Protein 7G2W (pdb70)

InterPro domains:
  IPR001212 Somatomedin B domain [PF01033] (57-95)
  IPR001212 Somatomedin B domain [PF01033] (100-140)
  IPR001212 Somatomedin B domain [PS00524] (73-93)
  IPR001212 Somatomedin B domain [PS00524] (117-137)
  IPR001212 Somatomedin B domain [PS50958] (54-97)
  IPR001212 Somatomedin B domain [PS50958] (98-142)
  IPR001212 Somatomedin B domain [SM00201] (54-97)
  IPR001212 Somatomedin B domain [SM00201] (98-141)
  IPR001604 DNA/RNA non-specific endonuclease/pyrophosphatase/phosphodiesterase domain [PF01223] (635-868)
  IPR001604 DNA/RNA non-specific endonuclease/pyrophosphatase/phosphodiesterase domain [SM00892] (638-869)
  IPR002591 Type I phosphodiesterase/nucleotide pyrophosphatase/phosphate transferase [PF01663] (165-477)
  IPR017850 Alkaline-phosphatase-like, core domain superfamily [G3DSA:3.40.720.10] (144-539)
  IPR017850 Alkaline-phosphatase-like, core domain superfamily [SSF53649] (149-517)
  IPR020436 Somatomedin B domain, chordata [PR00022] (53-66)
  IPR020436 Somatomedin B domain, chordata [PR00022] (71-82)
  IPR020436 Somatomedin B domain, chordata [PR00022] (83-94)
  IPR020821 ENPP1-3/EXOG-like, endonuclease/phosphodiesterase domain [SM00477] (639-869)
  IPR036024 Somatomedin B-like domain superfamily [SSF90188] (56-102)
  IPR036024 Somatomedin B-like domain superfamily [SSF90188] (104-144)
  IPR044925 His-Me finger superfamily [SSF54060] (619-885)

B-factor: mean 22.05, std 11.54, range [8.57, 80.0]

Secondary structure (DSSP, 8-state):
-BTTS--TTTTT-SS---TTB-B-SGGGGGGT-B-TTHHHHHS--BTTT---GGGTTPPP-TTBSSB-STTHHHHT-B-TTHHHHHH-PPPGGGSPP----S----TT-SS--EEEEEETT--TTHHHHTGGG-HHHHHHHHHSEE-S-EE-PSS-SHHHHHHHHHHS--HHHHS---SSEEETTTTEEE-SSSSGGGSGGG--S--HHHHHHHTT--B--S---TTS-HHHHHHHHHHHHTS-TTTS-SEEEEEE-TTHHHHHHH-TT-GGGHHHHHHHHHHHHHHHHHHHHTT-TTT-EEEEEES---EE--TTSEEEGGGT-TTGGGEEEE-BSEEEEEES-TT-TT--HHHHHHHTSS-STT-SEEEEEGGGS-GGG---SSTTS-SEEEEEPTT-EEESSGGGG----EE--S-TTSGGG-B-EEEESTTBPSSEE---EEGGGHHHHHHHHHTPPPPS-SS-TTTTGGGBSS----PPPPPP-SPPB---S---GGG--------HHHHHTTTTHHHH-TT-PPEE-S---EEEEE-SS-EEEEETTTTEEEEEEEEE-TTPPP----HHHHH--B--TTS-GGGS--SHHHHH-SS-EEEESS-GGG--SHHHHHHHTBGGGEEEE-HHHHHHHHHIIIIIHHHHHHHHTSEEEEEEEE--TT-SSSPPPGGG---BSTTSS-BPPSEEEEEEEEESSTTS-GGG--S-EEEEEEEEE--SS-TT-TTTTS-GGGTHHHHHHHTEE-HHHHHHHHTEE---S-SS-HHHHHHHHH-------

Foldseek 3Di:
DPLCDDCVVPAQNFDFDDPPDAGRHQCSVVVVRHRPCNCQQHQAAPPHQDDALVQAQPDDDSRHQAHNHPCRLLQLGHRLCNCVHHVVDDQPLPDDQDDLQAADDDPLDPAFFEEEEEEEAFALCCVPVLVVLQSLVVCLFQWFEWASFAFAAFQLDPPQQVLLLFALAHCQQQQCRDQWWAFVVVRDIHHVDDDRVVDCVRGHGAGPQRLQVVVQAHEGDADGDPPRDLSSLLSSLSSLCSDDSNRRGRYYYHYDHPPVVVCFQANQVRPVRNVRSNVVSVSSSSNLSSCVSNVNNQRHKYKYKYRWHKAFADLVQEAACVVQDPPLVQWDWPKWQKIAIDGPDPPPPPDDVVVSQVSQFLPDVVDFKHKDQQLQAFVQSLNDNHSRGHRIMIQGHTRHMYDHHSVVSVGTGMDGRHDRLDSRTIMIIGIHHNFFDTSHYDYYFYSSQNSLVVCLSVVGDRDDHDHDQLLCQNRTPDSHDDDDDADFDDDADAFDQAADQVQADQPFPAVQVCQFNQVCVCQFAVQDDWGFQDDFYWHWTGGNFWIFTFGLQQQETLKIKGKDFLPFAFADDDVNLLRDQGEDSRDHNNSFHHCVLQVPQPFKDKDFFQQLRRQRDPSRSNVRRHRRGMAIAGPQCCLLVCCCRRPVQNVCNNVQRMKMKMKHFFADQSSSLAGDDLVSQDDARPPDSNGHGQWMKMKIKAAPPSVDHRSGHDDDMAIKMFTAGRDSHPSSFSCSVDRCVVTSVVSRLSGIHFLVSVCRRRSIGTSNHDPDDPSSVSNNRSDTDHVHD

GO terms:
  GO:0004622 phosphatidylcholine lysophospholipase A1 activity (F, IDA)
  GO:0005509 calcium ion binding (F, IDA)
  GO:0034638 phosphatidylcholine catabolic process (P, IDA)
  GO:0005576 extracellular region (C, IDA)
  GO:0008270 zinc ion binding (F, IDA)
  GO:0005576 extracellular region (C, EXP)
  GO:0047391 alkylglycerophosphoethanolamine phosphodiesterase activity (F, EXP)
  GO:0001953 negative regulation of cell-matrix adhesion (P, IDA)
  GO:0044849 estrous cycle (P, IEP)
  GO:1900026 positive regulation of substrate adhesion-dependent cell spreading (P, IDA)
  GO:1903165 response to polycyclic arene (P, IEP)
  GO:0051894 positive regulation of focal adhesion assembly (P, IDA)
  GO:0048714 positive regulation of oligodendrocyte differentiation (P, IDA)
  GO:0071392 cellular response to estradiol stimulus (P, IEP)
  GO:0071276 cellular response to cadmium ion (P, IEP)
  GO:0008284 positive regulation of cell population proliferation (P, IDA)
  GO:0047391 alkylglycerophosphoethanolamine phosphodiesterase activity (F, IDA)
  GO:0004528 phosphodiesterase I activity (F, IMP)
  GO:0060326 cell chemotaxis (P, IMP)

Sequence (789 aa):
TATSGSCKGRCFELQEVGPPDCRCDNNLCKSYSSCCHDFDELCLKTARGWECTKDRCGEVRNEENACHCSEDCLSRGDCCTNYQVVCKGESHWVDDDCCEEIKVPECPAGFVRPPLIIFSSVDGFRASYMKKGSKVMPNIEKLRSSCCGTHAPYMRPVYPTKKTFPNLYTLLATGLYPESHGIVGNSMYDPVFDASFHLRGREKFNHRWWGGQPLWITATTKQGVRAGTFFWSSVSIPHERRILTILQWLSLPDNERPSVYAFYSEQPDFSGHKYGPFGPEMTNPLREIIDKTVGQLMDGLKQLRLHRCVNVIFVVGDHGMEDVTCDRTEFLSNYLTNVDDITLVPGTLGRIRAKSINNSKYDPKTIIAALTCKKPDQHFKPYMKQHLPKRLHYANNRRRIEDIHLLLVDRRRWHVARKKPLDVYFFQGDHGFDNKVNNSMQTVFVGYGPTFKKYRTKKVPPFENIELYNVMCDLLGLKPAPNNGTHGSLNHLLRTNTFRPTMMPDEVSRPNYPGIMMYLQSEFDLGCTCNKRLHTKGSTKERHLLYGRPAVLYRRTSSYDILYHTDFESGYSEIFLMPLWTSYTISKQAEVSSIPEHLTNCVRPDVRVSPGFSQNCLAYKNDKQMSYGFLFPPYLSSSPEAKYDAFLVTNMMVPMYPAFKRVWAYFQRVLVKKKYASSSERNGVNVISGPIFDYNYDGLRDTEDEIKQYVEGSSSIPVPTHYYSIITSCLDFTQPADKCDGPLSVSSFILPPHRRPDNDESCNNSSSEEDESKWVEEELMKMMHTARVRRDIEHLTGLDFYRKTSRSYSSEILTLKTYLHTTYYES

Organism: Rattus norvegicus (NCBI:txid10116)

Radius of gyration: 29.65 Å; Cα contacts (8 Å, |Δi|>4): 1862; chains: 1; bounding box: 95×64×62 Å

Nearest PDB structures (foldseek):
  7g2w-assembly1_A  TM=1.001E+00  e=0.000E+00  Rattus norvegicus
  3wax-assembly1_A  TM=9.882E-01  e=0.000E+00  Mus musculus
  5ijs-assembly1_A  TM=9.884E-01  e=0.000E+00  Rattus norvegicus
  7z3l-assembly1_AAA  TM=9.923E-01  e=0.000E+00  Rattus norvegicus
  5hrt-assembly1_A  TM=9.823E-01  e=0.000E+00  Mus musculus

Structure (mmCIF, N/CA/C/O backbone):
data_7G2W
#
_entry.id   7G2W
#
_cell.length_a   81.950
_cell.length_b   90.580
_cell.length_c   116.490
_cell.angle_alpha   90.000
_cell.angle_beta   90.000
_cell.angle_gamma   90.000
#
_symmetry.space_group_name_H-M   'P 21 21 21'
#
loop_
_entity.id
_entity.type
_entity.pdbx_description
1 polymer 'Isoform 2 of Ectonucleotide pyrophosphatase/phosphodiesterase family member 2'
2 branched alpha-D-mannopyranose-(1-2)-alpha-D-mannopyranose-(1-3)-alpha-D-mannopyranose-(1-6)-[alpha-D-mannopyranose-(1-2)-alpha-D-mannopyranose-(1-3)]beta-D-mannopyranose-(1-4)-2-acetamido-2-deoxy-beta-D-glucopyranose-(1-4)-2-acetamido-2-deoxy-beta-D-glucopyranose
3 non-polymer 4-{3-[(2-tert-butyl-4-chloro-5-methylpheny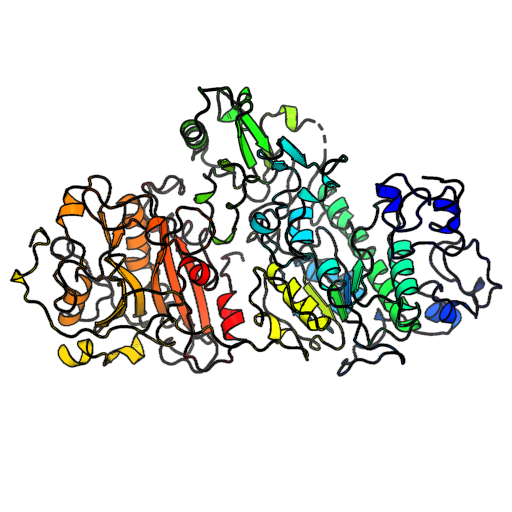l)methoxy]-4,5,7,8-tetrahydropyrazolo[3,4-d]azepine-6(1H)-carbonyl}benzene-1-sulfonamide
4 non-polymer 'CALCIUM ION'
5 non-polymer 'ACETATE ION'
6 non-polymer 'CHLORIDE ION'
7 non-polymer 'POTASSIUM ION'
8 non-polymer 'ZINC ION'
9 non-polymer 'SODIUM ION'
10 water water
#
loop_
_atom_site.group_PDB
_atom_site.id
_atom_site.type_symbol
_atom_site.label_atom_id
_atom_site.label_alt_id
_atom_site.label_comp_id
_atom_site.label_asym_id
_atom_site.label_entity_id
_atom_site.label_seq_id
_atom_site.pdbx_PDB_ins_code
_atom_site.Cartn_x
_atom_site.Cartn_y
_atom_site.Cartn_z
_atom_site.occupancy
_atom_site.B_iso_or_equiv
_atom_site.auth_seq_id
_atom_site.auth_comp_id
_atom_site.auth_asym_id
_atom_site.auth_atom_id
_atom_site.pdbx_PDB_model_num
ATOM 1 N N . THR A 1 25 ? -33.651 113.034 155.132 1.00 53.04 52 THR A N 1
ATOM 2 C CA . THR A 1 25 ? -34.407 111.781 154.747 1.00 40.73 52 THR A CA 1
ATOM 3 C C . THR A 1 25 ? -35.827 111.876 155.386 1.00 40.54 52 THR A C 1
ATOM 4 O O . THR A 1 25 ? -36.045 112.611 156.389 1.00 44.55 52 THR A O 1
ATOM 8 N N . ALA A 1 26 ? -36.777 111.163 154.832 1.00 54.21 53 ALA A N 1
ATOM 9 C CA . ALA A 1 26 ? -38.133 111.045 155.408 1.00 61.44 53 ALA A CA 1
ATOM 10 C C . ALA A 1 26 ? -38.128 110.022 156.535 1.00 68.73 53 ALA A C 1
ATOM 11 O O . ALA A 1 26 ? -38.607 108.887 156.342 1.00 50.49 53 ALA A O 1
ATOM 13 N N . THR A 1 27 ? -37.611 110.453 157.704 1.00 62.66 54 THR A N 1
ATOM 14 C CA . THR A 1 27 ? -37.430 109.583 158.892 1.00 49.68 54 THR A CA 1
ATOM 15 C C . THR A 1 27 ? -38.721 108.983 159.445 1.00 51.44 54 THR A C 1
ATOM 16 O O . THR A 1 27 ? -38.650 108.019 160.258 1.00 29.11 54 THR A O 1
ATOM 20 N N . SER A 1 28 ? -39.861 109.583 159.019 1.00 54.89 55 SER A N 1
ATOM 21 C CA . SER A 1 28 ? -41.207 109.040 159.212 1.00 42.45 55 SER A CA 1
ATOM 22 C C . SER A 1 28 ? -41.445 107.661 158.593 1.00 51.46 55 SER A C 1
ATOM 23 O O . SER A 1 28 ? -42.424 107.013 159.056 1.00 40.70 55 SER A O 1
ATOM 26 N N . GLY A 1 29 ? -40.607 107.221 157.599 1.00 40.88 56 GLY A N 1
ATOM 27 C CA . GLY A 1 29 ? -40.607 105.835 157.148 1.00 34.34 56 GLY A CA 1
ATOM 28 C C . GLY A 1 29 ? -40.260 104.957 158.366 1.00 26.14 56 GLY A C 1
ATOM 29 O O . GLY A 1 29 ? -40.012 105.429 159.456 1.00 27.10 56 GLY A O 1
ATOM 30 N N . SER A 1 30 ? -40.336 103.660 158.184 1.00 25.42 57 SER A N 1
ATOM 31 C CA . SER A 1 30 ? -40.245 102.690 159.240 1.00 23.22 57 SER A CA 1
ATOM 32 C C . SER A 1 30 ? -39.265 101.615 158.879 1.00 20.88 57 SER A C 1
ATOM 33 O O . SER A 1 30 ? -39.177 101.165 157.727 1.00 21.87 57 SER A O 1
ATOM 36 N N . CYS A 1 31 ? -38.569 101.111 159.874 1.00 19.48 58 CYS A N 1
ATOM 37 C CA . CYS A 1 31 ? -37.784 99.885 159.747 1.00 20.57 58 CYS A CA 1
ATOM 38 C C . CYS A 1 31 ? -38.518 98.582 159.875 1.00 19.56 58 CYS A C 1
ATOM 39 O O . CYS A 1 31 ? -37.877 97.534 159.948 1.00 19.70 58 CYS A O 1
ATOM 42 N N . LYS A 1 32 ? -39.855 98.625 159.976 1.00 20.83 59 LYS A N 1
ATOM 43 C CA . LYS A 1 32 ? -40.592 97.339 160.026 1.00 23.24 59 LYS A CA 1
ATOM 44 C C . LYS A 1 32 ? -40.174 96.476 158.802 1.00 20.15 59 LYS A C 1
ATOM 45 O O . LYS A 1 32 ? -40.214 96.923 157.645 1.00 23.65 59 LYS A O 1
ATOM 51 N N . GLY A 1 33 ? -39.891 95.239 159.101 1.00 24.09 60 GLY A N 1
ATOM 52 C CA . GLY A 1 33 ? -39.425 94.265 158.099 1.00 28.04 60 GLY A CA 1
ATOM 53 C C . GLY A 1 33 ? -38.081 94.543 157.413 1.00 23.77 60 GLY A C 1
ATOM 54 O O . GLY A 1 33 ? -37.775 93.906 156.376 1.00 27.53 60 GLY A O 1
ATOM 55 N N . ARG A 1 34 ? -37.288 95.489 157.983 1.00 22.01 61 ARG A N 1
ATOM 56 C CA . ARG A 1 34 ? -36.103 95.973 157.310 1.00 22.34 61 ARG A CA 1
ATOM 57 C C . ARG A 1 34 ? -34.851 96.087 158.212 1.00 19.23 61 ARG A C 1
ATOM 58 O O . ARG A 1 34 ? -33.864 96.647 157.783 1.00 19.44 61 ARG A O 1
ATOM 66 N N . CYS A 1 35 ? -34.892 95.639 159.461 1.00 19.00 62 CYS A N 1
ATOM 67 C CA . CYS A 1 35 ? -33.801 95.866 160.325 1.00 19.60 62 CYS A CA 1
ATOM 68 C C . CYS A 1 35 ? -32.534 95.279 159.753 1.00 19.44 62 CYS A C 1
ATOM 69 O O . CYS A 1 35 ? -32.475 94.091 159.436 1.00 20.80 62 CYS A O 1
ATOM 72 N N . PHE A 1 36 ? -31.448 96.024 159.727 1.00 20.06 63 PHE A N 1
ATOM 73 C CA . PHE A 1 36 ? -30.114 95.596 159.243 1.00 20.02 63 PHE A CA 1
ATOM 74 C C . PHE A 1 36 ? -30.225 95.052 157.829 1.00 19.62 63 PHE A C 1
ATOM 75 O O . PHE A 1 36 ? -29.507 94.130 157.406 1.00 22.63 63 PHE A O 1
ATOM 83 N N . GLU A 1 37 ? -31.077 95.698 157.027 1.00 19.79 64 GLU A N 1
ATOM 84 C CA . GLU A 1 37 ? -31.067 95.463 155.594 1.00 20.35 64 GLU A CA 1
ATOM 85 C C . GLU A 1 37 ? -29.646 95.674 155.055 1.00 20.11 64 GLU A C 1
ATOM 86 O O . GLU A 1 37 ? -28.940 96.553 155.482 1.00 21.54 64 GLU A O 1
ATOM 92 N N . LEU A 1 38 ? -29.232 94.841 154.104 1.00 19.85 65 LEU A N 1
ATOM 93 C CA . LEU A 1 38 ? -27.865 94.883 153.660 1.00 20.02 65 LEU A CA 1
ATOM 94 C C . LEU A 1 38 ? -27.526 96.011 152.755 1.00 23.80 65 LEU A C 1
ATOM 95 O O . LEU A 1 38 ? -26.386 96.552 152.765 1.00 28.54 65 LEU A O 1
ATOM 100 N N . GLN A 1 39 ? -28.482 96.405 151.920 1.00 24.42 66 GLN A N 1
ATOM 101 C CA . GLN A 1 39 ? -28.238 97.485 150.896 1.00 24.89 66 GLN A CA 1
ATOM 102 C C . GLN A 1 39 ? -28.808 98.799 151.374 1.00 27.92 66 GLN A C 1
ATOM 103 O O . GLN A 1 39 ? -30.044 98.942 151.531 1.00 28.92 66 GLN A O 1
ATOM 109 N N . GLU A 1 40 ? -27.941 99.794 151.566 1.00 25.95 67 GLU A N 1
ATOM 110 C CA . GLU A 1 40 ? -28.367 101.135 151.905 1.00 27.63 67 GLU A CA 1
ATOM 111 C C . GLU A 1 40 ? -29.304 101.743 150.844 1.00 25.26 67 GLU A C 1
ATOM 112 O O . GLU A 1 40 ? -29.057 101.562 149.668 1.00 26.00 67 GLU A O 1
ATOM 118 N N . VAL A 1 41 ? -30.317 102.494 151.276 1.00 24.35 68 VAL A N 1
ATOM 119 C CA . VAL A 1 41 ? -31.168 103.248 150.378 1.00 24.92 68 VAL A CA 1
ATOM 120 C C . VAL A 1 41 ? -30.850 104.743 150.555 1.00 23.93 68 VAL A C 1
ATOM 121 O O . VAL A 1 41 ? -30.365 105.197 151.621 1.00 29.02 68 VAL A O 1
ATOM 125 N N . GLY A 1 42 ? -31.141 105.528 149.514 1.00 29.12 69 GLY A N 1
ATOM 126 C CA . GLY A 1 42 ? -30.786 107.001 149.472 1.00 34.86 69 GLY A CA 1
ATOM 127 C C . GLY A 1 42 ? -32.061 107.765 149.783 1.00 43.91 69 GLY A C 1
ATOM 128 O O . GLY A 1 42 ? -33.167 107.135 149.845 1.00 33.34 69 GLY A O 1
ATOM 129 N N . PRO A 1 43 ? -31.956 109.102 149.965 1.00 40.44 70 PRO A N 1
ATOM 130 C CA . PRO A 1 43 ? -33.125 109.911 150.254 1.00 44.42 70 PRO A CA 1
ATOM 131 C C . PRO A 1 43 ? -34.109 109.864 149.060 1.00 38.64 70 PRO A C 1
ATOM 132 O O . PRO A 1 43 ? -33.683 109.627 147.923 1.00 44.11 70 PRO A O 1
ATOM 136 N N . PRO A 1 44 ? -35.396 110.097 149.264 1.00 49.00 71 PRO A N 1
ATOM 137 C CA . PRO A 1 44 ? -35.993 110.496 150.538 1.00 51.12 71 PRO A CA 1
ATOM 138 C C . PRO A 1 44 ? -36.238 109.333 151.505 1.00 49.24 71 PRO A C 1
ATOM 139 O O . PRO A 1 44 ? -36.847 109.531 152.531 1.00 46.20 71 PRO A O 1
ATOM 143 N N . ASP A 1 45 ? -35.809 108.107 151.205 1.00 31.26 72 ASP A N 1
ATOM 144 C CA . ASP A 1 45 ? -36.085 107.016 152.213 1.00 26.47 72 ASP A CA 1
ATOM 145 C C . ASP A 1 45 ? -35.188 107.140 153.407 1.00 23.87 72 ASP A C 1
ATOM 146 O O . ASP A 1 45 ? -34.018 107.545 153.272 1.00 29.82 72 ASP A O 1
ATOM 151 N N . CYS A 1 46 ? -35.722 106.814 154.603 1.00 22.28 73 CYS A N 1
ATOM 152 C CA . CYS A 1 46 ? -34.861 106.654 155.759 1.00 22.99 73 CYS A CA 1
ATOM 153 C C . CYS A 1 46 ? -34.233 105.296 155.734 1.00 21.64 73 CYS A C 1
ATOM 154 O O . CYS A 1 46 ? -34.673 104.378 154.995 1.00 20.16 73 CYS A O 1
ATOM 157 N N . ARG A 1 47 ? -33.177 105.135 156.547 1.00 18.59 74 ARG A N 1
ATOM 158 C CA . ARG A 1 47 ? -32.381 103.893 156.458 1.00 18.02 74 ARG A CA 1
ATOM 159 C C . ARG A 1 47 ? -32.517 102.995 157.633 1.00 19.92 74 ARG A C 1
ATOM 160 O O . ARG A 1 47 ? -32.788 103.451 158.765 1.00 18.59 74 ARG A O 1
ATOM 168 N N . CYS A 1 48 ? -32.273 101.701 157.432 1.00 19.30 75 CYS A N 1
ATOM 169 C CA . CYS A 1 48 ? -32.235 100.728 158.523 1.00 19.24 75 CYS A CA 1
ATOM 170 C C . CYS A 1 48 ? -31.035 99.828 158.475 1.00 20.22 75 CYS A C 1
ATOM 171 O O . CYS A 1 48 ? -30.998 98.807 159.189 1.00 21.14 75 CYS A O 1
ATOM 174 N N . ASP A 1 49 ? -30.116 100.149 157.568 1.00 18.89 76 ASP A N 1
ATOM 175 C CA . ASP A 1 49 ? -28.824 99.435 157.521 1.00 21.40 76 ASP A CA 1
ATOM 176 C C . ASP A 1 49 ? -27.921 99.825 158.697 1.00 23.52 76 ASP A C 1
ATOM 177 O O . ASP A 1 49 ? -28.108 100.880 159.286 1.00 25.72 76 ASP A O 1
ATOM 182 N N . ASN A 1 50 ? -26.847 99.104 158.922 1.00 26.84 77 ASN A N 1
ATOM 183 C CA A ASN A 1 50 ? -26.013 99.398 160.118 0.50 27.88 77 ASN A CA 1
ATOM 184 C CA B ASN A 1 50 ? -25.859 99.379 159.985 0.50 29.01 77 ASN A CA 1
ATOM 185 C C . ASN A 1 50 ? -25.285 100.752 160.038 1.00 30.10 77 ASN A C 1
ATOM 186 O O . ASN A 1 50 ? -24.937 101.278 161.045 1.00 41.26 77 ASN A O 1
ATOM 195 N N . LEU A 1 51 ? -25.067 101.296 158.833 1.00 23.09 78 LEU A N 1
ATOM 196 C CA . LEU A 1 51 ? -24.421 102.628 158.761 1.00 24.94 78 LEU A CA 1
ATOM 197 C C . LEU A 1 51 ? -25.367 103.800 158.962 1.00 25.28 78 LEU A C 1
ATOM 198 O O . LEU A 1 51 ? -24.928 104.933 159.009 1.00 27.79 78 LEU A O 1
ATOM 203 N N . CYS A 1 52 ? -26.657 103.539 159.164 1.00 22.17 79 CYS A N 1
ATOM 204 C CA . CYS A 1 52 ? -27.581 104.649 159.299 1.00 23.21 79 CYS A CA 1
ATOM 205 C C . CYS A 1 52 ? -27.235 105.552 160.465 1.00 23.73 79 CYS A C 1
ATOM 206 O O . CYS A 1 52 ? -27.376 106.783 160.371 1.00 29.44 79 CYS A O 1
ATOM 209 N N . LYS A 1 53 ? -26.796 104.929 161.547 1.00 26.83 80 LYS A N 1
ATOM 210 C CA . LYS A 1 53 ? -26.451 105.620 162.785 1.00 30.58 80 LYS A CA 1
ATOM 211 C C . LYS A 1 53 ? -25.300 106.569 162.543 1.00 38.72 80 LYS A C 1
ATOM 212 O O . LYS A 1 53 ? -25.298 107.706 162.997 1.00 42.49 80 LYS A O 1
ATOM 218 N N . SER A 1 54 ? -24.322 106.092 161.781 1.00 32.38 81 SER A N 1
ATOM 219 C CA . SER A 1 54 ? -23.150 106.894 161.535 1.00 34.25 81 SER A CA 1
ATOM 220 C C . SER A 1 54 ? -23.481 108.117 160.661 1.00 39.93 81 SER A C 1
ATOM 221 O O . SER A 1 54 ? -22.726 109.075 160.644 1.00 48.12 81 SER A O 1
ATOM 224 N N . TYR A 1 55 ? -24.586 108.074 159.914 1.00 35.57 82 TYR A N 1
ATOM 225 C CA . TYR A 1 55 ? -25.027 109.167 159.073 1.00 34.32 82 TYR A CA 1
ATOM 226 C C . TYR A 1 55 ? -26.270 109.889 159.563 1.00 36.10 82 TYR A C 1
ATOM 227 O O . TYR A 1 55 ? -26.941 110.559 158.755 1.00 36.98 82 TYR A O 1
ATOM 236 N N . SER A 1 56 ? -26.611 109.718 160.848 1.00 36.97 83 SER A N 1
ATOM 237 C CA . SER A 1 56 ? -27.855 110.308 161.404 1.00 37.66 83 SER A CA 1
ATOM 238 C C . SER A 1 56 ? -29.124 110.187 160.485 1.00 40.42 83 SER A C 1
ATOM 239 O O . SER A 1 56 ? -29.929 111.074 160.379 1.00 41.23 83 SER A O 1
ATOM 242 N N . SER A 1 57 ? -29.312 109.040 159.856 1.00 30.99 84 SER A N 1
ATOM 243 C CA . SER A 1 57 ? -30.328 108.869 158.804 1.00 29.48 84 SER A CA 1
ATOM 244 C C . SER A 1 57 ? -31.250 107.652 159.077 1.00 22.77 84 SER A C 1
ATOM 245 O O . SER A 1 57 ? -32.003 107.236 158.193 1.00 23.55 84 SER A O 1
ATOM 248 N N . CYS A 1 58 ? -31.217 107.110 160.292 1.00 21.13 85 CYS A N 1
ATOM 249 C CA . CYS A 1 58 ? -32.044 105.933 160.559 1.00 20.56 85 CYS A CA 1
ATOM 250 C C . CYS A 1 58 ? -33.525 106.389 160.634 1.00 18.24 85 CYS A C 1
ATOM 251 O O . CYS A 1 58 ? -33.838 107.509 161.049 1.00 23.07 85 CYS A O 1
ATOM 254 N N . CYS A 1 59 ? -34.436 105.493 160.213 1.00 19.43 86 CYS A N 1
ATOM 255 C CA . CYS A 1 59 ? -35.832 105.724 160.436 1.00 20.55 86 CYS A CA 1
ATOM 256 C C . CYS A 1 59 ? -36.061 105.929 161.920 1.00 22.80 86 CYS A C 1
ATOM 257 O O . CYS A 1 59 ? -35.331 105.427 162.771 1.00 20.17 86 CYS A O 1
ATOM 260 N N . HIS A 1 60 ? -37.143 106.638 162.237 1.00 23.10 87 HIS A N 1
ATOM 261 C CA . HIS A 1 60 ? -37.501 106.933 163.625 1.00 24.18 87 HIS A CA 1
ATOM 262 C C . HIS A 1 60 ? -37.596 105.802 164.560 1.00 21.53 87 HIS A C 1
ATOM 263 O O . HIS A 1 60 ? -37.315 105.954 165.754 1.00 22.91 87 HIS A O 1
ATOM 270 N N . ASP A 1 61 ? -37.983 104.627 164.043 1.00 17.01 88 ASP A N 1
ATOM 271 C CA . ASP A 1 61 ? -38.213 103.472 164.856 1.00 18.60 88 ASP A CA 1
ATOM 272 C C . ASP A 1 61 ? -37.087 102.451 164.871 1.00 15.33 88 ASP A C 1
ATOM 273 O O . ASP A 1 61 ? -37.251 101.319 165.316 1.00 17.50 88 ASP A O 1
ATOM 278 N N . PHE A 1 62 ? -35.916 102.858 164.398 1.00 17.40 89 PHE A N 1
ATOM 279 C CA . PHE A 1 62 ? -34.778 101.948 164.309 1.00 17.80 89 PHE A CA 1
ATOM 280 C C . PHE A 1 62 ? -34.386 101.401 165.675 1.00 16.54 89 PHE A C 1
ATOM 281 O O . PHE A 1 62 ? -34.205 100.176 165.833 1.00 17.02 89 PHE A O 1
ATOM 289 N N . ASP A 1 63 ? -34.237 102.257 166.706 1.00 17.12 90 ASP A N 1
ATOM 290 C CA . ASP A 1 63 ? -33.803 101.731 167.982 1.00 18.09 90 ASP A CA 1
ATOM 291 C C . ASP A 1 63 ? -34.854 100.773 168.560 1.00 18.37 90 ASP A C 1
ATOM 292 O O . ASP A 1 63 ? -34.550 99.669 169.054 1.00 20.39 90 ASP A O 1
ATOM 297 N N . GLU A 1 64 ? -36.133 101.179 168.465 1.00 18.67 91 GLU A N 1
ATOM 298 C CA . GLU A 1 64 ? -37.227 100.361 168.987 1.00 19.74 91 GLU A CA 1
ATOM 299 C C . GLU A 1 64 ? -37.282 98.970 168.351 1.00 17.84 91 GLU A C 1
ATOM 300 O O . GLU A 1 64 ? -37.436 97.952 169.043 1.00 21.69 91 GLU A O 1
ATOM 306 N N . LEU A 1 65 ? -37.082 98.917 167.026 1.00 17.63 92 LEU A N 1
ATOM 307 C CA . LEU A 1 65 ? -37.293 97.640 166.312 1.00 16.19 92 LEU A CA 1
ATOM 308 C C . LEU A 1 65 ? -36.037 96.832 166.116 1.00 16.69 92 LEU A C 1
ATOM 309 O O . LEU A 1 65 ? -36.079 95.555 166.184 1.00 18.98 92 LEU A O 1
ATOM 314 N N . CYS A 1 66 ? -34.924 97.505 165.886 1.00 17.04 93 CYS A N 1
ATOM 315 C CA . CYS A 1 66 ? -33.648 96.898 165.486 1.00 16.40 93 CYS A CA 1
ATOM 316 C C . CYS A 1 66 ? -32.654 96.692 166.593 1.00 18.37 93 CYS A C 1
ATOM 317 O O . CYS A 1 66 ? -31.725 95.911 166.451 1.00 20.42 93 CYS A O 1
ATOM 320 N N . LEU A 1 67 ? -32.820 97.430 167.710 1.00 18.19 94 LEU A N 1
ATOM 321 C CA . LEU A 1 67 ? -31.896 97.274 168.848 1.00 18.92 94 LEU A CA 1
ATOM 322 C C . LEU A 1 67 ? -32.654 96.822 170.081 1.00 20.87 94 LEU A C 1
ATOM 323 O O . LEU A 1 67 ? -32.459 97.358 171.158 1.00 22.35 94 LEU A O 1
ATOM 328 N N . LYS A 1 68 ? -33.460 95.782 169.941 1.00 21.43 95 LYS A N 1
ATOM 329 C CA . LYS A 1 68 ? -34.199 95.214 171.049 1.00 22.19 95 LYS A CA 1
ATOM 330 C C . LYS A 1 68 ? -33.256 94.613 172.038 1.00 22.78 95 LYS A C 1
ATOM 331 O O . LYS A 1 68 ? -32.289 93.962 171.677 1.00 21.05 95 LYS A O 1
ATOM 337 N N . THR A 1 69 ? -33.615 94.780 173.310 1.00 21.89 96 THR A N 1
ATOM 338 C CA . THR A 1 69 ? -32.833 94.198 174.428 1.00 21.92 96 THR A CA 1
ATOM 339 C C . THR A 1 69 ? -33.679 93.427 175.436 1.00 22.03 96 THR A C 1
ATOM 340 O O . THR A 1 69 ? -33.072 92.794 176.337 1.00 22.65 96 THR A O 1
ATOM 344 N N . ALA A 1 70 ? -35.015 93.428 175.258 1.00 22.43 97 ALA A N 1
ATOM 345 C CA . ALA A 1 70 ? -35.858 92.797 176.298 1.00 22.40 97 ALA A CA 1
ATOM 346 C C . ALA A 1 70 ? -35.532 91.370 176.562 1.00 20.65 97 ALA A C 1
ATOM 347 O O . ALA A 1 70 ? -35.391 90.588 175.615 1.00 23.83 97 ALA A O 1
ATOM 349 N N . ARG A 1 71 ? -35.396 91.034 177.864 1.00 24.62 98 ARG A N 1
ATOM 350 C CA . ARG A 1 71 ? -35.141 89.689 178.370 1.00 23.85 98 ARG A CA 1
ATOM 351 C C . ARG A 1 71 ? -33.699 89.213 178.109 1.00 24.20 98 ARG A C 1
ATOM 352 O O . ARG A 1 71 ? -33.357 88.052 178.338 1.00 25.19 98 ARG A O 1
ATOM 360 N N . GLY A 1 72 ? -32.824 90.095 177.572 1.00 24.28 99 GLY A N 1
ATOM 361 C CA . GLY A 1 72 ? -31.394 89.803 177.369 1.00 22.90 99 GLY A CA 1
ATOM 362 C C . GLY A 1 72 ? -31.163 88.761 176.278 1.00 21.00 99 GLY A C 1
ATOM 363 O O . GLY A 1 72 ? -31.921 88.692 175.317 1.00 22.79 99 GLY A O 1
ATOM 364 N N . TRP A 1 73 ? -30.065 88.024 176.372 1.00 19.76 100 TRP A N 1
ATOM 365 C CA . TRP A 1 73 ? -29.506 87.399 175.241 1.00 19.59 100 TRP A CA 1
ATOM 366 C C . TRP A 1 73 ? -29.547 85.892 175.302 1.00 20.78 100 TRP A C 1
ATOM 367 O O . TRP A 1 73 ? -29.006 85.218 174.427 1.00 20.62 100 TRP A O 1
ATOM 378 N N . GLU A 1 74 ? -30.106 85.360 176.361 1.00 20.73 101 GLU A N 1
ATOM 379 C CA . GLU A 1 74 ? -30.047 83.941 176.706 1.00 21.04 101 GLU A CA 1
ATOM 380 C C . GLU A 1 74 ? -31.411 83.343 176.958 1.00 20.86 101 GLU A C 1
ATOM 381 O O . GLU A 1 74 ? -32.130 83.885 177.762 1.00 26.90 101 GLU A O 1
ATOM 387 N N . CYS A 1 75 ? -31.718 82.211 176.334 1.00 22.85 102 CYS A N 1
ATOM 388 C CA . CYS A 1 75 ? -32.865 81.447 176.698 1.00 25.51 102 CYS A CA 1
ATOM 389 C C . CYS A 1 75 ? -32.662 80.894 178.107 1.00 27.91 102 CYS A C 1
ATOM 390 O O . CYS A 1 75 ? -31.519 80.590 178.523 1.00 27.32 102 CYS A O 1
ATOM 393 N N . THR A 1 76 ? -33.770 80.776 178.827 1.00 32.79 103 THR A N 1
ATOM 394 C CA . THR A 1 76 ? -33.829 80.049 180.117 1.00 30.57 103 THR A CA 1
ATOM 395 C C . THR A 1 76 ? -34.916 78.979 180.052 1.00 32.55 103 THR A C 1
ATOM 396 O O . THR A 1 76 ? -35.783 79.020 179.168 1.00 32.91 103 THR A O 1
ATOM 400 N N . LYS A 1 77 ? -34.885 78.025 180.992 1.00 34.89 104 LYS A N 1
ATOM 401 C CA . LYS A 1 77 ? -35.772 76.858 180.856 1.00 39.67 104 LYS A CA 1
ATOM 402 C C . LYS A 1 77 ? -37.255 77.288 180.790 1.00 39.14 104 LYS A C 1
ATOM 403 O O . LYS A 1 77 ? -38.081 76.753 180.015 1.00 45.14 104 LYS A O 1
ATOM 409 N N . ASP A 1 78 ? -37.543 78.330 181.551 1.00 39.29 105 ASP A N 1
ATOM 410 C CA . ASP A 1 78 ? -38.922 78.866 181.644 1.00 46.15 105 ASP A CA 1
ATOM 411 C C . ASP A 1 78 ? -39.412 79.420 180.293 1.00 54.00 105 ASP A C 1
ATOM 412 O O . ASP A 1 78 ? -40.603 79.434 180.052 1.00 46.87 105 ASP A O 1
ATOM 417 N N . ARG A 1 79 ? -38.480 79.881 179.403 1.00 37.49 106 ARG A N 1
ATOM 418 C CA . ARG A 1 79 ? -38.871 80.411 178.068 1.00 28.75 106 ARG A CA 1
ATOM 419 C C . ARG A 1 79 ? -38.974 79.388 176.939 1.00 32.92 106 ARG A C 1
ATOM 420 O O . ARG A 1 79 ? -39.472 79.727 175.829 1.00 33.06 106 ARG A O 1
ATOM 428 N N . CYS A 1 80 ? -38.510 78.134 177.182 1.00 31.84 107 CYS A N 1
ATOM 429 C CA . CYS A 1 80 ? -38.521 77.132 176.122 1.00 42.64 107 CYS A CA 1
ATOM 430 C C . CYS A 1 80 ? -39.952 76.904 175.599 1.00 37.24 107 CYS A C 1
ATOM 431 O O . CYS A 1 80 ? -40.882 76.719 176.334 1.00 44.16 107 CYS A O 1
ATOM 434 N N . GLY A 1 81 ? -40.134 76.939 174.305 1.00 34.70 108 GLY A N 1
ATOM 435 C CA . GLY A 1 81 ? -41.475 76.767 173.778 1.00 39.71 108 GLY A CA 1
ATOM 436 C C . GLY A 1 81 ? -42.414 77.948 173.978 1.00 41.12 108 GLY A C 1
ATOM 437 O O . GLY A 1 81 ? -43.606 77.814 173.740 1.00 45.35 108 GLY A O 1
ATOM 438 N N . GLU A 1 82 ? -41.941 79.094 174.473 1.00 40.61 109 GLU A N 1
ATOM 439 C CA . GLU A 1 82 ? -42.817 80.301 174.569 1.00 40.61 109 GLU A CA 1
ATOM 440 C C . GLU A 1 82 ? -43.569 80.646 173.231 1.00 37.53 109 GLU A C 1
ATOM 441 O O . GLU A 1 82 ? -43.209 80.243 172.089 1.00 35.86 109 GLU A O 1
ATOM 447 N N . VAL A 1 83 ? -44.687 81.335 173.381 1.00 43.79 110 VAL A N 1
ATOM 448 C CA . VAL A 1 83 ? -45.330 81.965 172.271 1.00 38.10 110 VAL A CA 1
ATOM 449 C C . VAL A 1 83 ? -44.410 83.139 171.933 1.00 37.26 110 VAL A C 1
ATOM 450 O O . VAL A 1 83 ? -43.959 83.854 172.852 1.00 44.26 110 VAL A O 1
ATOM 454 N N . ARG A 1 84 ? -44.136 83.332 170.631 1.00 34.78 111 ARG A N 1
ATOM 455 C CA . ARG A 1 84 ? -43.202 84.364 170.165 1.00 32.15 111 ARG A CA 1
ATOM 456 C C . ARG A 1 84 ? -43.708 85.727 170.631 1.00 41.51 111 ARG A C 1
ATOM 457 O O . ARG A 1 84 ? -44.885 86.014 170.486 1.00 42.64 111 ARG A O 1
ATOM 465 N N . ASN A 1 85 ? -42.835 86.482 171.288 1.00 38.26 112 ASN A N 1
ATOM 466 C CA . ASN A 1 85 ? -43.102 87.882 171.583 1.00 33.15 112 ASN A CA 1
ATOM 467 C C . ASN A 1 85 ? -42.111 88.756 170.850 1.00 33.02 112 ASN A C 1
ATOM 468 O O . ASN A 1 85 ? -40.899 88.760 171.211 1.00 33.08 112 ASN A O 1
ATOM 473 N N . GLU A 1 86 ? -42.596 89.473 169.838 1.00 36.69 113 GLU A N 1
ATOM 474 C CA . GLU A 1 86 ? -41.746 90.309 168.998 1.00 38.09 113 GLU A CA 1
ATOM 475 C C . GLU A 1 86 ? -40.924 91.359 169.754 1.00 31.03 113 GLU A C 1
ATOM 476 O O . GLU A 1 86 ? -39.997 91.859 169.222 1.00 34.50 113 GLU A O 1
ATOM 482 N N . GLU A 1 87 ? -41.261 91.682 170.975 1.00 31.54 114 GLU A N 1
ATOM 483 C CA . GLU A 1 87 ? -40.482 92.640 171.719 1.00 32.88 114 GLU A CA 1
ATOM 484 C C . GLU A 1 87 ? -39.148 92.073 172.233 1.00 27.24 114 GLU A C 1
ATOM 485 O O . GLU A 1 87 ? -38.260 92.826 172.618 1.00 26.49 114 GLU A O 1
ATOM 491 N N . ASN A 1 88 ? -39.008 90.748 172.286 1.00 26.48 115 ASN A N 1
ATOM 492 C CA . ASN A 1 88 ? -37.805 90.227 172.897 1.00 22.86 115 ASN A CA 1
ATOM 493 C C . ASN A 1 88 ? -36.570 90.376 171.999 1.00 20.97 115 ASN A C 1
ATOM 494 O O . ASN A 1 88 ? -36.648 90.328 170.790 1.00 22.37 115 ASN A O 1
ATOM 499 N N . ALA A 1 89 ? -35.418 90.457 172.638 1.00 21.32 116 ALA A N 1
ATOM 500 C CA . ALA A 1 89 ? -34.163 90.613 171.912 1.00 18.92 116 ALA A CA 1
ATOM 501 C C . ALA A 1 89 ? -33.841 89.392 171.046 1.00 20.47 116 ALA A C 1
ATOM 502 O O . ALA A 1 89 ? -33.299 89.533 169.931 1.00 19.96 116 ALA A O 1
ATOM 504 N N . CYS A 1 90 ? -34.141 88.199 171.569 1.00 20.68 117 CYS A N 1
ATOM 505 C CA . CYS A 1 90 ? -33.993 87.006 170.784 1.00 19.52 117 CYS A CA 1
ATOM 506 C C . CYS A 1 90 ? -35.027 86.018 171.254 1.00 19.54 117 CYS A C 1
ATOM 507 O O . CYS A 1 90 ? -35.662 86.283 172.286 1.00 22.70 117 CYS A O 1
ATOM 510 N N . HIS A 1 91 ? -35.169 84.856 170.586 1.00 19.97 118 HIS A N 1
ATOM 511 C CA . HIS A 1 91 ? -36.363 84.012 170.793 1.00 23.75 118 HIS A CA 1
ATOM 512 C C . HIS A 1 91 ? -36.034 82.611 171.242 1.00 26.57 118 HIS A C 1
ATOM 513 O O . HIS A 1 91 ? -34.925 82.122 170.986 1.00 24.61 118 HIS A O 1
ATOM 520 N N . CYS A 1 92 ? -37.000 82.003 171.947 1.00 26.17 119 CYS A N 1
ATOM 521 C CA . CYS A 1 92 ? -36.905 80.636 172.450 1.00 25.12 119 CYS A CA 1
ATOM 522 C C . CYS A 1 92 ? -38.171 79.854 172.059 1.00 29.97 119 CYS A C 1
ATOM 523 O O . CYS A 1 92 ? -38.450 78.774 172.657 1.00 34.77 119 CYS A O 1
ATOM 526 N N . SER A 1 93 ? -38.895 80.353 171.023 1.00 31.46 120 SER A N 1
ATOM 527 C CA . SER A 1 93 ? -40.068 79.729 170.485 1.00 39.38 120 SER A CA 1
ATOM 528 C C . SER A 1 93 ? -39.685 78.668 169.458 1.00 37.44 120 SER A C 1
ATOM 529 O O . SER A 1 93 ? -38.593 78.707 168.838 1.00 37.28 120 SER A O 1
ATOM 532 N N . GLU A 1 94 ? -40.636 77.742 169.265 1.00 39.71 121 GLU A N 1
ATOM 533 C CA . GLU A 1 94 ? -40.469 76.584 168.412 1.00 38.93 121 GLU A CA 1
ATOM 534 C C . GLU A 1 94 ? -40.103 77.017 166.995 1.00 33.27 121 GLU A C 1
ATOM 535 O O . GLU A 1 94 ? -39.293 76.381 166.310 1.00 42.73 121 GLU A O 1
ATOM 541 N N . ASP A 1 95 ? -40.649 78.141 166.564 1.00 37.31 122 ASP A N 1
ATOM 542 C CA . ASP A 1 95 ? -40.373 78.691 165.218 1.00 35.10 122 ASP A CA 1
ATOM 543 C C . ASP A 1 95 ? -39.045 79.460 165.027 1.00 35.79 122 ASP A C 1
ATOM 544 O O . ASP A 1 95 ? -38.730 79.899 163.867 1.00 36.15 122 ASP A O 1
ATOM 549 N N . CYS A 1 96 ? -38.246 79.579 166.104 1.00 35.30 123 CYS A N 1
ATOM 550 C CA . CYS A 1 96 ? -37.077 80.508 166.043 1.00 30.20 123 CYS A CA 1
ATOM 551 C C . CYS A 1 96 ? -36.000 80.031 165.055 1.00 32.76 123 CYS A C 1
ATOM 552 O O . CYS A 1 96 ? -35.379 80.866 164.383 1.00 33.52 123 CYS A O 1
ATOM 555 N N . LEU A 1 97 ? -35.772 78.716 164.927 1.00 33.61 124 LEU A N 1
ATOM 556 C CA . LEU A 1 97 ? -34.694 78.242 164.024 1.00 37.98 124 LEU A CA 1
ATOM 557 C C . LEU A 1 97 ? -34.958 78.556 162.551 1.00 38.10 124 LEU A C 1
ATOM 558 O O . LEU A 1 97 ? -34.071 78.990 161.822 1.00 37.91 124 LEU A O 1
ATOM 563 N N . SER A 1 98 ? -36.184 78.327 162.119 1.00 35.26 125 SER A N 1
ATOM 564 C CA . SER A 1 98 ? -36.606 78.661 160.740 1.00 45.04 125 SER A CA 1
ATOM 565 C C . SER A 1 98 ? -36.624 80.174 160.475 1.00 43.43 125 SER A C 1
ATOM 566 O O . SER A 1 98 ? -36.314 80.604 159.382 1.00 45.56 125 SER A O 1
ATOM 569 N N . ARG A 1 99 ? -36.899 80.969 161.519 1.00 41.80 126 ARG A N 1
ATOM 570 C CA . ARG A 1 99 ? -36.857 82.416 161.426 1.00 42.37 126 ARG A CA 1
ATOM 571 C C . ARG A 1 99 ? -35.442 82.938 161.576 1.00 39.24 126 ARG A C 1
ATOM 572 O O . ARG A 1 99 ? -35.225 84.096 161.299 1.00 44.85 126 ARG A O 1
ATOM 580 N N . GLY A 1 100 ? -34.489 82.097 162.021 1.00 36.56 127 GLY A N 1
ATOM 581 C CA . GLY A 1 100 ? -33.074 82.511 162.239 1.00 32.12 127 GLY A CA 1
ATOM 582 C C . GLY A 1 100 ? -32.851 83.514 163.345 1.00 29.84 127 GLY A C 1
ATOM 583 O O . GLY A 1 100 ? -31.871 84.246 163.297 1.00 28.10 127 GLY A O 1
ATOM 584 N N . ASP A 1 101 ? -33.719 83.543 164.338 1.00 28.07 128 ASP A N 1
ATOM 585 C CA . ASP A 1 101 ? -33.626 84.563 165.386 1.00 25.61 128 ASP A CA 1
ATOM 586 C C . ASP A 1 101 ? -33.699 83.992 166.794 1.00 21.07 128 ASP A C 1
ATOM 587 O O . ASP A 1 101 ? -33.999 84.678 167.745 1.00 21.05 128 ASP A O 1
ATOM 592 N N . CYS A 1 102 ? -33.332 82.704 166.956 1.00 21.17 129 CYS A N 1
ATOM 593 C CA . CYS A 1 102 ? -33.249 82.175 168.296 1.00 22.31 129 CYS A CA 1
ATOM 594 C C . CYS A 1 102 ? -32.090 82.843 169.043 1.00 20.28 129 CYS A C 1
ATOM 595 O O . CYS A 1 102 ? -31.035 83.153 168.447 1.00 18.80 129 CYS A O 1
ATOM 598 N N . CYS A 1 103 ? -32.204 82.893 170.350 1.00 17.93 130 CYS A N 1
ATOM 599 C CA . CYS A 1 103 ? -31.000 83.176 171.162 1.00 17.45 130 CYS A CA 1
ATOM 600 C C . CYS A 1 103 ? -29.965 82.107 170.877 1.00 18.24 130 CYS A C 1
ATOM 601 O O . CYS A 1 103 ? -30.332 80.911 170.562 1.00 18.08 130 CYS A O 1
ATOM 604 N N . THR A 1 104 ? -28.658 82.441 170.992 1.00 18.08 131 THR A N 1
ATOM 605 C CA . THR A 1 104 ? -27.653 81.456 170.536 1.00 18.50 131 THR A CA 1
ATOM 606 C C . THR A 1 104 ? -27.659 80.203 171.363 1.00 19.62 131 THR A C 1
ATOM 607 O O . THR A 1 104 ? -27.151 79.187 170.872 1.00 19.86 131 THR A O 1
ATOM 611 N N . ASN A 1 105 ? -28.107 80.271 172.613 1.00 18.52 132 ASN A N 1
ATOM 612 C CA . ASN A 1 105 ? -28.124 79.076 173.455 1.00 19.68 132 ASN A CA 1
ATOM 613 C C . ASN A 1 105 ? -29.441 78.340 173.477 1.00 21.01 132 ASN A C 1
ATOM 614 O O . ASN A 1 105 ? -29.622 77.472 174.317 1.00 22.63 132 ASN A O 1
ATOM 619 N N . TYR A 1 106 ? -30.315 78.611 172.547 1.00 21.07 133 TYR A N 1
ATOM 620 C CA . TYR A 1 106 ? -31.656 77.976 172.506 1.00 23.96 133 TYR A CA 1
ATOM 621 C C . TYR A 1 106 ? -31.581 76.447 172.501 1.00 23.93 133 TYR A C 1
ATOM 622 O O . TYR A 1 106 ? -32.195 75.806 173.339 1.00 25.20 133 TYR A O 1
ATOM 631 N N . GLN A 1 107 ? -30.812 75.871 171.603 1.00 23.36 134 GLN A N 1
ATOM 632 C CA . GLN A 1 107 ? -30.826 74.420 171.499 1.00 24.54 134 GLN A CA 1
ATOM 633 C C . GLN A 1 107 ? -30.186 73.769 172.736 1.00 25.90 134 GLN A C 1
ATOM 634 O O . GLN A 1 107 ? -30.546 72.662 173.120 1.00 27.99 134 GLN A O 1
ATOM 640 N N . VAL A 1 108 ? -29.194 74.414 173.317 1.00 23.47 135 VAL A N 1
ATOM 641 C CA . VAL A 1 108 ? -28.627 73.904 174.581 1.00 25.96 135 VAL A CA 1
ATOM 642 C C . VAL A 1 108 ? -29.664 73.867 175.676 1.00 28.84 135 VAL A C 1
ATOM 643 O O . VAL A 1 108 ? -29.867 72.875 176.325 1.00 28.12 135 VAL A O 1
ATOM 647 N N . VAL A 1 109 ? -30.277 75.011 175.951 1.00 26.86 136 VAL A N 1
ATOM 648 C CA . VAL A 1 109 ? -31.213 75.089 177.057 1.00 29.19 136 VAL A CA 1
ATOM 649 C C . VAL A 1 109 ? -32.517 74.297 176.814 1.00 25.29 136 VAL A C 1
ATOM 650 O O . VAL A 1 109 ? -33.074 73.728 177.743 1.00 31.61 136 VAL A O 1
ATOM 654 N N . CYS A 1 110 ? -33.051 74.327 175.590 1.00 30.39 137 CYS A N 1
ATOM 655 C CA . CYS A 1 110 ? -34.397 73.872 175.326 1.00 30.09 137 CYS A CA 1
ATOM 656 C C . CYS A 1 110 ? -34.437 72.524 174.623 1.00 33.55 137 CYS A C 1
ATOM 657 O O . CYS A 1 110 ? -35.480 71.891 174.624 1.00 37.20 137 CYS A O 1
ATOM 660 N N . LYS A 1 111 ? -33.346 72.109 173.962 1.00 30.33 138 LYS A N 1
ATOM 661 C CA . LYS A 1 111 ? -33.327 70.856 173.220 1.00 31.32 138 LYS A CA 1
ATOM 662 C C . LYS A 1 111 ? -32.249 69.903 173.633 1.00 30.18 138 LYS A C 1
ATOM 663 O O . LYS A 1 111 ? -32.030 68.886 172.925 1.00 42.15 138 LYS A O 1
ATOM 669 N N . GLY A 1 112 ? -31.626 70.154 174.805 1.00 31.81 139 GLY A N 1
ATOM 670 C CA . GLY A 1 112 ? -30.675 69.223 175.392 1.00 33.57 139 GLY A CA 1
ATOM 671 C C . GLY A 1 112 ? -29.365 69.083 174.586 1.00 34.94 139 GLY A C 1
ATOM 672 O O . GLY A 1 112 ? -28.611 68.138 174.817 1.00 32.37 139 GLY A O 1
ATOM 673 N N . GLU A 1 113 ? -29.062 70.056 173.701 1.00 26.75 140 GLU A N 1
ATOM 674 C CA . GLU A 1 113 ? -27.819 70.012 172.946 1.00 26.65 140 GLU A CA 1
ATOM 675 C C . GLU A 1 113 ? -26.636 70.484 173.799 1.00 28.10 140 GLU A C 1
ATOM 676 O O . GLU A 1 113 ? -26.776 71.088 174.857 1.00 27.34 140 GLU A O 1
ATOM 682 N N . SER A 1 114 ? -25.432 70.168 173.327 1.00 27.73 141 SER A N 1
ATOM 683 C CA . SER A 1 114 ? -24.239 70.677 173.959 1.00 21.76 141 SER A CA 1
ATOM 684 C C . SER A 1 114 ? -23.793 72.020 173.338 1.00 20.28 141 SER A C 1
ATOM 685 O O . SER A 1 114 ? -24.028 72.326 172.131 1.00 22.37 141 SER A O 1
ATOM 688 N N . HIS A 1 115 ? -23.136 72.806 174.185 1.00 20.73 142 HIS A N 1
ATOM 689 C CA . HIS A 1 115 ? -22.372 73.951 173.648 1.00 19.45 142 HIS A CA 1
ATOM 690 C C . HIS A 1 115 ? -21.295 73.455 172.713 1.00 18.21 142 HIS A C 1
ATOM 691 O O . HIS A 1 115 ? -20.696 72.431 172.976 1.00 20.22 142 HIS A O 1
ATOM 698 N N . TRP A 1 116 ? -21.040 74.228 171.667 1.00 16.65 143 TRP A N 1
ATOM 699 C CA . TRP A 1 116 ? -19.964 73.872 170.725 1.00 16.36 143 TRP A CA 1
ATOM 700 C C . TRP A 1 116 ? -18.654 73.602 171.405 1.00 16.80 143 TRP A C 1
ATOM 701 O O . TRP A 1 116 ? -17.920 72.632 171.047 1.00 19.50 143 TRP A O 1
ATOM 712 N N . VAL A 1 117 ? -18.324 74.429 172.408 1.00 16.16 144 VAL A N 1
ATOM 713 C CA . VAL A 1 117 ? -16.963 74.299 173.039 1.00 17.82 144 VAL A CA 1
ATOM 714 C C . VAL A 1 117 ? -16.815 72.943 173.758 1.00 18.17 144 VAL A C 1
ATOM 715 O O . VAL A 1 117 ? -15.715 72.509 174.021 1.00 20.03 144 VAL A O 1
ATOM 719 N N . ASP A 1 118 ? -17.942 72.326 174.161 1.00 19.51 145 ASP A N 1
ATOM 720 C CA . ASP A 1 118 ? -17.900 71.092 174.891 1.00 21.38 145 ASP A CA 1
ATOM 721 C C . ASP A 1 118 ? -17.798 69.879 173.980 1.00 21.50 145 ASP A C 1
ATOM 722 O O . ASP A 1 118 ? -17.652 68.773 174.492 1.00 26.66 145 ASP A O 1
ATOM 727 N N . ASP A 1 119 ? -17.923 70.059 172.663 1.00 19.90 146 ASP A N 1
ATOM 728 C CA . ASP A 1 119 ? -17.832 68.950 171.734 1.00 19.76 146 ASP A CA 1
ATOM 729 C C . ASP A 1 119 ? -16.390 68.672 171.381 1.00 22.44 146 ASP A C 1
ATOM 730 O O . ASP A 1 119 ? -15.556 69.577 171.270 1.00 20.98 146 ASP A O 1
ATOM 735 N N . ASP A 1 120 ? -16.044 67.419 171.188 1.00 24.52 147 ASP A N 1
ATOM 736 C CA . ASP A 1 120 ? -14.727 67.098 170.760 1.00 23.35 147 ASP A CA 1
ATOM 737 C C . ASP A 1 120 ? -14.444 67.730 169.377 1.00 22.75 147 ASP A C 1
ATOM 738 O O . ASP A 1 120 ? -15.338 67.883 168.540 1.00 23.84 147 ASP A O 1
ATOM 743 N N . CYS A 1 121 ? -13.174 68.050 169.141 1.00 21.65 148 CYS A N 1
ATOM 744 C CA A CYS A 1 121 ? -12.768 68.423 167.749 0.70 21.79 148 CYS A CA 1
ATOM 745 C CA B CYS A 1 121 ? -12.691 68.448 167.824 0.30 20.34 148 CYS A CA 1
ATOM 746 C C . CYS A 1 121 ? -12.869 67.242 166.839 1.00 19.42 148 CYS A C 1
ATOM 747 O O . CYS A 1 121 ? -12.497 66.130 167.217 1.00 22.32 148 CYS A O 1
ATOM 752 N N . GLU A 1 122 ? -13.495 67.470 165.694 1.00 19.25 149 GLU A N 1
ATOM 753 C CA . GLU A 1 122 ? -13.628 66.472 164.673 1.00 22.11 149 GLU A CA 1
ATOM 754 C C . GLU A 1 122 ? -13.175 67.147 163.376 1.00 17.10 149 GLU A C 1
ATOM 755 O O . GLU A 1 122 ? -13.666 68.256 163.016 1.00 18.89 149 GLU A O 1
ATOM 761 N N . GLU A 1 123 ? -12.262 66.510 162.673 1.00 18.18 150 GLU A N 1
ATOM 762 C CA . GLU A 1 123 ? -11.773 67.094 161.393 1.00 18.00 150 GLU A CA 1
ATOM 763 C C . GLU A 1 123 ? -12.892 67.410 160.472 1.00 17.98 150 GLU A C 1
ATOM 764 O O . GLU A 1 123 ? -13.857 66.646 160.301 1.00 18.46 150 GLU A O 1
ATOM 770 N N . ILE A 1 124 ? -12.777 68.575 159.817 1.00 15.63 151 ILE A N 1
ATOM 771 C CA . ILE A 1 124 ? -13.716 69.032 158.863 1.00 15.70 151 ILE A CA 1
ATOM 772 C C . ILE A 1 124 ? -13.047 68.845 157.504 1.00 15.75 151 ILE A C 1
ATOM 773 O O . ILE A 1 124 ? -12.307 69.714 157.050 1.00 17.73 151 ILE A O 1
ATOM 778 N N . LYS A 1 125 ? -13.252 67.675 156.895 1.00 16.09 152 LYS A N 1
ATOM 779 C CA . LYS A 1 125 ? -12.598 67.323 155.615 1.00 18.26 152 LYS A CA 1
ATOM 780 C C . LYS A 1 125 ? -13.145 68.010 154.412 1.00 19.02 152 LYS A C 1
ATOM 781 O O . LYS A 1 125 ? -12.405 68.225 153.436 1.00 24.78 152 LYS A O 1
ATOM 787 N N . VAL A 1 126 ? -14.462 68.272 154.423 1.00 17.13 153 VAL A N 1
ATOM 788 C CA . VAL A 1 126 ? -15.166 68.905 153.361 1.00 16.25 153 VAL A CA 1
ATOM 789 C C . VAL A 1 126 ? -16.237 69.809 153.975 1.00 16.42 153 VAL A C 1
ATOM 790 O O . VAL A 1 126 ? -16.626 69.611 155.150 1.00 17.29 153 VAL A O 1
ATOM 794 N N . PRO A 1 127 ? -16.686 70.817 153.222 1.00 15.28 154 PRO A N 1
ATOM 795 C CA . PRO A 1 127 ? -17.783 71.628 153.785 1.00 16.25 154 PRO A CA 1
ATOM 796 C C . PRO A 1 127 ? -19.039 70.781 153.970 1.00 17.85 154 PRO A C 1
ATOM 797 O O . PRO A 1 127 ? -19.368 69.972 153.101 1.00 19.21 154 PRO A O 1
ATOM 801 N N . GLU A 1 128 ? -19.661 70.949 155.114 1.00 18.01 155 GLU A N 1
ATOM 802 C CA . GLU A 1 128 ? -20.915 70.306 155.447 1.00 18.48 155 GLU A CA 1
ATOM 803 C C . GLU A 1 128 ? -21.979 71.401 155.607 1.00 20.85 155 GLU A C 1
ATOM 804 O O . GLU A 1 128 ? -22.082 72.007 156.674 1.00 23.12 155 GLU A O 1
ATOM 810 N N . CYS A 1 129 ? -22.651 71.750 154.535 1.00 21.79 156 CYS A N 1
ATOM 811 C CA . CYS A 1 129 ? -23.501 72.925 154.471 1.00 23.30 156 CYS A CA 1
ATOM 812 C C . CYS A 1 129 ? -24.921 72.525 154.079 1.00 24.58 156 CYS A C 1
ATOM 813 O O . CYS A 1 129 ? -25.109 71.537 153.370 1.00 25.16 156 CYS A O 1
ATOM 816 N N . PRO A 1 130 ? -25.889 73.314 154.507 1.00 25.16 157 PRO A N 1
ATOM 817 C CA . PRO A 1 130 ? -27.280 73.196 153.932 1.00 26.15 157 PRO A CA 1
ATOM 818 C C . PRO A 1 130 ? -27.369 73.266 152.452 1.00 26.57 157 PRO A C 1
ATOM 819 O O . PRO A 1 130 ? -26.547 73.898 151.826 1.00 26.90 157 PRO A O 1
ATOM 823 N N . ALA A 1 131 ? -28.396 72.621 151.866 1.00 32.62 158 ALA A N 1
ATOM 824 C CA . ALA A 1 131 ? -28.651 72.801 150.450 1.00 30.03 158 ALA A CA 1
ATOM 825 C C . ALA A 1 131 ? -28.791 74.289 150.132 1.00 31.71 158 ALA A C 1
ATOM 826 O O . ALA A 1 131 ? -29.360 75.110 150.922 1.00 33.61 158 ALA A O 1
ATOM 828 N N . GLY A 1 132 ? -28.278 74.632 148.954 1.00 29.92 159 GLY A N 1
ATOM 829 C CA . GLY A 1 132 ? -28.349 76.019 148.500 1.00 32.79 159 GLY A CA 1
ATOM 830 C C . GLY A 1 132 ? -27.097 76.823 148.724 1.00 32.52 159 GLY A C 1
ATOM 831 O O . GLY A 1 132 ? -26.934 77.952 148.138 1.00 36.78 159 GLY A O 1
ATOM 832 N N . PHE A 1 133 ? -26.225 76.330 149.616 1.00 31.31 160 PHE A N 1
ATOM 833 C CA . PHE A 1 133 ? -24.946 77.019 149.827 1.00 27.13 160 PHE A CA 1
ATOM 834 C C . PHE A 1 133 ? -23.990 76.656 148.672 1.00 27.55 160 PHE A C 1
ATOM 835 O O . PHE A 1 133 ? -23.731 75.479 148.423 1.00 36.52 160 PHE A O 1
ATOM 843 N N . VAL A 1 134 ? -23.487 77.672 147.967 1.00 27.42 161 VAL A N 1
ATOM 844 C CA . VAL A 1 134 ? -22.594 77.377 146.766 1.00 31.95 161 VAL A CA 1
ATOM 845 C C . VAL A 1 134 ? -21.103 77.402 147.095 1.00 25.15 161 VAL A C 1
ATOM 846 O O . VAL A 1 134 ? -20.283 76.990 146.295 1.00 32.82 161 VAL A O 1
ATOM 850 N N . ARG A 1 135 ? -20.740 77.921 148.292 1.00 23.11 162 ARG A N 1
ATOM 851 C CA . ARG A 1 135 ? -19.398 77.923 148.757 1.00 21.80 162 ARG A CA 1
ATOM 852 C C . ARG A 1 135 ? -19.514 78.066 150.309 1.00 17.93 162 ARG A C 1
ATOM 853 O O . ARG A 1 135 ? -20.515 78.630 150.822 1.00 18.94 162 ARG A O 1
ATOM 861 N N . PRO A 1 136 ? -18.501 77.639 151.037 1.00 17.29 163 PRO A N 1
ATOM 862 C CA . PRO A 1 136 ? -18.460 77.934 152.456 1.00 15.11 163 PRO A CA 1
ATOM 863 C C . PRO A 1 136 ? -18.406 79.441 152.714 1.00 14.04 163 PRO A C 1
ATOM 864 O O . PRO A 1 136 ? -17.576 80.143 152.147 1.00 15.22 163 PRO A O 1
ATOM 868 N N . PRO A 1 137 ? -19.288 79.941 153.595 1.00 14.44 164 PRO A N 1
ATOM 869 C CA . PRO A 1 137 ? -19.131 81.339 154.000 1.00 13.93 164 PRO A CA 1
ATOM 870 C C . PRO A 1 137 ? -17.825 81.588 154.745 1.00 12.23 164 PRO A C 1
ATOM 871 O O . PRO A 1 137 ? -17.248 80.642 155.302 1.00 14.16 164 PRO A O 1
ATOM 875 N N . LEU A 1 138 ? -17.371 82.841 154.742 1.00 12.05 165 LEU A N 1
ATOM 876 C CA . LEU A 1 138 ? -16.234 83.274 155.532 1.00 12.36 165 LEU A CA 1
ATOM 877 C C . LEU A 1 138 ? -16.715 84.287 156.563 1.00 11.45 165 LEU A C 1
ATOM 878 O O . LEU A 1 138 ? -17.377 85.280 156.172 1.00 11.87 165 LEU A O 1
ATOM 883 N N . ILE A 1 139 ? -16.341 84.095 157.821 1.00 11.97 166 ILE A N 1
ATOM 884 C CA . ILE A 1 139 ? -16.568 85.106 158.862 1.00 11.80 166 ILE A CA 1
ATOM 885 C C . ILE A 1 139 ? -15.233 85.542 159.407 1.00 11.20 166 ILE A C 1
ATOM 886 O O . ILE A 1 139 ? -14.466 84.710 159.934 1.00 12.81 166 ILE A O 1
ATOM 891 N N . ILE A 1 140 ? -14.989 86.864 159.282 1.00 11.65 167 ILE A N 1
ATOM 892 C CA . ILE A 1 140 ? -13.757 87.471 159.800 1.00 12.06 167 ILE A CA 1
ATOM 893 C C . ILE A 1 140 ? -14.127 88.012 161.160 1.00 12.83 167 ILE A C 1
ATOM 894 O O . ILE A 1 140 ? -14.909 88.962 161.247 1.00 16.38 167 ILE A O 1
ATOM 899 N N . PHE A 1 141 ? -13.510 87.456 162.199 1.00 12.00 168 PHE A N 1
ATOM 900 C CA . PHE A 1 141 ? -13.814 87.847 163.612 1.00 12.27 168 PHE A CA 1
ATOM 901 C C . PHE A 1 141 ? -12.582 88.607 164.078 1.00 11.46 168 PHE A C 1
ATOM 902 O O . PHE A 1 141 ? -11.568 87.992 164.447 1.00 11.92 168 PHE A O 1
ATOM 910 N N . SER A 1 142 ? -12.668 89.967 164.095 1.00 11.48 169 SER A N 1
ATOM 911 C CA A SER A 1 142 ? -11.552 90.828 164.375 0.50 11.69 169 SER A CA 1
ATOM 912 C CA B SER A 1 142 ? -11.526 90.819 164.394 0.50 11.93 169 SER A CA 1
ATOM 913 C C . SER A 1 142 ? -11.634 91.366 165.794 1.00 11.62 169 SER A C 1
ATOM 914 O O . SER A 1 142 ? -12.659 91.878 166.182 1.00 15.00 169 SER A O 1
ATOM 919 N N . VAL A 1 143 ? -10.516 91.249 166.545 1.00 11.11 170 VAL A N 1
ATOM 920 C CA . VAL A 1 143 ? -10.450 91.673 167.930 1.00 11.88 170 VAL A CA 1
ATOM 921 C C . VAL A 1 143 ? -9.365 92.734 168.055 1.00 12.59 170 VAL A C 1
ATOM 922 O O . VAL A 1 143 ? -8.173 92.461 167.846 1.00 16.21 170 VAL A O 1
ATOM 926 N N . ASP A 1 144 ? -9.709 93.929 168.450 1.00 11.03 171 ASP A N 1
ATOM 927 C CA . ASP A 1 144 ? -8.787 95.035 168.541 1.00 11.54 171 ASP A CA 1
ATOM 928 C C . ASP A 1 144 ? -7.844 94.824 169.712 1.00 10.78 171 ASP A C 1
ATOM 929 O O . ASP A 1 144 ? -8.286 94.542 170.848 1.00 11.79 171 ASP A O 1
ATOM 934 N N . GLY A 1 145 ? -6.523 94.962 169.465 1.00 10.75 172 GLY A N 1
ATOM 935 C CA . GLY A 1 145 ? -5.564 94.970 170.533 1.00 10.37 172 GLY A CA 1
ATOM 936 C C . GLY A 1 145 ? -5.312 93.591 171.106 1.00 11.99 172 GLY A C 1
ATOM 937 O O . GLY A 1 145 ? -4.804 93.507 172.246 1.00 13.25 172 GLY A O 1
ATOM 938 N N . PHE A 1 146 ? -5.661 92.501 170.416 1.00 11.46 173 PHE A N 1
ATOM 939 C CA . PHE A 1 146 ? -5.478 91.169 170.938 1.00 11.66 173 PHE A CA 1
ATOM 940 C C . PHE A 1 146 ? -4.014 90.793 170.672 1.00 11.62 173 PHE A C 1
ATOM 941 O O . PHE A 1 146 ? -3.644 90.248 169.628 1.00 11.95 173 PHE A O 1
ATOM 949 N N . ARG A 1 147 ? -3.203 91.029 171.672 1.00 11.57 174 ARG A N 1
ATOM 950 C CA . ARG A 1 147 ? -1.793 90.741 171.616 1.00 11.73 174 ARG A CA 1
ATOM 951 C C . ARG A 1 147 ? -1.540 89.202 171.485 1.00 11.47 174 ARG A C 1
ATOM 952 O O . ARG A 1 147 ? -2.242 88.418 172.086 1.00 12.28 174 ARG A O 1
ATOM 960 N N . ALA A 1 148 ? -0.475 88.870 170.705 1.00 11.20 175 ALA A N 1
ATOM 961 C CA . ALA A 1 148 ? -0.190 87.475 170.425 1.00 12.28 175 ALA A CA 1
ATOM 962 C C . ALA A 1 148 ? -0.136 86.598 171.660 1.00 13.21 175 ALA A C 1
ATOM 963 O O . ALA A 1 148 ? -0.684 85.484 171.679 1.00 13.33 175 ALA A O 1
ATOM 965 N N . SER A 1 149 ? 0.537 87.099 172.705 1.00 12.92 176 SER A N 1
ATOM 966 C CA . SER A 1 149 ? 0.713 86.300 173.909 1.00 12.82 176 SER A CA 1
ATOM 967 C C . SER A 1 149 ? -0.506 86.056 174.727 1.00 13.41 176 SER A C 1
ATOM 968 O O . SER A 1 149 ? -0.509 85.152 175.588 1.00 14.54 176 SER A O 1
ATOM 971 N N . TYR A 1 150 ? -1.623 86.716 174.407 1.00 11.98 177 TYR A N 1
ATOM 972 C CA . TYR A 1 150 ? -2.861 86.348 175.047 1.00 13.81 177 TYR A CA 1
ATOM 973 C C . TYR A 1 150 ? -3.272 84.914 174.804 1.00 12.96 177 TYR A C 1
ATOM 974 O O . TYR A 1 150 ? -4.003 84.346 175.631 1.00 12.99 177 TYR A O 1
ATOM 983 N N . MET A 1 151 ? -2.921 84.345 173.647 1.00 12.81 178 MET A N 1
ATOM 984 C CA . MET A 1 151 ? -3.349 82.974 173.432 1.00 13.88 178 MET A CA 1
ATOM 985 C C . MET A 1 151 ? -2.827 82.019 174.484 1.00 15.06 178 MET A C 1
ATOM 986 O O . MET A 1 151 ? -3.520 81.072 174.854 1.00 19.33 178 MET A O 1
ATOM 991 N N . LYS A 1 152 ? -1.633 82.188 174.945 1.00 14.63 179 LYS A N 1
ATOM 992 C CA . LYS A 1 152 ? -1.125 81.355 176.040 1.00 17.86 179 LYS A CA 1
ATOM 993 C C . LYS A 1 152 ? -1.543 81.898 177.373 1.00 17.72 179 LYS A C 1
ATOM 994 O O . LYS A 1 152 ? -2.070 81.185 178.233 1.00 19.16 179 LYS A O 1
ATOM 1000 N N . LYS A 1 153 ? -1.403 83.199 177.556 1.00 16.37 180 LYS A N 1
ATOM 1001 C CA . LYS A 1 153 ? -1.526 83.815 178.875 1.00 17.37 180 LYS A CA 1
ATOM 1002 C C . LYS A 1 153 ? -2.984 83.841 179.363 1.00 17.11 180 LYS A C 1
ATOM 1003 O O . LYS A 1 153 ? -3.283 83.728 180.567 1.00 19.90 180 LYS A O 1
ATOM 1009 N N . GLY A 1 154 ? -3.929 83.898 178.423 1.00 16.57 181 GLY A N 1
ATOM 1010 C CA . GLY A 1 154 ? -5.321 83.840 178.729 1.00 17.41 181 GLY A CA 1
ATOM 1011 C C . GLY A 1 154 ? -5.986 82.534 178.516 1.00 15.54 181 GLY A C 1
ATOM 1012 O O . GLY A 1 154 ? -7.224 82.498 178.570 1.00 17.08 181 GLY A O 1
ATOM 1013 N N . SER A 1 155 ? -5.256 81.454 178.277 1.00 16.45 182 SER A N 1
ATOM 1014 C CA . SER A 1 155 ? -5.821 80.199 177.836 1.00 18.48 182 SER A CA 1
ATOM 1015 C C . SER A 1 155 ? -6.848 79.643 178.779 1.00 21.58 182 SER A C 1
ATOM 1016 O O . SER A 1 155 ? -7.881 79.181 178.322 1.00 21.28 182 SER A O 1
ATOM 1019 N N . LYS A 1 156 ? -6.641 79.787 180.095 1.00 19.11 183 LYS A N 1
ATOM 1020 C CA . LYS A 1 156 ? -7.565 79.222 181.046 1.00 20.52 183 LYS A CA 1
ATOM 1021 C C . LYS A 1 156 ? -8.927 79.895 181.079 1.00 19.02 183 LYS A C 1
ATOM 1022 O O . LYS A 1 156 ? -9.846 79.357 181.657 1.00 25.01 183 LYS A O 1
ATOM 1028 N N . VAL A 1 157 ? -9.056 81.122 180.534 1.00 18.05 184 VAL A N 1
ATOM 1029 C CA . VAL A 1 157 ? -10.285 81.826 180.550 1.00 17.09 184 VAL A CA 1
ATOM 1030 C C . VAL A 1 157 ? -10.928 81.981 179.158 1.00 15.31 184 VAL A C 1
ATOM 1031 O O . VAL A 1 157 ? -11.931 82.708 179.049 1.00 16.95 184 VAL A O 1
ATOM 1035 N N . MET A 1 158 ? -10.346 81.366 178.128 1.00 14.37 185 MET A N 1
ATOM 1036 C CA . MET A 1 158 ? -10.865 81.485 176.738 1.00 13.62 185 MET A CA 1
ATOM 1037 C C . MET A 1 158 ? -11.056 80.151 176.103 1.00 13.24 185 MET A C 1
ATOM 1038 O O . MET A 1 158 ? -10.445 79.869 175.101 1.00 14.04 185 MET A O 1
ATOM 1043 N N . PRO A 1 159 ? -11.978 79.350 176.626 1.00 14.95 186 PRO A N 1
ATOM 1044 C CA . PRO A 1 159 ? -12.041 77.964 176.113 1.00 15.93 186 PRO A CA 1
ATOM 1045 C C . PRO A 1 159 ? -12.529 77.905 174.649 1.00 13.72 186 PRO A C 1
ATOM 1046 O O . PRO A 1 159 ? -12.058 77.007 173.894 1.00 14.60 186 PRO A O 1
ATOM 1050 N N . ASN A 1 160 ? -13.454 78.782 174.231 1.00 13.59 187 ASN A N 1
ATOM 1051 C CA . ASN A 1 160 ? -13.892 78.750 172.818 1.00 13.22 187 ASN A CA 1
ATOM 1052 C C . ASN A 1 160 ? -12.735 79.091 171.857 1.00 12.53 187 ASN A C 1
ATOM 1053 O O . ASN A 1 160 ? -12.513 78.398 170.834 1.00 13.76 187 ASN A O 1
ATOM 1058 N N . ILE A 1 161 ? -12.031 80.184 172.185 1.00 12.82 188 ILE A N 1
ATOM 1059 C CA . ILE A 1 161 ? -10.889 80.587 171.347 1.00 12.95 188 ILE A CA 1
ATOM 1060 C C . ILE A 1 161 ? -9.787 79.503 171.317 1.00 13.35 188 ILE A C 1
ATOM 1061 O O . ILE A 1 161 ? -9.185 79.228 170.300 1.00 13.25 188 ILE A O 1
ATOM 1066 N N . GLU A 1 162 ? -9.536 78.928 172.503 1.00 13.67 189 GLU A N 1
ATOM 1067 C CA . GLU A 1 162 ? -8.556 77.847 172.575 1.00 14.64 189 GLU A CA 1
ATOM 1068 C C . GLU A 1 162 ? -8.914 76.639 171.739 1.00 14.26 189 GLU A C 1
ATOM 1069 O O . GLU A 1 162 ? -8.023 76.018 171.171 1.00 13.93 189 GLU A O 1
ATOM 1075 N N . LYS A 1 163 ? -10.227 76.356 171.662 1.00 14.10 190 LYS A N 1
ATOM 1076 C CA . LYS A 1 163 ? -10.645 75.251 170.791 1.00 14.17 190 LYS A CA 1
ATOM 1077 C C . LYS A 1 163 ? -10.456 75.583 169.314 1.00 14.75 190 LYS A C 1
ATOM 1078 O O . LYS A 1 163 ? -9.934 74.788 168.579 1.00 14.15 190 LYS A O 1
ATOM 1084 N N . LEU A 1 164 ? -10.822 76.798 168.889 1.00 13.50 191 LEU A N 1
ATOM 1085 C CA . LEU A 1 164 ? -10.564 77.206 167.535 1.00 13.45 191 LEU A CA 1
ATOM 1086 C C . LEU A 1 164 ? -9.075 77.058 167.220 1.00 12.41 191 LEU A C 1
ATOM 1087 O O . LEU A 1 164 ? -8.694 76.546 166.159 1.00 14.23 191 LEU A O 1
ATOM 1092 N N . ARG A 1 165 ? -8.239 77.575 168.114 1.00 12.50 192 ARG A N 1
ATOM 1093 C CA . ARG A 1 165 ? -6.804 77.546 167.906 1.00 13.05 192 ARG A CA 1
ATOM 1094 C C . ARG A 1 165 ? -6.243 76.136 167.830 1.00 13.76 192 ARG A C 1
ATOM 1095 O O . ARG A 1 165 ? -5.436 75.890 166.956 1.00 15.12 192 ARG A O 1
ATOM 1103 N N . SER A 1 166 ? -6.607 75.278 168.790 1.00 13.56 193 SER A N 1
ATOM 1104 C CA A SER A 1 166 ? -6.004 73.953 168.788 0.50 14.59 193 SER A CA 1
ATOM 1105 C CA B SER A 1 166 ? -6.113 73.920 168.856 0.50 14.80 193 SER A CA 1
ATOM 1106 C C . SER A 1 166 ? -6.543 73.044 167.664 1.00 15.53 193 SER A C 1
ATOM 1107 O O . SER A 1 166 ? -5.758 72.252 167.103 1.00 17.88 193 SER A O 1
ATOM 1112 N N . CYS A 1 167 ? -7.821 73.228 167.296 1.00 14.37 194 CYS A N 1
ATOM 1113 C CA A CYS A 1 167 ? -8.436 72.359 166.297 0.70 15.44 194 CYS A CA 1
ATOM 1114 C CA B CYS A 1 167 ? -8.464 72.366 166.328 0.30 14.81 194 CYS A CA 1
ATOM 1115 C C . CYS A 1 167 ? -8.228 72.816 164.883 1.00 14.37 194 CYS A C 1
ATOM 1116 O O . CYS A 1 167 ? -8.233 72.019 163.943 1.00 15.22 194 CYS A O 1
ATOM 1121 N N . GLY A 1 168 ? -8.055 74.146 164.692 1.00 13.72 195 GLY A N 1
ATOM 1122 C CA . GLY A 1 168 ? -7.885 74.722 163.373 1.00 13.69 195 GLY A CA 1
ATOM 1123 C C . GLY A 1 168 ? -6.402 74.855 163.012 1.00 12.61 195 GLY A C 1
ATOM 1124 O O . GLY A 1 168 ? -5.553 74.057 163.440 1.00 12.81 195 GLY A O 1
ATOM 1125 N N . THR A 1 169 ? -6.137 75.934 162.242 1.00 12.52 196 THR A N 1
ATOM 1126 C CA . THR A 1 169 ? -4.800 76.301 161.795 1.00 11.87 196 THR A CA 1
ATOM 1127 C C . THR A 1 169 ? -4.439 77.579 162.547 1.00 12.02 196 THR A C 1
ATOM 1128 O O . THR A 1 169 ? -5.220 78.520 162.541 1.00 14.05 196 THR A O 1
ATOM 1132 N N . HIS A 1 170 ? -3.262 77.599 163.178 1.00 11.74 197 HIS A N 1
ATOM 1133 C CA . HIS A 1 170 ? -2.881 78.812 163.922 1.00 11.60 197 HIS A CA 1
ATOM 1134 C C . HIS A 1 170 ? -1.418 79.140 163.708 1.00 10.78 197 HIS A C 1
ATOM 1135 O O . HIS A 1 170 ? -0.604 78.225 163.445 1.00 12.64 197 HIS A O 1
ATOM 1142 N N . ALA A 1 171 ? -1.095 80.421 163.799 1.00 11.18 198 ALA A N 1
ATOM 1143 C CA . ALA A 1 171 ? 0.286 80.849 163.856 1.00 11.48 198 ALA A CA 1
ATOM 1144 C C . ALA A 1 171 ? 0.634 81.234 165.280 1.00 12.42 198 ALA A C 1
ATOM 1145 O O . ALA A 1 171 ? -0.234 81.681 166.048 1.00 13.76 198 ALA A O 1
ATOM 1147 N N . PRO A 1 172 ? 1.930 81.159 165.668 1.00 11.73 199 PRO A N 1
ATOM 1148 C CA . PRO A 1 172 ? 2.274 81.658 166.983 1.00 13.00 199 PRO A CA 1
ATOM 1149 C C . PRO A 1 172 ? 2.005 83.161 167.168 1.00 12.36 199 PRO A C 1
ATOM 1150 O O . PRO A 1 172 ? 1.738 83.617 168.293 1.00 13.41 199 PRO A O 1
ATOM 1154 N N . TYR A 1 173 ? 2.100 83.936 166.073 1.00 11.22 200 TYR A N 1
ATOM 1155 C CA . TYR A 1 173 ? 1.732 85.328 166.039 1.00 11.13 200 TYR A CA 1
ATOM 1156 C C . TYR A 1 173 ? 1.610 85.701 164.598 1.00 11.42 200 TYR A C 1
ATOM 1157 O O . TYR A 1 173 ? 2.096 85.031 163.688 1.00 11.95 200 TYR A O 1
ATOM 1166 N N . MET A 1 174 ? 0.942 86.838 164.381 1.00 10.82 201 MET A N 1
ATOM 1167 C CA . MET A 1 174 ? 0.826 87.488 163.069 1.00 10.62 201 MET A CA 1
ATOM 1168 C C . MET A 1 174 ? 1.401 88.893 163.207 1.00 10.98 201 MET A C 1
ATOM 1169 O O . MET A 1 174 ? 1.120 89.593 164.192 1.00 10.99 201 MET A O 1
ATOM 1174 N N . ARG A 1 175 ? 2.199 89.259 162.216 1.00 10.26 202 ARG A N 1
ATOM 1175 C CA . ARG A 1 175 ? 2.855 90.571 162.236 1.00 10.26 202 ARG A CA 1
ATOM 1176 C C . ARG A 1 175 ? 1.917 91.619 161.618 1.00 9.89 202 ARG A C 1
ATOM 1177 O O . ARG A 1 175 ? 1.493 91.473 160.444 1.00 11.02 202 ARG A O 1
ATOM 1185 N N . PRO A 1 176 ? 1.625 92.702 162.323 1.00 10.16 203 PRO A N 1
ATOM 1186 C CA . PRO A 1 176 ? 0.807 93.822 161.805 1.00 9.78 203 PRO A CA 1
ATOM 1187 C C . PRO A 1 176 ? 1.648 94.674 160.811 1.00 9.33 203 PRO A C 1
ATOM 1188 O O . PRO A 1 176 ? 2.857 94.429 160.672 1.00 10.01 203 PRO A O 1
ATOM 1192 N N . VAL A 1 177 ? 1.003 95.711 160.238 1.00 9.42 204 VAL A N 1
ATOM 1193 C CA . VAL A 1 177 ? 1.723 96.712 159.524 1.00 10.08 204 VAL A CA 1
ATOM 1194 C C . VAL A 1 177 ? 2.014 97.895 160.466 1.00 9.88 204 VAL A C 1
ATOM 1195 O O . VAL A 1 177 ? 1.316 98.134 161.480 1.00 10.60 204 VAL A O 1
ATOM 1199 N N . TYR A 1 178 ? 3.051 98.662 160.085 1.00 9.99 205 TYR A N 1
ATOM 1200 C CA . TYR A 1 178 ? 3.362 99.946 160.695 1.00 9.93 205 TYR A CA 1
ATOM 1201 C C . TYR A 1 178 ? 2.583 101.069 160.084 1.00 11.03 205 TYR A C 1
ATOM 1202 O O . TYR A 1 178 ? 2.487 101.162 158.881 1.00 11.48 205 TYR A O 1
ATOM 1211 N N . PRO A 1 179 ? 2.081 102.043 160.862 1.00 11.02 206 PRO A N 1
ATOM 1212 C CA . PRO A 1 179 ? 2.031 102.045 162.313 1.00 10.46 206 PRO A CA 1
ATOM 1213 C C . PRO A 1 179 ? 1.058 101.011 162.843 1.00 10.51 206 PRO A C 1
ATOM 1214 O O . PRO A 1 179 ? 0.003 100.778 162.248 1.00 10.67 206 PRO A O 1
ATOM 1218 N N . THR A 1 180 ? 1.384 100.463 164.022 1.00 9.42 207 THR A N 1
ATOM 1219 C CA . THR A 1 180 ? 0.617 99.394 164.620 1.00 10.09 207 THR A CA 1
ATOM 1220 C C . THR A 1 180 ? -0.633 99.886 165.342 1.00 9.86 207 THR A C 1
ATOM 1221 O O . THR A 1 180 ? -0.774 99.722 166.557 1.00 11.11 207 THR A O 1
ATOM 1225 N N . LYS A 1 181 ? -1.472 100.575 164.588 1.00 10.54 208 LYS A N 1
ATOM 1226 C CA A LYS A 1 181 ? -2.712 101.169 165.013 0.50 10.80 208 LYS A CA 1
ATOM 1227 C CA B LYS A 1 181 ? -2.716 101.167 165.004 0.50 10.80 208 LYS A CA 1
ATOM 1228 C C . LYS A 1 181 ? -3.890 100.524 164.272 1.00 10.88 208 LYS A C 1
ATOM 1229 O O . LYS A 1 181 ? -3.713 99.847 163.250 1.00 10.89 208 LYS A O 1
ATOM 1240 N N . THR A 1 182 ? -5.102 100.749 164.798 1.00 11.17 209 THR A N 1
ATOM 1241 C CA . THR A 1 182 ? -6.306 100.088 164.282 1.00 11.43 209 THR A CA 1
ATOM 1242 C C . THR A 1 182 ? -6.606 100.411 162.846 1.00 10.54 209 THR A C 1
ATOM 1243 O O . THR A 1 182 ? -6.816 99.485 162.063 1.00 11.19 209 THR A O 1
ATOM 1247 N N . PHE A 1 183 ? -6.792 101.662 162.478 1.00 10.65 210 PHE A N 1
ATOM 1248 C CA . PHE A 1 183 ? -7.264 101.924 161.144 1.00 11.18 210 PHE A CA 1
ATOM 1249 C C . PHE A 1 183 ? -6.287 101.446 160.042 1.00 9.74 210 PHE A C 1
ATOM 1250 O O . PHE A 1 183 ? -6.708 100.792 159.093 1.00 11.02 210 PHE A O 1
ATOM 1258 N N . PRO A 1 184 ? -4.981 101.704 160.210 1.00 10.18 211 PRO A N 1
ATOM 1259 C CA . PRO A 1 184 ? -4.048 101.198 159.188 1.00 9.87 211 PRO A CA 1
ATOM 1260 C C . PRO A 1 184 ? -4.105 99.686 159.091 1.00 9.56 211 PRO A C 1
ATOM 1261 O O . PRO A 1 184 ? -4.038 99.140 157.958 1.00 10.19 211 PRO A O 1
ATOM 1265 N N . ASN A 1 185 ? -4.226 98.997 160.202 1.00 9.22 212 ASN A N 1
ATOM 1266 C CA . ASN A 1 185 ? -4.194 97.536 160.179 1.00 9.13 212 ASN A CA 1
ATOM 1267 C C . ASN A 1 185 ? -5.488 96.901 159.671 1.00 9.73 212 ASN A C 1
ATOM 1268 O O . ASN A 1 185 ? -5.435 95.939 158.897 1.00 10.52 212 ASN A O 1
ATOM 1273 N N . LEU A 1 186 ? -6.657 97.393 160.124 1.00 10.43 213 LEU A N 1
ATOM 1274 C CA . LEU A 1 186 ? -7.900 96.853 159.603 1.00 10.16 213 LEU A CA 1
ATOM 1275 C C . LEU A 1 186 ? -8.009 97.100 158.107 1.00 10.00 213 LEU A C 1
ATOM 1276 O O . LEU A 1 186 ? -8.523 96.231 157.379 1.00 10.37 213 LEU A O 1
ATOM 1281 N N . TYR A 1 187 ? -7.581 98.291 157.663 1.00 9.68 214 TYR A N 1
ATOM 1282 C CA . TYR A 1 187 ? -7.690 98.529 156.220 1.00 9.57 214 TYR A CA 1
ATOM 1283 C C . TYR A 1 187 ? -6.664 97.748 155.423 1.00 10.21 214 TYR A C 1
ATOM 1284 O O . TYR A 1 187 ? -6.969 97.318 154.300 1.00 10.72 214 TYR A O 1
ATOM 1293 N N . THR A 1 188 ? -5.506 97.439 155.994 1.00 9.14 215 THR A N 1
ATOM 1294 C CA . THR A 1 188 ? -4.593 96.480 155.381 1.00 9.80 215 THR A CA 1
ATOM 1295 C C . THR A 1 188 ? -5.221 95.070 155.289 1.00 9.12 215 THR A C 1
ATOM 1296 O O . THR A 1 188 ? -5.131 94.395 154.253 1.00 10.44 215 THR A O 1
ATOM 1300 N N . LEU A 1 189 ? -5.887 94.655 156.366 1.00 9.59 216 LEU A N 1
ATOM 1301 C CA A LEU A 1 189 ? -6.553 93.335 156.360 0.50 11.31 216 LEU A CA 1
ATOM 1302 C CA B LEU A 1 189 ? -6.524 93.340 156.350 0.50 9.97 216 LEU A CA 1
ATOM 1303 C C . LEU A 1 189 ? -7.526 93.310 155.177 1.00 11.21 216 LEU A C 1
ATOM 1304 O O . LEU A 1 189 ? -7.625 92.319 154.446 1.00 12.09 216 LEU A O 1
ATOM 1313 N N . ALA A 1 190 ? -8.275 94.392 155.010 1.00 11.27 217 ALA A N 1
ATOM 1314 C CA . ALA A 1 190 ? -9.310 94.475 153.969 1.00 10.60 217 ALA A CA 1
ATOM 1315 C C . ALA A 1 190 ? -8.776 94.556 152.554 1.00 10.74 217 ALA A C 1
ATOM 1316 O O . ALA A 1 190 ? -9.535 94.267 151.632 1.00 12.01 217 ALA A O 1
ATOM 1318 N N . THR A 1 191 ? -7.526 95.034 152.334 1.00 10.73 218 THR A N 1
ATOM 1319 C CA . THR A 1 191 ? -7.053 95.355 150.971 1.00 10.21 218 THR A CA 1
ATOM 1320 C C . THR A 1 191 ? -5.807 94.592 150.537 1.00 9.41 218 THR A C 1
ATOM 1321 O O . THR A 1 191 ? -5.472 94.656 149.353 1.00 10.59 218 THR A O 1
ATOM 1325 N N . GLY A 1 192 ? -5.051 94.047 151.502 1.00 9.31 219 GLY A N 1
ATOM 1326 C CA . GLY A 1 192 ? -3.738 93.436 151.156 1.00 10.09 219 GLY A CA 1
ATOM 1327 C C . GLY A 1 192 ? -2.671 94.460 150.858 1.00 9.74 219 GLY A C 1
ATOM 1328 O O . GLY A 1 192 ? -1.595 94.065 150.352 1.00 10.42 219 GLY A O 1
ATOM 1329 N N . LEU A 1 193 ? -2.901 95.749 151.189 1.00 9.55 220 LEU A N 1
ATOM 1330 C CA . LEU A 1 193 ? -1.951 96.777 150.835 1.00 9.66 220 LEU A CA 1
ATOM 1331 C C . LEU A 1 193 ? -1.222 97.316 152.041 1.00 9.56 220 LEU A C 1
ATOM 1332 O O . LEU A 1 193 ? -1.790 97.413 153.143 1.00 10.47 220 LEU A O 1
ATOM 1337 N N . TYR A 1 194 ? 0.006 97.747 151.810 1.00 9.54 221 TYR A N 1
ATOM 1338 C CA . TYR A 1 194 ? 0.674 98.606 152.817 1.00 9.58 221 TYR A CA 1
ATOM 1339 C C . TYR A 1 194 ? -0.094 99.920 153.002 1.00 9.67 221 TYR A C 1
ATOM 1340 O O . TYR A 1 194 ? -0.648 100.465 152.019 1.00 10.02 221 TYR A O 1
ATOM 1349 N N . PRO A 1 195 ? -0.054 100.458 154.226 1.00 9.44 222 PRO A N 1
ATOM 1350 C CA . PRO A 1 195 ? -0.636 101.811 154.426 1.00 9.77 222 PRO A CA 1
ATOM 1351 C C . PRO A 1 195 ? -0.202 102.862 153.422 1.00 10.06 222 PRO A C 1
ATOM 1352 O O . PRO A 1 195 ? -1.054 103.678 153.038 1.00 11.14 222 PRO A O 1
ATOM 1356 N N . GLU A 1 196 ? 1.066 102.869 153.013 1.00 9.74 223 GLU A N 1
ATOM 1357 C CA . GLU A 1 196 ? 1.455 103.879 152.051 1.00 10.51 223 GLU A CA 1
ATOM 1358 C C . GLU A 1 196 ? 0.696 103.785 150.768 1.00 11.49 223 GLU A C 1
ATOM 1359 O O . GLU A 1 196 ? 0.593 104.781 150.035 1.00 11.79 223 GLU A O 1
ATOM 1365 N N . SER A 1 197 ? 0.212 102.606 150.420 1.00 10.53 224 SER A N 1
ATOM 1366 C CA . SER A 1 197 ? -0.567 102.389 149.203 1.00 10.60 224 SER A CA 1
ATOM 1367 C C . SER A 1 197 ? -2.047 102.532 149.435 1.00 11.61 224 SER A C 1
ATOM 1368 O O . SER A 1 197 ? -2.712 103.101 148.521 1.00 13.34 224 SER A O 1
ATOM 1371 N N . HIS A 1 198 ? -2.633 102.017 150.520 1.00 10.05 225 HIS A N 1
ATOM 1372 C CA . HIS A 1 198 ? -4.084 102.189 150.714 1.00 11.23 225 HIS A CA 1
ATOM 1373 C C . HIS A 1 198 ? -4.474 103.592 151.193 1.00 11.01 225 HIS A C 1
ATOM 1374 O O . HIS A 1 198 ? -5.610 103.991 151.031 1.00 12.47 225 HIS A O 1
ATOM 1381 N N . GLY A 1 199 ? -3.502 104.290 151.758 1.00 10.78 226 GLY A N 1
ATOM 1382 C CA . GLY A 1 199 ? -3.659 105.66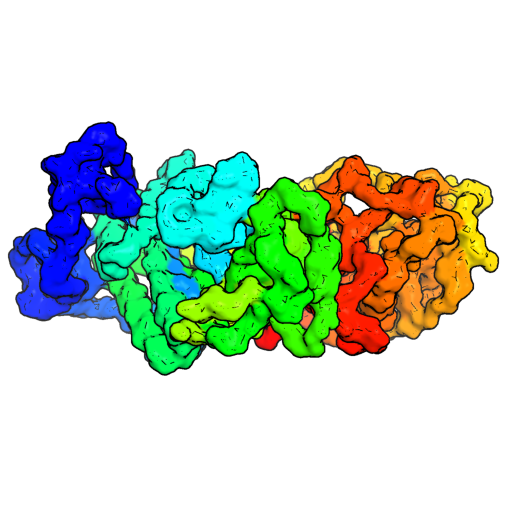7 152.154 1.00 11.03 226 GLY A CA 1
ATOM 1383 C C . GLY A 1 199 ? -3.940 105.934 153.639 1.00 10.53 226 GLY A C 1
ATOM 1384 O O . GLY A 1 199 ? -3.934 107.107 154.068 1.00 11.97 226 GLY A O 1
ATOM 1385 N N . ILE A 1 200 ? -4.307 104.897 154.348 1.00 9.94 227 ILE A N 1
ATOM 1386 C CA . ILE A 1 200 ? -4.623 105.066 155.785 1.00 10.79 227 ILE A CA 1
ATOM 1387 C C . ILE A 1 200 ? -3.302 104.855 156.560 1.00 10.79 227 ILE A C 1
ATOM 1388 O O . ILE A 1 200 ? -3.010 103.787 157.085 1.00 10.98 227 ILE A O 1
ATOM 1393 N N . VAL A 1 201 ? -2.515 105.952 156.614 1.00 10.45 228 VAL A N 1
ATOM 1394 C CA . VAL A 1 201 ? -1.144 105.904 157.082 1.00 10.99 228 VAL A CA 1
ATOM 1395 C C . VAL A 1 201 ? -1.074 106.180 158.609 1.00 10.63 228 VAL A C 1
ATOM 1396 O O . VAL A 1 201 ? -0.023 106.066 159.199 1.00 12.20 228 VAL A O 1
ATOM 1400 N N . GLY A 1 202 ? -2.197 106.494 159.208 1.00 12.08 229 GLY A N 1
ATOM 1401 C CA . GLY A 1 202 ? -2.283 106.688 160.617 1.00 12.38 229 GLY A CA 1
ATOM 1402 C C . GLY A 1 202 ? -3.739 106.770 161.033 1.00 13.66 229 GLY A C 1
ATOM 1403 O O . GLY A 1 202 ? -4.625 106.808 160.196 1.00 15.94 229 GLY A O 1
ATOM 1404 N N . ASN A 1 203 ? -3.951 106.873 162.337 1.00 13.31 230 ASN A N 1
ATOM 1405 C CA . ASN A 1 203 ? -5.278 107.181 162.876 1.00 13.62 230 ASN A CA 1
ATOM 1406 C C . ASN A 1 203 ? -5.575 108.707 162.754 1.00 13.49 230 ASN A C 1
ATOM 1407 O O . ASN A 1 203 ? -6.722 109.071 162.876 1.00 17.37 230 ASN A O 1
ATOM 1412 N N . SER A 1 204 ? -4.549 109.527 162.581 1.00 14.07 231 SER A N 1
ATOM 1413 C CA . SER A 1 204 ? -4.635 111.010 162.387 1.00 16.21 231 SER A CA 1
ATOM 1414 C C . SER A 1 204 ? -3.805 111.240 161.140 1.00 14.82 231 SER A C 1
ATOM 1415 O O . SER A 1 204 ? -2.713 110.621 161.044 1.00 17.41 231 SER A O 1
ATOM 1418 N N . MET A 1 205 ? -4.266 112.080 160.213 1.00 13.51 232 MET A N 1
ATOM 1419 C CA . MET A 1 205 ? -3.474 112.392 159.040 1.00 12.15 232 MET A CA 1
ATOM 1420 C C . MET A 1 205 ? -3.817 113.769 158.517 1.00 13.33 232 MET A C 1
ATOM 1421 O O . MET A 1 205 ? -4.964 114.222 158.672 1.00 15.50 232 MET A O 1
ATOM 1426 N N . TYR A 1 206 ? -2.867 114.360 157.827 1.00 12.58 233 TYR A N 1
ATOM 1427 C CA . TYR A 1 206 ? -3.070 115.574 157.044 1.00 12.26 233 TYR A CA 1
ATOM 1428 C C . TYR A 1 206 ? -2.698 115.257 155.580 1.00 13.14 233 TYR A C 1
ATOM 1429 O O . TYR A 1 206 ? -1.590 114.763 155.297 1.00 13.41 233 TYR A O 1
ATOM 1438 N N . ASP A 1 207 ? -3.641 115.498 154.667 1.00 11.82 234 ASP A N 1
ATOM 1439 C CA . ASP A 1 207 ? -3.425 115.313 153.204 1.00 12.80 234 ASP A CA 1
ATOM 1440 C C . ASP A 1 207 ? -3.173 116.727 152.588 1.00 12.84 234 ASP A C 1
ATOM 1441 O O . ASP A 1 207 ? -4.131 117.495 152.536 1.00 13.92 234 ASP A O 1
ATOM 1446 N N . PRO A 1 208 ? -1.929 117.011 152.192 1.00 12.97 235 PRO A N 1
ATOM 1447 C CA . PRO A 1 208 ? -1.649 118.357 151.661 1.00 14.75 235 PRO A CA 1
ATOM 1448 C C . PRO A 1 208 ? -2.295 118.619 150.332 1.00 17.83 235 PRO A C 1
ATOM 1449 O O . PRO A 1 208 ? -2.503 119.785 149.976 1.00 19.56 235 PRO A O 1
ATOM 1453 N N . VAL A 1 209 ? -2.594 117.616 149.526 1.00 15.82 236 VAL A N 1
ATOM 1454 C CA . VAL A 1 209 ? -3.189 117.888 148.266 1.00 17.60 236 VAL A CA 1
ATOM 1455 C C . VAL A 1 209 ? -4.667 118.311 148.421 1.00 18.94 236 VAL A C 1
ATOM 1456 O O . VAL A 1 209 ? -5.143 119.182 147.731 1.00 17.47 236 VAL A O 1
ATOM 1460 N N . PHE A 1 210 ? -5.377 117.663 149.340 1.00 19.26 237 PHE A N 1
ATOM 1461 C CA . PHE A 1 210 ? -6.768 117.995 149.588 1.00 19.33 237 PHE A CA 1
ATOM 1462 C C . PHE A 1 210 ? -6.928 119.018 150.677 1.00 19.00 237 PHE A C 1
ATOM 1463 O O . PHE A 1 210 ? -8.037 119.508 150.945 1.00 23.82 237 PHE A O 1
ATOM 1471 N N . ASP A 1 211 ? -5.844 119.344 151.367 1.00 18.16 238 ASP A N 1
ATOM 1472 C CA . ASP A 1 211 ? -5.867 120.213 152.500 1.00 17.47 238 ASP A CA 1
ATOM 1473 C C . ASP A 1 211 ? -6.935 119.812 153.485 1.00 19.74 238 ASP A C 1
ATOM 1474 O O . ASP A 1 211 ? -7.790 120.619 153.919 1.00 23.54 238 ASP A O 1
ATOM 1479 N N . ALA A 1 212 ? -6.839 118.537 153.889 1.00 16.44 239 ALA A N 1
ATOM 1480 C CA . ALA A 1 212 ? -7.850 117.963 154.739 1.00 17.22 239 ALA A CA 1
ATOM 1481 C C . ALA A 1 212 ? -7.178 117.092 155.841 1.00 16.48 239 ALA A C 1
ATOM 1482 O O . ALA A 1 212 ? -6.097 116.547 155.640 1.00 14.87 239 ALA A O 1
ATOM 1484 N N . SER A 1 213 ? -7.862 117.024 156.981 1.00 16.36 240 SER A N 1
ATOM 1485 C CA . SER A 1 213 ? -7.371 116.340 158.140 1.00 16.70 240 SER A CA 1
ATOM 1486 C C . SER A 1 213 ? -8.326 115.219 158.532 1.00 16.94 240 SER A C 1
ATOM 1487 O O . SER A 1 213 ? -9.481 115.446 158.766 1.00 22.03 240 SER A O 1
ATOM 1490 N N . PHE A 1 214 ? -7.750 114.021 158.692 1.00 15.19 241 PHE A N 1
ATOM 1491 C CA . PHE A 1 214 ? -8.471 112.850 159.176 1.00 15.59 241 PHE A CA 1
ATOM 1492 C C . PHE A 1 214 ? -8.223 112.702 160.658 1.00 15.51 241 PHE A C 1
ATOM 1493 O O . PHE A 1 214 ? -7.047 112.726 161.117 1.00 15.76 241 PHE A O 1
ATOM 1501 N N . HIS A 1 215 ? -9.290 112.475 161.447 1.00 16.63 242 HIS A N 1
ATOM 1502 C CA . HIS A 1 215 ? -9.208 112.247 162.891 1.00 19.46 242 HIS A CA 1
ATOM 1503 C C . HIS A 1 215 ? -10.157 111.121 163.281 1.00 19.64 242 HIS A C 1
ATOM 1504 O O . HIS A 1 215 ? -11.142 110.877 162.640 1.00 20.53 242 HIS A O 1
ATOM 1511 N N . LEU A 1 216 ? -9.845 110.464 164.376 1.00 21.27 243 LEU A N 1
ATOM 1512 C CA . LEU A 1 216 ? -10.724 109.399 164.884 1.00 25.07 243 LEU A CA 1
ATOM 1513 C C . LEU A 1 216 ? -12.074 109.960 165.202 1.00 24.16 243 LEU A C 1
ATOM 1514 O O . LEU A 1 216 ? -13.090 109.335 164.949 1.00 30.63 243 LEU A O 1
ATOM 1519 N N . ARG A 1 217 ? -12.084 111.188 165.731 1.00 25.30 244 ARG A N 1
ATOM 1520 C CA . ARG A 1 217 ? -13.342 111.894 166.013 1.00 33.85 244 ARG A CA 1
ATOM 1521 C C . ARG A 1 217 ? -13.670 112.768 164.855 1.00 29.30 244 ARG A C 1
ATOM 1522 O O . ARG A 1 217 ? -12.779 113.462 164.382 1.00 32.03 244 ARG A O 1
ATOM 1530 N N . GLY A 1 218 ? -14.906 112.740 164.359 1.00 30.77 245 GLY A N 1
ATOM 1531 C CA . GLY A 1 218 ? -15.376 113.773 163.446 1.00 29.44 245 GLY A CA 1
ATOM 1532 C C . GLY A 1 218 ? -15.752 113.223 162.093 1.00 27.36 245 GLY A C 1
ATOM 1533 O O . GLY A 1 218 ? -15.708 112.032 161.864 1.00 27.43 245 GLY A O 1
ATOM 1534 N N . ARG A 1 219 ? -16.127 114.095 161.195 1.00 26.29 246 ARG A N 1
ATOM 1535 C CA . ARG A 1 219 ? -16.754 113.648 159.968 1.00 28.19 246 ARG A CA 1
ATOM 1536 C C . ARG A 1 219 ? -15.815 113.441 158.769 1.00 21.30 246 ARG A C 1
ATOM 1537 O O . ARG A 1 219 ? -16.204 112.820 157.796 1.00 21.46 246 ARG A O 1
ATOM 1545 N N . GLU A 1 220 ? -14.632 114.057 158.810 1.00 21.55 247 GLU A N 1
ATOM 1546 C CA . GLU A 1 220 ? -13.758 114.000 157.627 1.00 18.88 247 GLU A CA 1
ATOM 1547 C C . GLU A 1 220 ? -13.419 112.548 157.241 1.00 16.74 247 GLU A C 1
ATOM 1548 O O . GLU A 1 220 ? -13.354 112.248 156.076 1.00 18.71 247 GLU A O 1
ATOM 1554 N N . LYS A 1 221 ? -13.253 111.676 158.237 1.00 17.24 248 LYS A N 1
ATOM 1555 C CA . LYS A 1 221 ? -12.883 110.282 157.979 1.00 16.53 248 LYS A CA 1
ATOM 1556 C C . LYS A 1 221 ? -13.948 109.558 157.166 1.00 18.38 248 LYS A C 1
ATOM 1557 O O . LYS A 1 221 ? -13.642 108.513 156.605 1.00 18.39 248 LYS A O 1
ATOM 1563 N N . PHE A 1 222 ? -15.194 110.057 157.108 1.00 18.41 249 PHE A N 1
ATOM 1564 C CA . PHE A 1 222 ? -16.195 109.417 156.289 1.00 19.68 249 PHE A CA 1
ATOM 1565 C C . PHE A 1 222 ? -16.033 109.675 154.814 1.00 20.29 249 PHE A C 1
ATOM 1566 O O . PHE A 1 222 ? -16.666 108.997 153.989 1.00 24.40 249 PHE A O 1
ATOM 1574 N N . ASN A 1 223 ? -15.157 110.627 154.442 1.00 17.71 250 ASN A N 1
ATOM 1575 C CA . ASN A 1 223 ? -14.999 110.927 153.024 1.00 19.86 250 ASN A CA 1
ATOM 1576 C C . ASN A 1 223 ? -14.297 109.733 152.332 1.00 17.59 250 ASN A C 1
ATOM 1577 O O . ASN A 1 223 ? -13.232 109.296 152.767 1.00 16.96 250 ASN A O 1
ATOM 1582 N N . HIS A 1 224 ? -14.851 109.234 151.218 1.00 19.75 251 HIS A N 1
ATOM 1583 C CA . HIS A 1 224 ? -14.309 108.080 150.549 1.00 23.04 251 HIS A CA 1
ATOM 1584 C C . HIS A 1 224 ? -12.896 108.333 150.010 1.00 20.12 251 HIS A C 1
ATOM 1585 O O . HIS A 1 224 ? -12.159 107.372 149.836 1.00 22.82 251 HIS A O 1
ATOM 1592 N N . ARG A 1 225 ? -12.515 109.572 149.798 1.00 20.00 252 ARG A N 1
ATOM 1593 C CA . ARG A 1 225 ? -11.171 109.859 149.244 1.00 21.68 252 ARG A CA 1
ATOM 1594 C C . ARG A 1 225 ? -10.031 109.351 150.131 1.00 19.24 252 ARG A C 1
ATOM 1595 O O . ARG A 1 225 ? -8.895 109.220 149.642 1.00 22.43 252 ARG A O 1
ATOM 1603 N N . TRP A 1 226 ? -10.280 109.132 151.418 1.00 16.43 253 TRP A N 1
ATOM 1604 C CA . TRP A 1 226 ? -9.205 108.656 152.264 1.00 15.41 253 TRP A CA 1
ATOM 1605 C C . TRP A 1 226 ? -8.861 107.207 151.969 1.00 14.09 253 TRP A C 1
ATOM 1606 O O . TRP A 1 226 ? -7.670 106.792 152.158 1.00 14.34 253 TRP A O 1
ATOM 1617 N N . TRP A 1 227 ? -9.844 106.420 151.569 1.00 14.65 254 TRP A N 1
ATOM 1618 C CA . TRP A 1 227 ? -9.782 104.965 151.597 1.00 14.50 254 TRP A CA 1
ATOM 1619 C C . TRP A 1 227 ? -9.508 104.463 150.203 1.00 14.12 254 TRP A C 1
ATOM 1620 O O . TRP A 1 227 ? -10.388 104.329 149.365 1.00 18.15 254 TRP A O 1
ATOM 1631 N N . GLY A 1 228 ? -8.237 104.155 149.936 1.00 14.55 255 GLY A N 1
ATOM 1632 C CA . GLY A 1 228 ? -7.768 103.701 148.623 1.00 15.61 255 GLY A CA 1
ATOM 1633 C C . GLY A 1 228 ? -7.732 102.200 148.441 1.00 14.01 255 GLY A C 1
ATOM 1634 O O . GLY A 1 228 ? -8.311 101.464 149.226 1.00 15.94 255 GLY A O 1
ATOM 1635 N N . GLY A 1 229 ? -7.183 101.760 147.369 1.00 14.74 256 GLY A N 1
ATOM 1636 C CA . GLY A 1 229 ? -7.235 100.341 147.090 1.00 14.26 256 GLY A CA 1
ATOM 1637 C C . GLY A 1 229 ? -8.589 99.801 146.804 1.00 13.73 256 GLY A C 1
ATOM 1638 O O . GLY A 1 229 ? -9.471 100.566 146.474 1.00 16.86 256 GLY A O 1
ATOM 1639 N N . GLN A 1 230 ? -8.786 98.503 146.974 1.00 13.55 257 GL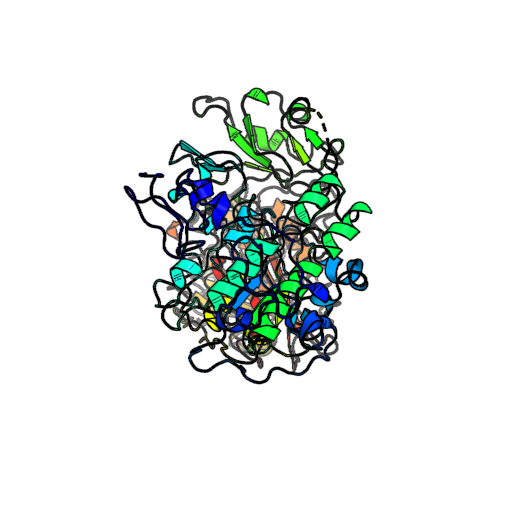N A N 1
ATOM 1640 C CA . GLN A 1 230 ? -10.063 97.854 146.765 1.00 14.20 257 GLN A CA 1
ATOM 1641 C C . GLN A 1 230 ? -10.281 96.891 147.889 1.00 14.93 257 GLN A C 1
ATOM 1642 O O . GLN A 1 230 ? -9.727 95.804 147.975 1.00 14.13 257 GLN A O 1
ATOM 1648 N N . PRO A 1 231 ? -11.140 97.297 148.838 1.00 12.65 258 PRO A N 1
ATOM 1649 C CA . PRO A 1 231 ? -11.375 96.395 150.009 1.00 12.48 258 PRO A CA 1
ATOM 1650 C C . PRO A 1 231 ? -12.204 95.188 149.616 1.00 12.34 258 PRO A C 1
ATOM 1651 O O . PRO A 1 231 ? -12.926 95.162 148.606 1.00 13.18 258 PRO A O 1
ATOM 1655 N N . LEU A 1 232 ? -12.071 94.174 150.466 1.00 12.15 259 LEU A N 1
ATOM 1656 C CA . LEU A 1 232 ? -12.617 92.828 150.205 1.00 12.75 259 LEU A CA 1
ATOM 1657 C C . LEU A 1 232 ? -14.113 92.857 149.853 1.00 12.05 259 LEU A C 1
ATOM 1658 O O . LEU A 1 232 ? -14.538 92.111 149.003 1.00 12.94 259 LEU A O 1
ATOM 1663 N N . TRP A 1 233 ? -14.891 93.721 150.528 1.00 13.35 260 TRP A N 1
ATOM 1664 C CA . TRP A 1 233 ? -16.316 93.743 150.232 1.00 12.45 260 TRP A CA 1
ATOM 1665 C C . TRP A 1 233 ? -16.590 94.228 148.784 1.00 13.57 260 TRP A C 1
ATOM 1666 O O . TRP A 1 233 ? -17.595 93.781 148.185 1.00 16.62 260 TRP A O 1
ATOM 1677 N N . ILE A 1 234 ? -15.730 95.125 148.254 1.00 14.56 261 ILE A N 1
ATOM 1678 C CA . ILE A 1 234 ? -15.828 95.587 146.878 1.00 14.84 261 ILE A CA 1
ATOM 1679 C C . ILE A 1 234 ? -15.386 94.498 145.939 1.00 15.35 261 ILE A C 1
ATOM 1680 O O . ILE A 1 234 ? -16.041 94.226 144.924 1.00 15.97 261 ILE A O 1
ATOM 1685 N N . THR A 1 235 ? -14.236 93.888 146.224 1.00 14.11 262 THR A N 1
ATOM 1686 C CA . THR A 1 235 ? -13.800 92.767 145.410 1.00 14.60 262 THR A CA 1
ATOM 1687 C C . THR A 1 235 ? -14.865 91.696 145.259 1.00 14.10 262 THR A C 1
ATOM 1688 O O . THR A 1 235 ? -15.143 91.181 144.152 1.00 16.06 262 THR A O 1
ATOM 1692 N N . ALA A 1 236 ? -15.496 91.370 146.391 1.00 15.28 263 ALA A N 1
ATOM 1693 C CA . ALA A 1 236 ? -16.565 90.376 146.391 1.00 16.23 263 ALA A CA 1
ATOM 1694 C C . ALA A 1 236 ? -17.743 90.814 145.521 1.00 16.14 263 ALA A C 1
ATOM 1695 O O . ALA A 1 236 ? -18.180 90.074 144.649 1.00 17.62 263 ALA A O 1
ATOM 1697 N N . THR A 1 237 ? -18.242 91.994 145.818 1.00 15.47 264 THR A N 1
ATOM 1698 C CA A THR A 1 237 ? -19.466 92.471 145.175 0.50 18.29 264 THR A CA 1
ATOM 1699 C CA B THR A 1 237 ? -19.483 92.416 145.164 0.50 18.22 264 THR A CA 1
ATOM 1700 C C . THR A 1 237 ? -19.324 92.599 143.633 1.00 19.46 264 THR A C 1
ATOM 1701 O O . THR A 1 237 ? -20.179 92.242 142.806 1.00 24.70 264 THR A O 1
ATOM 1708 N N . LYS A 1 238 ? -18.142 93.055 143.250 1.00 20.46 265 LYS A N 1
ATOM 1709 C CA . LYS A 1 238 ? -17.844 93.223 141.792 1.00 20.53 265 LYS A CA 1
ATOM 1710 C C . LYS A 1 238 ? -17.747 91.894 141.063 1.00 20.52 265 LYS A C 1
ATOM 1711 O O . LYS A 1 238 ? -17.996 91.865 139.872 1.00 25.47 265 LYS A O 1
ATOM 1717 N N . GLN A 1 239 ? -17.543 90.826 141.782 1.00 18.91 266 GLN A N 1
ATOM 1718 C CA . GLN A 1 239 ? -17.433 89.471 141.299 1.00 19.12 266 GLN A CA 1
ATOM 1719 C C . GLN A 1 239 ? -18.636 88.595 141.598 1.00 19.02 266 GLN A C 1
ATOM 1720 O O . GLN A 1 239 ? -18.614 87.364 141.490 1.00 21.35 266 GLN A O 1
ATOM 1726 N N . GLY A 1 240 ? -19.706 89.242 142.031 1.00 19.95 267 GLY A N 1
ATOM 1727 C CA . GLY A 1 240 ? -20.956 88.556 142.238 1.00 22.35 267 GLY A CA 1
ATOM 1728 C C . GLY A 1 240 ? -21.108 87.820 143.552 1.00 22.22 267 GLY A C 1
ATOM 1729 O O . GLY A 1 240 ? -22.001 86.985 143.707 1.00 24.16 267 GLY A O 1
ATOM 1730 N N . VAL A 1 241 ? -20.287 88.192 144.546 1.00 18.76 268 VAL A N 1
ATOM 1731 C CA . VAL A 1 241 ? -20.359 87.556 145.843 1.00 18.97 268 VAL A CA 1
ATOM 1732 C C . VAL A 1 241 ? -20.783 88.637 146.860 1.00 18.72 268 VAL A C 1
ATOM 1733 O O . VAL A 1 241 ? -20.175 89.698 146.918 1.00 21.67 268 VAL A O 1
ATOM 1737 N N . ARG A 1 242 ? -21.835 88.328 147.585 1.00 17.14 269 ARG A N 1
ATOM 1738 C CA . ARG A 1 242 ? -22.430 89.267 148.515 1.00 18.32 269 ARG A CA 1
ATOM 1739 C C . ARG A 1 242 ? -21.658 89.326 149.861 1.00 15.60 269 ARG A C 1
ATOM 1740 O O . ARG A 1 242 ? -21.172 88.285 150.332 1.00 16.16 269 ARG A O 1
ATOM 1748 N N . ALA A 1 243 ? -21.648 90.522 150.430 1.00 15.37 270 ALA A N 1
ATOM 1749 C CA . ALA A 1 243 ? -20.966 90.813 151.684 1.00 14.36 270 ALA A CA 1
ATOM 1750 C C . ALA A 1 243 ? -21.911 91.363 152.735 1.00 15.86 270 ALA A C 1
ATOM 1751 O O . ALA A 1 243 ? -22.810 92.165 152.424 1.00 17.08 270 ALA A O 1
ATOM 1753 N N . GLY A 1 244 ? -21.668 90.992 153.956 1.00 14.46 271 GLY A N 1
ATOM 1754 C CA . GLY A 1 244 ? -22.169 91.713 155.100 1.00 14.32 271 GLY A CA 1
ATOM 1755 C C . GLY A 1 244 ? -21.450 92.994 155.368 1.00 15.21 271 GLY A C 1
ATOM 1756 O O . GLY A 1 244 ? -20.493 93.318 154.683 1.00 16.16 271 GLY A O 1
ATOM 1757 N N . THR A 1 245 ? -21.933 93.819 156.328 1.00 16.12 272 THR A N 1
ATOM 1758 C CA . THR A 1 245 ? -21.229 94.993 156.730 1.00 17.35 272 THR A CA 1
ATOM 1759 C C . THR A 1 245 ? -19.883 94.632 157.281 1.00 16.14 272 THR A C 1
ATOM 1760 O O . THR A 1 245 ? -19.637 93.500 157.795 1.00 19.25 272 THR A O 1
ATOM 1764 N N . PHE A 1 246 ? -18.929 95.535 157.141 1.00 15.57 273 PHE A N 1
ATOM 1765 C CA . PHE A 1 246 ? -17.681 95.376 157.889 1.00 16.47 273 PHE A CA 1
ATOM 1766 C C . PHE A 1 246 ? -17.654 96.329 159.107 1.00 15.63 273 PHE A C 1
ATOM 1767 O O . PHE A 1 246 ? -17.348 95.869 160.225 1.00 16.38 273 PHE A O 1
ATOM 1775 N N . PHE A 1 247 ? -17.969 97.606 158.909 1.00 17.30 274 PHE A N 1
ATOM 1776 C CA . PHE A 1 247 ? -18.089 98.512 160.033 1.00 15.01 274 PHE A CA 1
ATOM 1777 C C . PHE A 1 247 ? -19.342 98.246 160.880 1.00 17.10 274 PHE A C 1
ATOM 1778 O O . PHE A 1 247 ? -20.462 98.136 160.399 1.00 22.36 274 PHE A O 1
ATOM 1786 N N . TRP A 1 248 ? -19.124 98.186 162.192 1.00 14.81 275 TRP A N 1
ATOM 1787 C CA . TRP A 1 248 ? -20.146 98.118 163.207 1.00 17.31 275 TRP A CA 1
ATOM 1788 C C . TRP A 1 248 ? -20.155 99.357 164.064 1.00 19.05 275 TRP A C 1
ATOM 1789 O O . TRP A 1 248 ? -19.129 99.709 164.627 1.00 18.89 275 TRP A O 1
ATOM 1800 N N . SER A 1 249 ? -21.294 100.014 164.151 1.00 22.19 276 SER A N 1
ATOM 1801 C CA A SER A 1 249 ? -21.464 101.198 164.991 0.50 22.47 276 SER A CA 1
ATOM 1802 C CA B SER A 1 249 ? -21.455 101.195 164.952 0.50 22.19 276 SER A CA 1
ATOM 1803 C C . SER A 1 249 ? -21.223 100.842 166.433 1.00 21.82 276 SER A C 1
ATOM 1804 O O . SER A 1 249 ? -21.591 99.754 166.929 1.00 21.78 276 SER A O 1
ATOM 1809 N N . VAL A 1 250 ? -20.562 101.760 167.125 1.00 27.72 277 VAL A N 1
ATOM 1810 C CA . VAL A 1 250 ? -20.080 101.466 168.454 1.00 36.92 277 VAL A CA 1
ATOM 1811 C C . VAL A 1 250 ? -21.204 101.118 169.442 1.00 36.55 277 VAL A C 1
ATOM 1812 O O . VAL A 1 250 ? -20.992 100.369 170.378 1.00 40.52 277 VAL A O 1
ATOM 1816 N N . SER A 1 251 ? -22.378 101.707 169.203 1.00 32.73 278 SER A N 1
ATOM 1817 C CA . SER A 1 251 ? -23.486 101.573 170.073 1.00 44.39 278 SER A CA 1
ATOM 1818 C C . SER A 1 251 ? -24.282 100.290 169.857 1.00 40.27 278 SER A C 1
ATOM 1819 O O . SER A 1 251 ? -25.098 100.024 170.748 1.00 45.52 278 SER A O 1
ATOM 1822 N N . ILE A 1 252 ? -24.016 99.504 168.776 1.00 26.09 279 ILE A N 1
ATOM 1823 C CA . ILE A 1 252 ? -24.657 98.215 168.563 1.00 22.79 279 ILE A CA 1
ATOM 1824 C C . ILE A 1 252 ? -23.963 97.207 169.460 1.00 20.57 279 ILE A C 1
ATOM 1825 O O . ILE A 1 252 ? -22.773 96.996 169.243 1.00 21.10 279 ILE A O 1
ATOM 1830 N N . PRO A 1 253 ? -24.592 96.645 170.495 1.00 19.71 280 PRO A N 1
ATOM 1831 C CA . PRO A 1 253 ? -23.908 95.727 171.356 1.00 22.23 280 PRO A CA 1
ATOM 1832 C C . PRO A 1 253 ? -23.419 94.417 170.669 1.00 17.58 280 PRO A C 1
ATOM 1833 O O . PRO A 1 253 ? -23.957 94.031 169.634 1.00 17.88 280 PRO A O 1
ATOM 1837 N N . HIS A 1 254 ? -22.327 93.861 171.188 1.00 17.29 281 HIS A N 1
ATOM 1838 C CA . HIS A 1 254 ? -21.732 92.676 170.520 1.00 17.23 281 HIS A CA 1
ATOM 1839 C C . HIS A 1 254 ? -22.700 91.550 170.310 1.00 16.79 281 HIS A C 1
ATOM 1840 O O . HIS A 1 254 ? -22.651 90.895 169.268 1.00 18.04 281 HIS A O 1
ATOM 1847 N N . GLU A 1 255 ? -23.607 91.321 171.264 1.00 17.33 282 GLU A N 1
ATOM 1848 C CA . GLU A 1 255 ? -24.546 90.252 171.143 1.00 15.87 282 GLU A CA 1
ATOM 1849 C C . GLU A 1 255 ? -25.489 90.480 169.964 1.00 14.69 282 GLU A C 1
ATOM 1850 O O . GLU A 1 255 ? -25.856 89.511 169.282 1.00 16.98 282 GLU A O 1
ATOM 1856 N N . ARG A 1 256 ? -25.837 91.743 169.686 1.00 14.84 283 ARG A N 1
ATOM 1857 C CA . ARG A 1 256 ? -26.654 92.132 168.529 1.00 16.34 283 ARG A CA 1
ATOM 1858 C C . ARG A 1 256 ? -25.896 91.984 167.218 1.00 14.99 283 ARG A C 1
ATOM 1859 O O . ARG A 1 256 ? -26.444 91.582 166.211 1.00 16.34 283 ARG A O 1
ATOM 1867 N N . ARG A 1 257 ? -24.598 92.290 167.236 1.00 14.94 284 ARG A N 1
ATOM 1868 C CA . ARG A 1 257 ? -23.762 92.073 166.051 1.00 14.22 284 ARG A CA 1
ATOM 1869 C C . ARG A 1 257 ? -23.795 90.589 165.674 1.00 15.13 284 ARG A C 1
ATOM 1870 O O . ARG A 1 257 ? -23.946 90.265 164.492 1.00 15.32 284 ARG A O 1
ATOM 1878 N N . ILE A 1 258 ? -23.565 89.706 166.641 1.00 13.73 285 ILE A N 1
ATOM 1879 C CA . ILE A 1 258 ? -23.599 88.253 166.437 1.00 13.77 285 ILE A CA 1
ATOM 1880 C C . ILE A 1 258 ? -24.981 87.813 165.909 1.00 13.77 285 ILE A C 1
ATOM 1881 O O . ILE A 1 258 ? -25.056 87.029 164.922 1.00 14.68 285 ILE A O 1
ATOM 1886 N N . LEU A 1 259 ? -26.026 88.238 166.582 1.00 15.00 286 LEU A N 1
ATOM 1887 C CA . LEU A 1 259 ? -27.382 87.835 166.172 1.00 15.21 286 LEU A CA 1
ATOM 1888 C C . LEU A 1 259 ? -27.661 88.317 164.738 1.00 13.88 286 LEU A C 1
ATOM 1889 O O . LEU A 1 259 ? -28.340 87.595 163.977 1.00 15.81 286 LEU A O 1
ATOM 1894 N N . THR A 1 260 ? -27.176 89.495 164.373 1.00 14.14 287 THR A N 1
ATOM 1895 C CA . THR A 1 260 ? -27.350 90.022 163.035 1.00 14.72 287 THR A CA 1
ATOM 1896 C C . THR A 1 260 ? -26.679 89.141 161.963 1.00 14.04 287 THR A C 1
ATOM 1897 O O . THR A 1 260 ? -27.262 88.855 160.917 1.00 15.48 287 THR A O 1
ATOM 1901 N N . ILE A 1 261 ? -25.437 88.767 162.242 1.00 14.11 288 ILE A N 1
ATOM 1902 C CA . ILE A 1 261 ? -24.706 87.882 161.346 1.00 13.90 288 ILE A CA 1
ATOM 1903 C C . ILE A 1 261 ? -25.450 86.563 161.160 1.00 14.43 288 ILE A C 1
ATOM 1904 O O . ILE A 1 261 ? -25.612 86.059 160.049 1.00 14.10 288 ILE A O 1
ATOM 1909 N N . LEU A 1 262 ? -25.916 85.981 162.252 1.00 14.35 289 LEU A N 1
ATOM 1910 C CA . LEU A 1 262 ? -26.668 84.746 162.210 1.00 14.92 289 LEU A CA 1
ATOM 1911 C C . LEU A 1 262 ? -28.011 84.904 161.446 1.00 15.53 289 LEU A C 1
ATOM 1912 O O . LEU A 1 262 ? -28.373 84.015 160.686 1.00 18.45 289 LEU A O 1
ATOM 1917 N N . GLN A 1 263 ? -28.671 86.036 161.569 1.00 17.17 290 GLN A N 1
ATOM 1918 C CA . GLN A 1 263 ? -29.912 86.267 160.777 1.00 18.04 290 GLN A CA 1
ATOM 1919 C C . GLN A 1 263 ? -29.575 86.400 159.273 1.00 16.95 290 GLN A C 1
ATOM 1920 O O . GLN A 1 263 ? -30.288 85.900 158.422 1.00 19.69 290 GLN A O 1
ATOM 1926 N N . TRP A 1 264 ? -28.480 87.087 158.973 1.00 15.62 291 TRP A N 1
ATOM 1927 C CA . TRP A 1 264 ? -28.066 87.203 157.592 1.00 16.74 291 TRP A CA 1
ATOM 1928 C C . TRP A 1 264 ? -27.760 85.811 156.999 1.00 16.14 291 TRP A C 1
ATOM 1929 O O . TRP A 1 264 ? -28.115 85.520 155.854 1.00 18.13 291 TRP A O 1
ATOM 1940 N N . LEU A 1 265 ? -27.131 84.959 157.749 1.00 15.96 292 LEU A N 1
ATOM 1941 C CA . LEU A 1 265 ? -26.804 83.562 157.359 1.00 17.19 292 LEU A CA 1
ATOM 1942 C C . LEU A 1 265 ? -28.061 82.748 157.073 1.00 19.67 292 LEU A C 1
ATOM 1943 O O . LEU A 1 265 ? -27.954 81.705 156.428 1.00 21.27 292 LEU A O 1
ATOM 1948 N N . SER A 1 266 ? -29.207 83.195 157.625 1.00 19.96 293 SER A N 1
ATOM 1949 C CA . SER A 1 266 ? -30.515 82.575 157.363 1.00 22.26 293 SER A CA 1
ATOM 1950 C C . SER A 1 266 ? -31.266 83.158 156.177 1.00 22.58 293 SER A C 1
ATOM 1951 O O . SER A 1 266 ? -32.431 82.700 155.912 1.00 27.76 293 SER A O 1
ATOM 1954 N N . LEU A 1 267 ? -30.738 84.141 155.482 1.00 21.92 294 LEU A N 1
ATOM 1955 C CA . LEU A 1 267 ? -31.408 84.748 154.339 1.00 23.62 294 LEU A CA 1
ATOM 1956 C C . LEU A 1 267 ? -31.526 83.790 153.171 1.00 25.01 294 LEU A C 1
ATOM 1957 O O . LEU A 1 267 ? -30.790 82.782 153.140 1.00 23.56 294 LEU A O 1
ATOM 1962 N N . PRO A 1 268 ? -32.495 84.103 152.202 1.00 26.71 295 PRO A N 1
ATOM 1963 C CA . PRO A 1 268 ? -32.556 83.308 151.000 1.00 27.81 295 PRO A CA 1
ATOM 1964 C C . PRO A 1 268 ? -31.215 83.238 150.258 1.00 27.20 295 PRO A C 1
ATOM 1965 O O . PRO A 1 268 ? -30.419 84.165 150.333 1.00 24.57 295 PRO A O 1
ATOM 1969 N N . ASP A 1 269 ? -31.086 82.238 149.435 1.00 28.16 296 ASP A N 1
ATOM 1970 C CA . ASP A 1 269 ? -29.853 81.988 148.736 1.00 27.80 296 ASP A CA 1
ATOM 1971 C C . ASP A 1 269 ? -29.315 83.123 147.912 1.00 28.53 296 ASP A C 1
ATOM 1972 O O . ASP A 1 269 ? -28.126 83.331 147.938 1.00 34.85 296 ASP A O 1
ATOM 1977 N N . ASN A 1 270 ? -30.162 83.897 147.252 1.00 24.50 297 ASN A N 1
ATOM 1978 C CA . ASN A 1 270 ? -29.729 84.989 146.395 1.00 26.10 297 ASN A CA 1
ATOM 1979 C C . ASN A 1 270 ? -29.619 86.272 147.130 1.00 23.90 297 ASN A C 1
ATOM 1980 O O . ASN A 1 270 ? -29.360 87.308 146.525 1.00 28.11 297 ASN A O 1
ATOM 1985 N N . GLU A 1 271 ? -29.843 86.239 148.455 1.00 24.19 298 GLU A N 1
ATOM 1986 C CA . GLU A 1 271 ? -29.735 87.473 149.274 1.00 24.42 298 GLU A CA 1
ATOM 1987 C C . GLU A 1 271 ? -28.615 87.328 150.302 1.00 21.60 298 GLU A C 1
ATOM 1988 O O . GLU A 1 271 ? -28.128 88.312 150.820 1.00 26.41 298 GLU A O 1
ATOM 1994 N N . ARG A 1 272 ? -28.338 86.128 150.687 1.00 18.43 299 ARG A N 1
ATOM 1995 C CA . ARG A 1 272 ? -27.384 85.808 151.795 1.00 19.26 299 ARG A CA 1
ATOM 1996 C C . ARG A 1 272 ? -25.961 86.106 151.437 1.00 19.70 299 ARG A C 1
ATOM 1997 O O . ARG A 1 272 ? -25.445 85.620 150.400 1.00 19.93 299 ARG A O 1
ATOM 2005 N N . PRO A 1 273 ? -25.264 86.846 152.297 1.00 16.62 300 PRO A N 1
ATOM 2006 C CA . PRO A 1 273 ? -23.835 87.047 151.998 1.00 15.51 300 PRO A CA 1
ATOM 2007 C C . PRO A 1 273 ? -22.997 85.787 152.126 1.00 14.27 300 PRO A C 1
ATOM 2008 O O . PRO A 1 273 ? -23.353 84.859 152.830 1.00 15.43 300 PRO A O 1
ATOM 2012 N N . SER A 1 274 ? -21.878 85.827 151.415 1.00 13.97 301 SER A N 1
ATOM 2013 C CA . SER A 1 274 ? -20.835 84.838 151.589 1.00 14.39 301 SER A CA 1
ATOM 2014 C C . SER A 1 274 ? -19.685 85.269 152.489 1.00 12.94 301 SER A C 1
ATOM 2015 O O . SER A 1 274 ? -18.952 84.407 152.926 1.00 14.26 301 SER A O 1
ATOM 2018 N N . VAL A 1 275 ? -19.541 86.572 152.697 1.00 12.50 302 VAL A N 1
ATOM 2019 C CA . VAL A 1 275 ? -18.457 87.102 153.547 1.00 12.97 302 VAL A CA 1
ATOM 2020 C C . VAL A 1 275 ? -19.027 88.028 154.586 1.00 12.57 302 VAL A C 1
ATOM 2021 O O . VAL A 1 275 ? -19.887 88.865 154.253 1.00 13.87 302 VAL A O 1
ATOM 2025 N N . TYR A 1 276 ? -18.570 87.844 155.797 1.00 12.48 303 TYR A N 1
ATOM 2026 C CA . TYR A 1 276 ? -19.040 88.592 156.957 1.00 12.70 303 TYR A CA 1
ATOM 2027 C C . TYR A 1 276 ? -17.832 89.038 157.794 1.00 12.80 303 TYR A C 1
ATOM 2028 O O . TYR A 1 276 ? -16.776 88.419 157.763 1.00 13.13 303 TYR A O 1
ATOM 2037 N N . ALA A 1 277 ? -18.059 90.131 158.532 1.00 12.59 304 ALA A N 1
ATOM 2038 C CA . ALA A 1 277 ? -17.081 90.592 159.490 1.00 11.31 304 ALA A CA 1
ATOM 2039 C C . ALA A 1 277 ? -17.742 90.883 160.807 1.00 12.45 304 ALA A C 1
ATOM 2040 O O . ALA A 1 277 ? -18.860 91.455 160.830 1.00 13.04 304 ALA A O 1
ATOM 2042 N N . PHE A 1 278 ? -17.041 90.608 161.886 1.00 12.77 305 PHE A N 1
ATOM 2043 C CA . PHE A 1 278 ? -17.344 91.034 163.227 1.00 13.34 305 PHE A CA 1
ATOM 2044 C C . PHE A 1 278 ? -16.136 91.847 163.707 1.00 11.96 305 PHE A C 1
ATOM 2045 O O . PHE A 1 278 ? -15.009 91.487 163.403 1.00 13.80 305 PHE A O 1
ATOM 2053 N N . TYR A 1 279 ? -16.395 92.878 164.477 1.00 12.28 306 TYR A N 1
ATOM 2054 C CA . TYR A 1 279 ? -15.334 93.671 165.108 1.00 12.19 306 TYR A CA 1
ATOM 2055 C C . TYR A 1 279 ? -15.700 93.848 166.587 1.00 11.88 306 TYR A C 1
ATOM 2056 O O . TYR A 1 279 ? -16.842 94.138 166.905 1.00 13.51 306 TYR A O 1
ATOM 2065 N N . SER A 1 280 ? -14.662 93.671 167.413 1.00 12.14 307 SER A N 1
ATOM 2066 C CA . SER A 1 280 ? -14.680 93.976 168.840 1.00 12.66 307 SER A CA 1
ATOM 2067 C C . SER A 1 280 ? -13.648 94.997 169.175 1.00 12.18 307 SER A C 1
ATOM 2068 O O . SER A 1 280 ? -12.463 94.823 168.848 1.00 12.65 307 SER A O 1
ATOM 2071 N N . GLU A 1 281 ? -14.093 96.044 169.885 1.00 12.47 308 GLU A N 1
ATOM 2072 C CA . GLU A 1 281 ? -13.211 97.074 170.408 1.00 12.97 308 GLU A CA 1
ATOM 2073 C C . GLU A 1 281 ? -12.374 96.613 171.623 1.00 12.18 308 GLU A C 1
ATOM 2074 O O . GLU A 1 281 ? -11.468 97.312 172.039 1.00 13.23 308 GLU A O 1
ATOM 2080 N N . GLN A 1 282 ? -12.712 95.457 172.159 1.00 12.25 309 GLN A N 1
ATOM 2081 C CA . GLN A 1 2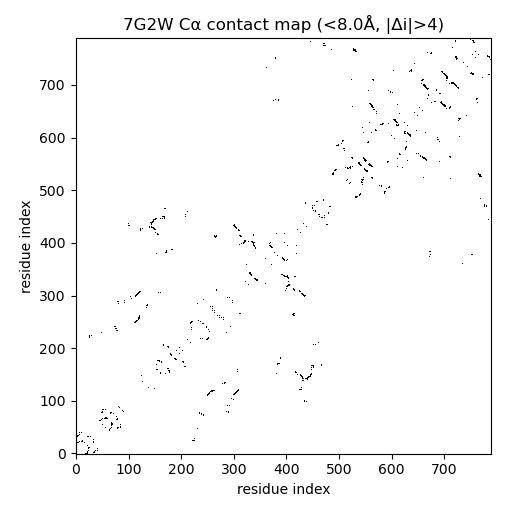82 ? -11.949 94.780 173.223 1.00 12.42 309 GLN A CA 1
ATOM 2082 C C . GLN A 1 282 ? -11.080 93.663 172.640 1.00 11.67 309 GLN A C 1
ATOM 2083 O O . GLN A 1 282 ? -11.464 93.028 171.635 1.00 13.95 309 GLN A O 1
ATOM 2089 N N . PRO A 1 283 ? -9.928 93.409 173.226 1.00 12.30 310 PRO A N 1
ATOM 2090 C CA . PRO A 1 283 ? -9.495 93.933 174.521 1.00 11.71 310 PRO A CA 1
ATOM 2091 C C . PRO A 1 283 ? -8.785 95.287 174.479 1.00 11.96 310 PRO A C 1
ATOM 2092 O O . PRO A 1 283 ? -8.409 95.777 175.532 1.00 12.49 310 PRO A O 1
ATOM 2096 N N . ASP A 1 284 ? -8.615 95.872 173.308 1.00 12.04 311 ASP A N 1
ATOM 2097 C CA . ASP A 1 284 ? -7.950 97.163 173.188 1.00 11.83 311 ASP A CA 1
ATOM 2098 C C . ASP A 1 284 ? -8.452 98.218 174.153 1.00 11.89 311 ASP A C 1
ATOM 2099 O O . ASP A 1 284 ? -7.630 98.905 174.784 1.00 12.30 311 ASP A O 1
ATOM 2104 N N . PHE A 1 285 ? -9.768 98.383 174.253 1.00 12.44 312 PHE A N 1
ATOM 2105 C CA . PHE A 1 285 ? -10.287 99.504 175.076 1.00 12.75 312 PHE A CA 1
ATOM 2106 C C . PHE A 1 285 ? -9.763 99.360 176.506 1.00 14.01 312 PHE A C 1
ATOM 2107 O O . PHE A 1 285 ? -9.314 100.317 177.098 1.00 14.22 312 PHE A O 1
ATOM 2115 N N . SER A 1 286 ? -9.890 98.156 177.080 1.00 12.97 313 SER A N 1
ATOM 2116 C CA . SER A 1 286 ? -9.406 97.973 178.447 1.00 13.95 313 SER A CA 1
ATOM 2117 C C . SER A 1 286 ? -7.855 97.994 178.535 1.00 13.41 313 SER A C 1
ATOM 2118 O O . SER A 1 286 ? -7.281 98.510 179.497 1.00 14.41 313 SER A O 1
ATOM 2121 N N . GLY A 1 287 ? -7.195 97.480 177.498 1.00 12.65 314 GLY A N 1
ATOM 2122 C CA . GLY A 1 287 ? -5.741 97.508 177.464 1.00 12.53 314 GLY A CA 1
ATOM 2123 C C . GLY A 1 287 ? -5.166 98.921 177.539 1.00 11.41 314 GLY A C 1
ATOM 2124 O O . GLY A 1 287 ? -4.120 99.137 178.192 1.00 12.59 314 GLY A O 1
ATOM 2125 N N . HIS A 1 288 ? -5.805 99.921 176.910 1.00 12.33 315 HIS A N 1
ATOM 2126 C CA . HIS A 1 288 ? -5.324 101.233 177.045 1.00 11.74 315 HIS A CA 1
ATOM 2127 C C . HIS A 1 288 ? -5.427 101.722 178.498 1.00 12.67 315 HIS A C 1
ATOM 2128 O O . HIS A 1 288 ? -4.491 102.401 178.973 1.00 13.63 315 HIS A O 1
ATOM 2135 N N . LYS A 1 289 ? -6.501 101.366 179.172 1.00 13.10 316 LYS A N 1
ATOM 2136 C CA . LYS A 1 289 ? -6.701 101.845 180.542 1.00 14.33 316 LYS A CA 1
ATOM 2137 C C . LYS A 1 289 ? -5.773 101.123 181.527 1.00 15.03 316 LYS A C 1
ATOM 2138 O O . LYS A 1 289 ? -5.285 101.778 182.498 1.00 16.80 316 LYS A O 1
ATOM 2144 N N . TYR A 1 290 ? -5.544 99.819 181.354 1.00 14.14 317 TYR A N 1
ATOM 2145 C CA . TYR A 1 290 ? -4.960 98.989 182.347 1.00 13.80 317 TYR A CA 1
ATOM 2146 C C . TYR A 1 290 ? -3.606 98.383 182.048 1.00 14.19 317 TYR A C 1
ATOM 2147 O O . TYR A 1 290 ? -3.022 97.721 182.912 1.00 16.14 317 TYR A O 1
ATOM 2156 N N . GLY A 1 291 ? -3.114 98.584 180.822 1.00 13.23 318 GLY A N 1
ATOM 2157 C CA . GLY A 1 291 ? -1.952 97.917 180.340 1.00 12.96 318 GLY A CA 1
ATOM 2158 C C . GLY A 1 291 ? -2.255 96.523 179.792 1.00 13.68 318 GLY A C 1
ATOM 2159 O O . GLY A 1 291 ? -3.311 95.989 180.091 1.00 13.66 318 GLY A O 1
ATOM 2160 N N . PRO A 1 292 ? -1.345 95.960 179.012 1.00 13.13 319 PRO A N 1
ATOM 2161 C CA . PRO A 1 292 ? -1.668 94.687 178.370 1.00 12.88 319 PRO A CA 1
ATOM 2162 C C . PRO A 1 292 ? -2.014 93.561 179.274 1.00 12.60 319 PRO A C 1
ATOM 2163 O O . PRO A 1 292 ? -2.836 92.719 178.944 1.00 12.87 319 PRO A O 1
ATOM 2167 N N . PHE A 1 293 ? -1.409 93.540 180.487 1.00 12.36 320 PHE A N 1
ATOM 2168 C CA . PHE A 1 293 ? -1.598 92.410 181.394 1.00 12.69 320 PHE A CA 1
ATOM 2169 C C . PHE A 1 293 ? -2.132 92.864 182.742 1.00 13.49 320 PHE A C 1
ATOM 2170 O O . PHE A 1 293 ? -1.959 92.144 183.719 1.00 14.11 320 PHE A O 1
ATOM 2178 N N . GLY A 1 294 ? -2.742 94.035 182.778 1.00 13.08 321 GLY A N 1
ATOM 2179 C CA . GLY A 1 294 ? -3.351 94.471 184.020 1.00 13.57 321 GLY A CA 1
ATOM 2180 C C . GLY A 1 294 ? -4.343 93.435 184.524 1.00 14.97 321 GLY A C 1
ATOM 2181 O O . GLY A 1 294 ? -4.972 92.727 183.752 1.00 14.33 321 GLY A O 1
ATOM 2182 N N . PRO A 1 295 ? -4.538 93.331 185.871 1.00 15.06 322 PRO A N 1
ATOM 2183 C CA . PRO A 1 295 ? -5.494 92.344 186.364 1.00 15.81 322 PRO A CA 1
ATOM 2184 C C . PRO A 1 295 ? -6.909 92.501 185.856 1.00 14.83 322 PRO A C 1
ATOM 2185 O O . PRO A 1 295 ? -7.662 91.530 185.764 1.00 16.95 322 PRO A O 1
ATOM 2189 N N . GLU A 1 296 ? -7.217 93.741 185.488 1.00 14.68 323 GLU A N 1
ATOM 2190 C CA . GLU A 1 296 ? -8.495 94.071 184.918 1.00 15.02 323 GLU A CA 1
ATOM 2191 C C . GLU A 1 296 ? -8.696 93.442 183.535 1.00 14.20 323 GLU A C 1
ATOM 2192 O O . GLU A 1 296 ? -9.830 93.528 183.022 1.00 17.62 323 GLU A O 1
ATOM 2198 N N . MET A 1 297 ? -7.653 92.887 182.903 1.00 13.53 324 MET A N 1
ATOM 2199 C CA . MET A 1 297 ? -7.778 92.369 181.559 1.00 13.69 324 MET A CA 1
ATOM 2200 C C . MET A 1 297 ? -8.419 90.996 181.484 1.00 13.06 324 MET A C 1
ATOM 2201 O O . MET A 1 297 ? -8.821 90.549 180.400 1.00 14.83 324 MET A O 1
ATOM 2206 N N . THR A 1 298 ? -8.480 90.291 182.597 1.00 13.02 325 THR A N 1
ATOM 2207 C CA . THR A 1 298 ? -9.061 88.979 182.534 1.00 13.64 325 THR A CA 1
ATOM 2208 C C . THR A 1 298 ? -10.514 88.996 182.078 1.00 14.51 325 THR A C 1
ATOM 2209 O O . THR A 1 298 ? -10.950 88.194 181.245 1.00 14.98 325 THR A O 1
ATOM 2213 N N . ASN A 1 299 ? -11.274 89.892 182.686 1.00 16.27 326 ASN A N 1
ATOM 2214 C CA . ASN A 1 299 ? -12.682 89.975 182.346 1.00 16.86 326 ASN A CA 1
ATOM 2215 C C . ASN A 1 299 ? -12.983 90.250 180.897 1.00 16.26 326 ASN A C 1
ATOM 2216 O O . ASN A 1 299 ? -13.811 89.548 180.301 1.00 14.94 326 ASN A O 1
ATOM 2221 N N . PRO A 1 300 ? -12.333 91.254 180.288 1.00 15.26 327 PRO A N 1
ATOM 2222 C CA . PRO A 1 300 ? -12.483 91.413 178.820 1.00 15.03 327 PRO A CA 1
ATOM 2223 C C . PRO A 1 300 ? -12.193 90.187 178.003 1.00 13.66 327 PRO A C 1
ATOM 2224 O O . PRO A 1 300 ? -12.863 89.951 176.979 1.00 15.12 327 PRO A O 1
ATOM 2228 N N . LEU A 1 301 ? -11.121 89.474 178.346 1.00 14.19 328 LEU A N 1
ATOM 2229 C CA . LEU A 1 301 ? -10.821 88.258 177.606 1.00 13.87 328 LEU A CA 1
ATOM 2230 C C . LEU A 1 301 ? -11.909 87.218 177.782 1.00 13.59 328 LEU A C 1
ATOM 2231 O O . LEU A 1 301 ? -12.317 86.558 176.833 1.00 14.10 328 LEU A O 1
ATOM 2236 N N . ARG A 1 302 ? -12.445 87.077 178.979 1.00 13.49 329 ARG A N 1
ATOM 2237 C CA . ARG A 1 302 ? -13.578 86.152 179.209 1.00 14.75 329 ARG A CA 1
ATOM 2238 C C . ARG A 1 302 ? -14.787 86.583 178.362 1.00 12.79 329 ARG A C 1
ATOM 2239 O O . ARG A 1 302 ? -15.471 85.714 177.800 1.00 14.75 329 ARG A O 1
ATOM 2247 N N . GLU A 1 303 ? -15.027 87.877 178.279 1.00 12.80 330 GLU A N 1
ATOM 2248 C CA . GLU A 1 303 ? -16.175 88.397 177.573 1.00 13.99 330 GLU A CA 1
ATOM 2249 C C . GLU A 1 303 ? -16.072 88.118 176.060 1.00 14.74 330 GLU A C 1
ATOM 2250 O O . GLU A 1 303 ? -17.034 87.706 175.429 1.00 14.91 330 GLU A O 1
ATOM 2256 N N . ILE A 1 304 ? -14.874 88.368 175.527 1.00 12.87 331 ILE A N 1
ATOM 2257 C CA A ILE A 1 304 ? -14.705 88.048 174.098 0.70 13.59 331 ILE A CA 1
ATOM 2258 C CA B ILE A 1 304 ? -14.721 88.066 174.109 0.30 13.61 331 ILE A CA 1
ATOM 2259 C C . ILE A 1 304 ? -14.919 86.541 173.775 1.00 13.74 331 ILE A C 1
ATOM 2260 O O . ILE A 1 304 ? -15.464 86.103 172.782 1.00 15.09 331 ILE A O 1
ATOM 2269 N N . ASP A 1 305 ? -14.361 85.735 174.669 1.00 13.65 332 ASP A N 1
ATOM 2270 C CA . ASP A 1 305 ? -14.537 84.310 174.519 1.00 13.49 332 ASP A CA 1
ATOM 2271 C C . ASP A 1 305 ? -16.017 83.912 174.548 1.00 14.30 332 ASP A C 1
ATOM 2272 O O . ASP A 1 305 ? -16.436 83.053 173.757 1.00 14.55 332 ASP A O 1
ATOM 2277 N N . LYS A 1 306 ? -16.767 84.552 175.426 1.00 13.75 333 LYS A N 1
ATOM 2278 C CA . LYS A 1 306 ? -18.204 84.311 175.479 1.00 14.17 333 LYS A CA 1
ATOM 2279 C C . LYS A 1 306 ? -18.871 84.645 174.139 1.00 14.34 333 LYS A C 1
ATOM 2280 O O . LYS A 1 306 ? -19.742 83.918 173.660 1.00 15.04 333 LYS A O 1
ATOM 2286 N N . THR A 1 307 ? -18.450 85.775 173.561 1.00 13.45 334 THR A N 1
ATOM 2287 C CA . THR A 1 307 ? -18.990 86.129 172.271 1.00 12.92 334 THR A CA 1
ATOM 2288 C C . THR A 1 307 ? -18.636 85.097 171.161 1.00 13.86 334 THR A C 1
ATOM 2289 O O . THR A 1 307 ? -19.479 84.740 170.310 1.00 14.43 334 THR A O 1
ATOM 2293 N N . VAL A 1 308 ? -17.363 84.623 171.150 1.00 12.58 335 VAL A N 1
ATOM 2294 C CA . VAL A 1 308 ? -17.041 83.555 170.230 1.00 13.52 335 VAL A CA 1
ATOM 2295 C C . VAL A 1 308 ? -17.952 82.343 170.432 1.00 13.73 335 VAL A C 1
ATOM 2296 O O . VAL A 1 308 ? -18.378 81.703 169.474 1.00 14.55 335 VAL A O 1
ATOM 2300 N N . GLY A 1 309 ? -18.177 81.993 171.692 1.00 13.26 336 GLY A N 1
ATOM 2301 C CA . GLY A 1 309 ? -19.066 80.887 171.965 1.00 13.93 336 GLY A CA 1
ATOM 2302 C C . GLY A 1 309 ? -20.525 81.072 171.480 1.00 13.71 336 GLY A C 1
ATOM 2303 O O . GLY A 1 309 ? -21.147 80.138 171.019 1.00 15.54 336 GLY A O 1
ATOM 2304 N N . GLN A 1 310 ? -21.022 82.290 171.641 1.00 13.56 337 GLN A N 1
ATOM 2305 C CA . GLN A 1 310 ? -22.300 82.643 171.081 1.00 14.62 337 GLN A CA 1
ATOM 2306 C C . GLN A 1 310 ? -22.345 82.418 169.571 1.00 14.40 337 GLN A C 1
ATOM 2307 O O . GLN A 1 310 ? -23.289 81.849 169.036 1.00 15.01 337 GLN A O 1
ATOM 2313 N N . LEU A 1 311 ? -21.308 82.884 168.894 1.00 14.24 338 LEU A N 1
ATOM 2314 C CA . LEU A 1 311 ? -21.268 82.714 167.445 1.00 13.67 338 LEU A CA 1
ATOM 2315 C C . LEU A 1 311 ? -21.222 81.209 167.115 1.00 13.60 338 LEU A C 1
ATOM 2316 O O . LEU A 1 311 ? -21.981 80.756 166.228 1.00 13.79 338 LEU A O 1
ATOM 2321 N N . MET A 1 312 ? -20.368 80.451 167.786 1.00 12.92 339 MET A N 1
ATOM 2322 C CA . MET A 1 312 ? -20.222 79.022 167.441 1.00 13.61 339 MET A CA 1
ATOM 2323 C C . MET A 1 312 ? -21.462 78.193 167.744 1.00 15.36 339 MET A C 1
ATOM 2324 O O . MET A 1 312 ? -21.878 77.344 166.953 1.00 15.44 339 MET A O 1
ATOM 2329 N N . ASP A 1 313 ? -22.066 78.465 168.908 1.00 15.47 340 ASP A N 1
ATOM 2330 C CA . ASP A 1 313 ? -23.342 77.867 169.249 1.00 14.95 340 ASP A CA 1
ATOM 2331 C C . ASP A 1 313 ? -24.395 78.215 168.208 1.00 14.14 340 ASP A C 1
ATOM 2332 O O . ASP A 1 313 ? -25.244 77.358 167.843 1.00 16.40 340 ASP A O 1
ATOM 2337 N N . GLY A 1 314 ? -24.452 79.492 167.838 1.00 14.78 341 GLY A N 1
ATOM 2338 C CA . GLY A 1 314 ? -25.411 79.928 166.840 1.00 15.52 341 GLY A CA 1
ATOM 2339 C C . GLY A 1 314 ? -25.236 79.287 165.514 1.00 15.90 341 GLY A C 1
ATOM 2340 O O . GLY A 1 314 ? -26.214 78.944 164.824 1.00 16.79 341 GLY A O 1
ATOM 2341 N N . LEU A 1 315 ? -23.977 79.131 165.085 1.00 14.60 342 LEU A N 1
ATOM 2342 C CA . LEU A 1 315 ? -23.705 78.392 163.855 1.00 14.88 342 LEU A CA 1
ATOM 2343 C C . LEU A 1 315 ? -24.113 76.930 163.988 1.00 15.54 342 LEU A C 1
ATOM 2344 O O . LEU A 1 315 ? -24.701 76.367 163.081 1.00 16.58 342 LEU A O 1
ATOM 2349 N N . LYS A 1 316 ? -23.800 76.303 165.142 1.00 15.25 343 LYS A N 1
ATOM 2350 C CA . LYS A 1 316 ? -24.125 74.877 165.291 1.00 16.52 343 LYS A CA 1
ATOM 2351 C C . LYS A 1 316 ? -25.670 74.673 165.189 1.00 16.64 343 LYS A C 1
ATOM 2352 O O . LYS A 1 316 ? -26.142 73.721 164.544 1.00 19.63 343 LYS A O 1
ATOM 2358 N N . GLN A 1 317 ? -26.436 75.556 165.834 1.00 18.06 344 GLN A N 1
ATOM 2359 C CA . GLN A 1 317 ? -27.936 75.488 165.714 1.00 21.49 344 GLN A CA 1
ATOM 2360 C C . GLN A 1 317 ? -28.450 75.607 164.309 1.00 19.62 344 GLN A C 1
ATOM 2361 O O . GLN A 1 317 ? -29.442 74.971 163.968 1.00 24.93 344 GLN A O 1
ATOM 2367 N N . LEU A 1 318 ? -27.757 76.401 163.498 1.00 18.60 345 LEU A N 1
ATOM 2368 C CA . LEU A 1 318 ? -28.096 76.618 162.108 1.00 18.47 345 LEU A CA 1
ATOM 2369 C C . LEU A 1 318 ? -27.468 75.508 161.183 1.00 18.66 345 LEU A C 1
ATOM 2370 O O . LEU A 1 318 ? -27.606 75.561 159.945 1.00 19.94 345 LEU A O 1
ATOM 2375 N N . ARG A 1 319 ? -26.772 74.577 161.804 1.00 17.63 346 ARG A N 1
ATOM 2376 C CA . ARG A 1 319 ? -26.115 73.533 161.047 1.00 19.73 346 ARG A CA 1
ATOM 2377 C C . ARG A 1 319 ? -24.987 74.051 160.095 1.00 20.21 346 ARG A C 1
ATOM 2378 O O . ARG A 1 319 ? -24.723 73.490 159.051 1.00 21.05 346 ARG A O 1
ATOM 2386 N N . LEU A 1 320 ? -24.319 75.111 160.573 1.00 16.76 347 LEU A N 1
ATOM 2387 C CA . LEU A 1 320 ? -23.252 75.767 159.846 1.00 16.02 347 LEU A CA 1
ATOM 2388 C C . LEU A 1 320 ? -21.880 75.690 160.462 1.00 15.36 347 LEU A C 1
ATOM 2389 O O . LEU A 1 320 ? -20.911 76.221 159.893 1.00 15.79 347 LEU A O 1
ATOM 2394 N N . HIS A 1 321 ? -21.764 75.006 161.590 1.00 14.53 348 HIS A N 1
ATOM 2395 C CA . HIS A 1 321 ? -20.492 74.938 162.328 1.00 14.97 348 HIS A CA 1
ATOM 2396 C C . HIS A 1 321 ? -19.410 74.068 161.649 1.00 15.37 348 HIS A C 1
ATOM 2397 O O . HIS A 1 321 ? -18.257 74.188 162.037 1.00 14.94 348 HIS A O 1
ATOM 2404 N N . ARG A 1 322 ? -19.794 73.276 160.638 1.00 15.31 349 ARG A N 1
ATOM 2405 C CA . ARG A 1 322 ? -18.868 72.535 159.793 1.00 14.05 349 ARG A CA 1
ATOM 2406 C C . ARG A 1 322 ? -18.933 72.972 158.343 1.00 14.75 349 ARG A C 1
ATOM 2407 O O . ARG A 1 322 ? -18.524 72.254 157.451 1.00 17.60 349 ARG A O 1
ATOM 2415 N N . CYS A 1 323 ? -19.461 74.156 158.105 1.00 15.07 350 CYS A N 1
ATOM 2416 C CA . CYS A 1 323 ? -19.659 74.793 156.838 1.00 15.73 350 CYS A CA 1
ATOM 2417 C C . CYS A 1 323 ? -18.829 76.072 156.669 1.00 15.47 350 CYS A C 1
ATOM 2418 O O . CYS A 1 323 ? -18.117 76.254 155.718 1.00 19.16 350 CYS A O 1
ATOM 2421 N N . VAL A 1 324 ? -18.861 76.943 157.653 1.00 15.39 351 VAL A N 1
ATOM 2422 C CA . VAL A 1 324 ? -18.242 78.270 157.560 1.00 13.80 351 VAL A CA 1
ATOM 2423 C C . VAL A 1 324 ? -16.753 78.202 157.913 1.00 15.40 351 VAL A C 1
ATOM 2424 O O . VAL A 1 324 ? -16.339 77.468 158.793 1.00 17.73 351 VAL A O 1
ATOM 2428 N N . ASN A 1 325 ? -15.940 78.989 157.232 1.00 12.80 352 ASN A N 1
ATOM 2429 C CA . ASN A 1 325 ? -14.589 79.219 157.627 1.00 12.02 352 ASN A CA 1
ATOM 2430 C C . ASN A 1 325 ? -14.564 80.476 158.494 1.00 12.67 352 ASN A C 1
ATOM 2431 O O . ASN A 1 325 ? -15.119 81.526 158.160 1.00 13.74 352 ASN A O 1
ATOM 2436 N N . VAL A 1 326 ? -13.970 80.362 159.689 1.00 11.71 353 VAL A N 1
ATOM 2437 C CA . VAL A 1 326 ? -13.855 81.445 160.670 1.00 13.05 353 VAL A CA 1
ATOM 2438 C C . VAL A 1 326 ? -12.352 81.849 160.699 1.00 11.80 353 VAL A C 1
ATOM 2439 O O . VAL A 1 326 ? -11.501 81.010 160.916 1.00 14.51 353 VAL A O 1
ATOM 2443 N N . ILE A 1 327 ? -12.120 83.154 160.540 1.00 11.64 354 ILE A N 1
ATOM 2444 C CA . ILE A 1 327 ? -10.789 83.692 160.794 1.00 12.92 354 ILE A CA 1
ATOM 2445 C C . ILE A 1 327 ? -10.860 84.530 162.032 1.00 13.73 354 ILE A C 1
ATOM 2446 O O . ILE A 1 327 ? -11.661 85.483 162.109 1.00 16.68 354 ILE A O 1
ATOM 2451 N N . PHE A 1 328 ? -10.094 84.174 163.070 1.00 11.92 355 PHE A N 1
ATOM 2452 C CA . PHE A 1 328 ? -9.993 84.951 164.340 1.00 12.28 355 PHE A CA 1
ATOM 2453 C C . PHE A 1 328 ? -8.680 85.661 164.240 1.00 10.62 355 PHE A C 1
ATOM 2454 O O . PHE A 1 328 ? -7.610 85.058 164.178 1.00 11.63 355 PHE A O 1
ATOM 2462 N N . VAL A 1 329 ? -8.760 87.012 164.188 1.00 10.86 356 VAL A N 1
ATOM 2463 C CA A VAL A 1 329 ? -7.582 87.832 163.869 0.50 11.25 356 VAL A CA 1
ATOM 2464 C CA B VAL A 1 329 ? -7.569 87.839 163.912 0.50 11.35 356 VAL A CA 1
ATOM 2465 C C . VAL A 1 329 ? -7.595 89.111 164.690 1.00 12.79 356 VAL A C 1
ATOM 2466 O O . VAL A 1 329 ? -8.670 89.703 164.926 1.00 15.27 356 VAL A O 1
ATOM 2473 N N . GLY A 1 330 ? -6.378 89.540 165.099 1.00 12.05 357 GLY A N 1
ATOM 2474 C CA . GLY A 1 330 ? -6.291 90.848 165.660 1.00 12.33 357 GLY A CA 1
ATOM 2475 C C . GLY A 1 330 ? -5.630 91.821 164.713 1.00 12.37 357 GLY A C 1
ATOM 2476 O O . GLY A 1 330 ? -5.138 91.461 163.679 1.00 14.24 357 GLY A O 1
ATOM 2477 N N . ASP A 1 331 ? -5.652 93.093 165.128 1.00 11.87 358 ASP A N 1
ATOM 2478 C CA . ASP A 1 331 ? -5.078 94.171 164.362 1.00 11.44 358 ASP A CA 1
ATOM 2479 C C . ASP A 1 331 ? -3.730 94.634 164.816 1.00 11.02 358 ASP A C 1
ATOM 2480 O O . ASP A 1 331 ? -2.951 95.146 164.028 1.00 13.56 358 ASP A O 1
ATOM 2485 N N . HIS A 1 332 ? -3.394 94.447 166.081 1.00 10.82 359 HIS A N 1
ATOM 2486 C CA . HIS A 1 332 ? -2.117 94.858 166.661 1.00 10.64 359 HIS A CA 1
ATOM 2487 C C . HIS A 1 332 ? -2.174 94.411 168.135 1.00 9.74 359 HIS A C 1
ATOM 2488 O O . HIS A 1 332 ? -3.210 94.035 168.661 1.00 10.58 359 HIS A O 1
ATOM 2495 N N . GLY A 1 333 ? -1.009 94.440 168.769 1.00 10.35 360 GLY A N 1
ATOM 2496 C CA . GLY A 1 333 ? -0.930 94.168 170.195 1.00 10.75 360 GLY A CA 1
ATOM 2497 C C . GLY A 1 333 ? -1.041 95.407 171.067 1.00 10.81 360 GLY A C 1
ATOM 2498 O O . GLY A 1 333 ? -1.799 96.331 170.773 1.00 11.36 360 GLY A O 1
ATOM 2499 N N . MET A 1 334 ? -0.338 95.361 172.215 1.00 10.47 361 MET A N 1
ATOM 2500 C CA . MET A 1 334 ? -0.517 96.391 173.257 1.00 10.19 361 MET A CA 1
ATOM 2501 C C . MET A 1 334 ? 0.732 96.350 174.147 1.00 10.26 361 MET A C 1
ATOM 2502 O O . MET A 1 334 ? 1.162 95.224 174.532 1.00 10.39 361 MET A O 1
ATOM 2507 N N . GLU A 1 335 ? 1.263 97.525 174.464 1.00 10.93 362 GLU A N 1
ATOM 2508 C CA . GLU A 1 335 ? 2.481 97.643 175.250 1.00 11.47 362 GLU A CA 1
ATOM 2509 C C . GLU A 1 335 ? 2.160 98.478 176.507 1.00 12.27 362 GLU A C 1
ATOM 2510 O O . GLU A 1 335 ? 1.204 99.220 176.533 1.00 12.23 362 GLU A O 1
ATOM 2516 N N . ASP A 1 336 ? 3.004 98.322 177.551 1.00 11.99 363 ASP A N 1
ATOM 2517 C CA . ASP A 1 336 ? 2.933 99.195 178.737 1.00 13.07 363 ASP A CA 1
ATOM 2518 C C . ASP A 1 336 ? 3.509 100.587 178.378 1.00 12.62 363 ASP A C 1
ATOM 2519 O O . ASP A 1 336 ? 4.673 100.690 178.019 1.00 13.40 363 ASP A O 1
ATOM 2524 N N . VAL A 1 337 ? 2.672 101.610 178.550 1.00 13.49 364 VAL A N 1
ATOM 2525 C CA . VAL A 1 337 ? 3.075 102.960 178.252 1.00 14.64 364 VAL A CA 1
ATOM 2526 C C . VAL A 1 337 ? 2.378 103.835 179.220 1.00 20.20 364 VAL A C 1
ATOM 2527 O O . VAL A 1 337 ? 1.086 103.713 179.277 1.00 24.14 364 VAL A O 1
ATOM 2531 N N . THR A 1 338 ? 3.108 104.766 179.870 1.00 17.49 365 THR A N 1
ATOM 2532 C CA . THR A 1 338 ? 2.559 105.642 180.917 1.00 20.32 365 THR A CA 1
ATOM 2533 C C . THR A 1 338 ? 2.869 107.138 180.548 1.00 19.60 365 THR A C 1
ATOM 2534 O O . THR A 1 338 ? 3.792 107.414 179.825 1.00 21.27 365 THR A O 1
ATOM 2538 N N . CYS A 1 339 ? 2.157 108.086 181.146 1.00 22.27 366 CYS A N 1
ATOM 2539 C CA . CYS A 1 339 ? 2.248 109.547 180.912 1.00 24.84 366 CYS A CA 1
ATOM 2540 C C . CYS A 1 339 ? 3.677 109.982 181.246 1.00 24.38 366 CYS A C 1
ATOM 2541 O O . CYS A 1 339 ? 4.244 110.817 180.533 1.00 25.55 366 CYS A O 1
ATOM 2544 N N . ASP A 1 340 ? 4.339 109.372 182.241 1.00 23.41 367 ASP A N 1
ATOM 2545 C CA . ASP A 1 340 ? 5.675 109.805 182.602 1.00 25.57 367 ASP A CA 1
ATOM 2546 C C . ASP A 1 340 ? 6.727 109.446 181.619 1.00 23.49 367 ASP A C 1
ATOM 2547 O O . ASP A 1 340 ? 7.786 110.115 181.556 1.00 30.11 367 ASP A O 1
ATOM 2552 N N . ARG A 1 341 ? 6.467 108.381 180.858 1.00 16.58 368 ARG A N 1
ATOM 2553 C CA . ARG A 1 341 ? 7.423 107.992 179.806 1.00 16.83 368 ARG A CA 1
ATOM 2554 C C . ARG A 1 341 ? 7.101 108.699 178.488 1.00 17.98 368 ARG A C 1
ATOM 2555 O O . ARG A 1 341 ? 6.726 108.074 177.481 1.00 17.65 368 ARG A O 1
ATOM 2563 N N . THR A 1 342 ? 7.244 110.027 178.508 1.00 16.65 369 THR A N 1
ATOM 2564 C CA . THR A 1 342 ? 6.993 110.851 177.377 1.00 16.35 369 THR A CA 1
ATOM 2565 C C . THR A 1 342 ? 8.226 111.707 177.183 1.00 17.30 369 THR A C 1
ATOM 2566 O O . THR A 1 342 ? 8.657 112.378 178.148 1.00 19.08 369 THR A O 1
ATOM 2570 N N . GLU A 1 343 ? 8.746 111.735 175.954 1.00 14.85 370 GLU A N 1
ATOM 2571 C CA . GLU A 1 343 ? 9.782 112.661 175.517 1.00 17.07 370 GLU A CA 1
ATOM 2572 C C . GLU A 1 343 ? 9.055 113.872 174.941 1.00 16.08 370 GLU A C 1
ATOM 2573 O O . GLU A 1 343 ? 8.054 113.768 174.235 1.00 16.38 370 GLU A O 1
ATOM 2579 N N . PHE A 1 344 ? 9.626 115.078 175.212 1.00 13.92 371 PHE A N 1
ATOM 2580 C CA . PHE A 1 344 ? 9.038 116.312 174.793 1.00 14.70 371 PHE A CA 1
ATOM 2581 C C . PHE A 1 344 ? 9.924 117.019 173.814 1.00 14.62 371 PHE A C 1
ATOM 2582 O O . PHE A 1 344 ? 11.102 117.337 174.149 1.00 16.29 371 PHE A O 1
ATOM 2590 N N . LEU A 1 345 ? 9.394 117.383 172.631 1.00 14.68 372 LEU A N 1
ATOM 2591 C CA . LEU A 1 345 ? 10.220 118.060 171.647 1.00 15.69 372 LEU A CA 1
ATOM 2592 C C . LEU A 1 345 ? 10.687 119.462 172.126 1.00 15.67 372 LEU A C 1
ATOM 2593 O O . LEU A 1 345 ? 11.758 119.937 171.690 1.00 17.69 372 LEU A O 1
ATOM 2598 N N . SER A 1 346 ? 9.956 120.057 173.069 1.00 15.12 373 SER A N 1
ATOM 2599 C CA . SER A 1 346 ? 10.349 121.333 173.618 1.00 17.20 373 SER A CA 1
ATOM 2600 C C . SER A 1 346 ? 11.653 121.225 174.418 1.00 17.61 373 SER A C 1
ATOM 2601 O O . SER A 1 346 ? 12.252 122.301 174.740 1.00 20.84 373 SER A O 1
ATOM 2604 N N . ASN A 1 347 ? 12.077 120.025 174.779 1.00 16.90 374 ASN A N 1
ATOM 2605 C CA . ASN A 1 347 ? 13.381 119.840 175.388 1.00 18.73 374 ASN A CA 1
ATOM 2606 C C . ASN A 1 347 ? 14.525 119.798 174.373 1.00 19.67 374 ASN A C 1
ATOM 2607 O O . ASN A 1 347 ? 15.684 119.768 174.790 1.00 24.86 374 ASN A O 1
ATOM 2612 N N . TYR A 1 348 ? 14.217 119.771 173.077 1.00 18.95 375 TYR A N 1
ATOM 2613 C CA . TYR A 1 348 ? 15.202 119.650 172.041 1.00 18.15 375 TYR A CA 1
ATOM 2614 C C . TYR A 1 348 ? 15.266 120.832 171.093 1.00 20.71 375 TYR A C 1
ATOM 2615 O O . TYR A 1 348 ? 16.355 121.197 170.610 1.00 23.24 375 TYR A O 1
ATOM 2624 N N . LEU A 1 349 ? 14.108 121.337 170.745 1.00 21.01 376 LEU A N 1
ATOM 2625 C CA . LEU A 1 349 ? 13.953 122.393 169.760 1.00 21.72 376 LEU A CA 1
ATOM 2626 C C . LEU A 1 349 ? 13.724 123.736 170.426 1.00 30.73 376 LEU A C 1
ATOM 2627 O O . LEU A 1 349 ? 12.893 123.868 171.265 1.00 35.08 376 LEU A O 1
ATOM 2632 N N . THR A 1 350 ? 14.444 124.724 169.996 1.00 30.70 377 THR A N 1
ATOM 2633 C CA . THR A 1 350 ? 14.119 126.110 170.439 1.00 33.62 377 THR A CA 1
ATOM 2634 C C . THR A 1 350 ? 12.862 126.668 169.749 1.00 31.70 377 THR A C 1
ATOM 2635 O O . THR A 1 350 ? 12.098 127.432 170.311 1.00 46.76 377 THR A O 1
ATOM 2639 N N . ASN A 1 351 ? 12.673 126.249 168.498 1.00 33.01 378 ASN A N 1
ATOM 2640 C CA . ASN A 1 351 ? 11.589 126.703 167.605 1.00 37.42 378 ASN A CA 1
ATOM 2641 C C . ASN A 1 351 ? 10.382 125.722 167.699 1.00 29.98 378 ASN A C 1
ATOM 2642 O O . ASN A 1 351 ? 9.707 125.491 166.690 1.00 27.58 378 ASN A O 1
ATOM 2647 N N . VAL A 1 352 ? 10.029 125.208 168.885 1.00 29.00 379 VAL A N 1
ATOM 2648 C CA . VAL A 1 352 ? 8.918 124.149 168.876 1.00 25.07 379 VAL A CA 1
ATOM 2649 C C . VAL A 1 352 ? 7.509 124.646 168.406 1.00 22.31 379 VAL A C 1
ATOM 2650 O O . VAL A 1 352 ? 6.699 123.914 167.904 1.00 22.87 379 VAL A O 1
ATOM 2654 N N . ASP A 1 353 ? 7.277 125.954 168.500 1.00 22.53 380 ASP A N 1
ATOM 2655 C CA . ASP A 1 353 ? 6.034 126.526 168.069 1.00 23.41 380 ASP A CA 1
ATOM 2656 C C . ASP A 1 353 ? 5.915 126.648 166.525 1.00 21.34 380 ASP A C 1
ATOM 2657 O O . ASP A 1 353 ? 4.874 127.015 166.049 1.00 26.86 380 ASP A O 1
ATOM 2662 N N . ASP A 1 354 ? 6.988 126.390 165.811 1.00 19.64 381 ASP A N 1
ATOM 2663 C CA . ASP A 1 354 ? 6.977 126.479 164.358 1.00 23.15 381 ASP A CA 1
ATOM 2664 C C . ASP A 1 354 ? 6.703 125.117 163.741 1.00 20.28 381 ASP A C 1
ATOM 2665 O O . ASP A 1 354 ? 6.688 125.028 162.499 1.00 22.86 381 ASP A O 1
ATOM 2670 N N . ILE A 1 355 ? 6.509 124.060 164.532 1.00 20.53 382 ILE A N 1
ATOM 2671 C CA . ILE A 1 355 ? 6.238 122.696 164.019 1.00 19.30 382 ILE A CA 1
ATOM 2672 C C . ILE A 1 355 ? 4.873 122.246 164.429 1.00 18.36 382 ILE A C 1
ATOM 2673 O O . ILE A 1 355 ? 4.307 122.647 165.450 1.00 20.23 382 ILE A O 1
ATOM 2678 N N . THR A 1 356 ? 4.309 121.382 163.594 1.00 17.26 383 THR A N 1
ATOM 2679 C CA . THR A 1 356 ? 3.154 120.529 163.936 1.00 17.40 383 THR A CA 1
ATOM 2680 C C . THR A 1 356 ? 3.656 119.093 164.073 1.00 18.13 383 THR A C 1
ATOM 2681 O O . THR A 1 356 ? 4.406 118.609 163.240 1.00 17.52 383 THR A O 1
ATOM 2685 N N . LEU A 1 357 ? 3.272 118.476 165.177 1.00 16.44 384 LEU A N 1
ATOM 2686 C CA . LEU A 1 357 ? 3.597 117.069 165.453 1.00 14.90 384 LEU A CA 1
ATOM 2687 C C . LEU A 1 357 ? 2.365 116.227 165.510 1.00 14.90 384 LEU A C 1
ATOM 2688 O O . LEU A 1 357 ? 1.431 116.515 166.280 1.00 16.86 384 LEU A O 1
ATOM 2693 N N . VAL A 1 358 ? 2.388 115.093 164.811 1.00 14.02 385 VAL A N 1
ATOM 2694 C CA . VAL A 1 358 ? 1.451 114.000 165.056 1.00 14.53 385 VAL A CA 1
ATOM 2695 C C . VAL A 1 358 ? 2.177 113.143 166.073 1.00 13.53 385 VAL A C 1
ATOM 2696 O O . VAL A 1 358 ? 3.255 112.638 165.821 1.00 13.84 385 VAL A O 1
ATOM 2700 N N . PRO A 1 359 ? 1.619 113.079 167.313 1.00 14.33 386 PRO A N 1
ATOM 2701 C CA . PRO A 1 359 ? 2.357 112.593 168.465 1.00 14.65 386 PRO A CA 1
ATOM 2702 C C . PRO A 1 359 ? 2.015 111.137 168.842 1.00 14.88 386 PRO A C 1
ATOM 2703 O O . PRO A 1 359 ? 1.153 110.499 168.224 1.00 15.51 386 PRO A O 1
ATOM 2707 N N . GLY A 1 360 ? 2.632 110.664 169.921 1.00 13.50 387 GLY A N 1
ATOM 2708 C CA . GLY A 1 360 ? 2.289 109.384 170.525 1.00 13.84 387 GLY A CA 1
ATOM 2709 C C . GLY A 1 360 ? 3.376 108.354 170.409 1.00 13.58 387 GLY A C 1
ATOM 2710 O O . GLY A 1 360 ? 4.536 108.592 170.727 1.00 13.99 387 GLY A O 1
ATOM 2711 N N . THR A 1 361 ? 2.977 107.175 169.953 1.00 12.26 388 THR A N 1
ATOM 2712 C CA . THR A 1 361 ? 3.855 106.065 169.780 1.00 12.07 388 THR A CA 1
ATOM 2713 C C . THR A 1 361 ? 4.633 106.109 168.449 1.00 12.29 388 THR A C 1
ATOM 2714 O O . THR A 1 361 ? 5.401 105.179 168.180 1.00 12.71 388 THR A O 1
ATOM 2718 N N . LEU A 1 362 ? 4.425 107.163 167.696 1.00 12.58 389 LEU A N 1
ATOM 2719 C CA . LEU A 1 362 ? 5.195 107.555 166.539 1.00 11.73 389 LEU A CA 1
ATOM 2720 C C . LEU A 1 362 ? 5.201 109.085 166.532 1.00 13.17 389 LEU A C 1
ATOM 2721 O O . LEU A 1 362 ? 4.348 109.684 167.156 1.00 16.86 389 LEU A O 1
ATOM 2726 N N . GLY A 1 363 ? 6.129 109.684 165.808 1.00 11.71 390 GLY A N 1
ATOM 2727 C CA . GLY A 1 363 ? 6.082 111.092 165.590 1.00 12.44 390 GLY A CA 1
ATOM 2728 C C . GLY A 1 363 ? 6.138 111.409 164.095 1.00 12.47 390 GLY A C 1
ATOM 2729 O O . GLY A 1 363 ? 6.941 110.819 163.378 1.00 12.79 390 GLY A O 1
ATOM 2730 N N . ARG A 1 364 ? 5.329 112.376 163.663 1.00 12.13 391 ARG A N 1
ATOM 2731 C CA . ARG A 1 364 ? 5.427 112.866 162.307 1.00 11.70 391 ARG A CA 1
ATOM 2732 C C . ARG A 1 364 ? 5.431 114.398 162.415 1.00 12.98 391 ARG A C 1
ATOM 2733 O O . ARG A 1 364 ? 4.564 114.972 163.044 1.00 14.59 391 ARG A O 1
ATOM 2741 N N . ILE A 1 365 ? 6.452 115.037 161.823 1.00 13.25 392 ILE A N 1
ATOM 2742 C CA . ILE A 1 365 ? 6.656 116.500 161.948 1.00 13.61 392 ILE A CA 1
ATOM 2743 C C . ILE A 1 365 ? 6.504 117.160 160.628 1.00 16.19 392 ILE A C 1
ATOM 2744 O O . ILE A 1 365 ? 7.113 116.708 159.680 1.00 15.46 392 ILE A O 1
ATOM 2749 N N . ARG A 1 366 ? 5.831 118.301 160.602 1.00 16.53 393 ARG A N 1
ATOM 2750 C CA . ARG A 1 366 ? 5.859 119.188 159.433 1.00 17.17 393 ARG A CA 1
ATOM 2751 C C . ARG A 1 366 ? 5.861 120.625 159.924 1.00 18.02 393 ARG A C 1
ATOM 2752 O O . ARG A 1 366 ? 5.618 120.867 161.117 1.00 16.96 393 ARG A O 1
ATOM 2760 N N . ALA A 1 367 ? 6.072 121.571 159.020 1.00 18.10 394 ALA A N 1
ATOM 2761 C CA . ALA A 1 367 ? 5.955 122.986 159.373 1.00 18.94 394 ALA A CA 1
ATOM 2762 C C . ALA A 1 367 ? 4.559 123.330 159.792 1.00 19.20 394 ALA A C 1
ATOM 2763 O O . ALA A 1 367 ? 3.577 122.956 159.164 1.00 19.18 394 ALA A O 1
ATOM 2765 N N . LYS A 1 368 ? 4.441 124.185 160.846 1.00 20.40 395 LYS A N 1
ATOM 2766 C CA . LYS A 1 368 ? 3.166 124.719 161.203 1.00 20.88 395 LYS A CA 1
ATOM 2767 C C . LYS A 1 368 ? 2.659 125.616 160.102 1.00 20.63 395 LYS A C 1
ATOM 2768 O O . LYS A 1 368 ? 1.444 125.601 159.844 1.00 24.55 395 LYS A O 1
ATOM 2774 N N . SER A 1 369 ? 3.540 126.401 159.473 1.00 20.68 396 SER A N 1
ATOM 2775 C CA . SER A 1 369 ? 3.141 127.265 158.375 1.00 23.18 396 SER A CA 1
ATOM 2776 C C . SER A 1 369 ? 4.036 127.015 157.177 1.00 22.15 396 SER A C 1
ATOM 2777 O O . SER A 1 369 ? 5.279 127.101 157.253 1.00 21.96 396 SER A O 1
ATOM 2780 N N . ILE A 1 370 ? 3.402 126.777 155.992 1.00 22.63 397 ILE A N 1
ATOM 2781 C CA . ILE A 1 370 ? 4.200 126.596 154.740 1.00 25.45 397 ILE A CA 1
ATOM 2782 C C . ILE A 1 370 ? 4.782 127.927 154.249 1.00 24.70 397 ILE A C 1
ATOM 2783 O O . ILE A 1 370 ? 5.583 127.913 153.329 1.00 28.64 397 ILE A O 1
ATOM 2788 N N . ASN A 1 371 ? 4.395 129.050 154.883 1.00 23.53 398 ASN A N 1
ATOM 2789 C CA . ASN A 1 371 ? 4.912 130.376 154.574 1.00 24.85 398 ASN A CA 1
ATOM 2790 C C . ASN A 1 371 ? 6.118 130.730 155.430 1.00 28.73 398 ASN A C 1
ATOM 2791 O O . ASN A 1 371 ? 6.637 131.783 155.300 1.00 30.98 398 ASN A O 1
ATOM 2796 N N . ASN A 1 372 ? 6.564 129.838 156.304 1.00 25.58 399 ASN A N 1
ATOM 2797 C CA . ASN A 1 372 ? 7.662 130.141 157.198 1.00 24.98 399 ASN A CA 1
ATOM 2798 C C . ASN A 1 372 ? 8.971 129.691 156.468 1.00 28.91 399 ASN A C 1
ATOM 2799 O O . ASN A 1 372 ? 9.334 128.480 156.476 1.00 32.95 399 ASN A O 1
ATOM 2804 N N . SER A 1 373 ? 9.708 130.684 155.916 1.00 34.58 400 SER A N 1
ATOM 2805 C CA . SER A 1 373 ? 10.928 130.384 155.102 1.00 35.61 400 SER A CA 1
ATOM 2806 C C . SER A 1 373 ? 12.138 129.981 155.979 1.00 42.33 400 SER A C 1
ATOM 2807 O O . SER A 1 373 ? 13.160 129.537 155.435 1.00 45.45 400 SER A O 1
ATOM 2810 N N . LYS A 1 374 ? 11.996 130.161 157.312 1.00 36.32 401 LYS A N 1
ATOM 2811 C CA . LYS A 1 374 ? 13.030 129.781 158.307 1.00 38.34 401 LYS A CA 1
ATOM 2812 C C . LYS A 1 374 ? 12.930 128.311 158.718 1.00 36.48 401 LYS A C 1
ATOM 2813 O O . LYS A 1 374 ? 13.872 127.775 159.256 1.00 41.00 401 LYS A O 1
ATOM 2819 N N . TYR A 1 375 ? 11.776 127.669 158.567 1.00 39.34 402 TYR A N 1
ATOM 2820 C CA . TYR A 1 375 ? 11.704 126.191 158.804 1.00 30.81 402 TYR A CA 1
ATOM 2821 C C . TYR A 1 375 ? 12.720 125.497 157.919 1.00 27.07 402 TYR A C 1
ATOM 2822 O O . TYR A 1 375 ? 12.757 125.727 156.692 1.00 38.98 402 TYR A O 1
ATOM 2831 N N . ASP A 1 376 ? 13.468 124.548 158.511 1.00 27.04 403 ASP A N 1
ATOM 2832 C CA . ASP A 1 376 ? 14.558 123.827 157.825 1.00 28.50 403 ASP A CA 1
ATOM 2833 C C . ASP A 1 376 ? 14.573 122.424 158.427 1.00 26.99 403 ASP A C 1
ATOM 2834 O O . ASP A 1 376 ? 14.947 122.241 159.595 1.00 25.13 403 ASP A O 1
ATOM 2839 N N . PRO A 1 377 ? 14.146 121.443 157.652 1.00 24.04 404 PRO A N 1
ATOM 2840 C CA . PRO A 1 377 ? 14.165 120.060 158.070 1.00 22.27 404 PRO A CA 1
ATOM 2841 C C . PRO A 1 377 ? 15.536 119.599 158.585 1.00 23.14 404 PRO A C 1
ATOM 2842 O O . PRO A 1 377 ? 15.614 118.797 159.544 1.00 22.52 404 PRO A O 1
ATOM 2846 N N . LYS A 1 378 ? 16.623 120.110 157.966 1.00 23.85 405 LYS A N 1
ATOM 2847 C CA . LYS A 1 378 ? 17.930 119.595 158.349 1.00 24.80 405 LYS A CA 1
ATOM 2848 C C . LYS A 1 378 ? 18.269 119.994 159.754 1.00 23.27 405 LYS A C 1
ATOM 2849 O O . LYS A 1 378 ? 18.869 119.242 160.505 1.00 24.48 405 LYS A O 1
ATOM 2855 N N . THR A 1 379 ? 17.903 121.228 160.093 1.00 23.04 406 THR A N 1
ATOM 2856 C CA . THR A 1 379 ? 18.165 121.760 161.429 1.00 23.89 406 THR A CA 1
ATOM 2857 C C . THR A 1 379 ? 17.324 121.054 162.468 1.00 22.94 406 THR A C 1
ATOM 2858 O O . THR A 1 379 ? 17.837 120.764 163.557 1.00 22.01 406 THR A O 1
ATOM 2862 N N . ILE A 1 380 ? 16.092 120.683 162.086 1.00 21.79 407 ILE A N 1
ATOM 2863 C CA . ILE A 1 380 ? 15.242 119.952 162.990 1.00 19.02 407 ILE A CA 1
ATOM 2864 C C . ILE A 1 380 ? 15.814 118.537 163.249 1.00 18.82 407 ILE A C 1
ATOM 2865 O O . ILE A 1 380 ? 15.975 118.164 164.415 1.00 18.27 407 ILE A O 1
ATOM 2870 N N . ILE A 1 381 ? 16.136 117.814 162.166 1.00 17.90 408 ILE A N 1
ATOM 2871 C CA . ILE A 1 381 ? 16.731 116.536 162.350 1.00 19.55 408 ILE A CA 1
ATOM 2872 C C . ILE A 1 381 ? 17.975 116.604 163.239 1.00 18.37 408 ILE A C 1
ATOM 2873 O O . ILE A 1 381 ? 18.154 115.834 164.166 1.00 16.90 408 ILE A O 1
ATOM 2878 N N . ALA A 1 382 ? 18.861 117.591 162.967 1.00 18.97 409 ALA A N 1
ATOM 2879 C CA . ALA A 1 382 ? 20.106 117.657 163.727 1.00 20.33 409 ALA A CA 1
ATOM 2880 C C . ALA A 1 382 ? 19.809 117.900 165.211 1.00 20.42 409 ALA A C 1
ATOM 2881 O O . ALA A 1 382 ? 20.455 117.305 166.066 1.00 19.68 409 ALA A O 1
ATOM 2883 N N . ALA A 1 383 ? 18.841 118.768 165.505 1.00 17.97 410 ALA A N 1
ATOM 2884 C CA . ALA A 1 383 ? 18.524 119.007 166.917 1.00 18.92 410 ALA A CA 1
ATOM 2885 C C . ALA A 1 383 ? 17.897 117.842 167.635 1.00 18.11 410 ALA A C 1
ATOM 2886 O O . ALA A 1 383 ? 17.813 117.848 168.854 1.00 18.29 410 ALA A O 1
ATOM 2888 N N . LEU A 1 384 ? 17.419 116.861 166.897 1.00 16.65 411 LEU A N 1
ATOM 2889 C CA . LEU A 1 384 ? 16.811 115.701 167.460 1.00 16.14 411 LEU A CA 1
ATOM 2890 C C . LEU A 1 384 ? 17.711 114.482 167.514 1.00 15.80 411 LEU A C 1
ATOM 2891 O O . LEU A 1 384 ? 17.250 113.418 167.890 1.00 16.33 411 LEU A O 1
ATOM 2896 N N . THR A 1 385 ? 18.952 114.603 166.989 1.00 17.04 412 THR A N 1
ATOM 2897 C CA . THR A 1 385 ? 19.838 113.439 166.780 1.00 17.20 412 THR A CA 1
ATOM 2898 C C . THR A 1 385 ? 20.825 113.205 167.947 1.00 16.64 412 THR A C 1
ATOM 2899 O O . THR A 1 385 ? 21.668 114.065 168.210 1.00 20.52 412 THR A O 1
ATOM 2903 N N . CYS A 1 386 ? 20.622 112.135 168.697 1.00 16.89 413 CYS A N 1
ATOM 2904 C CA . CYS A 1 386 ? 21.546 111.638 169.711 1.00 18.52 413 CYS A CA 1
ATOM 2905 C C . CYS A 1 386 ? 21.945 112.782 170.702 1.00 19.81 413 CYS A C 1
ATOM 2906 O O . CYS A 1 386 ? 23.092 112.983 171.006 1.00 21.35 413 CYS A O 1
ATOM 2909 N N . LYS A 1 387 ? 20.940 113.452 171.237 1.00 19.54 414 LYS A N 1
ATOM 2910 C CA . LYS A 1 387 ? 21.148 114.585 172.112 1.00 19.03 414 LYS A CA 1
ATOM 2911 C C . LYS A 1 387 ? 21.178 114.251 173.531 1.00 21.81 414 LYS A C 1
ATOM 2912 O O . LYS A 1 387 ? 21.792 115.042 174.305 1.00 27.77 414 LYS A O 1
ATOM 2918 N N . LYS A 1 388 ? 20.534 113.171 173.940 1.00 24.69 415 LYS A N 1
ATOM 2919 C CA . LYS A 1 388 ? 20.469 112.688 175.366 1.00 29.94 415 LYS A CA 1
ATOM 2920 C C . LYS A 1 388 ? 20.897 111.253 175.365 1.00 30.88 415 LYS A C 1
ATOM 2921 O O . LYS A 1 388 ? 20.465 110.529 174.528 1.00 23.73 415 LYS A O 1
ATOM 2927 N N . PRO A 1 389 ? 21.735 110.816 176.318 1.00 36.12 416 PRO A N 1
ATOM 2928 C CA . PRO A 1 389 ? 22.186 109.431 176.174 1.00 37.77 416 PRO A CA 1
ATOM 2929 C C . PRO A 1 389 ? 21.085 108.364 176.168 1.00 37.05 416 PRO A C 1
ATOM 2930 O O . PRO A 1 389 ? 21.190 107.361 175.466 1.00 42.55 416 PRO A O 1
ATOM 2934 N N . ASP A 1 390 ? 20.020 108.566 176.912 1.00 31.20 417 ASP A N 1
ATOM 2935 C CA . ASP A 1 390 ? 18.996 107.513 176.901 1.00 33.49 417 ASP A CA 1
ATOM 2936 C C . ASP A 1 390 ? 17.871 107.839 175.951 1.00 29.51 417 ASP A C 1
ATOM 2937 O O . ASP A 1 390 ? 16.826 107.256 176.075 1.00 29.98 417 ASP A O 1
ATOM 2942 N N . GLN A 1 391 ? 18.085 108.689 174.945 1.00 23.95 418 GLN A N 1
ATOM 2943 C CA . GLN A 1 391 ? 16.970 109.259 174.197 1.00 18.85 418 GLN A CA 1
ATOM 2944 C C . GLN A 1 391 ? 16.048 108.172 173.693 1.00 16.49 418 GLN A C 1
ATOM 2945 O O . GLN A 1 391 ? 16.514 107.209 173.049 1.00 20.26 418 GLN A O 1
ATOM 2951 N N . HIS A 1 392 ? 14.742 108.334 173.822 1.00 14.59 419 HIS A N 1
ATOM 2952 C CA . HIS A 1 392 ? 13.778 107.240 173.590 1.00 14.14 419 HIS A CA 1
ATOM 2953 C C . HIS A 1 392 ? 13.008 107.373 172.275 1.00 13.36 419 HIS A C 1
ATOM 2954 O O . HIS A 1 392 ? 11.945 106.803 172.090 1.00 15.47 419 HIS A O 1
ATOM 2961 N N . PHE A 1 393 ? 13.576 108.113 171.351 1.00 14.56 420 PHE A N 1
ATOM 2962 C CA . PHE A 1 393 ? 13.126 108.162 169.962 1.00 12.39 420 PHE A CA 1
ATOM 2963 C C . PHE A 1 393 ? 14.296 108.435 169.059 1.00 13.30 420 PHE A C 1
ATOM 2964 O O . PHE A 1 393 ? 15.341 108.939 169.531 1.00 14.76 420 PHE A O 1
ATOM 2972 N N . LYS A 1 394 ? 14.135 108.162 167.760 1.00 12.65 421 LYS A N 1
ATOM 2973 C CA . LYS A 1 394 ? 15.178 108.436 166.785 1.00 12.84 421 LYS A CA 1
ATOM 2974 C C . LYS A 1 394 ? 14.522 109.127 165.586 1.00 13.76 421 LYS A C 1
ATOM 2975 O O . LYS A 1 394 ? 13.542 108.588 165.028 1.00 13.00 421 LYS A O 1
ATOM 2981 N N . PRO A 1 395 ? 15.074 110.251 165.127 1.00 13.14 422 PRO A N 1
ATOM 2982 C CA . PRO A 1 395 ? 14.555 110.921 163.961 1.00 12.91 422 PRO A CA 1
ATOM 2983 C C . PRO A 1 395 ? 15.078 110.308 162.664 1.00 12.65 422 PRO A C 1
ATOM 2984 O O . PRO A 1 395 ? 16.248 109.912 162.603 1.00 13.58 422 PRO A O 1
ATOM 2988 N N . TYR A 1 396 ? 14.194 110.363 161.674 1.00 12.10 423 TYR A N 1
ATOM 2989 C CA . TYR A 1 396 ? 14.521 109.913 160.287 1.00 12.87 423 TYR A CA 1
ATOM 2990 C C . TYR A 1 396 ? 13.875 110.847 159.308 1.00 12.71 423 TYR A C 1
ATOM 2991 O O . TYR A 1 396 ? 12.693 111.168 159.484 1.00 15.36 423 TYR A O 1
ATOM 3000 N N . MET A 1 397 ? 14.528 111.126 158.207 1.00 13.33 424 MET A N 1
ATOM 3001 C CA . MET A 1 397 ? 13.780 111.500 157.026 1.00 12.93 424 MET A CA 1
ATOM 3002 C C . MET A 1 397 ? 13.097 110.220 156.533 1.00 11.04 424 MET A C 1
ATOM 3003 O O . MET A 1 397 ? 13.678 109.095 156.628 1.00 13.17 424 MET A O 1
ATOM 3008 N N . LYS A 1 398 ? 11.853 110.298 156.027 1.00 11.99 425 LYS A N 1
ATOM 3009 C CA . LYS A 1 398 ? 11.101 109.043 155.781 1.00 12.16 425 LYS A CA 1
ATOM 3010 C C . LYS A 1 398 ? 11.789 108.104 154.827 1.00 12.09 425 LYS A C 1
ATOM 3011 O O . LYS A 1 398 ? 11.621 106.881 154.970 1.00 12.48 425 LYS A O 1
ATOM 3017 N N . GLN A 1 399 ? 12.546 108.622 153.841 1.00 12.48 426 GLN A N 1
ATOM 3018 C CA . GLN A 1 399 ? 13.256 107.728 152.940 1.00 13.02 426 GLN A CA 1
ATOM 3019 C C . GLN A 1 399 ? 14.349 106.900 153.589 1.00 12.85 426 GLN A C 1
ATOM 3020 O O . GLN A 1 399 ? 14.799 105.881 153.032 1.00 13.78 426 GLN A O 1
ATOM 3026 N N . HIS A 1 400 ? 14.749 107.300 154.790 1.00 12.36 427 HIS A N 1
ATOM 3027 C CA . HIS A 1 400 ? 15.782 106.598 155.532 1.00 12.75 427 HIS A CA 1
ATOM 3028 C C . HIS A 1 400 ? 15.234 105.568 156.558 1.00 12.04 427 HIS A C 1
ATOM 3029 O O . HIS A 1 400 ? 15.985 104.831 157.173 1.00 11.99 427 HIS A O 1
ATOM 3036 N N . LEU A 1 401 ? 13.902 105.554 156.735 1.00 11.18 428 LEU A N 1
ATOM 3037 C CA . LEU A 1 401 ? 13.314 104.518 157.549 1.00 11.80 428 LEU A CA 1
ATOM 3038 C C . LEU A 1 401 ? 13.663 103.135 157.014 1.00 10.80 428 LEU A C 1
ATOM 3039 O O . LEU A 1 401 ? 13.731 102.953 155.797 1.00 11.60 428 LEU A O 1
ATOM 3044 N N . PRO A 1 402 ? 13.759 102.165 157.903 1.00 10.35 429 PRO A N 1
ATOM 3045 C CA . PRO A 1 402 ? 13.900 100.786 157.416 1.00 10.18 429 PRO A CA 1
ATOM 3046 C C . PRO A 1 402 ? 12.921 100.427 156.326 1.00 9.95 429 PRO A C 1
ATOM 3047 O O . PRO A 1 402 ? 11.718 100.665 156.456 1.00 10.20 429 PRO A O 1
ATOM 3051 N N . LYS A 1 403 ? 13.433 99.828 155.269 1.00 10.12 430 LYS A N 1
ATOM 3052 C CA . LYS A 1 403 ? 12.606 99.558 154.101 1.00 10.70 430 LYS A CA 1
ATOM 3053 C C . LYS A 1 403 ? 11.496 98.555 154.379 1.00 9.63 430 LYS A C 1
ATOM 3054 O O . LYS A 1 403 ? 10.442 98.640 153.720 1.00 11.60 430 LYS A O 1
ATOM 3060 N N . ARG A 1 404 ? 11.760 97.669 155.341 1.00 10.37 431 ARG A N 1
ATOM 3061 C CA . ARG A 1 404 ? 10.730 96.734 155.717 1.00 11.04 431 ARG A CA 1
ATOM 3062 C C . ARG A 1 404 ? 9.436 97.358 156.215 1.00 11.04 431 ARG A C 1
ATOM 3063 O O . ARG A 1 404 ? 8.379 96.698 156.217 1.00 12.81 431 ARG A O 1
ATOM 3071 N N . LEU A 1 405 ? 9.499 98.633 156.667 1.00 10.23 432 LEU A N 1
ATOM 3072 C CA . LEU A 1 405 ? 8.286 99.290 157.134 1.00 10.83 432 LEU A CA 1
ATOM 3073 C C . LEU A 1 405 ? 7.421 99.761 155.992 1.00 10.62 432 LEU A C 1
ATOM 3074 O O . LEU A 1 405 ? 6.256 100.074 156.188 1.00 12.20 432 LEU A O 1
ATOM 3079 N N . HIS A 1 406 ? 7.997 99.909 154.777 1.00 9.83 433 HIS A N 1
ATOM 3080 C CA . HIS A 1 406 ? 7.270 100.356 153.607 1.00 10.63 433 HIS A CA 1
ATOM 3081 C C . HIS A 1 406 ? 6.436 101.611 153.886 1.00 11.33 433 HIS A C 1
ATOM 3082 O O . HIS A 1 406 ? 5.257 101.667 153.539 1.00 11.68 433 HIS A O 1
ATOM 3089 N N . TYR A 1 407 ? 7.080 102.572 154.549 1.00 10.72 434 TYR A N 1
ATOM 3090 C CA . TYR A 1 407 ? 6.356 103.700 155.097 1.00 10.58 434 TYR A CA 1
ATOM 3091 C C . TYR A 1 407 ? 6.932 105.045 154.609 1.00 11.13 434 TYR A C 1
ATOM 3092 O O . TYR A 1 407 ? 7.515 105.827 155.361 1.00 12.08 434 TYR A O 1
ATOM 3101 N N . ALA A 1 408 ? 6.754 105.308 153.334 1.00 10.87 435 ALA A N 1
ATOM 3102 C CA . ALA A 1 408 ? 7.238 106.571 152.771 1.00 11.47 435 ALA A CA 1
ATOM 3103 C C . ALA A 1 408 ? 6.493 107.077 151.592 1.00 11.00 435 ALA A C 1
ATOM 3104 O O . ALA A 1 408 ? 6.428 108.326 151.395 1.00 11.92 435 ALA A O 1
ATOM 3106 N N . ASN A 1 409 ? 5.961 106.221 150.716 1.00 11.36 436 ASN A N 1
ATOM 3107 C CA . ASN A 1 409 ? 5.464 106.692 149.380 1.00 10.94 436 ASN A CA 1
ATOM 3108 C C . ASN A 1 409 ? 3.976 107.096 149.466 1.00 11.32 436 ASN A C 1
ATOM 3109 O O . ASN A 1 409 ? 3.133 106.546 148.807 1.00 11.87 436 ASN A O 1
ATOM 3114 N N . ASN A 1 410 ? 3.738 108.153 150.223 1.00 11.49 437 ASN A N 1
ATOM 3115 C CA . ASN A 1 410 ? 2.419 108.759 150.323 1.00 10.24 437 ASN A CA 1
ATOM 3116 C C . ASN A 1 410 ? 2.656 110.209 150.832 1.00 11.18 437 ASN A C 1
ATOM 3117 O O . ASN A 1 410 ? 3.387 110.414 151.789 1.00 11.61 437 ASN A O 1
ATOM 3122 N N . ARG A 1 411 ? 1.950 111.129 150.171 1.00 11.53 438 ARG A N 1
ATOM 3123 C CA A ARG A 1 411 ? 2.047 112.538 150.584 0.70 12.10 438 ARG A CA 1
ATOM 3124 C CA B ARG A 1 411 ? 2.068 112.514 150.599 0.30 12.13 438 ARG A CA 1
ATOM 3125 C C . ARG A 1 411 ? 1.479 112.857 151.987 1.00 12.55 438 ARG A C 1
ATOM 3126 O O . ARG A 1 411 ? 1.715 113.890 152.580 1.00 13.74 438 ARG A O 1
ATOM 3141 N N . ARG A 1 412 ? 0.683 111.867 152.479 1.00 11.59 439 ARG A N 1
ATOM 3142 C CA . ARG A 1 412 ? 0.182 111.927 153.849 1.00 12.20 439 ARG A CA 1
ATOM 3143 C C . ARG A 1 412 ? 1.172 111.548 154.886 1.00 12.92 439 ARG A C 1
ATOM 3144 O O . ARG A 1 412 ? 0.931 111.755 156.082 1.00 13.51 439 ARG A O 1
ATOM 3152 N N . ILE A 1 413 ? 2.357 111.056 154.505 1.00 11.81 440 ILE A N 1
ATOM 3153 C CA . ILE A 1 413 ? 3.396 110.755 155.432 1.00 11.38 440 ILE A CA 1
ATOM 3154 C C . ILE A 1 413 ? 4.422 111.909 155.402 1.00 12.14 440 ILE A C 1
ATOM 3155 O O . ILE A 1 413 ? 5.079 112.177 154.368 1.00 12.63 440 ILE A O 1
ATOM 3160 N N . GLU A 1 414 ? 4.501 112.616 156.513 1.00 12.52 441 GLU A N 1
ATOM 3161 C CA . GLU A 1 414 ? 5.447 113.743 156.600 1.00 12.52 441 GLU A CA 1
ATOM 3162 C C . GLU A 1 414 ? 6.863 113.319 156.369 1.00 13.49 441 GLU A C 1
ATOM 3163 O O . GLU A 1 414 ? 7.284 112.201 156.686 1.00 13.02 441 GLU A O 1
ATOM 3169 N N . ASP A 1 415 ? 7.652 114.254 155.843 1.00 14.18 442 ASP A N 1
ATOM 3170 C CA . ASP A 1 415 ? 9.037 113.930 155.522 1.00 13.83 442 ASP A CA 1
ATOM 3171 C C . ASP A 1 415 ? 9.824 113.543 156.784 1.00 12.77 442 ASP A C 1
ATOM 3172 O O . ASP A 1 415 ? 10.761 112.739 156.695 1.00 14.45 442 ASP A O 1
ATOM 3177 N N . ILE A 1 416 ? 9.561 114.192 157.919 1.00 12.57 443 ILE A N 1
ATOM 3178 C CA . ILE A 1 416 ? 10.242 113.925 159.157 1.00 12.69 443 ILE A CA 1
ATOM 3179 C C . ILE A 1 416 ? 9.460 112.914 160.034 1.00 12.21 443 ILE A C 1
ATOM 3180 O O . ILE A 1 416 ? 8.302 113.152 160.308 1.00 13.03 443 ILE A O 1
ATOM 3185 N N . HIS A 1 417 ? 10.125 111.822 160.425 1.00 12.16 444 HIS A N 1
ATOM 3186 C CA . HIS A 1 417 ? 9.533 110.799 161.204 1.00 11.08 444 HIS A CA 1
ATOM 3187 C C . HIS A 1 417 ? 10.340 110.537 162.445 1.00 13.12 444 HIS A C 1
ATOM 3188 O O . HIS A 1 417 ? 11.550 110.589 162.406 1.00 14.51 444 HIS A O 1
ATOM 3195 N N . LEU A 1 418 ? 9.653 110.248 163.529 1.00 12.53 445 LEU A N 1
ATOM 3196 C CA . LEU A 1 418 ? 10.296 109.845 164.797 1.00 12.29 445 LEU A CA 1
ATOM 3197 C C . LEU A 1 418 ? 9.876 108.395 165.072 1.00 11.97 445 LEU A C 1
ATOM 3198 O O . LEU A 1 418 ? 8.672 108.143 165.280 1.00 12.40 445 LEU A O 1
ATOM 3203 N N . LEU A 1 419 ? 10.831 107.486 165.088 1.00 11.09 446 LEU A N 1
ATOM 3204 C CA A LEU A 1 419 ? 10.603 106.097 165.489 0.70 10.92 446 LEU A CA 1
ATOM 3205 C CA B LEU A 1 419 ? 10.587 106.119 165.463 0.30 10.14 446 LEU A CA 1
ATOM 3206 C C . LEU A 1 419 ? 10.773 106.089 166.994 1.00 11.25 446 LEU A C 1
ATOM 3207 O O . LEU A 1 419 ? 11.866 106.336 167.537 1.00 13.27 446 LEU A O 1
ATOM 3216 N N . VAL A 1 420 ? 9.698 105.796 167.709 1.00 11.05 447 VAL A N 1
ATOM 3217 C CA . VAL A 1 420 ? 9.663 105.846 169.180 1.00 11.37 447 VAL A CA 1
ATOM 3218 C C . VAL A 1 420 ? 9.956 104.521 169.801 1.00 11.71 447 VAL A C 1
ATOM 3219 O O . VAL A 1 420 ? 9.449 103.470 169.362 1.00 12.98 447 VAL A O 1
ATOM 3223 N N . ASP A 1 421 ? 10.788 104.481 170.839 1.00 13.15 448 ASP A N 1
ATOM 3224 C CA . ASP A 1 421 ? 11.058 103.226 171.507 1.00 13.43 448 ASP A CA 1
ATOM 3225 C C . ASP A 1 421 ? 9.785 102.669 172.158 1.00 12.46 448 ASP A C 1
ATOM 3226 O O . ASP A 1 421 ? 8.946 103.362 172.687 1.00 12.67 448 ASP A O 1
ATOM 3231 N N . ARG A 1 422 ? 9.685 101.312 172.122 1.00 12.45 449 ARG A N 1
ATOM 3232 C CA . ARG A 1 422 ? 8.636 100.661 172.834 1.00 12.48 449 ARG A CA 1
ATOM 3233 C C . ARG A 1 422 ? 8.591 101.154 174.300 1.00 12.74 449 ARG A C 1
ATOM 3234 O O . ARG A 1 422 ? 9.639 101.389 174.905 1.00 13.87 449 ARG A O 1
ATOM 3242 N N . ARG A 1 423 ? 7.379 101.299 174.795 1.00 11.82 450 ARG A N 1
ATOM 3243 C CA A ARG A 1 423 ? 7.085 101.755 176.180 0.70 13.18 450 ARG A CA 1
ATOM 3244 C CA B ARG A 1 423 ? 7.051 101.756 176.162 0.30 12.50 450 ARG A CA 1
ATOM 3245 C C . ARG A 1 423 ? 7.027 103.258 176.328 1.00 13.10 450 ARG A C 1
ATOM 3246 O O . ARG A 1 423 ? 6.691 103.750 177.410 1.00 13.62 450 ARG A O 1
ATOM 3261 N N . TRP A 1 424 ? 7.333 104.033 175.269 1.00 12.71 451 TRP A N 1
ATOM 3262 C CA . TRP A 1 424 ? 7.425 105.514 175.284 1.00 12.30 451 TRP A CA 1
ATOM 3263 C C . TRP A 1 424 ? 6.418 106.191 174.405 1.00 12.69 451 TRP A C 1
ATOM 3264 O O . TRP A 1 424 ? 5.894 105.566 173.464 1.00 13.29 451 TRP A O 1
ATOM 3275 N N . HIS A 1 425 ? 6.248 107.507 174.654 1.00 13.71 452 HIS A N 1
ATOM 3276 C CA . HIS A 1 425 ? 5.555 108.389 173.778 1.00 13.52 452 HIS A CA 1
ATOM 3277 C C . HIS A 1 425 ? 6.446 109.573 173.446 1.00 12.74 452 HIS A C 1
ATOM 3278 O O . HIS A 1 425 ? 7.392 109.861 174.238 1.00 15.18 452 HIS A O 1
ATOM 3285 N N . VAL A 1 426 ? 6.125 110.254 172.351 1.00 13.13 453 VAL A N 1
ATOM 3286 C CA . VAL A 1 426 ? 6.661 111.604 172.123 1.00 13.74 453 VAL A CA 1
ATOM 3287 C C . VAL A 1 426 ? 5.486 112.582 172.035 1.00 14.22 453 VAL A C 1
ATOM 3288 O O . VAL A 1 426 ? 4.417 112.309 171.535 1.00 14.81 453 VAL A O 1
ATOM 3292 N N . ALA A 1 427 ? 5.757 113.802 172.529 1.00 13.59 454 ALA A N 1
ATOM 3293 C CA . ALA A 1 427 ? 4.806 114.873 172.518 1.00 14.47 454 ALA A CA 1
ATOM 3294 C C . ALA A 1 427 ? 5.561 116.150 172.236 1.00 14.15 454 ALA A C 1
ATOM 3295 O O . ALA A 1 427 ? 6.797 116.225 172.369 1.00 14.09 454 ALA A O 1
ATOM 3297 N N . ARG A 1 428 ? 4.829 117.193 171.840 1.00 13.84 455 ARG A N 1
ATOM 3298 C CA . ARG A 1 428 ? 5.455 118.474 171.476 1.00 15.68 455 ARG A CA 1
ATOM 3299 C C . ARG A 1 428 ? 5.889 119.235 172.735 1.00 14.95 455 ARG A C 1
ATOM 3300 O O . ARG A 1 428 ? 7.031 119.650 172.834 1.00 16.57 455 ARG A O 1
ATOM 3308 N N . LYS A 1 429 ? 4.940 119.366 173.670 1.00 15.49 456 LYS A N 1
ATOM 3309 C CA A LYS A 1 429 ? 5.109 120.097 174.920 0.70 16.56 456 LYS A CA 1
ATOM 3310 C CA B LYS A 1 429 ? 5.284 119.962 174.937 0.30 15.51 456 LYS A CA 1
ATOM 3311 C C . LYS A 1 429 ? 4.473 119.373 176.072 1.00 16.19 456 LYS A C 1
ATOM 3312 O O . LYS A 1 429 ? 3.474 118.701 175.850 1.00 18.79 456 LYS A O 1
ATOM 3323 N N . PRO A 1 430 ? 4.942 119.600 177.292 1.00 18.24 457 PRO A N 1
ATOM 3324 C CA . PRO A 1 430 ? 4.288 118.928 178.439 1.00 19.24 457 PRO A CA 1
ATOM 3325 C C . PRO A 1 430 ? 2.848 119.244 178.598 1.00 19.71 457 PRO A C 1
ATOM 3326 O O . PRO A 1 430 ? 2.083 118.307 178.963 1.00 22.80 457 PRO A O 1
ATOM 3330 N N . LEU A 1 431 ? 2.384 120.460 178.248 1.00 18.17 458 LEU A N 1
ATOM 3331 C CA . LEU A 1 431 ? 0.945 120.724 178.377 1.00 20.82 458 LEU A CA 1
ATOM 3332 C C . LEU A 1 431 ? 0.090 119.868 177.537 1.00 24.03 458 LEU A C 1
ATOM 3333 O O . LEU A 1 431 ? -1.097 119.740 177.870 1.00 25.20 458 LEU A O 1
ATOM 3338 N N . ASP A 1 432 ? 0.596 119.226 176.466 1.00 21.85 459 ASP A N 1
ATOM 3339 C CA . ASP A 1 432 ? -0.240 118.325 175.635 1.00 22.11 459 ASP A CA 1
ATOM 3340 C C . ASP A 1 432 ? -0.613 117.035 176.334 1.00 22.63 459 ASP A C 1
ATOM 3341 O O . ASP A 1 432 ? -1.626 116.378 175.976 1.00 28.63 459 ASP A O 1
ATOM 3346 N N . VAL A 1 433 ? 0.119 116.678 177.375 1.00 23.69 460 VAL A N 1
ATOM 3347 C CA . VAL A 1 433 ? -0.026 115.422 178.052 1.00 29.61 460 VAL A CA 1
ATOM 3348 C C . VAL A 1 433 ? -0.946 115.599 179.314 1.00 39.68 460 VAL A C 1
ATOM 3349 O O . VAL A 1 433 ? -1.316 114.598 179.854 1.00 46.10 460 VAL A O 1
ATOM 3353 N N . TYR A 1 434 ? -1.299 116.866 179.727 1.00 40.95 461 TYR A N 1
ATOM 3354 C CA . TYR A 1 434 ? -2.475 117.189 180.675 1.00 48.76 461 TYR A CA 1
ATOM 3355 C C . TYR A 1 434 ? -3.841 118.135 180.230 1.00 46.46 461 TYR A C 1
ATOM 3356 O O . TYR A 1 434 ? -4.921 118.190 180.877 1.00 53.06 461 TYR A O 1
ATOM 3365 N N . PHE A 1 442 ? -3.699 108.735 182.997 1.00 53.22 469 PHE A N 1
ATOM 3366 C CA . PHE A 1 442 ? -4.905 108.107 182.488 1.00 50.40 469 PHE A CA 1
ATOM 3367 C C . PHE A 1 442 ? -4.573 106.664 181.949 1.00 47.88 469 PHE A C 1
ATOM 3368 O O . PHE A 1 442 ? -4.936 105.647 182.542 1.00 67.59 469 PHE A O 1
ATOM 3376 N N . PHE A 1 443 ? -3.822 106.617 180.908 1.00 30.38 470 PHE A N 1
ATOM 3377 C CA . PHE A 1 443 ? -3.629 105.331 180.131 1.00 25.25 470 PHE A CA 1
ATOM 3378 C C . PHE A 1 443 ? -2.406 104.649 180.674 1.00 20.23 470 PHE A C 1
ATOM 3379 O O . PHE A 1 443 ? -1.406 105.274 181.089 1.00 27.39 470 PHE A O 1
ATOM 3387 N N . GLN A 1 444 ? -2.429 103.355 180.601 1.00 14.62 471 GLN A N 1
ATOM 3388 C CA . GLN A 1 444 ? -1.380 102.507 180.960 1.00 14.18 471 GLN A CA 1
ATOM 3389 C C . GLN A 1 444 ? -0.919 101.570 179.794 1.00 13.31 471 GLN A C 1
ATOM 3390 O O . GLN A 1 444 ? 0.096 100.854 179.926 1.00 13.68 471 GLN A O 1
ATOM 3396 N N . GLY A 1 445 ? -1.638 101.605 178.691 1.00 13.61 472 GLY A N 1
ATOM 3397 C CA . GLY A 1 445 ? -1.242 100.781 177.550 1.00 13.24 472 GLY A CA 1
ATOM 3398 C C . GLY A 1 445 ? -1.354 101.620 176.279 1.00 13.10 472 GLY A C 1
ATOM 3399 O O . GLY A 1 445 ? -2.215 102.514 176.172 1.00 13.66 472 GLY A O 1
ATOM 3400 N N . ASP A 1 446 ? -0.491 101.304 175.301 1.00 11.24 473 ASP A N 1
ATOM 3401 C CA . ASP A 1 446 ? -0.675 101.884 173.968 1.00 10.92 473 ASP A CA 1
ATOM 3402 C C . ASP A 1 446 ? 0.085 101.016 172.951 1.00 10.33 473 ASP A C 1
ATOM 3403 O O . ASP A 1 446 ? 0.763 100.049 173.290 1.00 11.37 473 ASP A O 1
ATOM 3408 N N . HIS A 1 447 ? -0.079 101.397 171.702 1.00 10.02 474 HIS A N 1
ATOM 3409 C CA . HIS A 1 447 ? 0.488 100.639 170.573 1.00 10.53 474 HIS A CA 1
ATOM 3410 C C . HIS A 1 447 ? 0.682 101.643 169.454 1.00 10.45 474 HIS A C 1
ATOM 3411 O O . HIS A 1 447 ? 0.238 102.778 169.518 1.00 10.66 474 HIS A O 1
ATOM 3418 N N . GLY A 1 448 ? 1.379 101.191 168.397 1.00 11.05 475 GLY A N 1
ATOM 3419 C CA . GLY A 1 448 ? 1.724 102.029 167.256 1.00 10.91 475 GLY A CA 1
ATOM 3420 C C . GLY A 1 448 ? 3.175 101.871 166.801 1.00 9.58 475 GLY A C 1
ATOM 3421 O O . GLY A 1 448 ? 3.516 102.225 165.665 1.00 11.64 475 GLY A O 1
ATOM 3422 N N . PHE A 1 449 ? 4.000 101.323 167.722 1.00 9.77 476 PHE A N 1
ATOM 3423 C CA . PHE A 1 449 ? 5.433 101.131 167.504 1.00 9.56 476 PHE A CA 1
ATOM 3424 C C . PHE A 1 449 ? 5.742 100.233 166.262 1.00 9.48 476 PHE A C 1
ATOM 3425 O O . PHE A 1 449 ? 4.859 99.515 165.749 1.00 10.88 476 PHE A O 1
ATOM 3433 N N . ASP A 1 450 ? 6.994 100.264 165.903 1.00 9.28 477 ASP A N 1
ATOM 3434 C CA . ASP A 1 450 ? 7.600 99.423 164.904 1.00 10.27 477 ASP A CA 1
ATOM 3435 C C . ASP A 1 450 ? 6.974 97.995 164.924 1.00 10.67 477 ASP A C 1
ATOM 3436 O O . ASP A 1 450 ? 6.849 97.381 165.983 1.00 10.71 477 ASP A O 1
ATOM 3441 N N . ASN A 1 451 ? 6.551 97.539 163.742 1.00 10.26 478 ASN A N 1
ATOM 3442 C CA . ASN A 1 451 ? 5.839 96.312 163.666 1.00 10.70 478 ASN A CA 1
ATOM 3443 C C . ASN A 1 451 ? 6.612 95.054 163.922 1.00 10.22 478 ASN A C 1
ATOM 3444 O O . ASN A 1 451 ? 5.988 93.980 163.895 1.00 11.94 478 ASN A O 1
ATOM 3449 N N . LYS A 1 452 ? 7.938 95.141 164.134 1.00 10.27 479 LYS A N 1
ATOM 3450 C CA . LYS A 1 452 ? 8.685 93.939 164.581 1.00 12.50 479 LYS A CA 1
ATOM 3451 C C . LYS A 1 452 ? 8.758 93.786 166.084 1.00 11.43 479 LYS A C 1
ATOM 3452 O O . LYS A 1 452 ? 9.234 92.759 166.578 1.00 14.65 479 LYS A O 1
ATOM 3458 N N . VAL A 1 453 ? 8.295 94.805 166.827 1.00 11.97 480 VAL A N 1
ATOM 3459 C CA . VAL A 1 453 ? 8.335 94.791 168.311 1.00 11.92 480 VAL A CA 1
ATOM 3460 C C . VAL A 1 453 ? 7.402 93.689 168.857 1.00 11.37 480 VAL A C 1
ATOM 3461 O O . VAL A 1 453 ? 6.251 93.613 168.445 1.00 11.67 480 VAL A O 1
ATOM 3465 N N . ASN A 1 454 ? 7.915 92.798 169.727 1.00 12.42 481 ASN A N 1
ATOM 3466 C CA A ASN A 1 454 ? 7.090 91.668 170.142 0.50 13.44 481 ASN A CA 1
ATOM 3467 C CA B ASN A 1 454 ? 7.128 91.698 170.189 0.50 13.40 481 ASN A CA 1
ATOM 3468 C C . ASN A 1 454 ? 5.731 92.057 170.748 1.00 11.55 481 ASN A C 1
ATOM 3469 O O . ASN A 1 454 ? 4.726 91.358 170.478 1.00 12.46 481 ASN A O 1
ATOM 3478 N N . SER A 1 455 ? 5.701 93.126 171.543 1.00 11.15 482 SER A N 1
ATOM 3479 C CA . SER A 1 455 ? 4.438 93.521 172.169 1.00 10.97 482 SER A CA 1
ATOM 3480 C C . SER A 1 455 ? 3.363 93.947 171.131 1.00 10.05 482 SER A C 1
ATOM 3481 O O . SER A 1 455 ? 2.176 93.941 171.465 1.00 11.03 482 SER A O 1
ATOM 3484 N N . MET A 1 456 ? 3.805 94.292 169.921 1.00 10.37 483 MET A N 1
ATOM 3485 C CA . MET A 1 456 ? 2.857 94.681 168.870 1.00 10.06 483 MET A CA 1
ATOM 3486 C C . MET A 1 456 ? 2.297 93.505 168.070 1.00 9.37 483 MET A C 1
ATOM 3487 O O . MET A 1 456 ? 1.342 93.702 167.308 1.00 10.45 483 MET A O 1
ATOM 3492 N N . GLN A 1 457 ? 2.835 92.308 168.241 1.00 10.04 484 GLN A N 1
ATOM 3493 C CA . GLN A 1 457 ? 2.336 91.199 167.459 1.00 10.28 484 GLN A CA 1
ATOM 3494 C C . GLN A 1 457 ? 0.900 90.849 167.846 1.00 10.00 484 GLN A C 1
ATOM 3495 O O . GLN A 1 457 ? 0.522 91.008 169.025 1.00 10.52 484 GLN A O 1
ATOM 3501 N N . THR A 1 458 ? 0.169 90.232 166.912 1.00 10.42 485 THR A N 1
ATOM 3502 C CA . THR A 1 458 ? -1.177 89.836 167.151 1.00 9.95 485 THR A CA 1
ATOM 3503 C C . THR A 1 458 ? -1.417 88.400 166.761 1.00 10.38 485 THR A C 1
ATOM 3504 O O . THR A 1 458 ? -0.475 87.645 166.712 1.00 11.83 485 THR A O 1
ATOM 3508 N N . VAL A 1 459 ? -2.682 88.081 166.558 1.00 10.86 486 VAL A N 1
ATOM 3509 C CA . VAL A 1 459 ? -3.124 86.646 166.422 1.00 12.13 486 VAL A CA 1
ATOM 3510 C C . VAL A 1 459 ? -3.708 86.355 165.073 1.00 10.91 486 VAL A C 1
ATOM 3511 O O . VAL A 1 459 ? -4.315 87.212 164.415 1.00 11.79 486 VAL A O 1
ATOM 3515 N N . PHE A 1 460 ? -3.590 85.042 164.763 1.00 10.88 487 PHE A N 1
ATOM 3516 C CA . PHE A 1 460 ? -4.314 84.445 163.653 1.00 10.62 487 PHE A CA 1
ATOM 3517 C C . PHE A 1 460 ? -4.673 83.006 163.954 1.00 11.13 487 PHE A C 1
ATOM 3518 O O . PHE A 1 460 ? -3.812 82.209 164.283 1.00 11.43 487 PHE A O 1
ATOM 3526 N N . VAL A 1 461 ? -5.974 82.717 163.791 1.00 10.78 488 VAL A N 1
ATOM 3527 C CA . VAL A 1 461 ? -6.457 81.335 163.727 1.00 10.86 488 VAL A CA 1
ATOM 3528 C C . VAL A 1 461 ? -7.421 81.293 162.556 1.00 11.06 488 VAL A C 1
ATOM 3529 O O . VAL A 1 461 ? -8.273 82.161 162.334 1.00 11.99 488 VAL A O 1
ATOM 3533 N N . GLY A 1 462 ? -7.334 80.174 161.807 1.00 11.25 489 GLY A N 1
ATOM 3534 C CA . GLY A 1 462 ? -8.290 79.833 160.797 1.00 12.32 489 GLY A CA 1
ATOM 3535 C C . GLY A 1 462 ? -8.937 78.509 161.116 1.00 11.58 489 GLY A C 1
ATOM 3536 O O . GLY A 1 462 ? -8.203 77.537 161.323 1.00 13.48 489 GLY A O 1
ATOM 3537 N N . TYR A 1 463 ? -10.289 78.449 161.109 1.00 12.21 490 TYR A N 1
ATOM 3538 C CA . TYR A 1 463 ? -10.978 77.237 161.456 1.00 11.60 490 TYR A CA 1
ATOM 3539 C C . TYR A 1 463 ? -12.092 77.005 160.457 1.00 12.34 490 TYR A C 1
ATOM 3540 O O . TYR A 1 463 ? -12.897 77.893 160.220 1.00 13.82 490 TYR A O 1
ATOM 3549 N N . GLY A 1 464 ? -12.174 75.772 159.910 1.00 12.26 491 GLY A N 1
ATOM 3550 C CA . GLY A 1 464 ? -13.249 75.456 158.985 1.00 12.56 491 GLY A CA 1
ATOM 3551 C C . GLY A 1 464 ? -12.801 74.456 157.915 1.00 12.65 491 GLY A C 1
ATOM 3552 O O . GLY A 1 464 ? -11.653 74.015 157.938 1.00 13.96 491 GLY A O 1
ATOM 3553 N N . PRO A 1 465 ? -13.681 74.171 156.988 1.00 13.04 492 PRO A N 1
ATOM 3554 C CA . PRO A 1 465 ? -13.376 73.118 155.984 1.00 13.86 492 PRO A CA 1
ATOM 3555 C C . PRO A 1 465 ? -12.158 73.467 155.112 1.00 14.19 492 PRO A C 1
ATOM 3556 O O . PRO A 1 465 ? -11.489 72.533 154.636 1.00 16.19 492 PRO A O 1
ATOM 3560 N N . THR A 1 466 ? -11.895 74.772 154.859 1.00 12.76 493 THR A N 1
ATOM 3561 C CA . THR A 1 466 ? -10.850 75.056 153.907 1.00 14.03 493 THR A CA 1
ATOM 3562 C C . THR A 1 466 ? -9.480 75.228 154.576 1.00 12.71 493 THR A C 1
ATOM 3563 O O . THR A 1 466 ? -8.449 75.154 153.900 1.00 15.22 493 THR A O 1
ATOM 3567 N N . PHE A 1 467 ? -9.485 75.427 155.879 1.00 12.86 494 PHE A N 1
ATOM 3568 C CA . PHE A 1 467 ? -8.227 75.464 156.616 1.00 13.28 494 PHE A CA 1
ATOM 3569 C C . PHE A 1 467 ? -7.809 74.074 157.019 1.00 13.53 494 PHE A C 1
ATOM 3570 O O . PHE A 1 467 ? -8.603 73.144 156.967 1.00 16.87 494 PHE A O 1
ATOM 3578 N N . LYS A 1 468 ? -6.544 73.898 157.330 1.00 13.59 495 LYS A N 1
ATOM 3579 C CA A LYS A 1 468 ? -6.042 72.624 157.828 0.70 14.16 495 LYS A CA 1
ATOM 3580 C CA B LYS A 1 468 ? -6.025 72.627 157.831 0.30 14.11 495 LYS A CA 1
ATOM 3581 C C . LYS A 1 468 ? -6.489 72.325 159.252 1.00 14.68 495 LYS A C 1
ATOM 3582 O O . LYS A 1 468 ? -6.978 73.175 160.001 1.00 15.49 495 LYS A O 1
ATOM 3593 N N . TYR A 1 469 ? -6.365 71.062 159.627 1.00 14.21 496 TYR A N 1
ATOM 3594 C CA . TYR A 1 469 ? -6.754 70.502 160.951 1.00 15.42 496 TYR A CA 1
ATOM 3595 C C . TYR A 1 469 ? -5.570 70.418 161.891 1.00 15.30 496 TYR A C 1
ATOM 3596 O O . TYR A 1 469 ? -4.514 69.883 161.499 1.00 15.54 496 TYR A O 1
ATOM 3605 N N . ARG A 1 470 ? -5.678 70.920 163.118 1.00 13.68 497 ARG A N 1
ATOM 3606 C CA . ARG A 1 470 ? -4.673 70.823 164.132 1.00 15.13 497 ARG A CA 1
ATOM 3607 C C . ARG A 1 470 ? -3.277 71.133 163.606 1.00 14.74 497 ARG A C 1
ATOM 3608 O O . ARG A 1 470 ? -2.330 70.348 163.818 1.00 17.80 497 ARG A O 1
ATOM 3616 N N . THR A 1 471 ? -3.165 72.283 162.938 1.00 13.94 498 THR A N 1
ATOM 3617 C CA . THR A 1 471 ? -1.926 72.631 162.256 1.00 13.23 498 THR A CA 1
ATOM 3618 C C . THR A 1 471 ? -1.369 73.955 162.718 1.00 12.86 498 THR A C 1
ATOM 3619 O O . THR A 1 471 ? -2.107 74.944 162.789 1.00 14.37 498 THR A O 1
ATOM 3623 N N A LYS A 1 472 ? -0.081 73.970 162.997 0.50 13.02 499 LYS A N 1
ATOM 3624 N N B LYS A 1 472 ? -0.082 73.972 163.032 0.50 13.08 499 LYS A N 1
ATOM 3625 C CA A LYS A 1 472 ? 0.645 75.151 163.313 0.50 13.04 499 LYS A CA 1
ATOM 3626 C CA B LYS A 1 472 ? 0.671 75.159 163.351 0.50 13.20 499 LYS A CA 1
ATOM 3627 C C A LYS A 1 472 ? 1.369 75.584 162.076 0.50 13.53 499 LYS A C 1
ATOM 3628 C C B LYS A 1 472 ? 1.435 75.597 162.137 0.50 13.23 499 LYS A C 1
ATOM 3629 O O A LYS A 1 472 ? 1.953 74.742 161.368 0.50 16.19 499 LYS A O 1
ATOM 3630 O O B LYS A 1 472 ? 2.146 74.772 161.528 0.50 15.72 499 LYS A O 1
ATOM 3641 N N . VAL A 1 473 ? 1.333 76.885 161.826 1.00 12.93 500 VAL A N 1
ATOM 3642 C CA . VAL A 1 473 ? 2.080 77.489 160.694 1.00 13.66 500 VAL A CA 1
ATOM 3643 C C . VAL A 1 473 ? 3.006 78.550 161.265 1.00 12.58 500 VAL A C 1
ATOM 3644 O O . VAL A 1 473 ? 2.724 79.132 162.339 1.00 13.34 500 VAL A O 1
ATOM 3648 N N . PRO A 1 474 ? 4.104 78.867 160.569 1.00 13.73 501 PRO A N 1
ATOM 3649 C CA . PRO A 1 474 ? 4.964 79.932 161.053 1.00 14.02 501 PRO A CA 1
ATOM 3650 C C . PRO A 1 474 ? 4.301 81.316 161.080 1.00 11.99 501 PRO A C 1
ATOM 3651 O O . PRO A 1 474 ? 3.350 81.552 160.322 1.00 12.32 501 PRO A O 1
ATOM 3655 N N . PRO A 1 475 ? 4.856 82.218 161.858 1.00 12.27 502 PRO A N 1
ATOM 3656 C CA . PRO A 1 475 ? 4.360 83.606 161.790 1.00 11.00 502 PRO A CA 1
ATOM 3657 C C . PRO A 1 475 ? 4.388 84.172 160.399 1.00 11.18 502 PRO A C 1
ATOM 3658 O O . PRO A 1 475 ? 5.302 83.853 159.585 1.00 12.32 502 PRO A O 1
ATOM 3662 N N . PHE A 1 476 ? 3.413 85.037 160.117 1.00 10.52 503 PHE A N 1
ATOM 3663 C CA . PHE A 1 476 ? 3.311 85.632 158.814 1.00 10.87 503 PHE A CA 1
ATOM 3664 C C . PHE A 1 476 ? 2.730 87.061 158.968 1.00 10.22 503 PHE A C 1
ATOM 3665 O O . PHE A 1 476 ? 2.268 87.402 160.075 1.00 10.79 503 PHE A O 1
ATOM 3673 N N . GLU A 1 477 ? 2.724 87.838 157.891 1.00 10.21 504 GLU A N 1
ATOM 3674 C CA . GLU A 1 477 ? 2.280 89.216 157.918 1.00 9.89 504 GLU A CA 1
ATOM 3675 C C . GLU A 1 477 ? 0.810 89.332 157.482 1.00 10.12 504 GLU A C 1
ATOM 3676 O O . GLU A 1 477 ? 0.336 88.661 156.553 1.00 10.14 504 GLU A O 1
ATOM 3682 N N . ASN A 1 478 ? 0.127 90.299 158.111 1.00 10.23 505 ASN A N 1
ATOM 3683 C CA . ASN A 1 478 ? -1.248 90.530 157.793 1.00 10.43 505 ASN A CA 1
ATOM 3684 C C . ASN A 1 478 ? -1.552 90.972 156.365 1.00 10.11 505 ASN A C 1
ATOM 3685 O O . ASN A 1 478 ? -2.667 90.777 155.897 1.00 11.15 505 ASN A O 1
ATOM 3690 N N . ILE A 1 479 ? -0.547 91.501 155.656 1.00 9.86 506 ILE A N 1
ATOM 3691 C CA . ILE A 1 479 ? -0.721 91.848 154.250 1.00 9.72 506 ILE A CA 1
ATOM 3692 C C . ILE A 1 479 ? -1.066 90.653 153.357 1.00 9.91 506 ILE A C 1
ATOM 3693 O O . ILE A 1 479 ? -1.566 90.845 152.261 1.00 10.56 506 ILE A O 1
ATOM 3698 N N . GLU A 1 480 ? -0.770 89.467 153.877 1.00 9.63 507 GLU A N 1
ATOM 3699 C CA . GLU A 1 480 ? -0.972 88.236 153.099 1.00 10.53 507 GLU A CA 1
ATOM 3700 C C . GLU A 1 480 ? -2.427 87.733 153.079 1.00 10.23 507 GLU A C 1
ATOM 3701 O O . GLU A 1 480 ? -2.795 86.870 152.327 1.00 11.00 507 GLU A O 1
ATOM 3707 N N . LEU A 1 481 ? -3.197 88.215 154.060 1.00 10.15 508 LEU A N 1
ATOM 3708 C CA . LEU A 1 481 ? -4.528 87.620 154.278 1.00 11.37 508 LEU A CA 1
ATOM 3709 C C . LEU A 1 481 ? -5.552 87.948 153.241 1.00 10.36 508 LEU A C 1
ATOM 3710 O O . LEU A 1 481 ? -6.367 87.067 152.950 1.00 11.84 508 LEU A O 1
ATOM 3715 N N . TYR A 1 482 ? -5.494 89.136 152.629 1.00 10.37 509 TYR A N 1
ATOM 3716 C CA . TYR A 1 482 ? -6.475 89.454 151.613 1.00 10.32 509 TYR A CA 1
ATOM 3717 C C . TYR A 1 482 ? -6.503 88.370 150.525 1.00 10.83 509 TYR A C 1
ATOM 3718 O O . TYR A 1 482 ? -7.570 87.940 150.079 1.00 11.80 509 TYR A O 1
ATOM 3727 N N . ASN A 1 483 ? -5.334 88.005 150.019 1.00 11.25 510 ASN A N 1
ATOM 3728 C CA . ASN A 1 483 ? -5.285 86.970 148.982 1.00 11.30 510 ASN A CA 1
ATOM 3729 C C . ASN A 1 483 ? -5.927 85.678 149.444 1.00 11.85 510 ASN A C 1
ATOM 3730 O O . ASN A 1 483 ? -6.640 85.013 148.681 1.00 13.82 510 ASN A O 1
ATOM 3735 N N . VAL A 1 484 ? -5.646 85.271 150.670 1.00 11.20 511 VAL A N 1
ATOM 3736 C CA . VAL A 1 484 ? -6.178 84.040 151.224 1.00 11.80 511 VAL A CA 1
ATOM 3737 C C . VAL A 1 484 ? -7.722 84.145 151.336 1.00 12.81 511 VAL A C 1
ATOM 3738 O O . VAL A 1 484 ? -8.427 83.180 151.020 1.00 14.94 511 VAL A O 1
ATOM 3742 N N . MET A 1 485 ? -8.209 85.286 151.805 1.00 11.70 512 MET A N 1
ATOM 3743 C CA . MET A 1 485 ? -9.722 85.459 151.887 1.00 11.54 512 MET A CA 1
ATOM 3744 C C . MET A 1 485 ? -10.317 85.411 150.524 1.00 12.51 512 MET A C 1
ATOM 3745 O O . MET A 1 485 ? -11.372 84.830 150.350 1.00 14.14 512 MET A O 1
ATOM 3750 N N . CYS A 1 486 ? -9.628 86.001 149.545 1.00 12.51 513 CYS A N 1
ATOM 3751 C CA . CYS A 1 486 ? -10.103 85.869 148.149 1.00 13.32 513 CYS A CA 1
ATOM 3752 C C . CYS A 1 486 ? -10.105 84.383 147.693 1.00 14.05 513 CYS A C 1
ATOM 3753 O O . CYS A 1 486 ? -11.090 83.918 147.150 1.00 17.15 513 CYS A O 1
ATOM 3756 N N . ASP A 1 487 ? -9.048 83.635 148.058 1.00 14.66 514 ASP A N 1
ATOM 3757 C CA . ASP A 1 487 ? -9.014 82.198 147.718 1.00 15.43 514 ASP A CA 1
ATOM 3758 C C . ASP A 1 487 ? -10.188 81.451 148.384 1.00 16.72 514 ASP A C 1
ATOM 3759 O O . ASP A 1 487 ? -10.853 80.603 147.716 1.00 19.55 514 ASP A O 1
ATOM 3764 N N . LEU A 1 488 ? -10.501 81.779 149.610 1.00 15.17 515 LEU A N 1
ATOM 3765 C CA . LEU A 1 488 ? -11.593 81.156 150.399 1.00 15.83 515 LEU A CA 1
ATOM 3766 C C . LEU A 1 488 ? -12.940 81.439 149.738 1.00 17.31 515 LEU A C 1
ATOM 3767 O O . LEU A 1 488 ? -13.858 80.690 149.996 1.00 22.59 515 LEU A O 1
ATOM 3772 N N . LEU A 1 489 ? -13.094 82.543 149.016 1.00 15.78 516 LEU A N 1
ATOM 3773 C CA . LEU A 1 489 ? -14.315 83.022 148.418 1.00 16.13 516 LEU A CA 1
ATOM 3774 C C . LEU A 1 489 ? -14.424 82.811 146.933 1.00 19.03 516 LEU A C 1
ATOM 3775 O O . LEU A 1 489 ? -15.434 83.194 146.317 1.00 20.86 516 LEU A O 1
ATOM 3780 N N . GLY A 1 490 ? -13.361 82.277 146.309 1.00 17.40 517 GLY A N 1
ATOM 3781 C CA . GLY A 1 490 ? -13.308 82.071 144.804 1.00 20.57 517 GLY A CA 1
ATOM 3782 C C . GLY A 1 490 ? -13.152 83.378 144.051 1.00 19.04 517 GLY A C 1
ATOM 3783 O O . GLY A 1 490 ? -13.601 83.499 142.909 1.00 22.10 517 GLY A O 1
ATOM 3784 N N . LEU A 1 491 ? -12.533 84.358 144.679 1.00 16.22 518 LEU A N 1
ATOM 3785 C CA . LEU A 1 491 ? -12.363 85.660 144.081 1.00 16.21 518 LEU A CA 1
ATOM 3786 C C . LEU A 1 491 ? -10.953 85.868 143.526 1.00 15.80 518 LEU A C 1
ATOM 3787 O O . LEU A 1 491 ? -9.986 85.365 144.075 1.00 17.81 518 LEU A O 1
ATOM 3792 N N . LYS A 1 492 ? -10.873 86.650 142.461 1.00 15.38 519 LYS A N 1
ATOM 3793 C CA . LYS A 1 492 ? -9.600 87.167 141.972 1.00 15.88 519 LYS A CA 1
ATOM 3794 C C . LYS A 1 492 ? -9.229 88.374 142.809 1.00 14.02 519 LYS A C 1
ATOM 3795 O O . LYS A 1 492 ? -9.933 89.385 142.775 1.00 15.38 519 LYS A O 1
ATOM 3801 N N . PRO A 1 493 ? -8.057 88.348 143.467 1.00 13.68 520 PRO A N 1
ATOM 3802 C CA . PRO A 1 493 ? -7.678 89.544 144.230 1.00 13.43 520 PRO A CA 1
ATOM 3803 C C . PRO A 1 493 ? -7.316 90.753 143.386 1.00 14.35 520 PRO A C 1
ATOM 3804 O O . PRO A 1 493 ? -6.672 90.606 142.358 1.00 15.67 520 PRO A O 1
ATOM 3808 N N . ALA A 1 494 ? -7.675 91.957 143.817 1.00 12.66 521 ALA A N 1
ATOM 3809 C CA . ALA A 1 494 ? -7.110 93.158 143.249 1.00 12.73 521 ALA A CA 1
ATOM 3810 C C . ALA A 1 494 ? -5.606 93.193 143.492 1.00 13.10 521 ALA A C 1
ATOM 3811 O O . ALA A 1 494 ? -5.128 92.507 144.380 1.00 12.98 521 ALA A O 1
ATOM 3813 N N . PRO A 1 495 ? -4.879 93.950 142.694 1.00 12.98 522 PRO A N 1
ATOM 3814 C CA . PRO A 1 495 ? -3.465 93.969 142.867 1.00 11.97 522 PRO A CA 1
ATOM 3815 C C . PRO A 1 495 ? -3.068 94.410 144.277 1.00 12.24 522 PRO A C 1
ATOM 3816 O O . PRO A 1 495 ? -3.585 95.427 144.771 1.00 12.43 522 PRO A O 1
ATOM 3820 N N . ASN A 1 496 ? -2.182 93.687 144.941 1.00 11.03 523 ASN A N 1
ATOM 3821 C CA . ASN A 1 496 ? -1.886 93.974 146.314 1.00 10.12 523 ASN A CA 1
ATOM 3822 C C . ASN A 1 496 ? -0.495 93.538 146.721 1.00 10.37 523 ASN A C 1
ATOM 3823 O O . ASN A 1 496 ? 0.310 93.132 145.857 1.00 12.15 523 ASN A O 1
ATOM 3828 N N . ASN A 1 497 ? -0.136 93.762 147.970 1.00 10.03 524 ASN A N 1
ATOM 3829 C CA . ASN A 1 497 ? 1.227 93.566 148.406 1.00 9.80 524 ASN A CA 1
ATOM 3830 C C . ASN A 1 497 ? 1.510 92.215 149.019 1.00 9.91 524 ASN A C 1
ATOM 3831 O O . ASN A 1 497 ? 2.648 91.936 149.382 1.00 10.26 524 ASN A O 1
ATOM 3836 N N . GLY A 1 498 ? 0.494 91.365 149.154 1.00 10.51 525 GLY A N 1
ATOM 3837 C CA . GLY A 1 498 ? 0.758 89.977 149.483 1.00 9.60 525 GLY A CA 1
ATOM 3838 C C . GLY A 1 498 ? 1.596 89.324 148.370 1.00 10.83 525 GLY A C 1
ATOM 3839 O O . GLY A 1 498 ? 1.734 89.830 147.286 1.00 12.27 525 GLY A O 1
ATOM 3840 N N . THR A 1 499 ? 2.007 88.114 148.671 1.00 10.67 526 THR A N 1
ATOM 3841 C CA . THR A 1 499 ? 2.711 87.251 147.713 1.00 11.39 526 THR A CA 1
ATOM 3842 C C . THR A 1 499 ? 1.824 86.020 147.616 1.00 11.11 526 THR A C 1
ATOM 3843 O O . THR A 1 499 ? 1.790 85.169 148.505 1.00 11.83 526 THR A O 1
ATOM 3847 N N . HIS A 1 500 ? 1.024 85.971 146.541 1.00 10.82 527 HIS A N 1
ATOM 3848 C CA . HIS A 1 500 ? -0.071 85.025 146.450 1.00 10.95 527 HIS A CA 1
ATOM 3849 C C . HIS A 1 500 ? 0.491 83.612 146.264 1.00 11.58 527 HIS A C 1
ATOM 3850 O O . HIS A 1 500 ? 1.202 83.365 145.265 1.00 12.54 527 HIS A O 1
ATOM 3857 N N . GLY A 1 501 ? 0.193 82.726 147.199 1.00 11.36 528 GLY A N 1
ATOM 3858 C CA . GLY A 1 501 ? 0.726 81.388 147.290 1.00 11.28 528 GLY A CA 1
ATOM 3859 C C . GLY A 1 501 ? 1.611 81.192 148.456 1.00 12.63 528 GLY A C 1
ATOM 3860 O O . GLY A 1 501 ? 1.856 80.072 148.895 1.00 12.58 528 GLY A O 1
ATOM 3861 N N . SER A 1 502 ? 2.052 82.278 149.067 1.00 11.27 529 SER A N 1
ATOM 3862 C CA . SER A 1 502 ? 2.912 82.173 150.244 1.00 11.25 529 SER A CA 1
ATOM 3863 C C . SER A 1 502 ? 2.212 81.624 151.470 1.00 12.10 529 SER A C 1
ATOM 3864 O O . SER A 1 502 ? 2.908 81.207 152.400 1.00 12.60 529 SER A O 1
ATOM 3867 N N . LEU A 1 503 ? 0.888 81.648 151.499 1.00 11.09 530 LEU A N 1
ATOM 3868 C CA . LEU A 1 503 ? 0.091 81.060 152.583 1.00 11.93 530 LEU A CA 1
ATOM 3869 C C . LEU A 1 503 ? -0.644 79.802 152.187 1.00 11.37 530 LEU A C 1
ATOM 3870 O O . LEU A 1 503 ? -1.556 79.406 152.890 1.00 12.28 530 LEU A O 1
ATOM 3875 N N . ASN A 1 504 ? -0.250 79.177 151.082 1.00 12.04 531 ASN A N 1
ATOM 3876 C CA . ASN A 1 504 ? -0.897 77.927 150.681 1.00 12.45 531 ASN A CA 1
ATOM 3877 C C . ASN A 1 504 ? -0.857 76.867 151.738 1.00 12.08 531 ASN A C 1
ATOM 3878 O O . ASN A 1 504 ? -1.770 76.025 151.806 1.00 14.65 531 ASN A O 1
ATOM 3883 N N . HIS A 1 505 ? 0.173 76.865 152.577 1.00 13.37 532 HIS A N 1
ATOM 3884 C CA . HIS A 1 505 ? 0.344 75.875 153.603 1.00 14.16 532 HIS A CA 1
ATOM 3885 C C . HIS A 1 505 ? -0.673 75.992 154.736 1.00 13.52 532 HIS A C 1
ATOM 3886 O O . HIS A 1 505 ? -0.659 75.174 155.657 1.00 14.78 532 HIS A O 1
ATOM 3893 N N . LEU A 1 506 ? -1.460 77.066 154.754 1.00 12.60 533 LEU A N 1
ATOM 3894 C CA . LEU A 1 506 ? -2.578 77.187 155.734 1.00 12.98 533 LEU A CA 1
ATOM 3895 C C . LEU A 1 506 ? -3.815 76.373 155.266 1.00 13.89 533 LEU A C 1
ATOM 3896 O O . LEU A 1 506 ? -4.720 76.207 156.084 1.00 13.52 533 LEU A O 1
ATOM 3901 N N . LEU A 1 507 ? -3.865 75.997 153.973 1.00 13.76 534 LEU A N 1
ATOM 3902 C CA . LEU A 1 507 ? -5.101 75.606 153.378 1.00 13.81 534 LEU A CA 1
ATOM 3903 C C . LEU A 1 507 ? -5.099 74.113 153.055 1.00 13.92 534 LEU A C 1
ATOM 3904 O O . LEU A 1 507 ? -4.146 73.563 152.599 1.00 16.14 534 LEU A O 1
ATOM 3909 N N . ARG A 1 508 ? -6.279 73.509 153.246 1.00 15.51 535 ARG A N 1
ATOM 3910 C CA . ARG A 1 508 ? -6.585 72.163 152.779 1.00 15.98 535 ARG A CA 1
ATOM 3911 C C . ARG A 1 508 ? -6.812 72.145 151.291 1.00 16.93 535 ARG A C 1
ATOM 3912 O O . ARG A 1 508 ? -6.507 71.131 150.659 1.00 22.05 535 ARG A O 1
ATOM 3920 N N . THR A 1 509 ? -7.543 73.134 150.785 1.00 18.15 536 THR A N 1
ATOM 3921 C CA . THR A 1 509 ? -7.987 73.221 149.403 1.00 19.83 536 THR A CA 1
ATOM 3922 C C . THR A 1 509 ? -7.935 74.715 148.997 1.00 19.50 536 THR A C 1
ATOM 3923 O O . THR A 1 509 ? -7.710 75.588 149.783 1.00 19.37 536 THR A O 1
ATOM 3927 N N . ASN A 1 510 ? -8.239 75.008 147.732 1.00 21.21 537 ASN A N 1
ATOM 3928 C CA . ASN A 1 510 ? -8.351 76.389 147.197 1.00 21.51 537 ASN A CA 1
ATOM 3929 C C . ASN A 1 510 ? -7.002 77.054 147.220 1.00 21.37 537 ASN A C 1
ATOM 3930 O O . ASN A 1 510 ? -6.923 78.305 147.178 1.00 20.87 537 ASN A O 1
ATOM 3935 N N . THR A 1 511 ? -5.927 76.262 147.178 1.00 19.34 538 THR A N 1
ATOM 3936 C CA . THR A 1 511 ? -4.609 76.853 146.955 1.00 18.94 538 THR A CA 1
ATOM 3937 C C . THR A 1 511 ? -4.502 77.594 145.645 1.00 19.07 538 THR A C 1
ATOM 3938 O O . THR A 1 511 ? -5.129 77.294 144.641 1.00 23.33 538 THR A O 1
ATOM 3942 N N . PHE A 1 512 ? -3.596 78.568 145.660 1.00 16.98 539 PHE A N 1
ATOM 3943 C CA . PHE A 1 512 ? -3.260 79.336 144.519 1.00 17.81 539 PHE A CA 1
ATOM 3944 C C . PHE A 1 512 ? -1.945 78.922 143.987 1.00 21.29 539 PHE A C 1
ATOM 3945 O O . PHE A 1 512 ? -0.901 79.189 144.706 1.00 23.26 539 PHE A O 1
ATOM 3953 N N . ARG A 1 513 ? -1.899 78.501 142.683 1.00 16.39 540 ARG A N 1
ATOM 3954 C CA . ARG A 1 513 ? -0.703 77.959 142.149 1.00 17.80 540 ARG A CA 1
ATOM 3955 C C . ARG A 1 513 ? -0.053 78.794 141.134 1.00 18.12 540 ARG A C 1
ATOM 3956 O O . ARG A 1 513 ? -0.305 78.607 139.962 1.00 19.76 540 ARG A O 1
ATOM 3964 N N . PRO A 1 514 ? 0.788 79.795 141.518 1.00 19.47 541 PRO A N 1
ATOM 3965 C CA . PRO A 1 514 ? 1.298 80.647 140.434 1.00 22.68 541 PRO A CA 1
ATOM 3966 C C . PRO A 1 514 ? 2.496 80.104 139.769 1.00 17.64 541 PRO A C 1
ATOM 3967 O O . PRO A 1 514 ? 2.988 79.001 140.185 1.00 18.15 541 PRO A O 1
ATOM 3971 N N . THR A 1 515 ? 2.848 80.711 138.618 1.00 23.30 542 THR A N 1
ATOM 3972 C CA . THR A 1 515 ? 3.987 80.402 137.865 1.00 19.96 542 THR A CA 1
ATOM 3973 C C . THR A 1 515 ? 5.062 81.426 138.224 1.00 18.82 542 THR A C 1
ATOM 3974 O O . THR A 1 515 ? 4.764 82.585 138.605 1.00 19.73 542 THR A O 1
ATOM 3978 N N . MET A 1 516 ? 6.289 80.956 138.185 1.00 15.36 543 MET A N 1
ATOM 3979 C CA A MET A 1 516 ? 7.384 81.899 138.346 0.50 14.42 543 MET A CA 1
ATOM 3980 C CA B MET A 1 516 ? 7.376 81.906 138.375 0.50 14.42 543 MET A CA 1
ATOM 3981 C C . MET A 1 516 ? 7.352 82.972 137.246 1.00 16.70 543 MET A C 1
ATOM 3982 O O . MET A 1 516 ? 6.984 82.707 136.088 1.00 19.26 543 MET A O 1
ATOM 3991 N N . PRO A 1 517 ? 7.677 84.245 137.637 1.00 15.12 544 PRO A N 1
ATOM 3992 C CA . PRO A 1 517 ? 7.652 85.239 136.602 1.00 15.96 544 PRO A CA 1
ATOM 3993 C C . PRO A 1 517 ? 8.615 84.959 135.503 1.00 17.64 544 PRO A C 1
ATOM 3994 O O . PRO A 1 517 ? 9.709 84.460 135.709 1.00 17.80 544 PRO A O 1
ATOM 3998 N N . ASP A 1 518 ? 8.212 85.306 134.258 1.00 19.76 545 ASP A N 1
ATOM 3999 C CA . ASP A 1 518 ? 9.125 85.159 133.123 1.00 21.92 545 ASP A CA 1
ATOM 4000 C C . ASP A 1 518 ? 10.357 86.092 133.152 1.00 18.69 545 ASP A C 1
ATOM 4001 O O . ASP A 1 518 ? 10.248 87.262 133.416 1.00 19.49 545 ASP A O 1
ATOM 4006 N N . GLU A 1 519 ? 11.500 85.520 132.803 1.00 20.09 546 GLU A N 1
ATOM 4007 C CA . GLU A 1 519 ? 12.720 86.208 132.641 1.00 20.83 546 GLU A CA 1
ATOM 4008 C C . GLU A 1 519 ? 12.564 87.080 131.428 1.00 17.91 546 GLU A C 1
ATOM 4009 O O . GLU A 1 519 ? 12.131 86.628 130.368 1.00 22.81 546 GLU A O 1
ATOM 4015 N N . VAL A 1 520 ? 12.869 88.365 131.598 1.00 17.26 547 VAL A N 1
ATOM 4016 C CA . VAL A 1 520 ? 12.719 89.296 130.529 1.00 17.41 547 VAL A CA 1
ATOM 4017 C C . VAL A 1 520 ? 13.996 89.530 129.744 1.00 20.99 547 VAL A C 1
ATOM 4018 O O . VAL A 1 520 ? 13.950 89.621 128.509 1.00 25.15 547 VAL A O 1
ATOM 4022 N N . SER A 1 521 ? 15.118 89.674 130.452 1.00 18.95 548 SER A N 1
ATOM 4023 C CA . SER A 1 521 ? 16.374 89.907 129.858 1.00 18.60 548 SER A CA 1
ATOM 4024 C C . SER A 1 521 ? 17.215 88.652 129.991 1.00 18.68 548 SER A C 1
ATOM 4025 O O . SER A 1 521 ? 17.475 88.214 131.053 1.00 24.25 548 SER A O 1
ATOM 4028 N N . ARG A 1 522 ? 17.747 88.174 128.872 1.00 20.13 549 ARG A N 1
ATOM 4029 C CA . ARG A 1 522 ? 18.696 87.078 128.943 1.00 21.76 549 ARG A CA 1
ATOM 4030 C C . ARG A 1 522 ? 20.130 87.605 129.081 1.00 19.41 549 ARG A C 1
ATOM 4031 O O . ARG A 1 522 ? 20.457 88.609 128.469 1.00 21.71 549 ARG A O 1
ATOM 4039 N N . PRO A 1 523 ? 20.932 86.912 129.879 1.00 19.69 550 PRO A N 1
ATOM 4040 C CA . PRO A 1 523 ? 22.300 87.321 130.040 1.00 20.40 550 PRO A CA 1
ATOM 4041 C C . PRO A 1 523 ? 23.155 87.155 128.828 1.00 19.31 550 PRO A C 1
ATOM 4042 O O . PRO A 1 523 ? 22.943 86.217 128.056 1.00 20.18 550 PRO A O 1
ATOM 4046 N N . ASN A 1 524 ? 24.151 88.007 128.675 1.00 19.48 551 ASN A N 1
ATOM 4047 C CA . ASN A 1 524 ? 25.320 87.721 127.849 1.00 17.14 551 ASN A CA 1
ATOM 4048 C C . ASN A 1 524 ? 26.360 86.955 128.688 1.00 17.23 551 ASN A C 1
ATOM 4049 O O . ASN A 1 524 ? 26.456 87.147 129.905 1.00 16.51 551 ASN A O 1
ATOM 4054 N N . TYR A 1 525 ? 27.189 86.151 128.036 1.00 17.27 552 TYR A N 1
ATOM 4055 C CA . TYR A 1 525 ? 28.242 85.393 128.657 1.00 16.06 552 TYR A CA 1
ATOM 4056 C C . TYR A 1 525 ? 29.569 85.776 127.994 1.00 19.12 552 TYR A C 1
ATOM 4057 O O . TYR A 1 525 ? 30.119 85.016 127.177 1.00 20.07 552 TYR A O 1
ATOM 4066 N N . PRO A 1 526 ? 30.099 86.959 128.340 1.00 15.92 553 PRO A N 1
ATOM 4067 C CA . PRO A 1 526 ? 31.278 87.405 127.567 1.00 17.09 553 PRO A CA 1
ATOM 4068 C C . PRO A 1 526 ? 32.515 86.625 127.882 1.00 17.97 553 PRO A C 1
ATOM 4069 O O . PRO A 1 526 ? 32.764 86.223 129.012 1.00 18.34 553 PRO A O 1
ATOM 4073 N N . GLY A 1 527 ? 33.338 86.453 126.856 1.00 19.12 554 GLY A N 1
ATOM 4074 C CA . GLY A 1 527 ? 34.692 85.898 127.035 1.00 17.27 554 GLY A CA 1
ATOM 4075 C C . GLY A 1 527 ? 35.707 87.029 127.115 1.00 16.28 554 GLY A C 1
ATOM 4076 O O . GLY A 1 527 ? 35.350 88.200 127.277 1.00 17.20 554 GLY A O 1
ATOM 4077 N N . ILE A 1 528 ? 36.957 86.677 126.923 1.00 16.65 555 ILE A N 1
ATOM 4078 C CA . ILE A 1 528 ? 38.051 87.602 127.007 1.00 16.39 555 ILE A CA 1
ATOM 4079 C C . ILE A 1 528 ? 38.095 88.385 125.702 1.00 14.18 555 ILE A C 1
ATOM 4080 O O . ILE A 1 528 ? 38.360 87.834 124.639 1.00 16.02 555 ILE A O 1
ATOM 4085 N N . MET A 1 529 ? 37.785 89.684 125.790 1.00 15.90 556 MET A N 1
ATOM 4086 C CA A MET A 1 529 ? 37.534 90.534 124.615 0.50 17.55 556 MET A CA 1
ATOM 4087 C CA B MET A 1 529 ? 37.555 90.542 124.600 0.50 17.81 556 MET A CA 1
ATOM 4088 C C . MET A 1 529 ? 38.314 91.838 124.549 1.00 16.99 556 MET A C 1
ATOM 4089 O O . MET A 1 529 ? 38.248 92.521 123.574 1.00 18.37 556 MET A O 1
ATOM 4098 N N . TYR A 1 530 ? 39.027 92.187 125.646 1.00 15.46 557 TYR A N 1
ATOM 4099 C CA . TYR A 1 530 ? 39.700 93.478 125.716 1.00 15.19 557 TYR A CA 1
ATOM 4100 C C . TYR A 1 530 ? 41.119 93.281 126.237 1.00 15.55 557 TYR A C 1
ATOM 4101 O O . TYR A 1 530 ? 41.333 92.457 127.124 1.00 18.28 557 TYR A O 1
ATOM 4110 N N . LEU A 1 531 ? 42.062 94.060 125.723 1.00 15.44 558 LEU A N 1
ATOM 4111 C CA . LEU A 1 531 ? 43.414 94.109 126.279 1.00 15.40 558 LEU A CA 1
ATOM 4112 C C . LEU A 1 531 ? 43.545 95.173 127.388 1.00 17.61 558 LEU A C 1
ATOM 4113 O O . LEU A 1 531 ? 42.862 96.167 127.349 1.00 16.73 558 LEU A O 1
ATOM 4118 N N . GLN A 1 532 ? 44.394 94.882 128.368 1.00 16.87 559 GLN A N 1
ATOM 4119 C CA . GLN A 1 532 ? 44.646 95.731 129.577 1.00 18.05 559 GLN A CA 1
ATOM 4120 C C . GLN A 1 532 ? 44.856 97.177 129.104 1.00 17.33 559 GLN A C 1
ATOM 4121 O O . GLN A 1 532 ? 44.372 98.095 129.728 1.00 17.70 559 GLN A O 1
ATOM 4127 N N . SER A 1 533 ? 45.607 97.400 128.029 1.00 17.68 560 SER A N 1
ATOM 4128 C CA . SER A 1 533 ? 45.989 98.773 127.654 1.00 18.42 560 SER A CA 1
ATOM 4129 C C . SER A 1 533 ? 44.858 99.548 127.028 1.00 16.69 560 SER A C 1
ATOM 4130 O O . SER A 1 533 ? 44.959 100.777 126.869 1.00 20.44 560 SER A O 1
ATOM 4133 N N . GLU A 1 534 ? 43.712 98.884 126.770 1.00 17.40 561 GLU A N 1
ATOM 4134 C CA . GLU A 1 534 ? 42.513 99.629 126.301 1.00 17.97 561 GLU A CA 1
ATOM 4135 C C . GLU A 1 534 ? 41.875 100.439 127.457 1.00 17.61 561 GLU A C 1
ATOM 4136 O O . GLU A 1 534 ? 41.042 101.322 127.195 1.00 19.33 561 GLU A O 1
ATOM 4142 N N . PHE A 1 535 ? 42.257 100.127 128.701 1.00 16.78 562 PHE A N 1
ATOM 4143 C CA . PHE A 1 535 ? 41.628 100.785 129.845 1.00 17.35 562 PHE A CA 1
ATOM 4144 C C . PHE A 1 535 ? 42.455 101.955 130.333 1.00 18.63 562 PHE A C 1
ATOM 4145 O O . PHE A 1 535 ? 43.687 102.014 130.109 1.00 21.35 562 PHE A O 1
ATOM 4153 N N . ASP A 1 536 ? 41.788 102.910 130.935 1.00 19.64 563 ASP A N 1
ATOM 4154 C CA . ASP A 1 536 ? 42.517 104.006 131.612 1.00 22.89 563 ASP A CA 1
ATOM 4155 C C . ASP A 1 536 ? 41.778 104.239 132.928 1.00 19.11 563 ASP A C 1
ATOM 4156 O O . ASP A 1 536 ? 40.981 105.180 133.055 1.00 23.40 563 ASP A O 1
ATOM 4161 N N . LEU A 1 537 ? 42.016 103.372 133.870 1.00 20.50 564 LEU A N 1
ATOM 4162 C CA . LEU A 1 537 ? 41.246 103.441 135.147 1.00 18.48 564 LEU A CA 1
ATOM 4163 C C . LEU A 1 537 ? 41.745 104.502 136.091 1.00 17.25 564 LEU A C 1
ATOM 4164 O O . LEU A 1 537 ? 41.031 104.903 136.984 1.00 18.86 564 LEU A O 1
ATOM 4169 N N . GLY A 1 538 ? 43.001 104.918 135.961 1.00 19.51 565 GLY A N 1
ATOM 4170 C CA . GLY A 1 538 ? 43.549 105.873 136.882 1.00 21.74 565 GLY A CA 1
ATOM 4171 C C . GLY A 1 538 ? 43.825 105.359 138.282 1.00 21.44 565 GLY A C 1
ATOM 4172 O O . GLY A 1 538 ? 43.873 106.186 139.209 1.00 25.72 565 GLY A O 1
ATOM 4173 N N . CYS A 1 539 ? 44.049 104.092 138.463 1.00 21.81 566 CYS A N 1
ATOM 4174 C CA . CYS A 1 539 ? 44.323 103.514 139.758 1.00 24.44 566 CYS A CA 1
ATOM 4175 C C . CYS A 1 539 ? 45.801 103.592 140.085 1.00 31.79 566 CYS A C 1
ATOM 4176 O O . CYS A 1 539 ? 46.632 103.623 139.190 1.00 36.40 566 CYS A O 1
ATOM 4179 N N . THR A 1 540 ? 46.121 103.638 141.371 1.00 36.42 567 THR A N 1
ATOM 4180 C CA . THR A 1 540 ? 47.515 103.609 141.861 1.00 40.17 567 THR A CA 1
ATOM 4181 C C . THR A 1 540 ? 47.921 102.135 141.961 1.00 39.63 567 THR A C 1
ATOM 4182 O O . THR A 1 540 ? 47.357 101.394 142.756 1.00 38.91 567 THR A O 1
ATOM 4186 N N . CYS A 1 541 ? 48.865 101.731 141.116 1.00 33.44 568 CYS A N 1
ATOM 4187 C CA . CYS A 1 541 ? 49.330 100.346 141.000 1.00 36.41 568 CYS A CA 1
ATOM 4188 C C . CYS A 1 541 ? 50.856 100.402 141.018 1.00 59.79 568 CYS A C 1
ATOM 4189 O O . CYS A 1 541 ? 51.332 99.956 142.026 1.00 54.67 568 CYS A O 1
ATOM 4192 N N . ASN A 1 555 ? 43.506 75.887 134.815 1.00 76.03 582 ASN A N 1
ATOM 4193 C CA . ASN A 1 555 ? 42.440 75.803 135.828 1.00 78.23 582 ASN A CA 1
ATOM 4194 C C . ASN A 1 555 ? 41.742 77.153 136.199 1.00 72.76 582 ASN A C 1
ATOM 4195 O O . ASN A 1 555 ? 40.538 77.182 136.568 1.00 72.03 582 ASN A O 1
ATOM 4200 N N . LYS A 1 556 ? 42.512 78.244 136.144 1.00 73.03 583 LYS A N 1
ATOM 4201 C CA . LYS A 1 556 ? 41.965 79.612 135.980 1.00 72.78 583 LYS A CA 1
ATOM 4202 C C . LYS A 1 556 ? 40.893 79.753 134.831 1.00 71.13 583 LYS A C 1
ATOM 4203 O O . LYS A 1 556 ? 39.880 80.458 134.971 1.00 56.42 583 LYS A O 1
ATOM 4209 N N . ARG A 1 557 ? 41.123 79.080 133.699 1.00 66.86 584 ARG A N 1
ATOM 4210 C CA . ARG A 1 557 ? 40.171 79.121 132.558 1.00 73.92 584 ARG A CA 1
ATOM 4211 C C . ARG A 1 557 ? 38.872 78.322 132.855 1.00 73.09 584 ARG A C 1
ATOM 4212 O O . ARG A 1 557 ? 37.788 78.714 132.395 1.00 68.97 584 ARG A O 1
ATOM 4220 N N . LEU A 1 558 ? 38.990 77.237 133.644 1.00 60.40 585 LEU A N 1
ATOM 4221 C CA . LEU A 1 558 ? 37.840 76.408 134.052 1.00 66.48 585 LEU A CA 1
ATOM 4222 C C . LEU A 1 558 ? 36.961 77.211 134.997 1.00 64.22 585 LEU A C 1
ATOM 4223 O O . LEU A 1 558 ? 35.734 77.191 134.854 1.00 56.87 585 LEU A O 1
ATOM 4228 N N . HIS A 1 559 ? 37.595 77.921 135.940 1.00 67.20 586 HIS A N 1
ATOM 4229 C CA . HIS A 1 559 ? 36.870 78.795 136.891 1.00 58.30 586 HIS A CA 1
ATOM 4230 C C . HIS A 1 559 ? 36.214 79.994 136.191 1.00 52.12 586 HIS A C 1
ATOM 4231 O O . HIS A 1 559 ? 35.190 80.436 136.663 1.00 45.09 586 HIS A O 1
ATOM 4238 N N . THR A 1 560 ? 36.802 80.498 135.082 1.00 47.21 587 THR A N 1
ATOM 4239 C CA . THR A 1 560 ? 36.180 81.586 134.276 1.00 43.27 587 THR A CA 1
ATOM 4240 C C . THR A 1 560 ? 35.059 81.144 133.329 1.00 48.68 587 THR A C 1
ATOM 4241 O O . THR A 1 560 ? 34.322 82.037 132.854 1.00 33.53 587 THR A O 1
ATOM 4245 N N . LYS A 1 561 ? 34.943 79.845 133.000 1.00 47.96 588 LYS A N 1
ATOM 4246 C CA . LYS A 1 561 ? 33.786 79.331 132.235 1.00 45.74 588 LYS A CA 1
ATOM 4247 C C . LYS A 1 561 ? 32.733 78.723 133.184 1.00 44.17 588 LYS A C 1
ATOM 4248 O O . LYS A 1 561 ? 31.738 78.143 132.722 1.00 54.14 588 LYS A O 1
ATOM 4254 N N . GLY A 1 562 ? 32.956 78.841 134.503 1.00 41.35 589 GLY A N 1
ATOM 4255 C CA . GLY A 1 562 ? 31.940 78.475 135.491 1.00 43.70 589 GLY A CA 1
ATOM 4256 C C . GLY A 1 562 ? 32.021 77.126 136.152 1.00 49.14 589 GLY A C 1
ATOM 4257 O O . GLY A 1 562 ? 30.971 76.615 136.576 1.00 46.33 589 GLY A O 1
ATOM 4258 N N . SER A 1 563 ? 33.234 76.571 136.314 1.00 54.08 590 SER A N 1
ATOM 4259 C CA . SER A 1 563 ? 33.417 75.230 136.923 1.00 37.58 590 SER A CA 1
ATOM 4260 C C . SER A 1 563 ? 33.163 75.097 138.427 1.00 47.25 590 SER A C 1
ATOM 4261 O O . SER A 1 563 ? 32.902 74.005 138.877 1.00 50.77 590 SER A O 1
ATOM 4264 N N . THR A 1 564 ? 33.288 76.161 139.229 1.00 46.85 591 THR A N 1
ATOM 4265 C CA . THR A 1 564 ? 32.815 76.095 140.644 1.00 49.54 591 THR A CA 1
ATOM 4266 C C . THR A 1 564 ? 31.434 76.767 140.801 1.00 46.60 591 THR A C 1
ATOM 4267 O O . THR A 1 564 ? 30.965 77.043 141.947 1.00 36.24 591 THR A O 1
ATOM 4271 N N . LYS A 1 565 ? 30.747 77.026 139.670 1.00 44.07 592 LYS A N 1
ATOM 4272 C CA . LYS A 1 565 ? 29.480 77.785 139.708 1.00 49.43 592 LYS A CA 1
ATOM 4273 C C . LYS A 1 565 ? 28.460 77.014 140.533 1.00 46.69 592 LYS A C 1
ATOM 4274 O O . LYS A 1 565 ? 27.661 77.640 141.241 1.00 36.50 592 LYS A O 1
ATOM 4280 N N . GLU A 1 566 ? 28.521 75.660 140.501 1.00 42.14 593 GLU A N 1
ATOM 4281 C CA . GLU A 1 566 ? 27.577 74.847 141.280 1.00 39.80 593 GLU A CA 1
ATOM 4282 C C . GLU A 1 566 ? 27.691 75.144 142.784 1.00 30.50 593 GLU A C 1
ATOM 4283 O O . GLU A 1 566 ? 26.694 75.050 143.514 1.00 44.50 593 GLU A O 1
ATOM 4289 N N . ARG A 1 567 ? 28.877 75.506 143.237 1.00 26.57 594 ARG A N 1
ATOM 4290 C CA . ARG A 1 567 ? 29.115 75.715 144.609 1.00 27.52 594 ARG A CA 1
ATOM 4291 C C . ARG A 1 567 ? 28.638 77.135 145.036 1.00 21.30 594 ARG A C 1
ATOM 4292 O O . ARG A 1 567 ? 28.055 77.314 146.135 1.00 25.78 594 ARG A O 1
ATOM 4300 N N . HIS A 1 568 ? 28.793 78.102 144.146 1.00 19.06 595 HIS A N 1
ATOM 4301 C CA . HIS A 1 568 ? 28.522 79.480 144.478 1.00 18.77 595 HIS A CA 1
ATOM 4302 C C . HIS A 1 568 ? 27.202 80.001 144.109 1.00 16.24 595 HIS A C 1
ATOM 4303 O O . HIS A 1 568 ? 26.784 81.030 144.702 1.00 18.22 595 HIS A O 1
ATOM 4310 N N . LEU A 1 569 ? 26.502 79.392 143.188 1.00 18.73 596 LEU A N 1
ATOM 4311 C CA . LEU A 1 569 ? 25.184 79.708 142.797 1.00 18.22 596 LEU A CA 1
ATOM 4312 C C . LEU A 1 569 ? 24.278 78.508 143.104 1.00 19.05 596 LEU A C 1
ATOM 4313 O O . LEU A 1 569 ? 24.120 77.639 142.287 1.00 29.10 596 LEU A O 1
ATOM 4318 N N . LEU A 1 570 ? 23.731 78.492 144.296 1.00 18.04 597 LEU A N 1
ATOM 4319 C CA . LEU A 1 570 ? 23.132 77.268 144.781 1.00 15.90 597 LEU A CA 1
ATOM 4320 C C . LEU A 1 570 ? 21.661 77.079 144.410 1.00 18.36 597 LEU A C 1
ATOM 4321 O O . LEU A 1 570 ? 21.154 75.966 144.457 1.00 19.84 597 LEU A O 1
ATOM 4326 N N . TYR A 1 571 ? 21.000 78.186 144.005 1.00 16.49 598 TYR A N 1
ATOM 4327 C CA . TYR A 1 571 ? 19.575 78.221 143.776 1.00 16.12 598 TYR A CA 1
ATOM 4328 C C . TYR A 1 571 ? 19.206 78.703 142.407 1.00 16.97 598 TYR A C 1
ATOM 4329 O O . TYR A 1 571 ? 18.092 79.204 142.207 1.00 18.04 598 TYR A O 1
ATOM 4338 N N . GLY A 1 572 ? 20.134 78.588 141.461 1.00 19.22 599 GLY A N 1
ATOM 4339 C CA . GLY A 1 572 ? 19.943 79.142 140.134 1.00 21.15 599 GLY A CA 1
ATOM 4340 C C . GLY A 1 572 ? 20.302 80.622 140.006 1.00 17.98 599 GLY A C 1
ATOM 4341 O O . GLY A 1 572 ? 20.355 81.341 141.012 1.00 18.35 599 GLY A O 1
ATOM 4342 N N . ARG A 1 573 ? 20.509 81.076 138.775 1.00 19.17 600 ARG A N 1
ATOM 4343 C CA . ARG A 1 573 ? 20.757 82.493 138.612 1.00 18.33 600 ARG A CA 1
ATOM 4344 C C . ARG A 1 573 ? 19.462 83.213 138.915 1.00 14.41 600 ARG A C 1
ATOM 4345 O O . ARG A 1 573 ? 18.370 82.760 138.582 1.00 17.10 600 ARG A O 1
ATOM 4353 N N . PRO A 1 574 ? 19.542 84.357 139.535 1.00 16.21 601 PRO A N 1
ATOM 4354 C CA . PRO A 1 574 ? 18.377 85.185 139.653 1.00 15.76 601 PRO A CA 1
ATOM 4355 C C . PRO A 1 574 ? 17.813 85.525 138.255 1.00 15.18 601 PRO A C 1
ATOM 4356 O O . PRO A 1 574 ? 18.612 85.738 137.328 1.00 19.10 601 PRO A O 1
ATOM 4360 N N . ALA A 1 575 ? 16.532 85.679 138.100 1.00 13.93 602 ALA A N 1
ATOM 4361 C CA . ALA A 1 575 ? 15.983 86.144 136.813 1.00 15.07 602 ALA A CA 1
ATOM 4362 C C . ALA A 1 575 ? 15.809 87.656 136.849 1.00 13.49 602 ALA A C 1
ATOM 4363 O O . ALA A 1 575 ? 15.353 88.197 137.856 1.00 15.75 602 ALA A O 1
ATOM 4365 N N . VAL A 1 576 ? 16.151 88.290 135.801 1.00 12.82 603 VAL A N 1
ATOM 4366 C CA . VAL A 1 576 ? 16.011 89.724 135.602 1.00 12.47 603 VAL A CA 1
ATOM 4367 C C . VAL A 1 576 ? 14.662 89.956 134.921 1.00 13.46 603 VAL A C 1
ATOM 4368 O O . VAL A 1 576 ? 14.424 89.538 133.779 1.00 15.99 603 VAL A O 1
ATOM 4372 N N . LEU A 1 577 ? 13.790 90.654 135.616 1.00 13.09 604 LEU A N 1
ATOM 4373 C CA . LEU A 1 577 ? 12.354 90.801 135.231 1.00 13.74 604 LEU A CA 1
ATOM 4374 C C . LEU A 1 577 ? 12.032 92.128 134.489 1.00 14.48 604 LEU A C 1
ATOM 4375 O O . LEU A 1 577 ? 10.872 92.588 134.421 1.00 19.50 604 LEU A O 1
ATOM 4380 N N . TYR A 1 578 ? 13.066 92.741 133.944 1.00 13.67 605 TYR A N 1
ATOM 4381 C CA . TYR A 1 578 ? 12.916 93.986 133.176 1.00 14.58 605 TYR A CA 1
ATOM 4382 C C . TYR A 1 578 ? 13.952 93.974 132.031 1.00 14.27 605 TYR A C 1
ATOM 4383 O O . TYR A 1 578 ? 14.851 93.108 132.047 1.00 15.16 605 TYR A O 1
ATOM 4392 N N . ARG A 1 579 ? 13.744 94.851 131.081 1.00 16.84 606 ARG A N 1
ATOM 4393 C CA A ARG A 1 579 ? 14.638 94.953 129.926 0.50 16.71 606 ARG A CA 1
ATOM 4394 C CA B ARG A 1 579 ? 14.628 94.930 129.921 0.50 16.82 606 ARG A CA 1
ATOM 4395 C C . ARG A 1 579 ? 15.939 95.690 130.268 1.00 15.74 606 ARG A C 1
ATOM 4396 O O . ARG A 1 579 ? 15.927 96.867 130.690 1.00 17.58 606 ARG A O 1
ATOM 4411 N N . THR A 1 580 ? 17.066 94.956 130.088 1.00 16.00 607 THR A N 1
ATOM 4412 C CA . THR A 1 580 ? 18.362 95.583 130.328 1.00 16.37 607 THR A CA 1
ATOM 4413 C C . THR A 1 580 ? 19.444 94.763 129.652 1.00 16.48 607 THR A C 1
ATOM 4414 O O . THR A 1 580 ? 19.179 93.702 129.100 1.00 19.21 607 THR A O 1
ATOM 4418 N N . SER A 1 581 ? 20.676 95.232 129.776 1.00 15.47 608 SER A N 1
ATOM 4419 C CA A SER A 1 581 ? 21.817 94.621 129.201 0.50 16.66 608 SER A CA 1
ATOM 4420 C CA B SER A 1 581 ? 21.832 94.608 129.207 0.50 16.56 608 SER A CA 1
ATOM 4421 C C . SER A 1 581 ? 22.751 94.220 130.335 1.00 15.77 608 SER A C 1
ATOM 4422 O O . SER A 1 581 ? 23.292 95.119 131.038 1.00 15.34 608 SER A O 1
ATOM 4427 N N . TYR A 1 582 ? 22.959 92.916 130.507 1.00 13.91 609 TYR A N 1
ATOM 4428 C CA . TYR A 1 582 ? 23.826 92.458 131.599 1.00 14.30 609 TYR A CA 1
ATOM 4429 C C . TYR A 1 582 ? 24.631 91.252 131.226 1.00 14.01 609 TYR A C 1
ATOM 4430 O O . TYR A 1 582 ? 24.228 90.536 130.275 1.00 15.41 609 TYR A O 1
ATOM 4439 N N . ASP A 1 583 ? 25.710 91.025 131.969 1.00 14.32 610 ASP A N 1
ATOM 4440 C CA . ASP A 1 583 ? 26.644 89.944 131.692 1.00 14.46 610 ASP A CA 1
ATOM 4441 C C . ASP A 1 583 ? 26.771 88.997 132.863 1.00 13.21 610 ASP A C 1
ATOM 4442 O O . ASP A 1 583 ? 26.931 89.472 133.991 1.00 16.94 610 ASP A O 1
ATOM 4447 N N . ILE A 1 584 ? 26.816 87.706 132.644 1.00 12.75 611 ILE A N 1
ATOM 4448 C CA . ILE A 1 584 ? 27.154 86.758 133.711 1.00 12.87 611 ILE A CA 1
ATOM 4449 C C . ILE A 1 584 ? 28.708 86.617 133.706 1.00 12.19 611 ILE A C 1
ATOM 4450 O O . ILE A 1 584 ? 29.323 86.391 132.674 1.00 15.23 611 ILE A O 1
ATOM 4455 N N . LEU A 1 585 ? 29.299 86.829 134.875 1.00 13.50 612 LEU A N 1
ATOM 4456 C CA . LEU A 1 585 ? 30.743 86.729 135.081 1.00 12.95 612 LEU A CA 1
ATOM 4457 C C . LEU A 1 585 ? 31.032 85.684 136.117 1.00 12.91 612 LEU A C 1
ATOM 4458 O O . LEU A 1 585 ? 30.559 85.725 137.256 1.00 13.72 612 LEU A O 1
ATOM 4463 N N . TYR A 1 586 ? 31.839 84.676 135.711 1.00 13.96 613 TYR A N 1
ATOM 4464 C CA . TYR A 1 586 ? 32.179 83.608 136.544 1.00 14.34 613 TYR A CA 1
ATOM 4465 C C . TYR A 1 586 ? 33.567 83.831 137.143 1.00 14.10 613 TYR A C 1
ATOM 4466 O O . TYR A 1 586 ? 34.459 84.342 136.486 1.00 15.18 613 TYR A O 1
ATOM 4475 N N . HIS A 1 587 ? 33.771 83.318 138.341 1.00 13.97 614 HIS A N 1
ATOM 4476 C CA . HIS A 1 587 ? 35.056 83.355 139.035 1.00 14.39 614 HIS A CA 1
ATOM 4477 C C . HIS A 1 587 ? 35.170 82.168 139.996 1.00 15.06 614 HIS A C 1
ATOM 4478 O O . HIS A 1 587 ? 34.168 81.519 140.385 1.00 16.59 614 HIS A O 1
ATOM 4485 N N . THR A 1 588 ? 36.401 81.846 140.413 1.00 15.50 615 THR A N 1
ATOM 4486 C CA . THR A 1 588 ? 36.580 80.745 141.331 1.00 16.30 615 THR A CA 1
ATOM 4487 C C . THR A 1 588 ? 35.729 80.867 142.576 1.00 15.68 615 THR A C 1
ATOM 4488 O O . THR A 1 588 ? 35.184 79.855 143.062 1.00 17.37 615 THR A O 1
ATOM 4492 N N . ASP A 1 589 ? 35.606 82.074 143.129 1.00 15.44 616 ASP A N 1
ATOM 4493 C CA . ASP A 1 589 ? 34.936 82.211 144.443 1.00 16.37 616 ASP A CA 1
ATOM 4494 C C . ASP A 1 589 ? 33.514 82.813 144.371 1.00 15.25 616 ASP A C 1
ATOM 4495 O O . ASP A 1 589 ? 32.856 82.889 145.392 1.00 14.82 616 ASP A O 1
ATOM 4500 N N . PHE A 1 590 ? 33.102 83.300 143.230 1.00 13.42 617 PHE A N 1
ATOM 4501 C CA . PHE A 1 590 ? 31.810 84.023 143.165 1.00 14.15 617 PHE A CA 1
ATOM 4502 C C . PHE A 1 590 ? 31.397 84.140 141.737 1.00 13.23 617 PHE A C 1
ATOM 4503 O O . PHE A 1 590 ? 32.200 84.055 140.781 1.00 14.93 617 PHE A O 1
ATOM 4511 N N . GLU A 1 591 ? 30.086 84.354 141.541 1.00 14.02 618 GLU A N 1
ATOM 4512 C CA . GLU A 1 591 ? 29.498 84.619 140.258 1.00 14.28 618 GLU A CA 1
ATOM 4513 C C . GLU A 1 591 ? 28.708 85.917 140.356 1.00 12.44 618 GLU A C 1
ATOM 4514 O O . GLU A 1 591 ? 28.149 86.203 141.414 1.00 14.80 618 GLU A O 1
ATOM 4520 N N . SER A 1 592 ? 28.632 86.675 139.284 1.00 11.58 619 SER A N 1
ATOM 4521 C CA . SER A 1 592 ? 27.904 87.911 139.285 1.00 11.47 619 SER A CA 1
ATOM 4522 C C . SER A 1 592 ? 27.101 88.142 138.006 1.00 12.31 619 SER A C 1
ATOM 4523 O O . SER A 1 592 ? 27.432 87.615 136.941 1.00 12.97 619 SER A O 1
ATOM 4526 N N . GLY A 1 593 ? 26.036 88.940 138.144 1.00 12.83 620 GLY A N 1
ATOM 4527 C CA . GLY A 1 593 ? 25.277 89.454 137.015 1.00 12.37 620 GLY A CA 1
ATOM 4528 C C . GLY A 1 593 ? 25.582 90.921 136.894 1.00 12.82 620 GLY A C 1
ATOM 4529 O O . GLY A 1 593 ? 25.132 91.714 137.757 1.00 13.39 620 GLY A O 1
ATOM 4530 N N . TYR A 1 594 ? 26.393 91.318 135.942 1.00 12.65 621 TYR A N 1
ATOM 4531 C CA . TYR A 1 594 ? 26.973 92.630 135.840 1.00 12.58 621 TYR A CA 1
ATOM 4532 C C . TYR A 1 594 ? 26.212 93.511 134.896 1.00 13.16 621 TYR A C 1
ATOM 4533 O O . TYR A 1 594 ? 26.095 93.159 133.720 1.00 13.83 621 TYR A O 1
ATOM 4542 N N . SER A 1 595 ? 25.698 94.641 135.391 1.00 12.64 622 SER A N 1
ATOM 4543 C CA . SER A 1 595 ? 24.908 95.494 134.554 1.00 13.18 622 SER A CA 1
ATOM 4544 C C . SER A 1 595 ? 25.758 96.450 133.739 1.00 14.04 622 SER A C 1
ATOM 4545 O O . SER A 1 595 ? 26.522 97.260 134.313 1.00 13.84 622 SER A O 1
ATOM 4548 N N . GLU A 1 596 ? 25.599 96.415 132.381 1.00 13.80 623 GLU A N 1
ATOM 4549 C CA . GLU A 1 596 ? 26.294 97.373 131.560 1.00 15.07 623 GLU A CA 1
ATOM 4550 C C . GLU A 1 596 ? 25.699 98.772 131.600 1.00 15.37 623 GLU A C 1
ATOM 4551 O O . GLU A 1 596 ? 26.341 99.723 131.155 1.00 20.57 623 GLU A O 1
ATOM 4557 N N . ILE A 1 597 ? 24.494 98.881 132.121 1.00 14.68 624 ILE A N 1
ATOM 4558 C CA . ILE A 1 597 ? 23.786 100.136 132.212 1.00 15.26 624 ILE A CA 1
ATOM 4559 C C . ILE A 1 597 ? 24.137 100.858 133.546 1.00 17.30 624 ILE A C 1
ATOM 4560 O O . ILE A 1 597 ? 24.440 102.060 133.547 1.00 19.45 624 ILE A O 1
ATOM 4565 N N . PHE A 1 598 ? 24.206 100.113 134.644 1.00 14.93 625 PHE A N 1
ATOM 4566 C CA . PHE A 1 598 ? 24.554 100.697 135.953 1.00 14.03 625 PHE A CA 1
ATOM 4567 C C . PHE A 1 598 ? 26.020 100.611 136.299 1.00 13.50 625 PHE A C 1
ATOM 4568 O O . PHE A 1 598 ? 26.426 101.093 137.336 1.00 14.61 625 PHE A O 1
ATOM 4576 N N . LEU A 1 599 ? 26.799 99.903 135.465 1.00 13.14 626 LEU A N 1
ATOM 4577 C CA . LEU A 1 599 ? 28.236 99.802 135.621 1.00 13.31 626 LEU A CA 1
ATOM 4578 C C . LEU A 1 599 ? 28.672 99.099 136.898 1.00 12.88 626 LEU A C 1
ATOM 4579 O O . LEU A 1 599 ? 29.740 99.340 137.436 1.00 14.01 626 LEU A O 1
ATOM 4584 N N . MET A 1 600 ? 27.856 98.119 137.311 1.00 11.94 627 MET A N 1
ATOM 4585 C CA . MET A 1 600 ? 28.172 97.348 138.520 1.00 11.72 627 MET A CA 1
ATOM 4586 C C . MET A 1 600 ? 27.278 96.117 138.508 1.00 11.30 627 MET A C 1
ATOM 4587 O O . MET A 1 600 ? 26.286 96.063 137.791 1.00 12.63 627 MET A O 1
ATOM 4592 N N . PRO A 1 601 ? 27.569 95.158 139.412 1.00 11.28 628 PRO A N 1
ATOM 4593 C CA . PRO A 1 601 ? 26.675 94.001 139.518 1.00 11.61 628 PRO A CA 1
ATOM 4594 C C . PRO A 1 601 ? 25.287 94.370 140.026 1.00 11.53 628 PRO A C 1
ATOM 4595 O O . PRO A 1 601 ? 25.146 95.216 140.902 1.00 11.94 628 PRO A O 1
ATOM 4599 N N . LEU A 1 602 ? 24.277 93.696 139.468 1.00 10.92 629 LEU A N 1
ATOM 4600 C CA . LEU A 1 602 ? 22.959 93.664 140.047 1.00 11.16 629 LEU A CA 1
ATOM 4601 C C . LEU A 1 602 ? 22.928 92.713 141.248 1.00 11.12 629 LEU A C 1
ATOM 4602 O O . LEU A 1 602 ? 22.108 92.870 142.163 1.00 11.39 629 LEU A O 1
ATOM 4607 N N . TRP A 1 603 ? 23.719 91.653 141.168 1.00 11.02 630 TRP A N 1
ATOM 4608 C CA . TRP A 1 603 ? 23.847 90.615 142.168 1.00 11.09 630 TRP A CA 1
ATOM 4609 C C . TRP A 1 603 ? 25.233 89.989 142.066 1.00 10.77 630 TRP A C 1
ATOM 4610 O O . TRP A 1 603 ? 25.763 89.876 140.953 1.00 11.81 630 TRP A O 1
ATOM 4621 N N . THR A 1 604 ? 25.699 89.523 143.237 1.00 10.75 631 THR A N 1
ATOM 4622 C CA . THR A 1 604 ? 26.952 88.772 143.379 1.00 10.79 631 THR A CA 1
ATOM 4623 C C . THR A 1 604 ? 26.670 87.659 144.326 1.00 10.95 631 THR A C 1
ATOM 4624 O O . THR A 1 604 ? 26.206 87.905 145.446 1.00 12.34 631 THR A O 1
ATOM 4628 N N . SER A 1 605 ? 26.925 86.421 143.922 1.00 11.86 632 SER A N 1
ATOM 4629 C CA . SER A 1 605 ? 26.624 85.211 144.659 1.00 12.28 632 SER A CA 1
ATOM 4630 C C . SER A 1 605 ? 27.862 84.411 145.015 1.00 11.92 632 SER A C 1
ATOM 4631 O O . SER A 1 605 ? 28.679 84.160 144.140 1.00 13.51 632 SER A O 1
ATOM 4634 N N . TYR A 1 606 ? 27.971 84.021 146.274 1.00 12.57 633 TYR A N 1
ATOM 4635 C CA . TYR A 1 606 ? 29.119 83.272 146.729 1.00 13.14 633 TYR A CA 1
ATOM 4636 C C . TYR A 1 606 ? 28.763 82.436 147.923 1.00 13.26 633 TYR A C 1
ATOM 4637 O O . TYR A 1 606 ? 27.910 82.793 148.735 1.00 13.99 633 TYR A O 1
ATOM 4646 N N . THR A 1 607 ? 29.441 81.290 148.086 1.00 14.25 634 THR A N 1
ATOM 4647 C CA . THR A 1 607 ? 29.235 80.411 149.205 1.00 14.74 634 THR A CA 1
ATOM 4648 C C . THR A 1 607 ? 30.494 80.375 150.060 1.00 14.06 634 THR A C 1
ATOM 4649 O O . THR A 1 607 ? 31.626 80.261 149.543 1.00 16.31 634 THR A O 1
ATOM 4653 N N . ILE A 1 608 ? 30.292 80.460 151.359 1.00 15.08 635 ILE A N 1
ATOM 4654 C CA . ILE A 1 608 ? 31.343 80.448 152.364 1.00 15.44 635 ILE A CA 1
ATOM 4655 C C . ILE A 1 608 ? 31.091 79.254 153.296 1.00 17.20 635 ILE A C 1
ATOM 4656 O O . ILE A 1 608 ? 30.053 79.207 153.988 1.00 18.77 635 ILE A O 1
ATOM 4661 N N . SER A 1 609 ? 32.007 78.277 153.302 1.00 19.70 636 SER A N 1
ATOM 4662 C CA . SER A 1 609 ? 31.825 77.097 154.180 1.00 21.51 636 SER A CA 1
ATOM 4663 C C . SER A 1 609 ? 32.164 77.434 155.622 1.00 22.48 636 SER A C 1
ATOM 4664 O O . SER A 1 609 ? 32.803 78.449 155.927 1.00 21.70 636 SER A O 1
ATOM 4667 N N . LYS A 1 610 ? 31.715 76.570 156.519 1.00 22.18 637 LYS A N 1
ATOM 4668 C CA . LYS A 1 610 ? 32.025 76.711 157.900 1.00 24.26 637 LYS A CA 1
ATOM 4669 C C . LYS A 1 610 ? 33.570 76.787 158.195 1.00 25.83 637 LYS A C 1
ATOM 4670 O O . LYS A 1 610 ? 34.006 77.431 159.119 1.00 29.97 637 LYS A O 1
ATOM 4676 N N . GLN A 1 611 ? 34.358 76.171 157.344 1.00 27.06 638 GLN A N 1
ATOM 4677 C CA . GLN A 1 611 ? 35.823 76.125 157.465 1.00 30.39 638 GLN A CA 1
ATOM 4678 C C . GLN A 1 611 ? 36.599 77.214 156.717 1.00 29.64 638 GLN A C 1
ATOM 4679 O O . GLN A 1 611 ? 37.819 77.176 156.677 1.00 34.93 638 GLN A O 1
ATOM 4685 N N . ALA A 1 612 ? 35.936 78.199 156.139 1.00 29.74 639 ALA A N 1
ATOM 4686 C CA . ALA A 1 612 ? 36.588 79.213 155.319 1.00 29.39 639 ALA A CA 1
ATOM 4687 C C . ALA A 1 612 ? 37.571 80.006 156.149 1.00 33.61 639 ALA A C 1
ATOM 4688 O O . ALA A 1 612 ? 37.334 80.285 157.338 1.00 34.68 639 ALA A O 1
ATOM 4690 N N . GLU A 1 613 ? 38.656 80.387 155.503 1.00 29.52 640 GLU A N 1
ATOM 4691 C CA . GLU A 1 613 ? 39.654 81.248 156.146 1.00 30.71 640 GLU A CA 1
ATOM 4692 C C . GLU A 1 613 ? 39.440 82.708 155.767 1.00 27.33 640 GLU A C 1
ATOM 4693 O O . GLU A 1 613 ? 39.033 82.974 154.646 1.00 28.69 640 GLU A O 1
ATOM 4699 N N . VAL A 1 614 ? 39.643 83.635 156.712 1.00 32.29 641 VAL A N 1
ATOM 4700 C CA . VAL A 1 614 ? 39.606 85.108 156.473 1.00 31.70 641 VAL A CA 1
ATOM 4701 C C . VAL A 1 614 ? 41.049 85.613 156.378 1.00 28.89 641 VAL A C 1
ATOM 4702 O O . VAL A 1 614 ? 41.876 85.272 157.249 1.00 35.70 641 VAL A O 1
ATOM 4706 N N . SER A 1 615 ? 41.314 86.471 155.376 1.00 25.49 642 SER A N 1
ATOM 4707 C CA . SER A 1 615 ? 42.640 87.016 155.098 1.00 23.59 642 SER A CA 1
ATOM 4708 C C . SER A 1 615 ? 42.633 88.565 155.172 1.00 26.43 642 SER A C 1
ATOM 4709 O O . SER A 1 615 ? 41.540 89.216 155.262 1.00 26.78 642 SER A O 1
ATOM 4712 N N . SER A 1 616 ? 43.849 89.132 155.277 1.00 32.25 643 SER A N 1
ATOM 4713 C CA . SER A 1 616 ? 44.050 90.584 155.359 1.00 30.93 643 SER A CA 1
ATOM 4714 C C . SER A 1 616 ? 43.835 91.206 153.963 1.00 28.50 643 SER A C 1
ATOM 4715 O O . SER A 1 616 ? 43.972 90.528 152.904 1.00 36.43 643 SER A O 1
ATOM 4718 N N . ILE A 1 617 ? 43.546 92.503 153.941 1.00 29.26 644 ILE A N 1
ATOM 4719 C CA . ILE A 1 617 ? 43.441 93.219 152.709 1.00 29.69 644 ILE A CA 1
ATOM 4720 C C . ILE A 1 617 ? 44.358 94.358 152.704 1.00 28.91 644 ILE A C 1
ATOM 4721 O O . ILE A 1 617 ? 43.970 95.452 153.154 1.00 26.58 644 ILE A O 1
ATOM 4726 N N . PRO A 1 618 ? 45.592 94.134 152.295 1.00 32.63 645 PRO A N 1
ATOM 4727 C CA . PRO A 1 618 ? 46.441 95.318 152.303 1.00 32.96 645 PRO A CA 1
ATOM 4728 C C . PRO A 1 618 ? 45.922 96.472 151.351 1.00 31.24 645 PRO A C 1
ATOM 4729 O O . PRO A 1 618 ? 45.350 96.225 150.286 1.00 28.12 645 PRO A O 1
ATOM 4733 N N . GLU A 1 619 ? 46.155 97.718 151.693 1.00 19.75 646 GLU A N 1
ATOM 4734 C CA . GLU A 1 619 ? 45.601 98.807 150.918 1.00 19.50 646 GLU A CA 1
ATOM 4735 C C . GLU A 1 619 ? 46.180 98.921 149.520 1.00 22.62 646 GLU A C 1
ATOM 4736 O O . GLU A 1 619 ? 45.487 99.410 148.578 1.00 23.21 646 GLU A O 1
ATOM 4742 N N . HIS A 1 620 ? 47.396 98.411 149.297 1.00 21.76 647 HIS A N 1
ATOM 4743 C CA . HIS A 1 620 ? 47.899 98.420 147.927 1.00 21.57 647 HIS A CA 1
ATOM 4744 C C . HIS A 1 620 ? 47.074 97.579 146.962 1.00 25.52 647 HIS A C 1
ATOM 4745 O O . HIS A 1 620 ? 46.905 97.990 145.797 1.00 26.41 647 HIS A O 1
ATOM 4752 N N . LEU A 1 621 ? 46.408 96.528 147.475 1.00 26.89 648 LEU A N 1
ATOM 4753 C CA . LEU A 1 621 ? 45.542 95.779 146.633 1.00 26.73 648 LEU A CA 1
ATOM 4754 C C . LEU A 1 621 ? 44.231 96.546 146.316 1.00 29.43 648 LEU A C 1
ATOM 4755 O O . LEU A 1 621 ? 43.750 96.556 145.193 1.00 28.59 648 LEU A O 1
ATOM 4760 N N . THR A 1 622 ? 43.660 97.164 147.335 1.00 24.39 649 THR A N 1
ATOM 4761 C CA . THR A 1 622 ? 42.422 97.925 147.215 1.00 24.56 649 THR A CA 1
ATOM 4762 C C . THR A 1 622 ? 42.624 99.044 146.279 1.00 23.61 649 THR A C 1
ATOM 4763 O O . THR A 1 622 ? 41.704 99.400 145.566 1.00 24.78 649 THR A O 1
ATOM 4767 N N . ASN A 1 623 ? 43.843 99.627 146.256 1.00 21.19 650 ASN A N 1
ATOM 4768 C CA . ASN A 1 623 ? 44.111 100.790 145.416 1.00 21.92 650 ASN A CA 1
ATOM 4769 C C . ASN A 1 623 ? 44.232 100.351 143.974 1.00 26.76 650 ASN A C 1
ATOM 4770 O O . ASN A 1 623 ? 43.819 101.089 143.091 1.00 25.69 650 ASN A O 1
ATOM 4775 N N . CYS A 1 624 ? 44.717 99.134 143.729 1.00 23.83 651 CYS A N 1
ATOM 4776 C CA . CYS A 1 624 ? 45.026 98.700 142.347 1.00 29.99 651 CYS A CA 1
ATOM 4777 C C . CYS A 1 624 ? 43.864 97.827 141.834 1.00 27.31 651 CYS A C 1
ATOM 4778 O O . CYS A 1 624 ? 43.928 96.592 141.719 1.00 28.70 651 CYS A O 1
ATOM 4781 N N . VAL A 1 625 ? 42.798 98.517 141.468 1.00 20.04 652 VAL A N 1
ATOM 4782 C CA . VAL A 1 625 ? 41.639 97.869 140.924 1.00 16.88 652 VAL A CA 1
ATOM 4783 C C . VAL A 1 625 ? 42.049 97.476 139.498 1.00 19.11 652 VAL A C 1
ATOM 4784 O O . VAL A 1 625 ? 42.693 98.273 138.833 1.00 21.31 652 VAL A O 1
ATOM 4788 N N . ARG A 1 626 ? 41.683 96.254 139.070 1.00 16.13 653 ARG A N 1
ATOM 4789 C CA . ARG A 1 626 ? 42.133 95.726 137.811 1.00 17.88 653 ARG A CA 1
ATOM 4790 C C . ARG A 1 626 ? 41.030 95.751 136.751 1.00 16.25 653 ARG A C 1
ATOM 4791 O O . ARG A 1 626 ? 39.876 95.430 137.041 1.00 16.58 653 ARG A O 1
ATOM 4799 N N . PRO A 1 627 ? 41.383 96.060 135.468 1.00 14.98 654 PRO A N 1
ATOM 4800 C CA . PRO A 1 627 ? 40.401 95.876 134.403 1.00 14.74 654 PRO A CA 1
ATOM 4801 C C . PRO A 1 627 ? 39.926 94.430 134.296 1.00 13.45 654 PRO A C 1
ATOM 4802 O O . PRO A 1 627 ? 40.702 93.511 134.514 1.00 14.86 654 PRO A O 1
ATOM 4806 N N . ASP A 1 628 ? 38.629 94.312 133.954 1.00 13.96 655 ASP A N 1
ATOM 4807 C CA . ASP A 1 628 ? 38.029 93.053 133.640 1.00 14.27 655 ASP A CA 1
ATOM 4808 C C . ASP A 1 628 ? 38.061 92.899 132.151 1.00 14.42 655 ASP A C 1
ATOM 4809 O O . ASP A 1 628 ? 37.326 93.545 131.448 1.00 13.74 655 ASP A O 1
ATOM 4814 N N . VAL A 1 629 ? 38.888 91.988 131.670 1.00 13.26 656 VAL A N 1
ATOM 4815 C CA . VAL A 1 629 ? 39.058 91.826 130.202 1.00 15.22 656 VAL A CA 1
ATOM 4816 C C . VAL A 1 629 ? 37.831 91.283 129.452 1.00 14.15 656 VAL A C 1
ATOM 4817 O O . VAL A 1 629 ? 37.863 91.201 128.216 1.00 14.85 656 VAL A O 1
ATOM 4821 N N . ARG A 1 630 ? 36.797 90.890 130.215 1.00 13.43 657 ARG A N 1
ATOM 4822 C CA . ARG A 1 630 ? 35.508 90.494 129.641 1.00 13.75 657 ARG A CA 1
ATOM 4823 C C . ARG A 1 630 ? 34.574 91.667 129.354 1.00 14.90 657 ARG A C 1
ATOM 4824 O O . ARG A 1 630 ? 33.577 91.494 128.694 1.00 16.66 657 ARG A O 1
ATOM 4832 N N . VAL A 1 631 ? 34.855 92.824 129.940 1.00 14.10 658 VAL A N 1
ATOM 4833 C CA . VAL A 1 631 ? 33.902 93.952 129.962 1.00 14.40 658 VAL A CA 1
ATOM 4834 C C . VAL A 1 631 ? 34.564 95.231 129.447 1.00 15.75 658 VAL A C 1
ATOM 4835 O O . VAL A 1 631 ? 35.661 95.575 129.875 1.00 16.16 658 VAL A O 1
ATOM 4839 N N . SER A 1 632 ? 33.912 95.917 128.505 1.00 14.10 659 SER A N 1
ATOM 4840 C CA . SER A 1 632 ? 34.552 97.057 127.860 1.00 15.92 659 SER A CA 1
ATOM 4841 C C . SER A 1 632 ? 34.927 98.187 128.818 1.00 16.73 659 SER A C 1
ATOM 4842 O O . SER A 1 632 ? 34.211 98.371 129.813 1.00 16.12 659 SER A O 1
ATOM 4845 N N . PRO A 1 633 ? 35.953 98.938 128.492 1.00 16.14 660 PRO A N 1
ATOM 4846 C CA . PRO A 1 633 ? 36.215 100.169 129.232 1.00 16.28 660 PRO A CA 1
ATOM 4847 C C . PRO A 1 633 ? 34.974 101.023 129.404 1.00 17.05 660 PRO A C 1
ATOM 4848 O O . PRO A 1 633 ? 34.742 101.590 130.497 1.00 19.31 660 PRO A O 1
ATOM 4852 N N . GLY A 1 634 ? 34.199 101.165 128.349 1.00 17.27 661 GLY A N 1
ATOM 4853 C CA . GLY A 1 634 ? 33.049 102.061 128.315 1.00 20.12 661 GLY A CA 1
ATOM 4854 C C . GLY A 1 634 ? 31.948 101.643 129.273 1.00 17.77 661 GLY A C 1
ATOM 4855 O O . GLY A 1 634 ? 31.073 102.411 129.626 1.00 21.10 661 GLY A O 1
ATOM 4856 N N . PHE A 1 635 ? 31.906 100.349 129.603 1.00 15.83 662 PHE A N 1
ATOM 4857 C CA . PHE A 1 635 ? 30.907 99.784 130.485 1.00 17.13 662 PHE A CA 1
ATOM 4858 C C . PHE A 1 635 ? 31.497 99.452 131.873 1.00 15.62 662 PHE A C 1
ATOM 4859 O O . PHE A 1 635 ? 30.893 98.628 132.576 1.00 16.60 662 PHE A O 1
ATOM 4867 N N . SER A 1 636 ? 32.671 100.031 132.197 1.00 14.73 663 SER A N 1
ATOM 4868 C CA . SER A 1 636 ? 33.329 99.792 133.442 1.00 15.59 663 SER A CA 1
ATOM 4869 C C . SER A 1 636 ? 33.414 101.130 134.232 1.00 15.70 663 SER A C 1
ATOM 4870 O O . SER A 1 636 ? 33.429 102.234 133.647 1.00 16.91 663 SER A O 1
ATOM 4873 N N . GLN A 1 637 ? 33.586 101.000 135.546 1.00 14.95 664 GLN A N 1
ATOM 4874 C CA . GLN A 1 637 ? 33.952 102.085 136.414 1.00 14.86 664 GLN A CA 1
ATOM 4875 C C . GLN A 1 637 ? 35.459 102.416 136.238 1.00 16.36 664 GLN A C 1
ATOM 4876 O O . GLN A 1 637 ? 36.121 101.975 135.332 1.00 16.56 664 GLN A O 1
ATOM 4882 N N . ASN A 1 638 ? 35.922 103.353 137.060 1.00 18.90 665 ASN A N 1
ATOM 4883 C CA . ASN A 1 638 ? 37.347 103.729 137.070 1.00 18.09 665 ASN A CA 1
ATOM 4884 C C . ASN A 1 638 ? 37.754 104.236 138.461 1.00 19.49 665 ASN A C 1
ATOM 4885 O O . ASN A 1 638 ? 36.864 104.347 139.329 1.00 25.22 665 ASN A O 1
ATOM 4890 N N . CYS A 1 639 ? 39.045 104.325 138.775 1.00 18.98 666 CYS A N 1
ATOM 4891 C CA . CYS A 1 639 ? 39.449 104.873 140.030 1.00 17.32 666 CYS A CA 1
ATOM 4892 C C . CYS A 1 639 ? 39.470 106.398 140.030 1.00 16.01 666 CYS A C 1
ATOM 4893 O O . CYS A 1 639 ? 39.280 106.974 141.101 1.00 17.99 666 CYS A O 1
ATOM 4896 N N . LEU A 1 640 ? 39.712 107.028 138.889 1.00 18.32 667 LEU A N 1
ATOM 4897 C CA . LEU A 1 640 ? 39.822 108.452 138.874 1.00 19.24 667 LEU A CA 1
ATOM 4898 C C . LEU A 1 640 ? 38.569 109.190 139.424 1.00 19.29 667 LEU A C 1
ATOM 4899 O O . LEU A 1 640 ? 38.710 110.205 140.144 1.00 19.25 667 LEU A O 1
ATOM 4904 N N . ALA A 1 641 ? 37.372 108.738 139.074 1.00 18.00 668 ALA A N 1
ATOM 4905 C CA . ALA A 1 641 ? 36.171 109.366 139.532 1.00 19.34 668 ALA A CA 1
ATOM 4906 C C . ALA A 1 641 ? 36.152 109.329 141.051 1.00 17.81 668 ALA A C 1
ATOM 4907 O O . ALA A 1 641 ? 35.739 110.307 141.663 1.00 19.34 668 ALA A O 1
ATOM 4909 N N . TYR A 1 642 ? 36.542 108.199 141.666 1.00 16.20 669 TYR A N 1
ATOM 4910 C CA . TYR A 1 642 ? 36.630 108.113 143.127 1.00 16.92 669 TYR A CA 1
ATOM 4911 C C . TYR A 1 642 ? 37.679 109.016 143.740 1.00 16.43 669 TYR A C 1
ATOM 4912 O O . TYR A 1 642 ? 37.461 109.522 144.849 1.00 18.67 669 TYR A O 1
ATOM 4921 N N . LYS A 1 643 ? 38.798 109.150 143.059 1.00 18.03 670 LYS A N 1
ATOM 4922 C CA . LYS A 1 643 ? 39.851 110.037 143.569 1.00 18.73 670 LYS A CA 1
ATOM 4923 C C . LYS A 1 643 ? 39.351 111.481 143.531 1.00 20.20 670 LYS A C 1
ATOM 4924 O O . LYS A 1 643 ? 39.520 112.249 144.516 1.00 23.18 670 LYS A O 1
ATOM 4930 N N . ASN A 1 644 ? 38.646 111.840 142.456 1.00 19.79 671 ASN A N 1
ATOM 4931 C CA . ASN A 1 644 ? 38.122 113.192 142.339 1.00 22.26 671 ASN A CA 1
ATOM 4932 C C . ASN A 1 644 ? 36.969 113.481 143.295 1.00 21.38 671 ASN A C 1
ATOM 4933 O O . ASN A 1 644 ? 36.823 114.638 143.769 1.00 22.42 671 ASN A O 1
ATOM 4938 N N . ASP A 1 645 ? 36.133 112.451 143.543 1.00 18.89 672 ASP A N 1
ATOM 4939 C CA . ASP A 1 645 ? 34.958 112.672 144.409 1.00 19.04 672 ASP A CA 1
ATOM 4940 C C . ASP A 1 645 ? 35.425 112.615 145.878 1.00 19.57 672 ASP A C 1
ATOM 4941 O O . ASP A 1 645 ? 35.683 111.553 146.415 1.00 19.98 672 ASP A O 1
ATOM 4946 N N . LYS A 1 646 ? 35.506 113.775 146.549 1.00 21.25 673 LYS A N 1
ATOM 4947 C CA . LYS A 1 646 ? 35.966 113.791 147.881 1.00 21.57 673 LYS A CA 1
ATOM 4948 C C . LYS A 1 646 ? 35.069 113.192 148.913 1.00 21.68 673 LYS A C 1
ATOM 4949 O O . LYS A 1 646 ? 35.582 112.802 149.925 1.00 26.28 673 LYS A O 1
ATOM 4955 N N . GLN A 1 647 ? 33.796 112.957 148.583 1.00 18.57 674 GLN A N 1
ATOM 4956 C CA . GLN A 1 647 ? 32.891 112.388 149.507 1.00 19.45 674 GLN A CA 1
ATOM 4957 C C . GLN A 1 647 ? 32.733 110.854 149.305 1.00 17.48 674 GLN A C 1
ATOM 4958 O O . GLN A 1 647 ? 32.377 110.169 150.250 1.00 19.25 674 GLN A O 1
ATOM 4964 N N . MET A 1 648 ? 32.979 110.342 148.104 1.00 17.41 675 MET A N 1
ATOM 4965 C CA . MET A 1 648 ? 32.705 108.964 147.727 1.00 15.56 675 MET A CA 1
ATOM 4966 C C . MET A 1 648 ? 33.973 108.145 147.639 1.00 16.34 675 MET A C 1
ATOM 4967 O O . MET A 1 648 ? 34.943 108.568 146.988 1.00 18.11 675 MET A O 1
ATOM 4972 N N . SER A 1 649 ? 33.931 106.948 148.200 1.00 15.15 676 SER A N 1
ATOM 4973 C CA . SER A 1 649 ? 34.957 105.933 148.041 1.00 14.82 676 SER A CA 1
ATOM 4974 C C . SER A 1 649 ? 34.319 104.702 147.397 1.00 13.78 676 SER A C 1
ATOM 4975 O O . SER A 1 649 ? 33.265 104.856 146.742 1.00 14.10 676 SER A O 1
ATOM 4978 N N . TYR A 1 650 ? 34.932 103.554 147.595 1.00 13.82 677 TYR A N 1
ATOM 4979 C CA . TYR A 1 650 ? 34.414 102.324 146.992 1.00 13.65 677 TYR A CA 1
ATOM 4980 C C . TYR A 1 650 ? 34.706 101.129 147.871 1.00 15.09 677 TYR A C 1
ATOM 4981 O O . TYR A 1 650 ? 35.662 101.127 148.662 1.00 16.06 677 TYR A O 1
ATOM 4990 N N . GLY A 1 651 ? 33.869 100.103 147.718 1.00 13.74 678 GLY A N 1
ATOM 4991 C CA . GLY A 1 651 ? 34.015 98.797 148.342 1.00 14.39 678 GLY A CA 1
ATOM 4992 C C . GLY A 1 651 ? 33.807 97.745 147.271 1.00 13.17 678 GLY A C 1
ATOM 4993 O O . GLY A 1 651 ? 33.753 98.085 146.074 1.00 14.13 678 GLY A O 1
ATOM 4994 N N . PHE A 1 652 ? 33.725 96.514 147.735 1.00 12.77 679 PHE A N 1
ATOM 4995 C CA . PHE A 1 652 ? 33.626 95.371 146.858 1.00 13.05 679 PHE A CA 1
ATOM 4996 C C . PHE A 1 652 ? 32.445 94.476 147.252 1.00 13.21 679 PHE A C 1
ATOM 4997 O O . PHE A 1 652 ? 32.169 94.280 148.453 1.00 12.99 679 PHE A O 1
ATOM 5005 N N . LEU A 1 653 ? 31.750 93.883 146.286 1.00 13.38 680 LEU A N 1
ATOM 5006 C CA . LEU A 1 653 ? 30.605 93.018 146.600 1.00 12.00 680 LEU A CA 1
ATOM 5007 C C . LEU A 1 653 ? 31.007 91.646 147.084 1.00 14.19 680 LEU A C 1
ATOM 5008 O O . LEU A 1 653 ? 30.563 91.195 148.122 1.00 14.82 680 LEU A O 1
ATOM 5013 N N . PHE A 1 654 ? 31.861 90.953 146.318 1.00 13.72 681 PHE A N 1
ATOM 5014 C CA . PHE A 1 654 ? 32.465 89.772 146.871 1.00 15.45 681 PHE A CA 1
ATOM 5015 C C . PHE A 1 654 ? 33.591 90.213 147.794 1.00 15.82 681 PHE A C 1
ATOM 5016 O O . PHE A 1 654 ? 34.439 90.993 147.339 1.00 15.69 681 PHE A O 1
ATOM 5024 N N . PRO A 1 655 ? 33.589 89.729 149.035 1.00 15.39 682 PRO A N 1
ATOM 5025 C CA . PRO A 1 655 ? 34.538 90.197 150.028 1.00 18.55 682 PRO A CA 1
ATOM 5026 C C . PRO A 1 655 ? 35.973 89.697 149.793 1.00 17.22 682 PRO A C 1
ATOM 5027 O O . PRO A 1 655 ? 36.219 88.489 149.898 1.00 16.78 682 PRO A O 1
ATOM 5031 N N . PRO A 1 656 ? 36.929 90.602 149.522 1.00 19.95 683 PRO A N 1
ATOM 5032 C CA . PRO A 1 656 ? 38.308 90.173 149.272 1.00 20.82 683 PRO A CA 1
ATOM 5033 C C . PRO A 1 656 ? 38.886 89.369 150.456 1.00 18.71 683 PRO A C 1
ATOM 5034 O O . PRO A 1 656 ? 39.672 88.448 150.238 1.00 19.88 683 PRO A O 1
ATOM 5038 N N . TYR A 1 657 ? 38.443 89.656 151.663 1.00 18.08 684 TYR A N 1
ATOM 5039 C CA . TYR A 1 657 ? 38.810 88.985 152.910 1.00 17.89 684 TYR A CA 1
ATOM 5040 C C . TYR A 1 657 ? 38.603 87.471 152.815 1.00 17.83 684 TYR A C 1
ATOM 5041 O O . TYR A 1 657 ? 39.238 86.690 153.549 1.00 21.17 684 TYR A O 1
ATOM 5050 N N . LEU A 1 658 ? 37.635 87.031 152.018 1.00 15.91 685 LEU A N 1
ATOM 5051 C CA . LEU A 1 658 ? 37.270 85.618 151.985 1.00 16.95 685 LEU A CA 1
ATOM 5052 C C . LEU A 1 658 ? 37.702 84.916 150.711 1.00 18.62 685 LEU A C 1
ATOM 5053 O O . LEU A 1 658 ? 37.271 83.767 150.421 1.00 20.16 685 LEU A O 1
ATOM 5058 N N . SER A 1 659 ? 38.653 85.515 150.007 1.00 17.98 686 SER A N 1
ATOM 5059 C CA . SER A 1 659 ? 39.209 84.864 148.823 1.00 19.08 686 SER A CA 1
ATOM 5060 C C . SER A 1 659 ? 39.862 83.522 149.181 1.00 19.15 686 SER A C 1
ATOM 5061 O O . SER A 1 659 ? 40.480 83.426 150.238 1.00 23.22 686 SER A O 1
ATOM 5064 N N . SER A 1 660 ? 39.691 82.508 148.325 1.00 19.10 687 SER A N 1
ATOM 5065 C CA . SER A 1 660 ? 40.140 81.160 148.663 1.00 23.01 687 SER A CA 1
ATOM 5066 C C . SER A 1 660 ? 41.609 80.841 148.305 1.00 21.98 687 SER A C 1
ATOM 5067 O O . SER A 1 660 ? 42.120 79.837 148.776 1.00 26.66 687 SER A O 1
ATOM 5070 N N . SER A 1 661 ? 42.235 81.626 147.473 1.00 23.99 688 SER A N 1
ATOM 5071 C CA . SER A 1 661 ? 43.564 81.242 146.873 1.00 25.60 688 SER A CA 1
ATOM 5072 C C . SER A 1 661 ? 44.099 82.472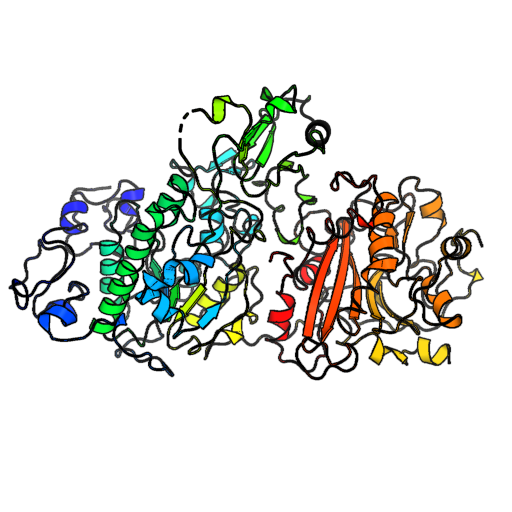 146.241 1.00 31.28 688 SER A C 1
ATOM 5073 O O . SER A 1 661 ? 43.351 83.493 146.084 1.00 26.16 688 SER A O 1
ATOM 5076 N N . PRO A 1 662 ? 45.400 82.439 145.873 1.00 32.21 689 PRO A N 1
ATOM 5077 C CA . PRO A 1 662 ? 46.053 83.615 145.259 1.00 40.31 689 PRO A CA 1
ATOM 5078 C C . PRO A 1 662 ? 45.449 84.008 143.957 1.00 33.63 689 PRO A C 1
ATOM 5079 O O . PRO A 1 662 ? 45.027 85.164 143.819 1.00 32.66 689 PRO A O 1
ATOM 5083 N N . GLU A 1 663 ? 45.261 82.997 143.072 1.00 39.08 690 GLU A N 1
ATOM 5084 C CA . GLU A 1 663 ? 44.581 83.160 141.796 1.00 47.34 690 GLU A CA 1
ATOM 5085 C C . GLU A 1 663 ? 43.261 83.857 142.092 1.00 35.99 690 GLU A C 1
ATOM 5086 O O . GLU A 1 663 ? 42.878 84.827 141.428 1.00 48.10 690 GLU A O 1
ATOM 5092 N N . ALA A 1 664 ? 42.572 83.409 143.150 1.00 35.64 691 ALA A N 1
ATOM 5093 C CA . ALA A 1 664 ? 41.238 83.882 143.366 1.00 28.82 691 ALA A CA 1
ATOM 5094 C C . ALA A 1 664 ? 41.123 85.341 143.865 1.00 27.89 691 ALA A C 1
ATOM 5095 O O . ALA A 1 664 ? 40.234 86.056 143.492 1.00 35.27 691 ALA A O 1
ATOM 5097 N N . LYS A 1 665 ? 42.075 85.762 144.672 1.00 24.93 692 LYS A N 1
ATOM 5098 C CA . LYS A 1 665 ? 42.083 87.025 145.238 1.00 24.15 692 LYS A CA 1
ATOM 5099 C C . LYS A 1 665 ? 42.179 88.138 144.204 1.00 23.49 692 LYS A C 1
ATOM 5100 O O . LYS A 1 665 ? 41.611 89.192 144.393 1.00 26.94 692 LYS A O 1
ATOM 5106 N N . TYR A 1 666 ? 42.940 87.912 143.133 1.00 22.33 693 TYR A N 1
ATOM 5107 C CA . TYR A 1 666 ? 43.023 88.882 142.056 1.00 24.31 693 TYR A CA 1
ATOM 5108 C C . TYR A 1 666 ? 41.628 89.229 141.548 1.00 19.55 693 TYR A C 1
ATOM 5109 O O . TYR A 1 666 ? 41.313 90.409 141.300 1.00 21.39 693 TYR A O 1
ATOM 5118 N N . ASP A 1 667 ? 40.761 88.227 141.479 1.00 19.49 694 ASP A N 1
ATOM 5119 C CA . ASP A 1 667 ? 39.414 88.459 140.945 1.00 17.91 694 ASP A CA 1
ATOM 5120 C C . ASP A 1 667 ? 38.611 89.424 141.830 1.00 16.81 694 ASP A C 1
ATOM 5121 O O . ASP A 1 667 ? 37.710 90.161 141.352 1.00 16.24 694 ASP A O 1
ATOM 5126 N N . ALA A 1 668 ? 38.858 89.379 143.146 1.00 16.79 695 ALA A N 1
ATOM 5127 C CA . ALA A 1 668 ? 38.136 90.204 144.063 1.00 16.07 695 ALA A CA 1
ATOM 5128 C C . ALA A 1 668 ? 38.345 91.684 143.805 1.00 16.44 695 ALA A C 1
ATOM 5129 O O . ALA A 1 668 ? 37.584 92.536 144.259 1.00 16.57 695 ALA A O 1
ATOM 5131 N N . PHE A 1 669 ? 39.501 92.018 143.179 1.00 15.74 696 PHE A N 1
ATOM 5132 C CA . PHE A 1 669 ? 39.840 93.436 142.934 1.00 15.05 696 PHE A CA 1
ATOM 5133 C C . PHE A 1 669 ? 39.585 93.828 141.520 1.00 14.78 696 PHE A C 1
ATOM 5134 O O . PHE A 1 669 ? 40.026 94.911 141.090 1.00 17.05 696 PHE A O 1
ATOM 5142 N N . LEU A 1 670 ? 38.797 93.046 140.781 1.00 14.94 697 LEU A N 1
ATOM 5143 C CA . LEU A 1 670 ? 38.369 93.449 139.445 1.00 14.72 697 LEU A CA 1
ATOM 5144 C C . LEU A 1 670 ? 37.487 94.686 139.509 1.00 13.26 697 LEU A C 1
ATOM 5145 O O . LEU A 1 670 ? 36.633 94.826 140.453 1.00 13.84 697 LEU A O 1
ATOM 5150 N N . VAL A 1 671 ? 37.528 95.567 138.530 1.00 12.97 698 VAL A N 1
ATOM 5151 C CA . VAL A 1 671 ? 36.684 96.745 138.455 1.00 12.30 698 VAL A CA 1
ATOM 5152 C C . VAL A 1 671 ? 35.209 96.394 138.422 1.00 13.55 698 VAL A C 1
ATOM 5153 O O . VAL A 1 671 ? 34.369 97.189 138.830 1.00 14.56 698 VAL A O 1
ATOM 5157 N N . THR A 1 672 ? 34.892 95.166 137.971 1.00 12.73 699 THR A N 1
ATOM 5158 C CA . THR A 1 672 ? 33.543 94.679 137.897 1.00 13.30 699 THR A CA 1
ATOM 5159 C C . THR A 1 672 ? 33.009 94.164 139.230 1.00 12.64 699 THR A C 1
ATOM 5160 O O . THR A 1 672 ? 31.817 93.825 139.287 1.00 12.95 699 THR A O 1
ATOM 5164 N N . ASN A 1 673 ? 33.835 94.191 140.297 1.00 12.64 700 ASN A N 1
ATOM 5165 C CA . ASN A 1 673 ? 33.386 93.852 141.668 1.00 12.97 700 ASN A CA 1
ATOM 5166 C C . ASN A 1 673 ? 33.321 95.067 142.557 1.00 13.15 700 ASN A C 1
ATOM 5167 O O . ASN A 1 673 ? 32.929 94.927 143.723 1.00 13.88 700 ASN A O 1
ATOM 5172 N N . MET A 1 674 ? 33.675 96.218 142.019 1.00 13.54 701 MET A N 1
ATOM 5173 C CA A MET A 1 674 ? 33.711 97.498 142.772 0.50 13.74 701 MET A CA 1
ATOM 5174 C CA B MET A 1 674 ? 33.673 97.409 142.880 0.50 12.45 701 MET A CA 1
ATOM 5175 C C . MET A 1 674 ? 32.332 98.129 142.835 1.00 13.87 701 MET A C 1
ATOM 5176 O O . MET A 1 674 ? 31.636 98.114 141.817 1.00 13.49 701 MET A O 1
ATOM 5185 N N . VAL A 1 675 ? 32.043 98.813 143.954 1.00 13.07 702 VAL A N 1
ATOM 5186 C CA . VAL A 1 675 ? 30.797 99.539 144.077 1.00 13.45 702 VAL A CA 1
ATOM 5187 C C . VAL A 1 675 ? 31.030 100.869 144.845 1.00 12.69 702 VAL A C 1
ATOM 5188 O O . VAL A 1 675 ? 31.877 100.887 145.716 1.00 14.13 702 VAL A O 1
ATOM 5192 N N . PRO A 1 676 ? 30.284 101.907 144.543 1.00 12.80 703 PRO A N 1
ATOM 5193 C CA . PRO A 1 676 ? 30.501 103.172 145.233 1.00 12.53 703 PRO A CA 1
ATOM 5194 C C . PRO A 1 676 ? 30.070 103.088 146.703 1.00 11.94 703 PRO A C 1
ATOM 5195 O O . PRO A 1 676 ? 28.915 102.716 146.993 1.00 13.55 703 PRO A O 1
ATOM 5199 N N . MET A 1 677 ? 30.929 103.501 147.633 1.00 12.91 704 MET A N 1
ATOM 5200 C CA . MET A 1 677 ? 30.582 103.506 149.042 1.00 12.95 704 MET A CA 1
ATOM 5201 C C . MET A 1 677 ? 31.151 104.735 149.742 1.00 13.74 704 MET A C 1
ATOM 5202 O O . MET A 1 677 ? 32.357 105.040 149.687 1.00 14.18 704 MET A O 1
ATOM 5207 N N . TYR A 1 678 ? 30.286 105.392 150.496 1.00 13.19 705 TYR A N 1
ATOM 5208 C CA . TYR A 1 678 ? 30.755 106.474 151.336 1.00 12.94 705 TYR A CA 1
ATOM 5209 C C . TYR A 1 678 ? 31.691 105.876 152.385 1.00 13.07 705 TYR A C 1
ATOM 5210 O O . TYR A 1 678 ? 31.457 104.783 152.928 1.00 13.58 705 TYR A O 1
ATOM 5219 N N . PRO A 1 679 ? 32.752 106.634 152.790 1.00 15.11 706 PRO A N 1
ATOM 5220 C CA . PRO A 1 679 ? 33.594 106.149 153.888 1.00 15.66 706 PRO A CA 1
ATOM 5221 C C . PRO A 1 679 ? 32.825 105.710 155.167 1.00 16.47 706 PRO A C 1
ATOM 5222 O O . PRO A 1 679 ? 33.153 104.712 155.802 1.00 16.74 706 PRO A O 1
ATOM 5226 N N . ALA A 1 680 ? 31.784 106.478 155.523 1.00 16.84 707 ALA A N 1
ATOM 5227 C CA . ALA A 1 680 ? 31.023 106.094 156.736 1.00 16.15 707 ALA A CA 1
ATOM 5228 C C . ALA A 1 680 ? 30.419 104.738 156.553 1.00 15.60 707 ALA A C 1
ATOM 5229 O O . ALA A 1 680 ? 30.363 103.919 157.460 1.00 14.89 707 ALA A O 1
ATOM 5231 N N . PHE A 1 681 ? 29.870 104.449 155.364 1.00 14.99 708 PHE A N 1
ATOM 5232 C CA . PHE A 1 681 ? 29.258 103.149 155.106 1.00 14.06 708 PHE A CA 1
ATOM 5233 C C . PHE A 1 681 ? 30.269 102.028 154.994 1.00 14.86 708 PHE A C 1
ATOM 5234 O O . PHE A 1 681 ? 29.966 100.893 155.319 1.00 15.08 708 PHE A O 1
ATOM 5242 N N . LYS A 1 682 ? 31.453 102.340 154.458 1.00 14.53 709 LYS A N 1
ATOM 5243 C CA . LYS A 1 682 ? 32.502 101.295 154.388 1.00 15.92 709 LYS A CA 1
ATOM 5244 C C . LYS A 1 682 ? 32.789 100.707 155.760 1.00 14.35 709 LYS A C 1
ATOM 5245 O O . LYS A 1 682 ? 33.126 99.522 155.886 1.00 16.04 709 LYS A O 1
ATOM 5251 N N . ARG A 1 683 ? 32.643 101.493 156.855 1.00 15.85 710 ARG A N 1
ATOM 5252 C CA . ARG A 1 683 ? 32.811 100.892 158.210 1.00 16.18 710 ARG A CA 1
ATOM 5253 C C . ARG A 1 683 ? 31.842 99.759 158.461 1.00 14.67 710 ARG A C 1
ATOM 5254 O O . ARG A 1 683 ? 32.179 98.697 159.028 1.00 17.54 710 ARG A O 1
ATOM 5262 N N . VAL A 1 684 ? 30.601 100.017 158.068 1.00 14.31 711 VAL A N 1
ATOM 5263 C CA . VAL A 1 684 ? 29.528 99.028 158.212 1.00 13.08 711 VAL A CA 1
ATOM 5264 C C . VAL A 1 684 ? 29.794 97.805 157.333 1.00 12.63 711 VAL A C 1
ATOM 5265 O O . VAL A 1 684 ? 29.790 96.652 157.793 1.00 14.30 711 VAL A O 1
ATOM 5269 N N . TRP A 1 685 ? 30.048 98.068 156.055 1.00 13.20 712 TRP A N 1
ATOM 5270 C CA . TRP A 1 685 ? 30.204 96.999 155.103 1.00 13.09 712 TRP A CA 1
ATOM 5271 C C . TRP A 1 685 ? 31.436 96.137 155.405 1.00 13.91 712 TRP A C 1
ATOM 5272 O O . TRP A 1 685 ? 31.362 94.922 155.265 1.00 14.60 712 TRP A O 1
ATOM 5283 N N . ALA A 1 686 ? 32.560 96.781 155.777 1.00 15.84 713 ALA A N 1
ATOM 5284 C CA . ALA A 1 686 ? 33.784 96.028 156.089 1.00 17.28 713 ALA A CA 1
ATOM 5285 C C . ALA A 1 686 ? 33.538 95.113 157.270 1.00 17.21 713 ALA A C 1
ATOM 5286 O O . ALA A 1 686 ? 34.017 93.982 157.308 1.00 18.68 713 ALA A O 1
ATOM 5288 N N . TYR A 1 687 ? 32.796 95.622 158.294 1.00 16.47 714 TYR A N 1
ATOM 5289 C CA . TYR A 1 687 ? 32.537 94.727 159.431 1.00 16.76 714 TYR A CA 1
ATOM 5290 C C . TYR A 1 687 ? 31.707 93.527 159.063 1.00 15.93 714 TYR A C 1
ATOM 5291 O O . TYR A 1 687 ? 31.952 92.392 159.451 1.00 16.83 714 TYR A O 1
ATOM 5300 N N . PHE A 1 688 ? 30.611 93.772 158.285 1.00 15.29 715 PHE A N 1
ATOM 5301 C CA . PHE A 1 688 ? 29.829 92.695 157.771 1.00 14.96 715 PHE A CA 1
ATOM 5302 C C . PHE A 1 688 ? 30.669 91.663 157.023 1.00 15.15 715 PHE A C 1
ATOM 5303 O O . PHE A 1 688 ? 30.570 90.450 157.291 1.00 15.53 715 PHE A O 1
ATOM 5311 N N . GLN A 1 689 ? 31.483 92.164 156.093 1.00 14.99 716 GLN A N 1
ATOM 5312 C CA . GLN A 1 689 ? 32.259 91.246 155.203 1.00 15.91 716 GLN A CA 1
ATOM 5313 C C . GLN A 1 689 ? 33.427 90.544 155.924 1.00 16.96 716 GLN A C 1
ATOM 5314 O O . GLN A 1 689 ? 33.666 89.343 155.636 1.00 18.63 716 GLN A O 1
ATOM 5320 N N . ARG A 1 690 ? 34.106 91.277 156.832 1.00 17.42 717 ARG A N 1
ATOM 5321 C CA . ARG A 1 690 ? 35.315 90.725 157.482 1.00 20.58 717 ARG A CA 1
ATOM 5322 C C . ARG A 1 690 ? 35.003 89.868 158.678 1.00 19.53 717 ARG A C 1
ATOM 5323 O O . ARG A 1 690 ? 35.670 88.834 158.898 1.00 21.59 717 ARG A O 1
ATOM 5331 N N . VAL A 1 691 ? 33.955 90.249 159.424 1.00 19.21 718 VAL A N 1
ATOM 5332 C CA . VAL A 1 691 ? 33.624 89.583 160.655 1.00 18.95 718 VAL A CA 1
ATOM 5333 C C . VAL A 1 691 ? 32.304 88.797 160.565 1.00 17.04 718 VAL A C 1
ATOM 5334 O O . VAL A 1 691 ? 32.269 87.593 160.906 1.00 18.95 718 VAL A O 1
ATOM 5338 N N . LEU A 1 692 ? 31.205 89.422 160.065 1.00 17.31 719 LEU A N 1
ATOM 5339 C CA . LEU A 1 692 ? 29.887 88.791 160.180 1.00 16.51 719 LEU A CA 1
ATOM 5340 C C . LEU A 1 692 ? 29.602 87.633 159.236 1.00 16.00 719 LEU A C 1
ATOM 5341 O O . LEU A 1 692 ? 29.081 86.601 159.649 1.00 16.48 719 LEU A O 1
ATOM 5346 N N . VAL A 1 693 ? 30.094 87.718 157.996 1.00 16.17 720 VAL A N 1
ATOM 5347 C CA . VAL A 1 693 ? 29.870 86.616 157.082 1.00 16.25 720 VAL A CA 1
ATOM 5348 C C . VAL A 1 693 ? 30.476 85.298 157.625 1.00 16.64 720 VAL A C 1
ATOM 5349 O O . VAL A 1 693 ? 29.814 84.254 157.652 1.00 17.20 720 VAL A O 1
ATOM 5353 N N . LYS A 1 694 ? 31.721 85.373 158.112 1.00 17.61 721 LYS A N 1
ATOM 5354 C CA A LYS A 1 694 ? 32.351 84.126 158.633 0.50 17.99 721 LYS A CA 1
ATOM 5355 C CA B LYS A 1 694 ? 32.399 84.167 158.684 0.50 18.91 721 LYS A CA 1
ATOM 5356 C C . LYS A 1 694 ? 31.647 83.679 159.929 1.00 17.61 721 LYS A C 1
ATOM 5357 O O . LYS A 1 694 ? 31.485 82.466 160.158 1.00 19.20 721 LYS A O 1
ATOM 5368 N N . LYS A 1 695 ? 31.168 84.644 160.740 1.00 17.51 722 LYS A N 1
ATOM 5369 C CA . LYS A 1 695 ? 30.470 84.267 161.958 1.00 19.57 722 LYS A CA 1
ATOM 5370 C C . LYS A 1 695 ? 29.173 83.508 161.572 1.00 18.72 722 LYS A C 1
ATOM 5371 O O . LYS A 1 695 ? 28.844 82.443 162.113 1.00 19.38 722 LYS A O 1
ATOM 5377 N N . TYR A 1 696 ? 28.512 84.003 160.539 1.00 16.36 723 TYR A N 1
ATOM 5378 C CA . TYR A 1 696 ? 27.268 83.330 160.134 1.00 16.45 723 TYR A CA 1
ATOM 5379 C C . TYR A 1 696 ? 27.602 81.977 159.514 1.00 16.33 723 TYR A C 1
ATOM 5380 O O . TYR A 1 696 ? 26.872 80.986 159.759 1.00 17.14 723 TYR A O 1
ATOM 5389 N N . ALA A 1 697 ? 28.675 81.871 158.742 1.00 16.96 724 ALA A N 1
ATOM 5390 C CA . ALA A 1 697 ? 29.067 80.555 158.244 1.00 16.99 724 ALA A CA 1
ATOM 5391 C C . ALA A 1 697 ? 29.322 79.577 159.372 1.00 16.56 724 ALA A C 1
ATOM 5392 O O . ALA A 1 697 ? 28.998 78.377 159.239 1.00 18.89 724 ALA A O 1
ATOM 5394 N N . SER A 1 698 ? 29.983 80.044 160.437 1.00 19.31 725 SER A N 1
ATOM 5395 C CA A SER A 1 698 ? 30.291 79.171 161.567 0.33 20.40 725 SER A CA 1
ATOM 5396 C CA B SER A 1 698 ? 30.284 79.128 161.541 0.33 20.52 725 SER A CA 1
ATOM 5397 C CA C SER A 1 698 ? 30.290 79.208 161.594 0.33 20.12 725 SER A CA 1
ATOM 5398 C C . SER A 1 698 ? 29.008 78.682 162.286 1.00 20.65 725 SER A C 1
ATOM 5399 O O . SER A 1 698 ? 28.879 77.513 162.627 1.00 24.65 725 SER A O 1
ATOM 5406 N N . GLU A 1 699 ? 28.083 79.571 162.501 1.00 19.86 726 GLU A N 1
ATOM 5407 C CA . GLU A 1 699 ? 26.817 79.289 163.221 1.00 21.13 726 GLU A CA 1
ATOM 5408 C C . GLU A 1 699 ? 25.881 78.463 162.418 1.00 21.20 726 GLU A C 1
ATOM 5409 O O . GLU A 1 699 ? 25.079 77.743 162.987 1.00 23.26 726 GLU A O 1
ATOM 5415 N N . ARG A 1 700 ? 25.851 78.651 161.088 1.00 18.06 727 ARG A N 1
ATOM 5416 C CA . ARG A 1 700 ? 24.806 78.066 160.216 1.00 17.05 727 ARG A CA 1
ATOM 5417 C C . ARG A 1 700 ? 25.266 76.855 159.403 1.00 18.33 727 ARG A C 1
ATOM 5418 O O . ARG A 1 700 ? 24.491 76.312 158.626 1.00 19.29 727 ARG A O 1
ATOM 5426 N N . ASN A 1 701 ? 26.553 76.511 159.572 1.00 18.53 728 ASN A N 1
ATOM 5427 C CA . ASN A 1 701 ? 27.180 75.485 158.766 1.00 19.23 728 ASN A CA 1
ATOM 5428 C C . ASN A 1 701 ? 27.251 75.801 157.326 1.00 17.55 728 ASN A C 1
ATOM 5429 O O . ASN A 1 701 ? 26.709 75.132 156.467 1.00 19.81 728 ASN A O 1
ATOM 5434 N N . GLY A 1 702 ? 27.948 76.901 157.049 1.00 17.52 729 GLY A N 1
ATOM 5435 C CA . GLY A 1 702 ? 28.060 77.490 155.737 1.00 16.71 729 GLY A CA 1
ATOM 5436 C C . GLY A 1 702 ? 26.921 78.441 155.466 1.00 15.54 729 GLY A C 1
ATOM 5437 O O . GLY A 1 702 ? 25.832 78.271 155.975 1.00 16.61 729 GLY A O 1
ATOM 5438 N N . VAL A 1 703 ? 27.171 79.451 154.615 1.00 15.18 730 VAL A N 1
ATOM 5439 C CA . VAL A 1 703 ? 26.132 80.307 154.078 1.00 14.39 730 VAL A CA 1
ATOM 5440 C C . VAL A 1 703 ? 26.400 80.564 152.595 1.00 14.25 730 VAL A C 1
ATOM 5441 O O . VAL A 1 703 ? 27.554 80.654 152.173 1.00 15.51 730 VAL A O 1
ATOM 5445 N N . ASN A 1 704 ? 25.319 80.728 151.853 1.00 13.74 731 ASN A N 1
ATOM 5446 C CA . ASN A 1 704 ? 25.327 81.359 150.550 1.00 13.68 731 ASN A CA 1
ATOM 5447 C C . ASN A 1 704 ? 24.870 82.795 150.682 1.00 12.74 731 ASN A C 1
ATOM 5448 O O . ASN A 1 704 ? 23.870 83.042 151.357 1.00 13.42 731 ASN A O 1
ATOM 5453 N N . VAL A 1 705 ? 25.631 83.672 150.092 1.00 12.33 732 VAL A N 1
ATOM 5454 C CA . VAL A 1 705 ? 25.376 85.111 150.174 1.00 12.05 732 VAL A CA 1
ATOM 5455 C C . VAL A 1 705 ? 25.114 85.621 148.794 1.00 12.31 732 VAL A C 1
ATOM 5456 O O . VAL A 1 705 ? 25.923 85.350 147.865 1.00 13.09 732 VAL A O 1
ATOM 5460 N N . ILE A 1 706 ? 24.018 86.381 148.600 1.00 11.94 733 ILE A N 1
ATOM 5461 C CA . ILE A 1 706 ? 23.835 87.164 147.420 1.00 12.11 733 ILE A CA 1
ATOM 5462 C C . ILE A 1 706 ? 23.769 88.607 147.839 1.00 11.13 733 ILE A C 1
ATOM 5463 O O . ILE A 1 706 ? 22.875 88.985 148.631 1.00 11.90 733 ILE A O 1
ATOM 5468 N N . SER A 1 707 ? 24.670 89.438 147.318 1.00 11.00 734 SER A N 1
ATOM 5469 C CA . SER A 1 707 ? 24.698 90.869 147.652 1.00 10.78 734 SER A CA 1
ATOM 5470 C C . SER A 1 707 ? 24.536 91.707 146.425 1.00 11.04 734 SER A C 1
ATOM 5471 O O . SER A 1 707 ? 24.904 91.308 145.311 1.00 12.03 734 SER A O 1
ATOM 5474 N N . GLY A 1 708 ? 24.164 92.993 146.631 1.00 10.24 735 GLY A N 1
ATOM 5475 C CA . GLY A 1 708 ? 24.101 93.889 145.496 1.00 10.80 735 GLY A CA 1
ATOM 5476 C C . GLY A 1 708 ? 23.599 95.256 145.889 1.00 10.61 735 GLY A C 1
ATOM 5477 O O . GLY A 1 708 ? 23.252 95.487 147.062 1.00 10.51 735 GLY A O 1
ATOM 5478 N N . PRO A 1 709 ? 23.582 96.184 144.933 1.00 10.92 736 PRO A N 1
ATOM 5479 C CA . PRO A 1 709 ? 23.099 97.516 145.144 1.00 10.57 736 PRO A CA 1
ATOM 5480 C C . PRO A 1 709 ? 21.565 97.561 145.003 1.00 11.63 736 PRO A C 1
ATOM 5481 O O . PRO A 1 709 ? 20.968 96.763 144.304 1.00 11.98 736 PRO A O 1
ATOM 5485 N N . ILE A 1 710 ? 20.976 98.633 145.554 1.00 10.08 737 ILE A N 1
ATOM 5486 C CA . ILE A 1 710 ? 19.581 99.034 145.341 1.00 9.71 737 ILE A CA 1
ATOM 5487 C C . ILE A 1 710 ? 19.539 100.501 145.070 1.00 10.68 737 ILE A C 1
ATOM 5488 O O . ILE A 1 710 ? 20.246 101.278 145.733 1.00 10.93 737 ILE A O 1
ATOM 5493 N N . PHE A 1 711 ? 18.693 100.886 144.113 1.00 10.47 738 PHE A N 1
ATOM 5494 C CA . PHE A 1 711 ? 18.465 102.275 143.801 1.00 10.11 738 PHE A CA 1
ATOM 5495 C C . PHE A 1 711 ? 16.971 102.559 143.954 1.00 11.03 738 PHE A C 1
ATOM 5496 O O . PHE A 1 711 ? 16.156 102.049 143.183 1.00 11.12 738 PHE A O 1
ATOM 5504 N N . ASP A 1 712 ? 16.636 103.377 144.973 1.00 10.76 739 ASP A N 1
ATOM 5505 C CA . ASP A 1 712 ? 15.223 103.702 145.200 1.00 10.36 739 ASP A CA 1
ATOM 5506 C C . ASP A 1 712 ? 15.150 105.181 145.616 1.00 10.96 739 ASP A C 1
ATOM 5507 O O . ASP A 1 712 ? 14.708 105.528 146.744 1.00 11.26 739 ASP A O 1
ATOM 5512 N N . TYR A 1 713 ? 15.516 106.069 144.708 1.00 11.17 740 TYR A N 1
ATOM 5513 C CA . TYR A 1 713 ? 15.553 107.506 144.971 1.00 11.49 740 TYR A CA 1
ATOM 5514 C C . TYR A 1 713 ? 14.206 108.132 145.160 1.00 12.47 740 TYR A C 1
ATOM 5515 O O . TYR A 1 713 ? 14.111 109.196 145.794 1.00 15.24 740 TYR A O 1
ATOM 5524 N N . ASN A 1 714 ? 13.144 107.542 144.652 1.00 11.51 741 ASN A N 1
ATOM 5525 C CA . ASN A 1 714 ? 11.782 107.985 144.816 1.00 12.01 741 ASN A CA 1
ATOM 5526 C C . ASN A 1 714 ? 11.016 107.255 145.915 1.00 11.91 741 ASN A C 1
ATOM 5527 O O . ASN A 1 714 ? 9.825 107.438 146.074 1.00 13.51 7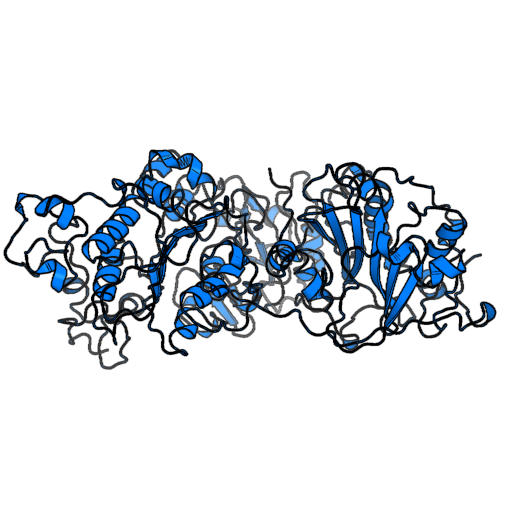41 ASN A O 1
ATOM 5532 N N . TYR A 1 715 ? 11.760 106.455 146.694 1.00 11.41 742 TYR A N 1
ATOM 5533 C CA . TYR A 1 715 ? 11.251 105.838 147.892 1.00 12.43 742 TYR A CA 1
ATOM 5534 C C . TYR A 1 715 ? 9.867 105.157 147.682 1.00 12.34 742 TYR A C 1
ATOM 5535 O O . TYR A 1 715 ? 9.029 105.152 148.587 1.00 12.42 742 TYR A O 1
ATOM 5544 N N . ASP A 1 716 ? 9.724 104.473 146.548 1.00 12.06 743 ASP A N 1
ATOM 5545 C CA . ASP A 1 716 ? 8.473 103.745 146.292 1.00 11.83 743 ASP A CA 1
ATOM 5546 C C . ASP A 1 716 ? 8.564 102.236 146.519 1.00 11.44 743 ASP A C 1
ATOM 5547 O O . ASP A 1 716 ? 7.585 101.511 146.314 1.00 12.82 743 ASP A O 1
ATOM 5552 N N . GLY A 1 717 ? 9.711 101.791 147.024 1.00 10.92 744 GLY A N 1
ATOM 5553 C CA . GLY A 1 717 ? 9.897 100.398 147.231 1.00 11.30 744 GLY A CA 1
ATOM 5554 C C . GLY A 1 717 ? 10.179 99.568 146.007 1.00 10.42 744 GLY A C 1
ATOM 5555 O O . GLY A 1 717 ? 10.290 98.337 146.122 1.00 11.14 744 GLY A O 1
ATOM 5556 N N . LEU A 1 718 ? 10.332 100.196 144.857 1.00 10.75 745 LEU A N 1
ATOM 5557 C CA . LEU A 1 718 ? 10.449 99.578 143.575 1.00 10.62 745 LEU A CA 1
ATOM 5558 C C . LEU A 1 718 ? 11.776 100.004 142.931 1.00 11.19 745 LEU A C 1
ATOM 5559 O O . LEU A 1 718 ? 12.172 101.213 142.993 1.00 11.31 745 LEU A O 1
ATOM 5564 N N . ARG A 1 719 ? 12.372 99.067 142.185 1.00 10.75 746 ARG A N 1
ATOM 5565 C CA . ARG A 1 719 ? 13.580 99.350 141.391 1.00 10.92 746 ARG A CA 1
ATOM 5566 C C . ARG A 1 719 ? 13.442 100.646 140.603 1.00 11.69 746 ARG A C 1
ATOM 5567 O O . ARG A 1 719 ? 12.528 100.827 139.820 1.00 12.07 746 ARG A O 1
ATOM 5575 N N . ASP A 1 720 ? 14.440 101.483 140.750 1.00 11.31 747 ASP A N 1
ATOM 5576 C CA . ASP A 1 720 ? 14.517 102.682 139.940 1.00 11.64 747 ASP A CA 1
ATOM 5577 C C . ASP A 1 720 ? 14.957 102.331 138.495 1.00 12.44 747 ASP A C 1
ATOM 5578 O O . ASP A 1 720 ? 15.839 101.483 138.287 1.00 13.01 747 ASP A O 1
ATOM 5583 N N . THR A 1 721 ? 14.378 103.058 137.576 1.00 13.36 748 THR A N 1
ATOM 5584 C CA . THR A 1 721 ? 14.895 103.066 136.214 1.00 13.72 748 THR A CA 1
ATOM 5585 C C . THR A 1 721 ? 16.134 103.976 136.197 1.00 14.52 748 THR A C 1
ATOM 5586 O O . THR A 1 721 ? 16.334 104.794 137.126 1.00 15.13 748 THR A O 1
ATOM 5590 N N . GLU A 1 722 ? 16.964 103.857 135.140 1.00 17.05 749 GLU A N 1
ATOM 5591 C CA . GLU A 1 722 ? 18.196 104.552 135.066 1.00 20.64 749 GLU A CA 1
ATOM 5592 C C . GLU A 1 722 ? 17.986 106.085 135.148 1.00 19.83 749 GLU A C 1
ATOM 5593 O O . GLU A 1 722 ? 18.813 106.820 135.668 1.00 27.66 749 GLU A O 1
ATOM 5599 N N . ASP A 1 723 ? 16.861 106.541 134.603 1.00 16.36 750 ASP A N 1
ATOM 5600 C CA . ASP A 1 723 ? 16.611 107.975 134.607 1.00 18.73 750 ASP A CA 1
ATOM 5601 C C . ASP A 1 723 ? 16.026 108.527 135.892 1.00 18.58 750 ASP A C 1
ATOM 5602 O O . ASP A 1 723 ? 15.760 109.726 135.993 1.00 21.91 750 ASP A O 1
ATOM 5607 N N . GLU A 1 724 ? 15.908 107.729 136.932 1.00 16.70 751 GLU A N 1
ATOM 5608 C CA . GLU A 1 724 ? 15.489 108.147 138.249 1.00 16.28 751 GLU A CA 1
ATOM 5609 C C . GLU A 1 724 ? 16.604 108.420 139.216 1.00 15.57 751 GLU A C 1
ATOM 5610 O O . GLU A 1 724 ? 16.355 108.860 140.327 1.00 16.02 751 GLU A O 1
ATOM 5616 N N . ILE A 1 725 ? 17.860 108.147 138.819 1.00 14.84 752 ILE A N 1
ATOM 5617 C CA . ILE A 1 725 ? 18.954 108.183 139.729 1.00 15.05 752 ILE A CA 1
ATOM 5618 C C . ILE A 1 725 ? 19.346 109.654 139.927 1.00 13.86 752 ILE A C 1
ATOM 5619 O O . ILE A 1 725 ? 19.646 110.362 138.942 1.00 16.65 752 ILE A O 1
ATOM 5624 N N . LYS A 1 726 ? 19.405 110.084 141.177 1.00 14.61 753 LYS A N 1
ATOM 5625 C CA . LYS A 1 726 ? 19.657 111.503 141.503 1.00 15.82 753 LYS A CA 1
ATOM 5626 C C . LYS A 1 726 ? 21.113 111.852 141.775 1.00 17.45 753 LYS A C 1
ATOM 5627 O O . LYS A 1 726 ? 21.442 113.006 141.822 1.00 20.92 753 LYS A O 1
ATOM 5633 N N . GLN A 1 727 ? 21.975 110.862 141.960 1.00 15.22 754 GLN A N 1
ATOM 5634 C CA . GLN A 1 727 ? 23.338 111.032 142.360 1.00 14.77 754 GLN A CA 1
ATOM 5635 C C . GLN A 1 727 ? 24.258 110.053 141.640 1.00 13.88 754 GLN A C 1
ATOM 5636 O O . GLN A 1 727 ? 23.976 108.862 141.601 1.00 15.45 754 GLN A O 1
ATOM 5642 N N . TYR A 1 728 ? 25.347 110.599 141.077 1.00 14.89 755 TYR A N 1
ATOM 5643 C CA . TYR A 1 728 ? 26.440 109.901 140.436 1.00 14.87 755 TYR A CA 1
ATOM 5644 C C . TYR A 1 728 ? 27.762 110.196 141.153 1.00 15.69 755 TYR A C 1
ATOM 5645 O O . TYR A 1 728 ? 27.928 111.252 141.774 1.00 18.24 755 TYR A O 1
ATOM 5654 N N . VAL A 1 729 ? 28.726 109.320 140.982 1.00 15.86 756 VAL A N 1
ATOM 5655 C CA . VAL A 1 729 ? 30.073 109.603 141.423 1.00 15.38 756 VAL A CA 1
ATOM 5656 C C . VAL A 1 729 ? 30.634 110.746 140.597 1.00 15.91 756 VAL A C 1
ATOM 5657 O O . VAL A 1 729 ? 30.421 110.789 139.392 1.00 18.20 756 VAL A O 1
ATOM 5661 N N . GLU A 1 730 ? 31.213 111.758 141.277 1.00 18.73 757 GLU A N 1
ATOM 5662 C CA . GLU A 1 730 ? 31.545 113.047 140.578 1.00 20.51 757 GLU A CA 1
ATOM 5663 C C . GLU A 1 730 ? 32.251 112.844 139.236 1.00 22.94 757 GLU A C 1
ATOM 5664 O O . GLU A 1 730 ? 33.200 112.076 139.165 1.00 21.36 757 GLU A O 1
ATOM 5670 N N . GLY A 1 731 ? 31.776 113.503 138.195 1.00 21.85 758 GLY A N 1
ATOM 5671 C CA . GLY A 1 731 ? 32.421 113.451 136.893 1.00 25.45 758 GLY A CA 1
ATOM 5672 C C . GLY A 1 731 ? 32.263 112.176 136.143 1.00 26.54 758 GLY A C 1
ATOM 5673 O O . GLY A 1 731 ? 33.055 111.948 135.197 1.00 30.12 758 GLY A O 1
ATOM 5674 N N . SER A 1 732 ? 31.282 111.363 136.540 1.00 21.16 759 SER A N 1
ATOM 5675 C CA . SER A 1 732 ? 31.105 110.048 135.916 1.00 20.43 759 SER A CA 1
ATOM 5676 C C . SER A 1 732 ? 29.656 109.699 135.711 1.00 21.33 759 SER A C 1
ATOM 5677 O O . SER A 1 732 ? 28.781 110.418 136.115 1.00 20.88 759 SER A O 1
ATOM 5680 N N . SER A 1 733 ? 29.459 108.562 135.040 1.00 18.94 760 SER A N 1
ATOM 5681 C CA A SER A 1 733 ? 28.138 107.965 134.885 0.50 20.46 760 SER A CA 1
ATOM 5682 C CA B SER A 1 733 ? 28.176 107.961 134.875 0.50 20.47 760 SER A CA 1
ATOM 5683 C C . SER A 1 733 ? 27.907 106.828 135.878 1.00 16.94 760 SER A C 1
ATOM 5684 O O . SER A 1 733 ? 27.016 106.015 135.666 1.00 17.78 760 SER A O 1
ATOM 5689 N N . ILE A 1 734 ? 28.705 106.747 136.951 1.00 14.81 761 ILE A N 1
ATOM 5690 C CA . ILE A 1 734 ? 28.576 105.675 137.931 1.00 14.23 761 ILE A CA 1
ATOM 5691 C C . ILE A 1 734 ? 27.463 106.068 138.938 1.00 12.98 761 ILE A C 1
ATOM 5692 O O . ILE A 1 734 ? 27.632 107.046 139.668 1.00 14.34 761 ILE A O 1
ATOM 5697 N N . PRO A 1 735 ? 26.308 105.403 138.885 1.00 12.55 762 PRO A N 1
ATOM 5698 C CA . PRO A 1 735 ? 25.210 105.756 139.741 1.00 12.92 762 PRO A CA 1
ATOM 5699 C C . PRO A 1 735 ? 25.461 105.354 141.190 1.00 12.21 762 PRO A C 1
ATOM 5700 O O . PRO A 1 735 ? 26.084 104.348 141.468 1.00 12.79 762 PRO A O 1
ATOM 5704 N N . VAL A 1 736 ? 24.918 106.131 142.131 1.00 12.05 763 VAL A N 1
ATOM 5705 C CA . VAL A 1 736 ? 25.131 105.874 143.549 1.00 12.10 763 VAL A CA 1
ATOM 5706 C C . VAL A 1 736 ? 23.963 105.121 144.157 1.00 11.50 763 VAL A C 1
ATOM 5707 O O . VAL A 1 736 ? 22.847 105.626 144.147 1.00 11.85 763 VAL A O 1
ATOM 5711 N N . PRO A 1 737 ? 24.160 103.872 144.673 1.00 11.22 764 PRO A N 1
ATOM 5712 C CA . PRO A 1 737 ? 23.043 103.181 145.319 1.00 11.63 764 PRO A CA 1
ATOM 5713 C C . PRO A 1 737 ? 22.500 103.934 146.530 1.00 11.80 764 PRO A C 1
ATOM 5714 O O . PRO A 1 737 ? 23.252 104.579 147.266 1.00 12.85 764 PRO A O 1
ATOM 5718 N N . THR A 1 738 ? 21.199 103.800 146.755 1.00 10.70 765 THR A N 1
ATOM 5719 C CA . THR A 1 738 ? 20.603 104.239 148.030 1.00 10.89 765 THR A CA 1
ATOM 5720 C C . THR A 1 738 ? 20.746 103.233 149.122 1.00 10.58 765 THR A C 1
ATOM 5721 O O . THR A 1 738 ? 20.675 103.568 150.301 1.00 11.33 765 THR A O 1
ATOM 5725 N N . HIS A 1 739 ? 20.965 101.965 148.753 1.00 10.57 766 HIS A N 1
ATOM 5726 C CA . HIS A 1 739 ? 21.032 100.859 149.706 1.00 10.28 766 HIS A CA 1
ATOM 5727 C C . HIS A 1 739 ? 21.929 99.756 149.179 1.00 10.43 766 HIS A C 1
ATOM 5728 O O . HIS A 1 739 ? 22.117 99.684 147.949 1.00 10.99 766 HIS A O 1
ATOM 5735 N N . TYR A 1 740 ? 22.395 98.897 150.090 1.00 10.30 767 TYR A N 1
ATOM 5736 C CA . TYR A 1 740 ? 23.036 97.620 149.716 1.00 10.35 767 TYR A CA 1
ATOM 5737 C C . TYR A 1 740 ? 22.327 96.500 150.402 1.00 10.19 767 TYR A C 1
ATOM 5738 O O . TYR A 1 740 ? 22.059 96.581 151.611 1.00 11.36 767 TYR A O 1
ATOM 5747 N N . TYR A 1 741 ? 22.033 95.431 149.681 1.00 9.59 768 TYR A N 1
ATOM 5748 C CA . TYR A 1 741 ? 21.377 94.241 150.231 1.00 10.34 768 TYR A CA 1
ATOM 5749 C C . TYR A 1 741 ? 22.321 93.091 150.384 1.00 10.99 768 TYR A C 1
ATOM 5750 O O . TYR A 1 741 ? 23.311 92.979 149.673 1.00 10.97 768 TYR A O 1
ATOM 5759 N N . SER A 1 742 ? 21.901 92.158 151.242 1.00 10.96 769 SER A N 1
ATOM 5760 C CA . SER A 1 742 ? 22.449 90.795 151.195 1.00 11.05 769 SER A CA 1
ATOM 5761 C C . SER A 1 742 ? 21.359 89.840 151.595 1.00 10.69 769 SER A C 1
ATOM 5762 O O . SER A 1 742 ? 20.555 90.124 152.522 1.00 11.45 769 SER A O 1
ATOM 5765 N N . ILE A 1 743 ? 21.352 88.659 150.945 1.00 10.81 770 ILE A N 1
ATOM 5766 C CA . ILE A 1 743 ? 20.439 87.536 151.215 1.00 11.29 770 ILE A CA 1
ATOM 5767 C C . ILE A 1 743 ? 21.362 86.389 151.612 1.00 11.19 770 ILE A C 1
ATOM 5768 O O . ILE A 1 743 ? 22.234 85.992 150.819 1.00 12.00 770 ILE A O 1
ATOM 5773 N N . ILE A 1 744 ? 21.162 85.891 152.859 1.00 11.34 771 ILE A N 1
ATOM 5774 C CA . ILE A 1 744 ? 22.048 84.904 153.440 1.00 12.33 771 ILE A CA 1
ATOM 5775 C C . ILE A 1 744 ? 21.296 83.620 153.699 1.00 12.49 771 ILE A C 1
ATOM 5776 O O . ILE A 1 744 ? 20.406 83.578 154.568 1.00 12.84 771 ILE A O 1
ATOM 5781 N N . THR A 1 745 ? 21.550 82.596 152.922 1.00 13.23 772 THR A N 1
ATOM 5782 C CA . THR A 1 745 ? 20.765 81.356 152.905 1.00 12.30 772 THR A CA 1
ATOM 5783 C C . THR A 1 745 ? 21.621 80.209 153.393 1.00 13.91 772 THR A C 1
ATOM 5784 O O . THR A 1 745 ? 22.802 80.102 153.102 1.00 13.48 772 THR A O 1
ATOM 5788 N N . SER A 1 746 ? 20.982 79.294 154.132 1.00 13.44 773 SER A N 1
ATOM 5789 C CA . SER A 1 746 ? 21.639 78.068 154.575 1.00 15.14 773 SER A CA 1
ATOM 5790 C C . SER A 1 746 ? 20.621 76.965 154.699 1.00 14.79 773 SER A C 1
ATOM 5791 O O . SER A 1 746 ? 19.436 77.144 154.357 1.00 15.26 773 SER A O 1
ATOM 5794 N N . CYS A 1 747 ? 21.038 75.806 155.186 1.00 15.45 774 CYS A N 1
ATOM 5795 C CA . CYS A 1 747 ? 20.129 74.661 155.334 1.00 16.62 774 CYS A CA 1
ATOM 5796 C C . CYS A 1 747 ? 19.342 74.776 156.658 1.00 16.55 774 CYS A C 1
ATOM 5797 O O . CYS A 1 747 ? 19.936 75.042 157.719 1.00 19.25 774 CYS A O 1
ATOM 5800 N N . LEU A 1 748 ? 18.014 74.639 156.589 1.00 18.70 775 LEU A N 1
ATOM 5801 C CA . LEU A 1 748 ? 17.249 74.688 157.850 1.00 19.91 775 LEU A CA 1
ATOM 5802 C C . LEU A 1 748 ? 17.742 73.620 158.838 1.00 19.80 775 LEU A C 1
ATOM 5803 O O . LEU A 1 748 ? 17.907 73.931 160.029 1.00 22.27 775 LEU A O 1
ATOM 5808 N N . ASP A 1 749 ? 18.083 72.462 158.316 1.00 19.90 776 ASP A N 1
ATOM 5809 C CA . ASP A 1 749 ? 18.768 71.427 159.141 1.00 22.52 776 ASP A CA 1
ATOM 5810 C C . ASP A 1 749 ? 20.269 71.737 159.047 1.00 20.57 776 ASP A C 1
ATOM 5811 O O . ASP A 1 749 ? 20.964 71.400 158.034 1.00 22.64 776 ASP A O 1
ATOM 5816 N N . PHE A 1 750 ? 20.721 72.447 160.075 1.00 23.42 777 PHE A N 1
ATOM 5817 C CA . PHE A 1 750 ? 22.158 72.984 160.161 1.00 25.46 777 PHE A CA 1
ATOM 5818 C C . PHE A 1 750 ? 23.156 71.827 160.314 1.00 24.90 777 PHE A C 1
ATOM 5819 O O . PHE A 1 750 ? 24.359 72.071 160.339 1.00 24.78 777 PHE A O 1
ATOM 5827 N N . THR A 1 751 ? 22.690 70.591 160.477 1.00 27.02 778 THR A N 1
ATOM 5828 C CA . THR A 1 751 ? 23.637 69.467 160.390 1.00 24.23 778 THR A CA 1
ATOM 5829 C C . THR A 1 751 ? 24.157 69.204 158.945 1.00 24.40 778 THR A C 1
ATOM 5830 O O . THR A 1 751 ? 25.187 68.491 158.763 1.00 28.98 778 THR A O 1
ATOM 5834 N N . GLN A 1 752 ? 23.480 69.796 157.938 1.00 24.07 779 GLN A N 1
ATOM 5835 C CA . GLN A 1 752 ? 23.900 69.695 156.564 1.00 22.47 779 GLN A CA 1
ATOM 5836 C C . GLN A 1 752 ? 24.527 71.022 156.222 1.00 22.46 779 GLN A C 1
ATOM 5837 O O . GLN A 1 752 ? 23.981 72.067 156.552 1.00 21.43 779 GLN A O 1
ATOM 5843 N N . PRO A 1 753 ? 25.633 70.989 155.481 1.00 22.78 780 PRO A N 1
ATOM 5844 C CA . PRO A 1 753 ? 26.244 72.213 155.028 1.00 21.10 780 PRO A CA 1
ATOM 5845 C C . PRO A 1 753 ? 25.394 72.890 153.984 1.00 19.75 780 PRO A C 1
ATOM 5846 O O . PRO A 1 753 ? 24.617 72.269 153.290 1.00 20.87 780 PRO A O 1
ATOM 5850 N N . ALA A 1 754 ? 25.543 74.229 153.887 1.00 18.88 781 ALA A N 1
ATOM 5851 C CA . ALA A 1 754 ? 24.700 75.002 153.017 1.00 18.23 781 ALA A CA 1
ATOM 5852 C C . ALA A 1 754 ? 24.788 74.486 151.559 1.00 19.40 781 ALA A C 1
ATOM 5853 O O . ALA A 1 754 ? 23.793 74.546 150.819 1.00 19.43 781 ALA A O 1
ATOM 5855 N N . ASP A 1 755 ? 25.978 74.042 151.143 1.00 19.70 782 ASP A N 1
ATOM 5856 C CA . ASP A 1 755 ? 26.153 73.576 149.775 1.00 21.88 782 ASP A CA 1
ATOM 5857 C C . ASP A 1 755 ? 25.749 72.130 149.566 1.00 22.90 782 ASP A C 1
ATOM 5858 O O . ASP A 1 755 ? 25.882 71.661 148.444 1.00 28.35 782 ASP A O 1
ATOM 5863 N N . LYS A 1 756 ? 25.235 71.435 150.580 1.00 21.49 783 LYS A N 1
ATOM 5864 C CA . LYS A 1 756 ? 24.797 70.024 150.390 1.00 25.25 783 LYS A CA 1
ATOM 5865 C C . LYS A 1 756 ? 23.564 69.799 151.256 1.00 25.91 783 LYS A C 1
ATOM 5866 O O . LYS A 1 756 ? 23.527 68.968 152.177 1.00 26.80 783 LYS A O 1
ATOM 5872 N N . CYS A 1 757 ? 22.564 70.623 151.011 1.00 25.71 784 CYS A N 1
ATOM 5873 C CA . CYS A 1 757 ? 21.330 70.647 151.745 1.00 23.33 784 CYS A CA 1
ATOM 5874 C C . CYS A 1 757 ? 20.219 69.966 150.999 1.00 24.71 784 CYS A C 1
ATOM 5875 O O . CYS A 1 757 ? 19.896 70.345 149.896 1.00 26.35 784 CYS A O 1
ATOM 5878 N N . ASP A 1 758 ? 19.672 68.910 151.605 1.00 25.60 785 ASP A N 1
ATOM 5879 C CA . ASP A 1 758 ? 18.628 68.093 150.980 1.00 28.08 785 ASP A CA 1
ATOM 5880 C C . ASP A 1 758 ? 17.221 68.599 151.184 1.00 28.10 785 ASP A C 1
ATOM 5881 O O . ASP A 1 758 ? 16.335 68.085 150.568 1.00 34.08 785 ASP A O 1
ATOM 5886 N N . GLY A 1 759 ? 16.997 69.552 152.099 1.00 27.01 786 GLY A N 1
ATOM 5887 C CA . GLY A 1 759 ? 15.649 69.883 152.537 1.00 22.20 786 GLY A CA 1
ATOM 5888 C C . GLY A 1 759 ? 15.334 71.395 152.499 1.00 19.53 786 GLY A C 1
ATOM 5889 O O . GLY A 1 759 ? 15.927 72.127 151.707 1.00 22.25 786 GLY A O 1
ATOM 5890 N N . PRO A 1 760 ? 14.440 71.825 153.359 1.00 19.79 787 PRO A N 1
ATOM 5891 C CA . PRO A 1 760 ? 14.118 73.271 153.404 1.00 20.18 787 PRO A CA 1
ATOM 5892 C C . PRO A 1 760 ? 15.310 74.130 153.758 1.00 18.09 787 PRO A C 1
ATOM 5893 O O . PRO A 1 760 ? 16.286 73.728 154.397 1.00 17.57 787 PRO A O 1
ATOM 5897 N N . LEU A 1 761 ? 15.129 75.391 153.402 1.00 16.38 788 LEU A N 1
ATOM 5898 C CA . LEU A 1 761 ? 16.132 76.409 153.576 1.00 14.67 788 LEU A CA 1
ATOM 5899 C C . LEU A 1 761 ? 15.820 77.314 154.721 1.00 13.88 788 LEU A C 1
ATOM 5900 O O . LEU A 1 761 ? 14.667 77.393 155.212 1.00 16.50 788 LEU A O 1
ATOM 5905 N N . SER A 1 762 ? 16.852 78.054 155.144 1.00 14.77 789 SER A N 1
ATOM 5906 C CA . SER A 1 762 ? 16.752 79.116 156.162 1.00 14.66 789 SER A CA 1
ATOM 5907 C C . SER A 1 762 ? 17.386 80.371 155.587 1.00 13.63 789 SER A C 1
ATOM 5908 O O . SER A 1 762 ? 18.473 80.285 154.955 1.00 15.09 789 SER A O 1
ATOM 5911 N N . VAL A 1 763 ? 16.755 81.518 155.798 1.00 12.13 790 VAL A N 1
ATOM 5912 C CA . VAL A 1 763 ? 17.247 82.782 155.230 1.00 12.23 790 VAL A CA 1
ATOM 5913 C C . VAL A 1 763 ? 17.202 83.886 156.212 1.00 12.36 790 VAL A C 1
ATOM 5914 O O . VAL A 1 763 ? 16.277 83.966 157.048 1.00 14.26 790 VAL A O 1
ATOM 5918 N N . SER A 1 764 ? 18.178 84.789 156.092 1.00 11.28 791 SER A N 1
ATOM 5919 C CA . SER A 1 764 ? 18.068 86.095 156.689 1.00 11.51 791 SER A CA 1
ATOM 5920 C C . SER A 1 764 ? 18.636 87.098 155.663 1.00 11.07 791 SER A C 1
ATOM 5921 O O . SER A 1 764 ? 19.576 86.788 154.961 1.00 12.64 791 SER A O 1
ATOM 5924 N N . SER A 1 765 ? 18.076 88.316 155.651 1.00 10.07 792 SER A N 1
ATOM 5925 C CA . SER A 1 765 ? 18.458 89.335 154.673 1.00 10.54 792 SER A CA 1
ATOM 5926 C C . SER A 1 765 ? 18.400 90.706 155.293 1.00 10.89 792 SER A C 1
ATOM 5927 O O . SER A 1 765 ? 17.780 90.924 156.324 1.00 11.22 792 SER A O 1
ATOM 5930 N N . PHE A 1 766 ? 19.058 91.649 154.621 1.00 10.13 793 PHE A N 1
ATOM 5931 C CA . PHE A 1 766 ? 19.063 93.018 155.039 1.00 10.03 793 PHE A CA 1
ATOM 5932 C C . PHE A 1 766 ? 19.087 93.929 153.834 1.00 9.95 793 PHE A C 1
ATOM 5933 O O . PHE A 1 766 ? 19.533 93.550 152.755 1.00 10.93 793 PHE A O 1
ATOM 5941 N N . ILE A 1 767 ? 18.634 95.163 154.084 1.00 9.86 794 ILE A N 1
ATOM 5942 C CA . ILE A 1 767 ? 18.678 96.262 153.091 1.00 10.78 794 ILE A CA 1
ATOM 5943 C C . ILE A 1 767 ? 19.272 97.437 153.842 1.00 10.02 794 ILE A C 1
ATOM 5944 O O . ILE A 1 767 ? 18.580 98.146 154.562 1.00 11.47 794 ILE A O 1
ATOM 5949 N N . LEU A 1 768 ? 20.592 97.601 153.774 1.00 10.55 795 LEU A N 1
ATOM 5950 C CA . LEU A 1 768 ? 21.249 98.653 154.549 1.00 11.15 795 LEU A CA 1
ATOM 5951 C C . LEU A 1 768 ? 21.200 100.001 153.829 1.00 11.21 795 LEU A C 1
ATOM 5952 O O . LEU A 1 768 ? 21.563 100.058 152.660 1.00 11.98 795 LEU A O 1
ATOM 5957 N N . PRO A 1 769 ? 20.831 101.104 154.502 1.00 11.97 796 PRO A N 1
ATOM 5958 C CA A PRO A 1 769 ? 20.849 102.397 153.863 0.50 11.62 796 PRO A CA 1
ATOM 5959 C CA B PRO A 1 769 ? 20.875 102.403 153.886 0.50 11.79 796 PRO A CA 1
ATOM 5960 C C . PRO A 1 769 ? 22.307 102.849 153.623 1.00 11.57 796 PRO A C 1
ATOM 5961 O O . PRO A 1 769 ? 23.147 102.715 154.485 1.00 12.67 796 PRO A O 1
ATOM 5968 N N . HIS A 1 770 ? 22.542 103.335 152.399 1.00 11.89 797 HIS A N 1
ATOM 5969 C CA . HIS A 1 770 ? 23.873 103.787 152.005 1.00 11.09 797 HIS A CA 1
ATOM 5970 C C . HIS A 1 770 ? 23.975 105.262 152.350 1.00 11.89 797 HIS A C 1
ATOM 5971 O O . HIS A 1 770 ? 23.691 106.114 151.530 1.00 15.22 797 HIS A O 1
ATOM 5978 N N . ARG A 1 771 ? 24.357 105.530 153.580 1.00 13.82 798 ARG A N 1
ATOM 5979 C CA A ARG A 1 771 ? 24.414 106.908 154.077 0.70 14.00 798 ARG A CA 1
ATOM 5980 C CA B ARG A 1 771 ? 24.415 106.885 154.110 0.30 14.02 798 ARG A CA 1
ATOM 5981 C C . ARG A 1 771 ? 25.879 107.431 154.273 1.00 13.06 798 ARG A C 1
ATOM 5982 O O . ARG A 1 771 ? 26.811 106.672 154.603 1.00 16.30 798 ARG A O 1
ATOM 5997 N N . PRO A 1 772 ? 25.988 108.761 154.139 1.00 14.32 799 PRO A N 1
ATOM 5998 C CA . PRO A 1 772 ? 27.300 109.396 154.190 1.00 14.61 799 PRO A CA 1
ATOM 5999 C C . PRO A 1 772 ? 27.770 109.643 155.599 1.00 16.57 799 PRO A C 1
ATOM 6000 O O . PRO A 1 772 ? 28.862 110.148 155.790 1.00 16.16 799 PRO A O 1
ATOM 6004 N N . ASP A 1 773 ? 26.904 109.373 156.571 1.00 16.00 800 ASP A N 1
ATOM 6005 C CA . ASP A 1 773 ? 27.238 109.419 157.990 1.00 16.84 800 ASP A CA 1
ATOM 6006 C C . ASP A 1 773 ? 26.655 108.248 158.684 1.00 15.04 800 ASP A C 1
ATOM 6007 O O . ASP A 1 773 ? 25.830 107.500 158.116 1.00 16.85 800 ASP A O 1
ATOM 6012 N N . ASN A 1 774 ? 27.086 108.021 159.904 1.00 15.84 801 ASN A N 1
ATOM 6013 C CA . ASN A 1 774 ? 26.493 107.075 160.814 1.00 14.97 801 ASN A CA 1
ATOM 6014 C C . ASN A 1 774 ? 25.685 107.747 161.944 1.00 14.05 801 ASN A C 1
ATOM 6015 O O . ASN A 1 774 ? 25.696 107.253 163.082 1.00 16.31 801 ASN A O 1
ATOM 6020 N N . ASP A 1 775 ? 25.008 108.816 161.585 1.00 13.55 802 ASP A N 1
ATOM 6021 C CA . ASP A 1 775 ? 24.234 109.531 162.567 1.00 14.42 802 ASP A CA 1
ATOM 6022 C C . ASP A 1 775 ? 23.076 108.685 163.133 1.00 15.64 802 ASP A C 1
ATOM 6023 O O . ASP A 1 775 ? 22.677 108.899 164.284 1.00 15.79 802 ASP A O 1
ATOM 6028 N N . GLU A 1 776 ? 22.577 107.720 162.351 1.00 14.12 803 GLU A N 1
ATOM 6029 C CA . GLU A 1 776 ? 21.570 106.811 162.863 1.00 14.05 803 GLU A CA 1
ATOM 6030 C C . GLU A 1 776 ? 22.030 106.034 164.074 1.00 14.68 803 GLU A C 1
ATOM 6031 O O . GLU A 1 776 ? 21.217 105.605 164.911 1.00 14.54 803 GLU A O 1
ATOM 6037 N N . SER A 1 777 ? 23.345 105.757 164.163 1.00 14.20 804 SER A N 1
ATOM 6038 C CA . SER A 1 777 ? 23.924 104.901 165.176 1.00 14.29 804 SER A CA 1
ATOM 6039 C C . SER A 1 777 ? 24.608 105.782 166.202 1.00 15.56 804 SER A C 1
ATOM 6040 O O . SER A 1 777 ? 25.737 106.256 165.979 1.00 17.18 804 SER A O 1
ATOM 6043 N N . CYS A 1 778 ? 23.926 106.009 167.328 1.00 16.10 805 CYS A N 1
ATOM 6044 C CA . CYS A 1 778 ? 24.443 106.999 168.269 1.00 17.58 805 CYS A CA 1
ATOM 6045 C C . CYS A 1 778 ? 25.792 106.540 168.887 1.00 17.65 805 CYS A C 1
ATOM 6046 O O . CYS A 1 778 ? 26.500 107.396 169.447 1.00 22.41 805 CYS A O 1
ATOM 6049 N N . ASN A 1 779 ? 26.108 105.259 168.857 1.00 18.56 806 ASN A N 1
ATOM 6050 C CA A ASN A 1 779 ? 27.388 104.770 169.414 0.50 19.05 806 ASN A CA 1
ATOM 6051 C CA B ASN A 1 779 ? 27.325 104.658 169.404 0.50 20.49 806 ASN A CA 1
ATOM 6052 C C . ASN A 1 779 ? 28.460 104.501 168.357 1.00 18.59 806 ASN A C 1
ATOM 6053 O O . ASN A 1 779 ? 29.401 103.741 168.628 1.00 19.95 806 ASN A O 1
ATOM 6062 N N . SER A 1 780 ? 28.291 105.095 167.188 1.00 18.94 807 SER A N 1
ATOM 6063 C CA . SER A 1 780 ? 29.197 104.766 166.069 1.00 17.11 807 SER A CA 1
ATOM 6064 C C . SER A 1 780 ? 30.653 105.217 166.251 1.00 19.04 807 SER A C 1
ATOM 6065 O O . SER A 1 780 ? 31.502 104.807 165.511 1.00 22.12 807 SER A O 1
ATOM 6068 N N . SER A 1 781 ? 30.927 106.023 167.256 1.00 22.35 808 SER A N 1
ATOM 6069 C CA A SER A 1 781 ? 32.322 106.363 167.591 0.70 24.50 808 SER A CA 1
ATOM 6070 C CA B SER A 1 781 ? 32.316 106.362 167.587 0.30 24.32 808 SER A CA 1
ATOM 6071 C C . SER A 1 781 ? 33.075 105.150 168.090 1.00 22.82 808 SER A C 1
ATOM 6072 O O . SER A 1 781 ? 34.333 105.125 168.037 1.00 31.30 808 SER A O 1
ATOM 6077 N N . GLU A 1 782 ? 32.369 104.206 168.654 1.00 23.34 809 GLU A N 1
ATOM 6078 C CA A GLU A 1 782 ? 32.985 102.998 169.159 0.50 25.77 809 GLU A CA 1
ATOM 6079 C CA B GLU A 1 782 ? 32.962 103.002 169.171 0.50 25.71 809 GLU A CA 1
ATOM 6080 C C . GLU A 1 782 ? 33.349 102.024 168.027 1.00 24.91 809 GLU A C 1
ATOM 6081 O O . GLU A 1 782 ? 33.036 102.227 166.820 1.00 24.35 809 GLU A O 1
ATOM 6092 N N . ASP A 1 783 ? 34.068 100.975 168.421 1.00 24.96 810 ASP A N 1
ATOM 6093 C CA . ASP A 1 783 ? 34.416 99.936 167.484 1.00 22.89 810 ASP A CA 1
ATOM 6094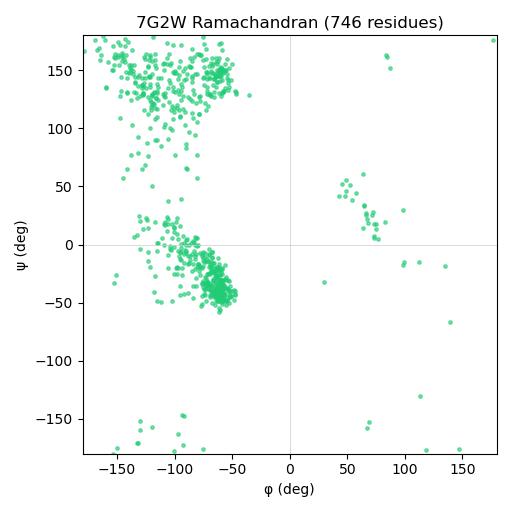 C C . ASP A 1 783 ? 33.110 99.313 166.909 1.00 22.88 810 ASP A C 1
ATOM 6095 O O . ASP A 1 783 ? 32.067 99.228 167.574 1.00 23.61 810 ASP A O 1
ATOM 6100 N N . GLU A 1 784 ? 33.193 98.824 165.681 1.00 24.30 811 GLU A N 1
ATOM 6101 C CA . GLU A 1 784 ? 32.051 98.334 164.945 1.00 22.51 811 GLU A CA 1
ATOM 6102 C C . GLU A 1 784 ? 31.381 97.188 165.633 1.00 22.87 811 GLU A C 1
ATOM 6103 O O . GLU A 1 784 ? 30.149 97.013 165.473 1.00 20.32 811 GLU A O 1
ATOM 6109 N N . SER A 1 785 ? 32.125 96.454 166.428 1.00 23.44 812 SER A N 1
ATOM 6110 C CA . SER A 1 785 ? 31.576 95.381 167.217 1.00 25.08 812 SER A CA 1
ATOM 6111 C C . SER A 1 785 ? 30.535 95.831 168.256 1.00 24.50 812 SER A C 1
ATOM 6112 O O . SER A 1 785 ? 29.843 94.988 168.808 1.00 27.34 812 SER A O 1
ATOM 6115 N N . LYS A 1 786 ? 30.428 97.151 168.491 1.00 23.80 813 LYS A N 1
ATOM 6116 C CA . LYS A 1 786 ? 29.519 97.706 169.470 1.00 23.83 813 LYS A CA 1
ATOM 6117 C C . LYS A 1 786 ? 28.230 98.339 168.845 1.00 25.24 813 LYS A C 1
ATOM 6118 O O . LYS A 1 786 ? 27.406 98.880 169.561 1.00 29.13 813 LYS A O 1
ATOM 6124 N N . TRP A 1 787 ? 28.137 98.392 167.491 1.00 21.84 814 TRP A N 1
ATOM 6125 C CA . TRP A 1 787 ? 27.024 99.135 166.847 1.00 19.83 814 TRP A CA 1
ATOM 6126 C C . TRP A 1 787 ? 26.588 98.632 165.491 1.00 18.19 814 TRP A C 1
ATOM 6127 O O . TRP A 1 787 ? 25.419 98.867 165.135 1.00 17.87 814 TRP A O 1
ATOM 6138 N N . VAL A 1 788 ? 27.452 97.978 164.717 1.00 17.38 815 VAL A N 1
ATOM 6139 C CA . VAL A 1 788 ? 27.072 97.656 163.370 1.00 16.84 815 VAL A CA 1
ATOM 6140 C C . VAL A 1 788 ? 25.953 96.578 163.325 1.00 18.83 815 VAL A C 1
ATOM 6141 O O . VAL A 1 788 ? 24.980 96.673 162.550 1.00 17.52 815 VAL A O 1
ATOM 6145 N N . GLU A 1 789 ? 26.088 95.529 164.116 1.00 19.35 816 GLU A N 1
ATOM 6146 C CA . GLU A 1 789 ? 25.107 94.451 164.154 1.00 20.08 816 GLU A CA 1
ATOM 6147 C C . GLU A 1 789 ? 23.693 95.038 164.559 1.00 19.92 816 GLU A C 1
ATOM 6148 O O . GLU A 1 789 ? 22.669 94.628 163.940 1.00 20.74 816 GLU A O 1
ATOM 6154 N N . GLU A 1 790 ? 23.678 95.983 165.473 1.00 19.76 817 GLU A N 1
ATOM 6155 C CA A GLU A 1 790 ? 22.392 96.647 165.913 0.50 19.70 817 GLU A CA 1
ATOM 6156 C CA B GLU A 1 790 ? 22.415 96.590 165.852 0.50 20.03 817 GLU A CA 1
ATOM 6157 C C . GLU A 1 790 ? 21.723 97.368 164.682 1.00 20.00 817 GLU A C 1
ATOM 6158 O O . GLU A 1 790 ? 20.490 97.362 164.490 1.00 18.63 817 GLU A O 1
ATOM 6169 N N . LEU A 1 791 ? 22.558 98.073 163.929 1.00 17.41 818 LEU A N 1
ATOM 6170 C CA . LEU A 1 791 ? 22.092 98.729 162.710 1.00 16.17 818 LEU A CA 1
ATOM 6171 C C . LEU A 1 791 ? 21.559 97.725 161.713 1.00 14.80 818 LEU A C 1
ATOM 6172 O O . LEU A 1 791 ? 20.420 97.869 161.176 1.00 15.45 818 LEU A O 1
ATOM 6177 N N . MET A 1 792 ? 22.271 96.621 161.519 1.00 15.29 819 MET A N 1
ATOM 6178 C CA . MET A 1 792 ? 21.834 95.637 160.588 1.00 15.46 819 MET A CA 1
ATOM 6179 C C . MET A 1 792 ? 20.474 94.989 161.008 1.00 15.14 819 MET A C 1
ATOM 6180 O O . MET A 1 792 ? 19.621 94.747 160.167 1.00 16.39 819 MET A O 1
ATOM 6185 N N . LYS A 1 793 ? 20.297 94.730 162.304 1.00 15.13 820 LYS A N 1
ATOM 6186 C CA . LYS A 1 793 ? 19.063 94.133 162.773 1.00 16.46 820 LYS A CA 1
ATOM 6187 C C . LYS A 1 793 ? 17.890 95.042 162.488 1.00 13.66 820 LYS A C 1
ATOM 6188 O O . LYS A 1 793 ? 16.761 94.587 162.167 1.00 14.84 820 LYS A O 1
ATOM 6194 N N . MET A 1 794 ? 18.080 96.338 162.659 1.00 12.43 821 MET A N 1
ATOM 6195 C CA A MET A 1 794 ? 17.056 97.270 162.388 0.70 11.93 821 MET A CA 1
ATOM 6196 C CA B MET A 1 794 ? 16.955 97.308 162.399 0.30 11.55 821 MET A CA 1
ATOM 6197 C C . MET A 1 794 ? 16.550 97.328 160.912 1.00 11.73 821 MET A C 1
ATOM 6198 O O . MET A 1 794 ? 15.413 97.641 160.585 1.00 12.31 821 MET A O 1
ATOM 6207 N N . HIS A 1 795 ? 17.510 96.972 160.055 1.00 10.44 822 HIS A N 1
ATOM 6208 C CA . HIS A 1 795 ? 17.342 96.986 158.608 1.00 11.06 822 HIS A CA 1
ATOM 6209 C C . HIS A 1 795 ? 17.215 95.579 157.991 1.00 10.39 822 HIS A C 1
ATOM 6210 O O . HIS A 1 795 ? 17.398 95.398 156.786 1.00 10.47 822 HIS A O 1
ATOM 6217 N N . THR A 1 796 ? 16.794 94.653 158.808 1.00 10.18 823 THR A N 1
ATOM 6218 C CA . THR A 1 796 ? 16.428 93.321 158.395 1.00 10.52 823 THR A CA 1
ATOM 6219 C C . THR A 1 796 ? 15.322 93.429 157.293 1.00 10.19 823 THR A C 1
ATOM 6220 O O . THR A 1 796 ? 14.556 94.387 157.277 1.00 10.24 823 THR A O 1
ATOM 6224 N N . ALA A 1 797 ? 15.283 92.460 156.400 1.00 9.76 824 ALA A N 1
ATOM 6225 C CA . ALA A 1 797 ? 14.364 92.554 155.249 1.00 9.22 824 ALA A CA 1
ATOM 6226 C C . ALA A 1 797 ? 13.911 91.155 154.830 1.00 9.38 824 ALA A C 1
ATOM 6227 O O . ALA A 1 797 ? 14.575 90.149 155.102 1.00 10.11 824 ALA A O 1
ATOM 6229 N N . ARG A 1 798 ? 12.784 91.129 154.065 1.00 9.54 825 ARG A N 1
ATOM 6230 C CA . ARG A 1 798 ? 12.383 89.916 153.412 1.00 9.56 825 ARG A CA 1
ATOM 6231 C C . ARG A 1 798 ? 13.072 89.826 152.050 1.00 9.22 825 ARG A C 1
ATOM 6232 O O . ARG A 1 798 ? 13.311 90.864 151.412 1.00 9.70 825 ARG A O 1
ATOM 6240 N N . VAL A 1 799 ? 13.285 88.606 151.538 1.00 9.01 826 VAL A N 1
ATOM 6241 C CA . VAL A 1 799 ? 13.770 88.492 150.160 1.00 9.95 826 VAL A CA 1
ATOM 6242 C C . VAL A 1 799 ? 12.806 89.207 149.217 1.00 9.74 826 VAL A C 1
ATOM 6243 O O . VAL A 1 799 ? 13.225 89.873 148.256 1.00 9.99 826 VAL A O 1
ATOM 6247 N N . ARG A 1 800 ? 11.486 89.113 149.499 1.00 9.40 827 ARG A N 1
ATOM 6248 C CA A ARG A 1 800 ? 10.535 89.776 148.580 0.70 10.63 827 ARG A CA 1
ATOM 6249 C CA B ARG A 1 800 ? 10.519 89.775 148.647 0.30 10.65 827 ARG A CA 1
ATOM 6250 C C . ARG A 1 800 ? 10.706 91.325 148.508 1.00 9.52 827 ARG A C 1
ATOM 6251 O O . ARG A 1 800 ? 10.480 91.952 147.490 1.00 10.60 827 ARG A O 1
ATOM 6266 N N . ASP A 1 801 ? 11.170 91.894 149.641 1.00 9.45 828 ASP A N 1
ATOM 6267 C CA . ASP A 1 801 ? 11.424 93.342 149.657 1.00 9.48 828 ASP A CA 1
ATOM 6268 C C . ASP A 1 801 ? 12.520 93.669 148.673 1.00 9.26 828 ASP A C 1
ATOM 6269 O O . ASP A 1 801 ? 12.467 94.682 147.935 1.00 10.09 828 ASP A O 1
ATOM 6274 N N . ILE A 1 802 ? 13.569 92.827 148.674 1.00 9.26 829 ILE A N 1
ATOM 6275 C CA . ILE A 1 802 ? 14.696 93.003 147.743 1.00 10.36 829 ILE A CA 1
ATOM 6276 C C . ILE A 1 802 ? 14.261 92.797 146.309 1.00 10.02 829 ILE A C 1
ATOM 6277 O O . ILE A 1 802 ? 14.687 93.515 145.427 1.00 10.14 829 ILE A O 1
ATOM 6282 N N . GLU A 1 803 ? 13.435 91.766 146.089 1.00 10.05 830 GLU A N 1
ATOM 6283 C CA . GLU A 1 803 ? 12.902 91.549 144.740 1.00 9.93 830 GLU A CA 1
ATOM 6284 C C . GLU A 1 803 ? 12.208 92.780 144.198 1.00 10.93 830 GLU A C 1
ATOM 6285 O O . GLU A 1 803 ? 12.444 93.214 143.066 1.00 11.10 830 GLU A O 1
ATOM 6291 N N . HIS A 1 804 ? 11.329 93.386 145.014 1.00 10.34 831 HIS A N 1
ATOM 6292 C CA . HIS A 1 804 ? 10.635 94.613 144.525 1.00 11.02 831 HIS A CA 1
ATOM 6293 C C . HIS A 1 804 ? 11.677 95.692 144.155 1.00 10.81 831 HIS A C 1
ATOM 6294 O O . HIS A 1 804 ? 11.522 96.410 143.169 1.00 10.98 831 HIS A O 1
ATOM 6301 N N . LEU A 1 805 ? 12.674 95.848 145.028 1.00 9.43 832 LEU A N 1
ATOM 6302 C CA . LEU A 1 805 ? 13.651 96.904 144.882 1.00 9.97 832 LEU A CA 1
ATOM 6303 C C . LEU A 1 805 ? 14.662 96.692 143.784 1.00 10.15 832 LEU A C 1
ATOM 6304 O O . LEU A 1 805 ? 15.364 97.655 143.441 1.00 11.19 832 LEU A O 1
ATOM 6309 N N . THR A 1 806 ? 14.760 95.458 143.252 1.00 10.26 833 THR A N 1
ATOM 6310 C CA . THR A 1 806 ? 15.783 95.150 142.280 1.00 10.90 833 THR A CA 1
ATOM 6311 C C . THR A 1 806 ? 15.215 94.617 140.939 1.00 10.96 833 THR A C 1
ATOM 6312 O O . THR A 1 806 ? 15.953 94.555 139.919 1.00 12.69 833 THR A O 1
ATOM 6316 N N . GLY A 1 807 ? 13.950 94.227 140.879 1.00 11.08 834 GLY A N 1
ATOM 6317 C CA . GLY A 1 807 ? 13.443 93.577 139.663 1.00 12.54 834 GLY A CA 1
ATOM 6318 C C . GLY A 1 807 ? 14.059 92.199 139.387 1.00 11.86 834 GLY A C 1
ATOM 6319 O O . GLY A 1 807 ? 14.100 91.772 138.227 1.00 13.12 834 GLY A O 1
ATOM 6320 N N . LEU A 1 808 ? 14.591 91.556 140.439 1.00 11.31 835 LEU A N 1
ATOM 6321 C CA . LEU A 1 808 ? 15.162 90.234 140.335 1.00 11.20 835 LEU A CA 1
ATOM 6322 C C . LEU A 1 808 ? 14.204 89.238 140.982 1.00 12.11 835 LEU A C 1
ATOM 6323 O O . LEU A 1 808 ? 13.455 89.590 141.890 1.00 13.20 835 LEU A O 1
ATOM 6328 N N . ASP A 1 809 ? 14.292 87.978 140.564 1.00 11.06 836 ASP A N 1
ATOM 6329 C CA . ASP A 1 809 ? 13.549 86.879 141.140 1.00 12.23 836 ASP A CA 1
ATOM 6330 C C . ASP A 1 809 ? 14.489 85.779 141.537 1.00 11.63 836 ASP A C 1
ATOM 6331 O O . ASP A 1 809 ? 15.213 85.229 140.700 1.00 12.98 836 ASP A O 1
ATOM 6336 N N . PHE A 1 810 ? 14.558 85.507 142.846 1.00 11.42 837 PHE A N 1
ATOM 6337 C CA . PHE A 1 810 ? 15.530 84.575 143.429 1.00 12.54 837 PHE A CA 1
ATOM 6338 C C . PHE A 1 810 ? 14.966 83.171 143.588 1.00 11.89 837 PHE A C 1
ATOM 6339 O O . PHE A 1 810 ? 13.735 82.937 143.390 1.00 12.51 837 PHE A O 1
ATOM 6347 N N . TYR A 1 811 ? 15.801 82.213 143.942 1.00 11.20 838 TYR A N 1
ATOM 6348 C CA . TYR A 1 811 ? 15.388 80.859 144.265 1.00 11.68 838 TYR A CA 1
ATOM 6349 C C . TYR A 1 811 ? 14.634 80.219 143.114 1.00 13.26 838 TYR A C 1
ATOM 6350 O O . TYR A 1 811 ? 13.659 79.471 143.355 1.00 15.05 838 TYR A O 1
ATOM 6359 N N . ARG A 1 812 ? 15.138 80.378 141.898 1.00 13.99 839 ARG A N 1
ATOM 6360 C CA . ARG A 1 812 ? 14.455 79.856 140.730 1.00 17.29 839 ARG A CA 1
ATOM 6361 C C . ARG A 1 812 ? 14.672 78.326 140.569 1.00 17.14 839 ARG A C 1
ATOM 6362 O O . ARG A 1 812 ? 13.852 77.653 139.880 1.00 19.03 839 ARG A O 1
ATOM 6370 N N . LYS A 1 813 ? 15.782 77.826 141.088 1.00 14.82 840 LYS A N 1
ATOM 6371 C CA . LYS A 1 813 ? 16.204 76.400 140.877 1.00 16.87 840 LYS A CA 1
ATOM 6372 C C . LYS A 1 813 ? 16.594 75.742 142.213 1.00 18.90 840 LYS A C 1
ATOM 6373 O O . LYS A 1 813 ? 17.738 75.634 142.569 1.00 22.79 840 LYS A O 1
ATOM 6379 N N . THR A 1 814 ? 15.570 75.339 142.973 1.00 20.76 841 THR A N 1
ATOM 6380 C CA . THR A 1 814 ? 15.763 74.649 144.219 1.00 21.99 841 THR A CA 1
ATOM 6381 C C . THR A 1 814 ? 15.109 73.308 144.059 1.00 20.51 841 THR A C 1
ATOM 6382 O O . THR A 1 814 ? 14.439 73.064 143.083 1.00 22.00 841 THR A O 1
ATOM 6386 N N . SER A 1 815 ? 15.219 72.515 145.117 1.00 20.93 842 SER A N 1
ATOM 6387 C CA . SER A 1 815 ? 14.450 71.221 145.148 1.00 24.34 842 SER A CA 1
ATOM 6388 C C . SER A 1 815 ? 13.039 71.340 145.739 1.00 23.94 842 SER A C 1
ATOM 6389 O O . SER A 1 815 ? 12.340 70.362 145.856 1.00 27.86 842 SER A O 1
ATOM 6392 N N . ARG A 1 816 ? 12.637 72.552 146.054 1.00 19.94 843 ARG A N 1
ATOM 6393 C CA . ARG A 1 816 ? 11.504 72.799 146.919 1.00 17.16 843 ARG A CA 1
ATOM 6394 C C . ARG A 1 816 ? 10.279 73.210 146.108 1.00 15.52 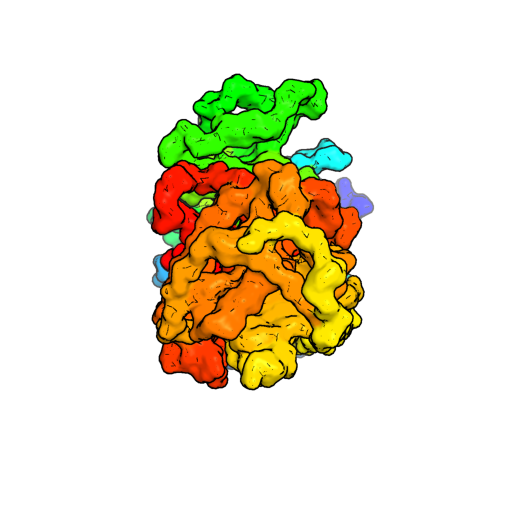843 ARG A C 1
ATOM 6395 O O . ARG A 1 816 ? 10.381 73.743 145.034 1.00 18.91 843 ARG A O 1
ATOM 6403 N N . SER A 1 817 ? 9.088 72.983 146.688 1.00 16.27 844 SER A N 1
ATOM 6404 C CA . SER A 1 817 ? 7.875 73.452 146.078 1.00 15.39 844 SER A CA 1
ATOM 6405 C C . SER A 1 817 ? 7.880 74.988 145.901 1.00 12.47 844 SER A C 1
ATOM 6406 O O . SER A 1 817 ? 8.496 75.708 146.727 1.00 13.71 844 SER A O 1
ATOM 6409 N N . TYR A 1 818 ? 7.227 75.454 144.874 1.00 12.40 845 TYR A N 1
ATOM 6410 C CA . TYR A 1 818 ? 7.223 76.885 144.651 1.00 12.76 845 TYR A CA 1
ATOM 6411 C C . TYR A 1 818 ? 6.544 77.659 145.785 1.00 12.49 845 TYR A C 1
ATOM 6412 O O . TYR A 1 818 ? 7.025 78.750 146.198 1.00 13.01 845 TYR A O 1
ATOM 6421 N N . SER A 1 819 ? 5.444 77.158 146.306 1.00 13.19 846 SER A N 1
ATOM 6422 C CA A SER A 1 819 ? 4.743 77.791 147.422 0.70 13.68 846 SER A CA 1
ATOM 6423 C CA B SER A 1 819 ? 4.754 77.826 147.395 0.30 12.91 846 SER A CA 1
ATOM 6424 C C . SER A 1 819 ? 5.652 77.821 148.646 1.00 13.36 846 SER A C 1
ATOM 6425 O O . SER A 1 819 ? 5.625 78.791 149.418 1.00 13.59 846 SER A O 1
ATOM 6430 N N . GLU A 1 820 ? 6.446 76.798 148.908 1.00 12.54 847 GLU A N 1
ATOM 6431 C CA . GLU A 1 820 ? 7.421 76.797 150.004 1.00 12.19 847 GLU A CA 1
ATOM 6432 C C . GLU A 1 820 ? 8.422 77.904 149.790 1.00 11.91 847 GLU A C 1
ATOM 6433 O O . GLU A 1 820 ? 8.768 78.598 150.790 1.00 13.00 847 GLU A O 1
ATOM 6439 N N . ILE A 1 821 ? 8.913 78.042 148.591 1.00 11.51 848 ILE A N 1
ATOM 6440 C CA . ILE A 1 821 ? 9.813 79.138 148.264 1.00 11.96 848 ILE A CA 1
ATOM 6441 C C . ILE A 1 821 ? 9.149 80.490 148.456 1.00 11.58 848 ILE A C 1
ATOM 6442 O O . ILE A 1 821 ? 9.809 81.395 148.958 1.00 11.63 848 ILE A O 1
ATOM 6447 N N . LEU A 1 822 ? 7.880 80.646 148.069 1.00 10.76 849 LEU A N 1
ATOM 6448 C CA . LEU A 1 822 ? 7.247 81.909 148.287 1.00 10.98 849 LEU A CA 1
ATOM 6449 C C . LEU A 1 822 ? 7.171 82.189 149.798 1.00 11.17 849 LEU A C 1
ATOM 6450 O O . LEU A 1 822 ? 7.335 83.386 150.191 1.00 11.61 849 LEU A O 1
ATOM 6455 N N . THR A 1 823 ? 6.861 81.223 150.613 1.00 11.47 850 THR A N 1
ATOM 6456 C CA . THR A 1 823 ? 6.883 81.456 152.050 1.00 11.94 850 THR A CA 1
ATOM 6457 C C . THR A 1 823 ? 8.276 81.895 152.500 1.00 12.68 850 THR A C 1
ATOM 6458 O O . THR A 1 823 ? 8.403 82.847 153.269 1.00 12.09 850 THR A O 1
ATOM 6462 N N . LEU A 1 824 ? 9.312 81.264 152.030 1.00 11.02 851 LEU A N 1
ATOM 6463 C CA . LEU A 1 824 ? 10.702 81.605 152.350 1.00 10.49 851 LEU A CA 1
ATOM 6464 C C . LEU A 1 824 ? 10.979 83.068 151.969 1.00 10.86 851 LEU A C 1
ATOM 6465 O O . LEU A 1 824 ? 11.634 83.792 152.738 1.00 11.82 851 LEU A O 1
ATOM 6470 N N . LYS A 1 825 ? 10.494 83.486 150.804 1.00 10.58 852 LYS A N 1
ATOM 6471 C CA . LYS A 1 825 ? 10.720 84.859 150.395 1.00 10.50 852 LYS A CA 1
ATOM 6472 C C . LYS A 1 825 ? 10.030 85.919 151.213 1.00 9.97 852 LYS A C 1
ATOM 6473 O O . LYS A 1 825 ? 10.459 87.084 151.181 1.00 10.43 852 LYS A O 1
ATOM 6479 N N . THR A 1 826 ? 8.935 85.528 151.885 1.00 9.80 853 THR A N 1
ATOM 6480 C CA . THR A 1 826 ? 8.251 86.458 152.767 1.00 10.29 853 THR A CA 1
ATOM 6481 C C . THR A 1 826 ? 8.753 86.445 154.200 1.00 10.90 853 THR A C 1
ATOM 6482 O O . THR A 1 826 ? 8.347 87.302 154.984 1.00 11.35 853 THR A O 1
ATOM 6486 N N . TYR A 1 827 ? 9.661 85.532 154.560 1.00 10.61 854 TYR A N 1
ATOM 6487 C CA . TYR A 1 827 ? 10.174 85.433 155.885 1.00 10.93 854 TYR A CA 1
ATOM 6488 C C . TYR A 1 827 ? 10.929 86.702 156.272 1.00 10.92 854 TYR A C 1
ATOM 6489 O O . TYR A 1 827 ? 11.694 87.260 155.457 1.00 11.25 854 TYR A O 1
ATOM 6498 N N . LEU A 1 828 ? 10.759 87.149 157.526 1.00 10.65 855 LEU A N 1
ATOM 6499 C CA . LEU A 1 828 ? 11.554 88.256 158.072 1.00 11.24 855 LEU A CA 1
ATOM 6500 C C . LEU A 1 828 ? 12.235 87.729 159.327 1.00 11.32 855 LEU A C 1
ATOM 6501 O O . LEU A 1 828 ? 11.559 87.282 160.252 1.00 11.80 855 LEU A O 1
ATOM 6506 N N . HIS A 1 829 ? 13.562 87.867 159.431 1.00 11.09 856 HIS A N 1
ATOM 6507 C CA . HIS A 1 829 ? 14.257 87.544 160.653 1.00 13.30 856 HIS A CA 1
ATOM 6508 C C . HIS A 1 829 ? 14.172 88.752 161.574 1.00 12.63 856 HIS A C 1
ATOM 6509 O O . HIS A 1 829 ? 14.693 89.810 161.261 1.00 13.09 856 HIS A O 1
ATOM 6516 N N A THR A 1 830 ? 13.457 88.684 162.701 0.50 11.71 857 THR A N 1
ATOM 6517 N N B THR A 1 830 ? 13.426 88.579 162.650 0.50 15.45 857 THR A N 1
ATOM 6518 C CA A THR A 1 830 ? 13.103 89.924 163.410 0.50 11.04 857 THR A CA 1
ATOM 6519 C CA B THR A 1 830 ? 13.349 89.558 163.628 0.50 19.16 857 THR A CA 1
ATOM 6520 C C A THR A 1 830 ? 14.038 90.235 164.588 0.50 11.21 857 THR A C 1
ATOM 6521 C C B THR A 1 830 ? 14.285 89.021 164.736 0.50 25.53 857 THR A C 1
ATOM 6522 O O A THR A 1 830 ? 14.086 91.356 165.042 0.50 11.80 857 THR A O 1
ATOM 6523 O O B THR A 1 830 ? 14.455 87.800 165.078 0.50 33.56 857 THR A O 1
ATOM 6530 N N A TYR A 1 831 ? 14.784 89.217 165.050 0.50 10.04 858 TYR A N 1
ATOM 6531 N N B TYR A 1 831 ? 14.894 89.946 165.374 0.50 30.53 858 TYR A N 1
ATOM 6532 C CA A TYR A 1 831 ? 15.751 89.424 166.135 0.50 13.86 858 TYR A CA 1
ATOM 6533 C CA B TYR A 1 831 ? 15.830 89.473 166.338 0.50 28.42 858 TYR A CA 1
ATOM 6534 C C A TYR A 1 831 ? 15.087 89.765 167.489 0.50 19.59 858 TYR A C 1
ATOM 6535 C C B TYR A 1 831 ? 15.148 89.487 167.675 0.50 25.23 858 TYR A C 1
ATOM 6536 O O A TYR A 1 831 ? 15.699 90.391 168.340 0.50 22.30 858 TYR A O 1
ATOM 6537 O O B TYR A 1 831 ? 15.792 89.515 168.701 0.50 26.46 858 TYR A O 1
ATOM 6554 N N . GLU A 1 832 ? 13.812 89.407 167.672 1.00 21.20 859 GLU A N 1
ATOM 6555 C CA . GLU A 1 832 ? 13.142 89.610 168.942 1.00 24.74 859 GLU A CA 1
ATOM 6556 C C . GLU A 1 832 ? 13.226 88.253 169.657 1.00 39.19 859 GLU A C 1
ATOM 6557 O O . GLU A 1 832 ? 13.296 87.246 168.981 1.00 47.81 859 GLU A O 1
ATOM 6563 N N . SER A 1 833 ? 13.234 88.203 170.988 1.00 50.23 860 SER A N 1
ATOM 6564 C CA . SER A 1 833 ? 13.174 86.851 171.675 1.00 61.20 860 SER A CA 1
ATOM 6565 C C . SER A 1 833 ? 11.756 86.224 171.640 1.00 71.45 860 SER A C 1
ATOM 6566 O O . SER A 1 833 ? 10.933 86.542 170.756 1.00 53.95 860 SER A O 1
#

Solvent-accessible surface area: 32809 Å² total; per-residue (Å²): 83,50,61,96,31,39,0,148,94,60,52,10,41,65,136,89,49,45,106,106,79,2,18,0,9,6,51,0,69,19,85,108,9,22,3,126,11,2,77,127,23,4,33,48,86,44,140,26,52,80,4,63,173,115,5,43,52,37,142,44,67,90,121,6,7,1,11,0,4,127,61,0,57,104,109,6,26,9,0,10,18,4,36,35,43,30,106,76,76,45,67,5,39,106,46,117,22,110,55,11,133,90,65,79,44,24,106,41,37,122,72,20,2,0,0,13,2,9,1,4,1,0,36,14,38,3,17,166,123,5,43,196,25,0,71,12,0,30,19,1,76,51,7,2,0,19,8,65,60,0,11,2,9,2,0,0,34,24,46,0,0,45,11,0,11,8,2,0,19,16,2,15,63,1,5,0,0,2,26,40,4,52,1,70,100,98,108,11,44,0,92,89,208,43,137,54,35,50,62,150,94,2,69,26,52,47,13,0,81,66,0,0,87,148,80,58,7,96,22,5,27,38,94,6,5,136,71,0,46,33,49,29,3,0,16,8,0,8,71,13,5,45,46,73,76,114,87,21,1,13,0,0,8,0,49,0,67,36,1,18,122,10,0,51,99,65,2,0,86,12,122,84,5,59,100,14,10,120,107,5,4,97,13,1,6,20,1,1,13,0,0,29,16,32,161,3,44,50,0,2,0,4,1,1,1,0,1,0,0,0,13,54,0,43,34,139,48,11,22,36,0,41,97,26,8,148,54,16,83,57,3,40,20,16,76,15,1,8,0,2,1,67,24,144,48,170,129,42,97,164,49,53,48,170,82,2,34,56,26,0,28,51,112,89,142,107,28,42,5,58,14,6,42,11,66,56,4,1,21,18,6,18,5,9,69,29,116,15,2,13,80,1,0,0,18,11,64,93,101,47,22,1,5,53,49,64,98,80,33,209,183,46,90,0,16,5,0,1,14,13,15,6,53,6,0,5,0,3,1,2,0,17,7,2,4,1,71,71,134,34,146,3,77,48,15,22,0,1,4,1,0,5,5,6,0,16,2,3,71,11,164,23,18,129,35,33,11,10,33,4,1,8,7,53,0,5,75,65,72,47,78,157,39,119,61,48,120,50,60,8,213,17,75,128,25,40,131,111,48,132,121,102,95,19,134,17,32,27,83,125,112,140,167,103,27,54,162,6,63,38,76,129,84,9,27,39,16,18,65,1,2,0,58,26,206,34,39,1,3,4,1,33,12,14,10,3,4,2,0,0,0,29,70,18,17,0,0,18,0,0,0,0,6,8,31,103,146,31,147,53,43,85,37,55,108,124,37,19,53,35,3,84,13,2,47,16,1,17,45,66,89,12,2,42,3,97,7,11,96,74,16,165,128,6,25,22,8,11,0,2,0,5,37,9,14,80,45,112,66,1,42,126,23,0,3,13,0,4,2,0,0,0,0,21,76,18,5,65,84,1,6,32,25,0,4,122,45,1,0,27,73,29,0,50,114,40,29,2,0,0,0,10,0,0,6,1,15,5,40,57,69,39,10,94,73,2,60,101,130,69,16,162,66,87,1,101,86,32,82,3,4,3,2,26,7,0,0,0,1,3,1,3,4,108,74,140,104,43,47,5,42,145,31,116,16,54,21,35,6,13,6,8,1,0,8,11,40,83,50,22,78,19,16,70,88,19,107,96,86,36,64,138,7,0,46,123,16,10,81,49,1,2,2,4,1,56,1,0,7,43,3,12,14,2,6,2,6,45,149,42,96,69,65,44,12,59,2,9,36,21,2,17,102,10,64,19,89,40,149

=== Feature glossary ===
The record interleaves many kinds of information about one protein. Here is each kind framed as the question it answers.

Q: What does the local fold look like, residue by residue?
A: A 3Di character summarizes, for each residue, the relative orientation of the Cα frame of its nearest spatial neighbor. Because it encodes fold topology rather than chemistry, 3Di alignments detect remote structural similarity that sequence alignment misses.

Q: Which residues are in helices, strands, or loops?
A: Secondary structure is the local, repeating backbone conformation. DSSP classifies it into eight states by reading the hydrogen-bond network: three helix types (H, G, I), two β types (E, B), two non-regular types (T, S), and unstructured coil (-).

Q: How big and how compact is the whole molecule?
A: Three whole-structure scalars: the radius of gyration (RMS distance of Cα from centroid, in Å), the count of Cα–Cα contacts (pairs closer than 8 Å and separated by more than four residues in sequence — i.e. tertiary, not local, contacts), and the bounding-box dimensions. Together they distinguish compact globular folds from extended fibres or disordered chains.

Q: How confident is the AlphaFold model at each residue?
A: For AlphaFold models, the B-factor field carries pLDDT — the model's own estimate of local accuracy on a 0–100 scale. Regions with pLDDT<50 should be treated as essentially unmodeled; they often correspond to intrinsically disordered segments.

Q: What family and function is it annotated with?
A: Functional annotations link the protein to curated databases. InterPro entries identify conserved domains and families by matching the sequence against member-database signatures (Pfam, PROSITE, CDD, …). Gene Ontology (GO) terms describe molecular function, biological process, and cellular component in a controlled vocabulary. CATH places the structure in a hierarchical fold classification (Class/Architecture/Topology/Homologous-superfamily). The organism is the source species.

Q: What known structures does this most resemble?
A: Nearest PDB neighbors are the top structural matches found by Foldseek when searching this structure against the entire Protein Data Bank. Each hit reports a TM-score (0 to 1; >0.5 almost always implies the same fold) and an E-value. These are *structural* homologs — they may share no detectable sequence similarity.

Q: Which residues are buried vs exposed?
A: Solvent-accessible surface area (SASA) is the area in Å² traced out by the centre of a 1.4 Å probe sphere (a water molecule) rolled over the protein's van der Waals surface (Shrake–Rupley / Lee–Richards construction). Buried residues have near-zero SASA; fully exposed residues can exceed 200 Å². The total SASA scales roughly with the number of surface residues.

Q: What are the backbone torsion angles?
A: φ (phi) and ψ (psi) are the two rotatable backbone dihedrals per residue: φ is the C(i-1)–N–Cα–C torsion, ψ is the N–Cα–C–N(i+1) torsion, both in degrees on (−180°, 180°]. α-helical residues cluster near (−60°, −45°); β-strand residues near (−120°, +130°). A Ramachandran plot is simply a scatter of (φ, ψ) for every residue.

Q: Are the domains correctly placed relative to each other?
A: Predicted aligned error is AlphaFold's pairwise confidence. Unlike pLDDT (per-residue), PAE is per-residue-pair and captures whether two parts of the structure are correctly placed relative to each other. Units are ångströms of expected positional error.

Q: What if only a Cα trace is available?
A: P-SEA three-state annotation labels each residue as helix, strand, or coil based purely on the geometry of the Cα trace. It serves as a fallback when the full backbone (and thus DSSP) is unavailable.

Q: What is the amino-acid chain?
A: This is the polypeptide sequence — one letter per residue, N-terminus first. Length ranges from a few dozen residues for small domains to over a thousand for large multi-domain proteins.

Q: What do the rendered images show?
A: The six renders are orthographic views along the three Cartesian axes in both directions. Representation (cartoon, sticks, or surface) and color scheme (sequence-rainbow or by-chain) vary across proteins so the training set covers all the common visualization conventions.

Q: What do the diagnostic plots show?
A: Plot images: a contact map (which residues are close in 3D, as an N×N binary image), a Ramachandran scatter (backbone torsion angles, revealing secondary-structure composition at a glance), and — for AlphaFold structures — a PAE heatmap (pairwise prediction confidence).

Q: How mobile is each atom in the crystal?
A: B-factor (Debye–Waller factor) reflects atomic displacement in the crystal lattice. It is an experimental observable (units Å²), not a prediction; low values mean the atom is pinned down, high values mean it moves or is heterogeneous across the crystal.

Q: Where is each backbone atom in 3D?
A: The mmCIF table is the protein's shape written out atom by atom. For each backbone N, Cα, C, and carbonyl O, it records an (x, y, z) coordinate triple in Å plus the residue type, chain letter, and residue number.